Protein AF-0000000083544764 (afdb_homodimer)

Secondary structure (DSSP, 8-state):
---HHHHHH-TTS-HHHHHHHHHHHHHTT---S---HHHHHHHHTTSEE-TT--SS--S-SEEE--HHHHHHH-BTTTTBPPP-SHHHHHHHHHHHHTT---TTSS-S---BHHHHHGGG-SSHHHHHHHHHHHHHHHHHH---TT-EEEE-SS--HHHHHHHHHHHHH--S-SEEEEEE-TTTS-HHHHHHHHHHHHHHS--EEEEHHHHHHHTTT-EEEETTTEEEETTEEEEEEEEEEHHHHHTT-SSHHHIIIIIHHHHHHHHHHHHHHHHHHHHHTS-HHHH-HHHHTTSS-GGGEEEEEEEE-HHHHHHHSS-TTSGGGSTTT-HHHHHHHHHHHHHHHHHHHT---TT-GGGTTPPEEEEPPP-TT-TT--STTPPPTT----HHHHHHHHHHHHTT-TT---EEEEE-GGGGG-HHHHHHHHHHHHHTT--EEEEEETT-SEEE-SSSEEEHHHHHHHHTT---S-TTHHHHHHHHHHH-GGGPPEE---/---HHHHHH-TTS-HHHHHHHHHHHHHTT---S---HHHHHHHHTTSEE-TT--SS--S-SEEE--HHHHHHH-BTTTTBPPP-SHHHHHHHHHHHHTT---TTSS-S---BHHHHHGGG-SSHHHHHHHHHHHHHHHHHH---TT-EEEE-SS--HHHHHHHHHHHHH--S-SEEEEEE-TTTS-HHHHHHHHHHHHHHS--EEEEHHHHHHHTTT-EEEETTTEEEETTEEEEEEEEEEHHHHHTT-SSHHHIIIIIHHHHHHHHHHHHHHHHHHHHHTS-HHHH-HHHHTTSS-GGGEEEEEEEE-HHHHHHHHS-TTSGGGSTTT-HHHHHHHHHHHHHHHHHHHT---TT-GGGTTPPEEEEPPP-TT-TT--STTPPPTT----HHHHHHHHHHHHTT-TT---EEEEE-GGGGG-HHHHHHHHHHHHHTT--EEEEEETT-SEEE-SSSEEEHHHHHHHHTT---S-TTHHHHHHHHHHH-GGGPPEE---

Radius of gyration: 30.78 Å; Cα contacts (8 Å, |Δi|>4): 2209; chains: 2; bounding box: 62×87×76 Å

Structure (mmCIF, N/CA/C/O backbone):
data_AF-0000000083544764-model_v1
#
loop_
_entity.id
_entity.type
_entity.pdbx_description
1 polymer 'YjjI family glycine radical enzyme'
#
loop_
_atom_site.group_PDB
_atom_site.id
_atom_site.type_symbol
_atom_site.label_atom_id
_atom_site.label_alt_id
_atom_site.label_comp_id
_atom_site.label_asym_id
_atom_site.label_entity_id
_atom_site.label_seq_id
_atom_site.pdbx_PDB_ins_code
_atom_site.Cartn_x
_atom_site.Cartn_y
_atom_site.Cartn_z
_atom_site.occupancy
_atom_site.B_iso_or_equiv
_atom_site.auth_seq_id
_atom_site.auth_comp_id
_atom_site.auth_asym_id
_atom_site.auth_atom_id
_atom_site.pdbx_PDB_model_num
ATOM 1 N N . MET A 1 1 ? 21.547 -1.077 -14.992 1 45.78 1 MET A N 1
ATOM 2 C CA . MET A 1 1 ? 21.219 -0.294 -13.805 1 45.78 1 MET A CA 1
ATOM 3 C C . MET A 1 1 ? 19.922 0.496 -14.023 1 45.78 1 MET A C 1
ATOM 5 O O . MET A 1 1 ? 19.781 1.192 -15.023 1 45.78 1 MET A O 1
ATOM 9 N N . ASN A 1 2 ? 18.812 0.095 -13.367 1 61.94 2 ASN A N 1
ATOM 10 C CA . ASN A 1 2 ? 17.531 0.774 -13.602 1 61.94 2 ASN A CA 1
ATOM 11 C C . ASN A 1 2 ? 17.688 2.289 -13.508 1 61.94 2 ASN A C 1
ATOM 13 O O . ASN A 1 2 ? 18.25 2.805 -12.539 1 61.94 2 ASN A O 1
ATOM 17 N N . ASN A 1 3 ? 17.562 2.951 -14.57 1 86.62 3 ASN A N 1
ATOM 18 C CA . ASN A 1 3 ? 17.609 4.41 -14.578 1 86.62 3 ASN A CA 1
ATOM 19 C C . ASN A 1 3 ? 16.5 5.016 -13.734 1 86.62 3 ASN A C 1
ATOM 21 O O . ASN A 1 3 ? 15.328 4.965 -14.125 1 86.62 3 ASN A O 1
ATOM 25 N N . ILE A 1 4 ? 16.938 5.359 -12.555 1 96.5 4 ILE A N 1
ATOM 26 C CA . ILE A 1 4 ? 16.016 5.898 -11.562 1 96.5 4 ILE A CA 1
ATOM 27 C C . ILE A 1 4 ? 15.195 7.031 -12.172 1 96.5 4 ILE A C 1
ATOM 29 O O . ILE A 1 4 ? 13.984 7.113 -11.969 1 96.5 4 ILE A O 1
ATOM 33 N N . LEU A 1 5 ? 15.836 7.895 -12.961 1 97.56 5 LEU A N 1
ATOM 34 C CA . LEU A 1 5 ? 15.148 9.016 -13.586 1 97.56 5 LEU A CA 1
ATOM 35 C C . LEU A 1 5 ? 14.102 8.523 -14.578 1 97.56 5 LEU A C 1
ATOM 37 O O . LEU A 1 5 ? 13.016 9.102 -14.688 1 97.56 5 LEU A O 1
ATOM 41 N N . GLU A 1 6 ? 14.422 7.465 -15.273 1 97.19 6 GLU A N 1
ATOM 42 C CA . GLU A 1 6 ? 13.477 6.891 -16.219 1 97.19 6 GLU A CA 1
ATOM 43 C C . GLU A 1 6 ? 12.242 6.34 -15.516 1 97.19 6 GLU A C 1
ATOM 45 O O . GLU A 1 6 ? 11.125 6.445 -16.031 1 97.19 6 GLU A O 1
ATOM 50 N N . ILE A 1 7 ? 12.453 5.711 -14.391 1 97.25 7 ILE A N 1
ATOM 51 C CA . ILE A 1 7 ? 11.336 5.215 -13.602 1 97.25 7 ILE A CA 1
ATOM 52 C C . ILE A 1 7 ? 10.438 6.383 -13.188 1 97.25 7 ILE A C 1
ATOM 54 O O . ILE A 1 7 ? 9.219 6.324 -13.344 1 97.25 7 ILE A O 1
ATOM 58 N N . ILE A 1 8 ? 11.055 7.449 -12.727 1 97.56 8 ILE A N 1
ATOM 59 C CA . ILE A 1 8 ? 10.359 8.609 -12.188 1 97.56 8 ILE A CA 1
ATOM 60 C C . ILE A 1 8 ? 9.547 9.281 -13.297 1 97.56 8 ILE A C 1
ATOM 62 O O . ILE A 1 8 ? 8.406 9.703 -13.062 1 97.56 8 ILE A O 1
ATOM 66 N N . LYS A 1 9 ? 10.008 9.305 -14.508 1 96.94 9 LYS A N 1
ATOM 67 C CA . LYS A 1 9 ? 9.375 10.031 -15.602 1 96.94 9 LYS A CA 1
ATOM 68 C C . LYS A 1 9 ? 8.484 9.117 -16.438 1 96.94 9 LYS A C 1
ATOM 70 O O . LYS A 1 9 ? 7.852 9.555 -17.391 1 96.94 9 LYS A O 1
ATOM 75 N N . ASN A 1 10 ? 8.445 7.801 -16.094 1 95.06 10 ASN A N 1
ATOM 76 C CA . ASN A 1 10 ? 7.684 6.832 -16.875 1 95.06 10 ASN A CA 1
ATOM 77 C C . ASN A 1 10 ? 6.184 7.086 -16.766 1 95.06 10 ASN A C 1
ATOM 79 O O . ASN A 1 10 ? 5.582 6.867 -15.719 1 95.06 10 ASN A O 1
ATOM 83 N N . GLY A 1 11 ? 5.582 7.438 -17.828 1 93.81 11 GLY A N 1
ATOM 84 C CA . GLY A 1 11 ? 4.18 7.832 -17.812 1 93.81 11 GLY A CA 1
ATOM 85 C C . GLY A 1 11 ? 3.23 6.648 -17.828 1 93.81 11 GLY A C 1
ATOM 86 O O . GLY A 1 11 ? 2.025 6.812 -17.625 1 93.81 11 GLY A O 1
ATOM 87 N N . THR A 1 12 ? 3.715 5.449 -17.984 1 92.81 12 THR A N 1
ATOM 88 C CA . THR A 1 12 ? 2.852 4.273 -18.031 1 92.81 12 THR A CA 1
ATOM 89 C C . THR A 1 12 ? 2.717 3.646 -16.641 1 92.81 12 THR A C 1
ATOM 91 O O . THR A 1 12 ? 1.869 2.777 -16.438 1 92.81 12 THR A O 1
ATOM 94 N N . LEU A 1 13 ? 3.549 4.074 -15.742 1 94.62 13 LEU A N 1
ATOM 95 C CA . LEU A 1 13 ? 3.492 3.551 -14.375 1 94.62 13 LEU A CA 1
ATOM 96 C C . LEU A 1 13 ? 2.617 4.43 -13.492 1 94.62 13 LEU A C 1
ATOM 98 O O . LEU A 1 13 ? 2.709 5.66 -13.547 1 94.62 13 LEU A O 1
ATOM 102 N N . THR A 1 14 ? 1.734 3.824 -12.773 1 95.69 14 THR A N 1
ATOM 103 C CA . THR A 1 14 ? 1.057 4.551 -11.711 1 95.69 14 THR A CA 1
ATOM 104 C C . THR A 1 14 ? 2.041 4.945 -10.609 1 95.69 14 THR A C 1
ATOM 106 O O . THR A 1 14 ? 3.191 4.5 -10.609 1 95.69 14 THR A O 1
ATOM 109 N N . TYR A 1 15 ? 1.623 5.801 -9.695 1 96.06 15 TYR A N 1
ATOM 110 C CA . TYR A 1 15 ? 2.477 6.211 -8.586 1 96.06 15 TYR A CA 1
ATOM 111 C C . TYR A 1 15 ? 2.953 5.004 -7.785 1 96.06 15 TYR A C 1
ATOM 113 O O . TYR A 1 15 ? 4.141 4.879 -7.484 1 96.06 15 TYR A O 1
ATOM 121 N N . GLU A 1 16 ? 2.004 4.098 -7.457 1 95.25 16 GLU A N 1
ATOM 122 C CA . GLU A 1 16 ? 2.342 2.922 -6.656 1 95.25 16 GLU A CA 1
ATOM 123 C C . GLU A 1 16 ? 3.363 2.043 -7.371 1 95.25 16 GLU A C 1
ATOM 125 O O . GLU A 1 16 ? 4.289 1.521 -6.742 1 95.25 16 GLU A O 1
ATOM 130 N N . GLN A 1 17 ? 3.174 1.905 -8.656 1 95.5 17 GLN A N 1
ATOM 131 C CA . GLN A 1 17 ? 4.109 1.113 -9.445 1 95.5 17 GLN A CA 1
ATOM 132 C C . GLN A 1 17 ? 5.496 1.75 -9.461 1 95.5 17 GLN A C 1
ATOM 134 O O . GLN A 1 17 ? 6.508 1.048 -9.414 1 95.5 17 GLN A O 1
ATOM 139 N N . LYS A 1 18 ? 5.562 3.078 -9.547 1 96.69 18 LYS A N 1
ATOM 140 C CA . LYS A 1 18 ? 6.84 3.775 -9.469 1 96.69 18 LYS A CA 1
ATOM 141 C C . LYS A 1 18 ? 7.539 3.506 -8.141 1 96.69 18 LYS A C 1
ATOM 143 O O . LYS A 1 18 ? 8.742 3.246 -8.109 1 96.69 18 LYS A O 1
ATOM 148 N N . VAL A 1 19 ? 6.766 3.588 -7.031 1 97.06 19 VAL A N 1
ATOM 149 C CA . VAL A 1 19 ? 7.32 3.369 -5.703 1 97.06 19 VAL A CA 1
ATOM 150 C C . VAL A 1 19 ? 7.938 1.973 -5.625 1 97.06 19 VAL A C 1
ATOM 152 O O . VAL A 1 19 ? 9.07 1.812 -5.176 1 97.06 19 VAL A O 1
ATOM 155 N N . LEU A 1 20 ? 7.227 0.985 -6.059 1 96.06 20 LEU A N 1
ATOM 156 C CA . LEU A 1 20 ? 7.703 -0.393 -6 1 96.06 20 LEU A CA 1
ATOM 157 C C . LEU A 1 20 ? 8.93 -0.582 -6.887 1 96.06 20 LEU A C 1
ATOM 159 O O . LEU A 1 20 ? 9.883 -1.269 -6.5 1 96.06 20 LEU A O 1
ATOM 163 N N . THR A 1 21 ? 8.883 0.007 -8.086 1 96.44 21 THR A N 1
ATOM 164 C CA . THR A 1 21 ? 10.008 -0.111 -9.016 1 96.44 21 THR A CA 1
ATOM 165 C C . THR A 1 21 ? 11.25 0.578 -8.453 1 96.44 21 THR A C 1
ATOM 167 O O . THR A 1 21 ? 12.359 0.071 -8.594 1 96.44 21 THR A O 1
ATOM 170 N N . LEU A 1 22 ? 11.055 1.727 -7.801 1 97.62 22 LEU A N 1
ATOM 171 C CA . LEU A 1 22 ? 12.164 2.432 -7.168 1 97.62 22 LEU A CA 1
ATOM 172 C C . LEU A 1 22 ? 12.75 1.608 -6.023 1 97.62 22 LEU A C 1
ATOM 174 O O . LEU A 1 22 ? 13.969 1.539 -5.867 1 97.62 22 LEU A O 1
ATOM 178 N N . ALA A 1 23 ? 11.906 1.03 -5.199 1 97.12 23 ALA A N 1
ATOM 179 C CA . ALA A 1 23 ? 12.383 0.178 -4.113 1 97.12 23 ALA A CA 1
ATOM 180 C C . ALA A 1 23 ? 13.219 -0.982 -4.648 1 97.12 23 ALA A C 1
ATOM 182 O O . ALA A 1 23 ? 14.258 -1.321 -4.078 1 97.12 23 ALA A O 1
ATOM 183 N N . ARG A 1 24 ? 12.727 -1.589 -5.723 1 96.31 24 ARG A N 1
ATOM 184 C CA . ARG A 1 24 ? 13.461 -2.684 -6.348 1 96.31 24 ARG A CA 1
ATOM 185 C C . ARG A 1 24 ? 14.812 -2.207 -6.871 1 96.31 24 ARG A C 1
ATOM 187 O O . ARG A 1 24 ? 15.812 -2.93 -6.781 1 96.31 24 ARG A O 1
ATOM 194 N N . ALA A 1 25 ? 14.789 -1.019 -7.469 1 97.12 25 ALA A N 1
ATOM 195 C CA . ALA A 1 25 ? 16.047 -0.457 -7.965 1 97.12 25 ALA A CA 1
ATOM 196 C C . ALA A 1 25 ? 17.062 -0.291 -6.832 1 97.12 25 ALA A C 1
ATOM 198 O O . ALA A 1 25 ? 18.25 -0.556 -7.012 1 97.12 25 ALA A O 1
ATOM 199 N N . ALA A 1 26 ? 16.594 0.168 -5.652 1 97.19 26 ALA A N 1
ATOM 200 C CA . ALA A 1 26 ? 17.469 0.297 -4.484 1 97.19 26 ALA A CA 1
ATOM 201 C C . ALA A 1 26 ? 17.984 -1.065 -4.035 1 97.19 26 ALA A C 1
ATOM 203 O O . ALA A 1 26 ? 19.188 -1.232 -3.793 1 97.19 26 ALA A O 1
ATOM 204 N N . GLU A 1 27 ? 17.125 -2.016 -3.906 1 95.81 27 GLU A N 1
ATOM 205 C CA . GLU A 1 27 ? 17.469 -3.389 -3.541 1 95.81 27 GLU A CA 1
ATOM 206 C C . GLU A 1 27 ? 18.531 -3.959 -4.465 1 95.81 27 GLU A C 1
ATOM 208 O O . GLU A 1 27 ? 19.453 -4.629 -4.012 1 95.81 27 GLU A O 1
ATOM 213 N N . ASP A 1 28 ? 18.422 -3.652 -5.723 1 95.88 28 ASP A N 1
ATOM 214 C CA . ASP A 1 28 ? 19.281 -4.223 -6.746 1 95.88 28 ASP A CA 1
ATOM 215 C C . ASP A 1 28 ? 20.594 -3.459 -6.844 1 95.88 28 ASP A C 1
ATOM 217 O O . ASP A 1 28 ? 21.516 -3.877 -7.555 1 95.88 28 ASP A O 1
ATOM 221 N N . SER A 1 29 ? 20.703 -2.377 -6.105 1 95.25 29 SER A N 1
ATOM 222 C CA . SER A 1 29 ? 21.906 -1.552 -6.18 1 95.25 29 SER A CA 1
ATOM 223 C C . SER A 1 29 ? 23.031 -2.135 -5.328 1 95.25 29 SER A C 1
ATOM 225 O O . SER A 1 29 ? 24.172 -1.685 -5.41 1 95.25 29 SER A O 1
ATOM 227 N N . ILE A 1 30 ? 22.766 -3.109 -4.535 1 95.44 30 ILE A N 1
ATOM 228 C CA . ILE A 1 30 ? 23.781 -3.742 -3.705 1 95.44 30 ILE A CA 1
ATOM 229 C C . ILE A 1 30 ? 23.828 -5.242 -3.994 1 95.44 30 ILE A C 1
ATOM 231 O O . ILE A 1 30 ? 22.891 -5.801 -4.551 1 95.44 30 ILE A O 1
ATOM 235 N N . ASP A 1 31 ? 24.938 -5.84 -3.701 1 94.19 31 ASP A N 1
ATOM 236 C CA . ASP A 1 31 ? 25.125 -7.285 -3.82 1 94.19 31 ASP A CA 1
ATOM 237 C C . ASP A 1 31 ? 25.547 -7.895 -2.488 1 94.19 31 ASP A C 1
ATOM 239 O O . ASP A 1 31 ? 26.641 -7.594 -1.983 1 94.19 31 ASP A O 1
ATOM 243 N N . VAL A 1 32 ? 24.688 -8.68 -2 1 95.94 32 VAL A N 1
ATOM 244 C CA . VAL A 1 32 ? 24.984 -9.227 -0.679 1 95.94 32 VAL A CA 1
ATOM 245 C C . VAL A 1 32 ? 25.188 -10.734 -0.779 1 95.94 32 VAL A C 1
ATOM 247 O O . VAL A 1 32 ? 25.594 -11.383 0.188 1 95.94 32 VAL A O 1
ATOM 250 N N . LEU A 1 33 ? 24.922 -11.32 -1.913 1 96.5 33 LEU A N 1
ATOM 251 C CA . LEU A 1 33 ? 25 -12.766 -2.107 1 96.5 33 LEU A CA 1
ATOM 252 C C . LEU A 1 33 ? 26.359 -13.164 -2.643 1 96.5 33 LEU A C 1
ATOM 254 O O . LEU A 1 33 ? 26.906 -12.5 -3.529 1 96.5 33 LEU A O 1
ATOM 258 N N . ASN A 1 34 ? 26.906 -14.188 -2.098 1 96 34 ASN A N 1
ATOM 259 C CA . ASN A 1 34 ? 28.141 -14.781 -2.621 1 96 34 ASN A CA 1
ATOM 260 C C . ASN A 1 34 ? 27.859 -15.75 -3.764 1 96 34 ASN A C 1
ATOM 262 O O . ASN A 1 34 ? 27.672 -16.953 -3.533 1 96 34 ASN A O 1
ATOM 266 N N . ILE A 1 35 ? 27.969 -15.266 -4.965 1 96.38 35 ILE A N 1
ATOM 267 C CA . ILE A 1 35 ? 27.672 -16.078 -6.141 1 96.38 35 ILE A CA 1
ATOM 268 C C . ILE A 1 35 ? 28.969 -16.5 -6.832 1 96.38 35 ILE A C 1
ATOM 270 O O . ILE A 1 35 ? 29.797 -15.648 -7.176 1 96.38 35 ILE A O 1
ATOM 274 N N . GLU A 1 36 ? 29.109 -17.703 -7.062 1 96.25 36 GLU A N 1
ATOM 275 C CA . GLU A 1 36 ? 30.297 -18.219 -7.746 1 96.25 36 GLU A CA 1
ATOM 276 C C . GLU A 1 36 ? 30.359 -17.734 -9.188 1 96.25 36 GLU A C 1
ATOM 278 O O . GLU A 1 36 ? 29.312 -17.516 -9.82 1 96.25 36 GLU A O 1
ATOM 283 N N . LYS A 1 37 ? 31.562 -17.656 -9.719 1 97.06 37 LYS A N 1
ATOM 284 C CA . LYS A 1 37 ? 31.797 -17.109 -11.062 1 97.06 37 LYS A CA 1
ATOM 285 C C . LYS A 1 37 ? 31.047 -17.938 -12.109 1 97.06 37 LYS A C 1
ATOM 287 O O . LYS A 1 37 ? 30.422 -17.375 -13.016 1 97.06 37 LYS A O 1
ATOM 292 N N . ASP A 1 38 ? 31.109 -19.203 -11.992 1 97.38 38 ASP A N 1
ATOM 293 C CA . ASP A 1 38 ? 30.484 -20.078 -12.969 1 97.38 38 ASP A CA 1
ATOM 294 C C . ASP A 1 38 ? 28.953 -19.953 -12.922 1 97.38 38 ASP A C 1
ATOM 296 O O . ASP A 1 38 ? 28.281 -20.031 -13.945 1 97.38 38 ASP A O 1
ATOM 300 N N . THR A 1 39 ? 28.453 -19.844 -11.75 1 98.06 39 THR A N 1
ATOM 301 C CA . THR A 1 39 ? 27.016 -19.625 -11.578 1 98.06 39 THR A CA 1
ATOM 302 C C . THR A 1 39 ? 26.594 -18.297 -12.195 1 98.06 39 THR A C 1
ATOM 304 O O . THR A 1 39 ? 25.578 -18.219 -12.875 1 98.06 39 THR A O 1
ATOM 307 N N . GLN A 1 40 ? 27.391 -17.297 -11.984 1 97.31 40 GLN A N 1
ATOM 308 C CA . GLN A 1 40 ? 27.109 -15.984 -12.547 1 97.31 40 GLN A CA 1
ATOM 309 C C . GLN A 1 40 ? 27.109 -16.031 -14.07 1 97.31 40 GLN A C 1
ATOM 311 O O . GLN A 1 40 ? 26.344 -15.312 -14.719 1 97.31 40 GLN A O 1
ATOM 316 N N . LYS A 1 41 ? 28.016 -16.766 -14.57 1 97.75 41 LYS A N 1
ATOM 317 C CA . LYS A 1 41 ? 28.078 -16.922 -16.031 1 97.75 41 LYS A CA 1
ATOM 318 C C . LYS A 1 41 ? 26.766 -17.5 -16.562 1 97.75 41 LYS A C 1
ATOM 320 O O . LYS A 1 41 ? 26.234 -17 -17.562 1 97.75 41 LYS A O 1
ATOM 325 N N . LEU A 1 42 ? 26.219 -18.547 -15.93 1 98.31 42 LEU A N 1
ATOM 326 C CA . LEU A 1 42 ? 24.953 -19.156 -16.359 1 98.31 42 LEU A CA 1
ATOM 327 C C . LEU A 1 42 ? 23.812 -18.172 -16.219 1 98.31 42 LEU A C 1
ATOM 329 O O . LEU A 1 42 ? 22.891 -18.156 -17.047 1 98.31 42 LEU A O 1
ATOM 333 N N . ARG A 1 43 ? 23.859 -17.391 -15.18 1 97.62 43 ARG A N 1
ATOM 334 C CA . ARG A 1 43 ? 22.844 -16.344 -15.016 1 97.62 43 ARG A CA 1
ATOM 335 C C . ARG A 1 43 ? 22.922 -15.32 -16.141 1 97.62 43 ARG A C 1
ATOM 337 O O . ARG A 1 43 ? 21.906 -14.922 -16.703 1 97.62 43 ARG A O 1
ATOM 344 N N . GLY A 1 44 ? 24.125 -14.898 -16.469 1 96.44 44 GLY A N 1
ATOM 345 C CA . GLY A 1 44 ? 24.328 -13.945 -17.547 1 96.44 44 GLY A CA 1
ATOM 346 C C . GLY A 1 44 ? 23.859 -14.461 -18.891 1 96.44 44 GLY A C 1
ATOM 347 O O . GLY A 1 44 ? 23.438 -13.672 -19.75 1 96.44 44 GLY A O 1
ATOM 348 N N . GLU A 1 45 ? 23.906 -15.789 -19.047 1 97 45 GLU A N 1
ATOM 349 C CA . GLU A 1 45 ? 23.516 -16.422 -20.297 1 97 45 GLU A CA 1
ATOM 350 C C . GLU A 1 45 ? 22 -16.672 -20.328 1 97 45 GLU A C 1
ATOM 352 O O . GLU A 1 45 ? 21.469 -17.125 -21.344 1 97 45 GLU A O 1
ATOM 357 N N . GLY A 1 46 ? 21.312 -16.406 -19.266 1 96.19 46 GLY A N 1
ATOM 358 C CA . GLY A 1 46 ? 19.875 -16.625 -19.203 1 96.19 46 GLY A CA 1
ATOM 359 C C . GLY A 1 46 ? 19.5 -18.062 -18.922 1 96.19 46 GLY A C 1
ATOM 360 O O . GLY A 1 46 ? 18.328 -18.438 -19.062 1 96.19 46 GLY A O 1
ATOM 361 N N . ILE A 1 47 ? 20.453 -18.859 -18.562 1 98.38 47 ILE A N 1
ATOM 362 C CA . ILE A 1 47 ? 20.203 -20.266 -18.266 1 98.38 47 ILE A CA 1
ATOM 363 C C . ILE A 1 47 ? 19.625 -20.391 -16.859 1 98.38 47 ILE A C 1
ATOM 365 O O . ILE A 1 47 ? 18.703 -21.172 -16.625 1 98.38 47 ILE A O 1
ATOM 369 N N . ILE A 1 48 ? 20.219 -19.688 -15.914 1 98.38 48 ILE A N 1
ATOM 370 C CA . ILE A 1 48 ? 19.656 -19.547 -14.578 1 98.38 48 ILE A CA 1
ATOM 371 C C . ILE A 1 48 ? 18.938 -18.188 -14.461 1 98.38 48 ILE A C 1
ATOM 373 O O . ILE A 1 48 ? 19.531 -17.156 -14.758 1 98.38 48 ILE A O 1
ATOM 377 N N . CYS A 1 49 ? 17.688 -18.266 -14.148 1 97.06 49 CYS A N 1
ATOM 378 C CA . CYS A 1 49 ? 16.875 -17.062 -13.977 1 97.06 49 CYS A CA 1
ATOM 379 C C . CYS A 1 49 ? 16.328 -16.969 -12.555 1 97.06 49 CYS A C 1
ATOM 381 O O . CYS A 1 49 ? 15.648 -17.875 -12.086 1 97.06 49 CYS A O 1
ATOM 383 N N . ASP A 1 50 ? 16.578 -15.898 -11.891 1 94.81 50 ASP A N 1
ATOM 384 C CA . ASP A 1 50 ? 16.141 -15.742 -10.508 1 94.81 50 ASP A CA 1
ATOM 385 C C . ASP A 1 50 ? 14.781 -15.047 -10.438 1 94.81 50 ASP A C 1
ATOM 387 O O . ASP A 1 50 ? 14.367 -14.586 -9.375 1 94.81 50 ASP A O 1
ATOM 391 N N . LEU A 1 51 ? 14.172 -14.898 -11.625 1 93.81 51 LEU A N 1
ATOM 392 C CA . LEU A 1 51 ? 12.844 -14.305 -11.742 1 93.81 51 LEU A CA 1
ATOM 393 C C . LEU A 1 51 ? 12.82 -12.906 -11.125 1 93.81 51 LEU A C 1
ATOM 395 O O . LEU A 1 51 ? 11.82 -12.516 -10.516 1 93.81 51 LEU A O 1
ATOM 399 N N . PHE A 1 52 ? 13.883 -12.195 -11.125 1 90.75 52 PHE A N 1
ATOM 400 C CA . PHE A 1 52 ? 14.016 -10.805 -10.734 1 90.75 52 PHE A CA 1
ATOM 401 C C . PHE A 1 52 ? 13.664 -10.617 -9.258 1 90.75 52 PHE A C 1
ATOM 403 O O . PHE A 1 52 ? 12.945 -9.688 -8.898 1 90.75 52 PHE A O 1
ATOM 410 N N . GLU A 1 53 ? 14.125 -11.555 -8.477 1 94.5 53 GLU A N 1
ATOM 411 C CA . GLU A 1 53 ? 13.836 -11.508 -7.043 1 94.5 53 GLU A CA 1
ATOM 412 C C . GLU A 1 53 ? 14.719 -10.484 -6.336 1 94.5 53 GLU A C 1
ATOM 414 O O . GLU A 1 53 ? 14.539 -10.219 -5.148 1 94.5 53 GLU A O 1
ATOM 419 N N . GLY A 1 54 ? 15.609 -9.898 -7.031 1 93 54 GLY A N 1
ATOM 420 C CA . GLY A 1 54 ? 16.453 -8.875 -6.438 1 93 54 GLY A CA 1
ATOM 421 C C . GLY A 1 54 ? 17.75 -9.422 -5.867 1 93 54 GLY A C 1
ATOM 422 O O . GLY A 1 54 ? 17.906 -10.641 -5.754 1 93 54 GLY A O 1
ATOM 423 N N . HIS A 1 55 ? 18.656 -8.562 -5.453 1 95.56 55 HIS A N 1
ATOM 424 C CA . HIS A 1 55 ? 20 -8.922 -5.062 1 95.56 55 HIS A CA 1
ATOM 425 C C . HIS A 1 55 ? 20.125 -9.086 -3.551 1 95.56 55 HIS A C 1
ATOM 427 O O . HIS A 1 55 ? 21.094 -9.664 -3.053 1 95.56 55 HIS A O 1
ATOM 433 N N . ALA A 1 56 ? 19.125 -8.625 -2.838 1 96.44 56 ALA A N 1
ATOM 434 C CA . ALA A 1 56 ? 19.141 -8.664 -1.378 1 96.44 56 ALA A CA 1
ATOM 435 C C . ALA A 1 56 ? 17.781 -9.078 -0.819 1 96.44 56 ALA A C 1
ATOM 437 O O . ALA A 1 56 ? 16.969 -8.227 -0.478 1 96.44 56 ALA A O 1
ATOM 438 N N . PRO A 1 57 ? 17.609 -10.359 -0.656 1 96.62 57 PRO A N 1
ATOM 439 C CA . PRO A 1 57 ? 16.281 -10.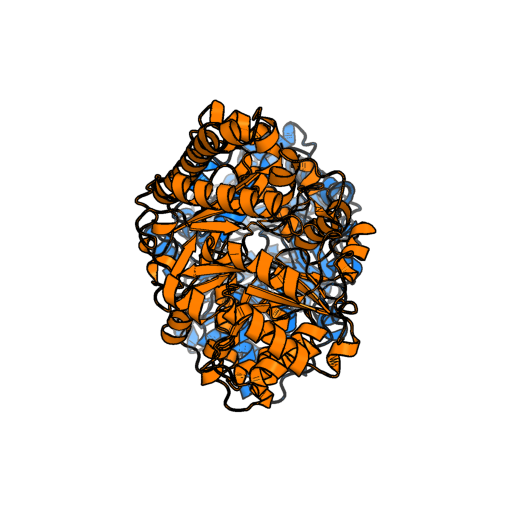836 -0.239 1 96.62 57 PRO A CA 1
ATOM 440 C C . PRO A 1 57 ? 15.938 -10.445 1.195 1 96.62 57 PRO A C 1
ATOM 442 O O . PRO A 1 57 ? 16.688 -10.75 2.123 1 96.62 57 PRO A O 1
ATOM 445 N N . TYR A 1 58 ? 14.812 -9.742 1.417 1 97.25 58 TYR A N 1
ATOM 446 C CA . TYR A 1 58 ? 14.398 -9.359 2.764 1 97.25 58 TYR A CA 1
ATOM 447 C C . TYR A 1 58 ? 12.969 -9.781 3.041 1 97.25 58 TYR A C 1
ATOM 449 O O . TYR A 1 58 ? 12.359 -9.352 4.027 1 97.25 58 TYR A O 1
ATOM 457 N N . ARG A 1 59 ? 12.406 -10.555 2.133 1 97.5 59 ARG A N 1
ATOM 458 C CA . ARG A 1 59 ? 11.125 -11.227 2.303 1 97.5 59 ARG A CA 1
ATOM 459 C C . ARG A 1 59 ? 11.062 -12.516 1.486 1 97.5 59 ARG A C 1
ATOM 461 O O . ARG A 1 59 ? 11.68 -12.602 0.421 1 97.5 59 ARG A O 1
ATOM 468 N N . PRO A 1 60 ? 10.336 -13.523 1.984 1 98.25 60 PRO A N 1
ATOM 469 C CA . PRO A 1 60 ? 10.156 -14.719 1.161 1 98.25 60 PRO A CA 1
ATOM 470 C C . PRO A 1 60 ? 9.398 -14.438 -0.133 1 98.25 60 PRO A C 1
ATOM 472 O O . PRO A 1 60 ? 8.617 -13.484 -0.201 1 98.25 60 PRO A O 1
ATOM 475 N N . ARG A 1 61 ? 9.656 -15.258 -1.123 1 98 61 ARG A N 1
ATOM 476 C CA . ARG A 1 61 ? 8.961 -15.078 -2.395 1 98 61 ARG A CA 1
ATOM 477 C C . ARG A 1 61 ? 7.469 -15.367 -2.246 1 98 61 ARG A C 1
ATOM 479 O O . ARG A 1 61 ? 6.637 -14.672 -2.832 1 98 61 ARG A O 1
ATOM 486 N N . TYR A 1 62 ? 7.125 -16.406 -1.538 1 98.19 62 TYR A N 1
ATOM 487 C CA . TYR A 1 62 ? 5.734 -16.781 -1.308 1 98.19 62 TYR A CA 1
ATOM 488 C C . TYR A 1 62 ? 5.449 -16.938 0.182 1 98.19 62 TYR A C 1
ATOM 490 O O . TYR A 1 62 ? 6.141 -17.688 0.877 1 98.19 62 TYR A O 1
ATOM 498 N N . ILE A 1 63 ? 4.496 -16.281 0.636 1 98.62 63 ILE A N 1
ATOM 499 C CA . ILE A 1 63 ? 4.016 -16.422 2.006 1 98.62 63 ILE A CA 1
ATOM 500 C C . ILE A 1 63 ? 2.568 -16.906 1.995 1 98.62 63 ILE A C 1
ATOM 502 O O . ILE A 1 63 ? 1.719 -16.344 1.305 1 98.62 63 ILE A O 1
ATOM 506 N N . VAL A 1 64 ? 2.314 -17.953 2.707 1 98.81 64 VAL A N 1
ATOM 507 C CA . VAL A 1 64 ? 1.008 -18.609 2.762 1 98.81 64 VAL A CA 1
ATOM 508 C C . VAL A 1 64 ? 0.48 -18.578 4.195 1 98.81 64 VAL A C 1
ATOM 510 O O . VAL A 1 64 ? 0.474 -19.609 4.875 1 98.81 64 VAL A O 1
ATOM 513 N N . PRO A 1 65 ? -0.088 -17.469 4.605 1 98.88 65 PRO A N 1
ATOM 514 C CA . PRO A 1 65 ? -0.497 -17.344 6.004 1 98.88 65 PRO A CA 1
ATOM 515 C C . PRO A 1 65 ? -1.647 -18.281 6.371 1 98.88 65 PRO A C 1
ATOM 517 O O . PRO A 1 65 ? -2.461 -18.641 5.512 1 98.88 65 PRO A O 1
ATOM 520 N N . ASN A 1 66 ? -1.701 -18.688 7.602 1 98.88 66 ASN A N 1
ATOM 521 C CA . ASN A 1 66 ? -2.846 -19.391 8.164 1 98.88 66 ASN A CA 1
ATOM 522 C C . ASN A 1 66 ? -4 -18.438 8.469 1 98.88 66 ASN A C 1
ATOM 524 O O . ASN A 1 66 ? -4.199 -18.047 9.617 1 98.88 66 ASN A O 1
ATOM 528 N N . TYR A 1 67 ? -4.809 -18.172 7.508 1 98.88 67 TYR A N 1
ATOM 529 C CA . TYR A 1 67 ? -5.906 -17.219 7.652 1 98.88 67 TYR A CA 1
ATOM 530 C C . TYR A 1 67 ? -6.996 -17.781 8.555 1 98.88 67 TYR A C 1
ATOM 532 O O . TYR A 1 67 ? -7.738 -17.031 9.188 1 98.88 67 TYR A O 1
ATOM 540 N N . GLU A 1 68 ? -7.145 -19.109 8.57 1 98.62 68 GLU A N 1
ATOM 541 C CA . GLU A 1 68 ? -8.094 -19.719 9.5 1 98.62 68 GLU A CA 1
ATOM 542 C C . GLU A 1 68 ? -7.758 -19.375 10.945 1 98.62 68 GLU A C 1
ATOM 544 O O . GLU A 1 68 ? -8.648 -19.031 11.734 1 98.62 68 GLU A O 1
ATOM 549 N N . LYS A 1 69 ? -6.504 -19.5 11.219 1 98.69 69 LYS A N 1
ATOM 550 C CA . LYS A 1 69 ? -6.074 -19.109 12.555 1 98.69 69 LYS A CA 1
ATOM 551 C C . LYS A 1 69 ? -6.355 -17.641 12.828 1 98.69 69 LYS A C 1
ATOM 553 O O . LYS A 1 69 ? -6.812 -17.281 13.914 1 98.69 69 LYS A O 1
ATOM 558 N N . PHE A 1 70 ? -6.043 -16.781 11.906 1 98.81 70 PHE A N 1
ATOM 559 C CA . PHE A 1 70 ? -6.305 -15.352 12.039 1 98.81 70 PHE A CA 1
ATOM 560 C C . PHE A 1 70 ? -7.777 -15.102 12.344 1 98.81 70 PHE A C 1
ATOM 562 O O . PHE A 1 70 ? -8.102 -14.305 13.227 1 98.81 70 PHE A O 1
ATOM 569 N N . MET A 1 71 ? -8.688 -15.797 11.625 1 98.75 71 MET A N 1
ATOM 570 C CA . MET A 1 71 ? -10.125 -15.602 11.805 1 98.75 71 MET A CA 1
ATOM 571 C C . MET A 1 71 ? -10.562 -16.047 13.195 1 98.75 71 MET A C 1
ATOM 573 O O . MET A 1 71 ? -11.523 -15.5 13.75 1 98.75 71 MET A O 1
ATOM 577 N N . LYS A 1 72 ? -9.844 -16.969 13.742 1 98.44 72 LYS A N 1
ATOM 578 C CA . LYS A 1 72 ? -10.195 -17.516 15.047 1 98.44 72 LYS A CA 1
ATOM 579 C C . LYS A 1 72 ? -9.602 -16.672 16.172 1 98.44 72 LYS A C 1
ATOM 581 O O . LYS A 1 72 ? -10.211 -16.531 17.234 1 98.44 72 LYS A O 1
ATOM 586 N N . SER A 1 73 ? -8.438 -16.062 15.938 1 98.25 73 SER A N 1
ATOM 587 C CA . SER A 1 73 ? -7.691 -15.492 17.062 1 98.25 73 SER A CA 1
ATOM 588 C C . SER A 1 73 ? -7.559 -13.977 16.922 1 98.25 73 SER A C 1
ATOM 590 O O . SER A 1 73 ? -7.227 -13.289 17.891 1 98.25 73 SER A O 1
ATOM 592 N N . GLY A 1 74 ? -7.785 -13.461 15.797 1 98.38 74 GLY A N 1
ATOM 593 C CA . GLY A 1 74 ? -7.496 -12.055 15.555 1 98.38 74 GLY A CA 1
ATOM 594 C C . GLY A 1 74 ? -6.012 -11.766 15.438 1 98.38 74 GLY A C 1
ATOM 595 O O . GLY A 1 74 ? -5.23 -12.641 15.062 1 98.38 74 GLY A O 1
ATOM 596 N N . SER A 1 75 ? -5.629 -10.562 15.578 1 98.62 75 SER A N 1
ATOM 597 C CA . SER A 1 75 ? -4.246 -10.094 15.516 1 98.62 75 SER A CA 1
ATOM 598 C C . SER A 1 75 ? -3.967 -9.047 16.578 1 98.62 75 SER A C 1
ATOM 600 O O . SER A 1 75 ? -4.609 -8 16.609 1 98.62 75 SER A O 1
ATOM 602 N N . GLU A 1 76 ? -3.035 -9.32 17.453 1 97.31 76 GLU A N 1
ATOM 603 C CA . GLU A 1 76 ? -2.615 -8.352 18.469 1 97.31 76 GLU A CA 1
ATOM 604 C C . GLU A 1 76 ? -1.873 -7.18 17.828 1 97.31 76 GLU A C 1
ATOM 606 O O . GLU A 1 76 ? -2.117 -6.023 18.188 1 97.31 76 GLU A O 1
ATOM 611 N N . PHE A 1 77 ? -1.028 -7.422 16.938 1 97 77 PHE A N 1
ATOM 612 C CA . PHE A 1 77 ? -0.235 -6.395 16.266 1 97 77 PHE A CA 1
ATOM 613 C C . PHE A 1 77 ? -1.135 -5.402 15.539 1 97 77 PHE A C 1
ATOM 615 O O . PHE A 1 77 ? -0.906 -4.195 15.594 1 97 77 PHE A O 1
ATOM 622 N N . LEU A 1 78 ? -2.207 -5.918 14.867 1 97.44 78 LEU A N 1
ATOM 623 C CA . LEU A 1 78 ? -3.102 -5.066 14.086 1 97.44 78 LEU A CA 1
ATOM 624 C C . LEU A 1 78 ? -4.277 -4.594 14.938 1 97.44 78 LEU A C 1
ATOM 626 O O . LEU A 1 78 ? -5.098 -3.795 14.477 1 97.44 78 LEU A O 1
ATOM 630 N N . GLY A 1 79 ? -4.402 -5.047 16.156 1 96.88 79 GLY A N 1
ATOM 631 C CA . GLY A 1 79 ? -5.5 -4.668 17.031 1 96.88 79 GLY A CA 1
ATOM 632 C C . GLY A 1 79 ? -6.855 -5.109 16.516 1 96.88 79 GLY A C 1
ATOM 633 O O . GLY A 1 79 ? -7.816 -4.336 16.531 1 96.88 79 GLY A O 1
ATOM 634 N N . LEU A 1 80 ? -6.949 -6.336 16.016 1 98.44 80 LEU A N 1
ATOM 635 C CA . LEU A 1 80 ? -8.188 -6.883 15.477 1 98.44 80 LEU A CA 1
ATOM 636 C C . LEU A 1 80 ? -8.664 -8.07 16.297 1 98.44 80 LEU A C 1
ATOM 638 O O . LEU A 1 80 ? -7.898 -9.008 16.547 1 98.44 80 LEU A O 1
ATOM 642 N N . LYS A 1 81 ? -9.906 -8.062 16.75 1 98.31 81 LYS A N 1
ATOM 643 C CA . LYS A 1 81 ? -10.547 -9.203 17.391 1 98.31 81 LYS A CA 1
ATOM 644 C C . LYS A 1 81 ? -11.133 -10.164 16.359 1 98.31 81 LYS A C 1
ATOM 646 O O . LYS A 1 81 ? -11.289 -9.797 15.188 1 98.31 81 LYS A O 1
ATOM 651 N N . PRO A 1 82 ? -11.367 -11.43 16.75 1 98.75 82 PRO A N 1
ATOM 652 C CA . PRO A 1 82 ? -12.07 -12.32 15.82 1 98.75 82 PRO A CA 1
ATOM 653 C C . PRO A 1 82 ? -13.383 -11.727 15.312 1 98.75 82 PRO A C 1
ATOM 655 O O . PRO A 1 82 ? -14.133 -11.125 16.078 1 98.75 82 PRO A O 1
ATOM 658 N N . PRO A 1 83 ? -13.625 -11.82 14.039 1 98.75 83 PRO A N 1
ATOM 659 C CA . PRO A 1 83 ? -14.844 -11.219 13.484 1 98.75 83 PRO A CA 1
ATOM 660 C C . PRO A 1 83 ? -16.109 -11.906 13.984 1 98.75 83 PRO A C 1
ATOM 662 O O . PRO A 1 83 ? -16.109 -13.109 14.234 1 98.75 83 PRO A O 1
ATOM 665 N N . SER A 1 84 ? -17.203 -11.133 14.023 1 98.38 84 SER A N 1
ATOM 666 C CA . SER A 1 84 ? -18.453 -11.664 14.547 1 98.38 84 SER A CA 1
ATOM 667 C C . SER A 1 84 ? -19.531 -11.727 13.469 1 98.38 84 SER A C 1
ATOM 669 O O . SER A 1 84 ? -20.578 -12.344 13.664 1 98.38 84 SER A O 1
ATOM 671 N N . ASP A 1 85 ? -19.297 -11.148 12.375 1 98.62 85 ASP A N 1
ATOM 672 C CA . ASP A 1 85 ? -20.234 -11.164 11.258 1 98.62 85 ASP A CA 1
ATOM 673 C C . ASP A 1 85 ? -19.516 -11.039 9.922 1 98.62 85 ASP A C 1
ATOM 675 O O . ASP A 1 85 ? -18.281 -10.984 9.875 1 98.62 85 ASP A O 1
ATOM 679 N N . ILE A 1 86 ? -20.281 -11.039 8.805 1 98.88 86 ILE A N 1
ATOM 680 C CA . ILE A 1 86 ? -19.703 -11.125 7.465 1 98.88 86 ILE A CA 1
ATOM 681 C C . ILE A 1 86 ? -18.938 -9.852 7.152 1 98.88 86 ILE A C 1
ATOM 683 O O . ILE A 1 86 ? -17.906 -9.891 6.48 1 98.88 86 ILE A O 1
ATOM 687 N N . TRP A 1 87 ? -19.422 -8.672 7.664 1 98.88 87 TRP A N 1
ATOM 688 C CA . TRP A 1 87 ? -18.766 -7.395 7.383 1 98.88 87 TRP A CA 1
ATOM 689 C C . TRP A 1 87 ? -17.438 -7.285 8.125 1 98.88 87 TRP A C 1
ATOM 691 O O . TRP A 1 87 ? -16.438 -6.852 7.555 1 98.88 87 TRP A O 1
ATOM 701 N N . GLU A 1 88 ? -17.375 -7.691 9.383 1 98.81 88 GLU A N 1
ATOM 702 C CA . GLU A 1 88 ? -16.125 -7.723 10.133 1 98.81 88 GLU A CA 1
ATOM 703 C C . GLU A 1 88 ? -15.141 -8.711 9.523 1 98.81 88 GLU A C 1
ATOM 705 O O . GLU A 1 88 ? -13.938 -8.438 9.469 1 98.81 88 GLU A O 1
ATOM 710 N N . ALA A 1 89 ? -15.672 -9.875 9.094 1 98.94 89 ALA A N 1
ATOM 711 C CA . ALA A 1 89 ? -14.812 -10.906 8.508 1 98.94 89 ALA A CA 1
ATOM 712 C C . ALA A 1 89 ? -14.102 -10.383 7.262 1 98.94 89 ALA A C 1
ATOM 714 O O . ALA A 1 89 ? -12.883 -10.492 7.145 1 98.94 89 ALA A O 1
ATOM 715 N N . THR A 1 90 ? -14.891 -9.789 6.336 1 98.94 90 THR A N 1
ATOM 716 C CA . THR A 1 90 ? -14.305 -9.281 5.098 1 98.94 90 THR A CA 1
ATOM 717 C C . THR A 1 90 ? -13.375 -8.102 5.383 1 98.94 90 THR A C 1
ATOM 719 O O . THR A 1 90 ? -12.289 -8.016 4.812 1 98.94 90 THR A O 1
ATOM 722 N N . ASN A 1 91 ? -13.773 -7.234 6.309 1 98.88 91 ASN A N 1
ATOM 723 C CA . ASN A 1 91 ? -12.953 -6.082 6.66 1 98.88 91 ASN A CA 1
ATOM 724 C C . ASN A 1 91 ? -11.625 -6.508 7.27 1 98.88 91 ASN A C 1
ATOM 726 O O . ASN A 1 91 ? -10.57 -5.973 6.918 1 98.88 91 ASN A O 1
ATOM 730 N N . SER A 1 92 ? -11.664 -7.461 8.195 1 98.88 92 SER A N 1
ATOM 731 C CA . SER A 1 92 ? -10.461 -7.938 8.875 1 98.88 92 SER A CA 1
ATOM 732 C C . SER A 1 92 ? -9.5 -8.602 7.891 1 98.88 92 SER A C 1
ATOM 734 O O . SER A 1 92 ? -8.281 -8.422 7.988 1 98.88 92 SER A O 1
ATOM 736 N N . LEU A 1 93 ? -10.039 -9.359 6.988 1 98.94 93 LEU A N 1
ATOM 737 C CA . LEU A 1 93 ? -9.203 -10.008 5.98 1 98.94 93 LEU A CA 1
ATOM 738 C C . LEU A 1 93 ? -8.531 -8.969 5.09 1 98.94 93 LEU A C 1
ATOM 740 O O . LEU A 1 93 ? -7.324 -9.047 4.836 1 98.94 93 LEU A O 1
ATOM 744 N N . LEU A 1 94 ? -9.336 -7.996 4.633 1 98.88 94 LEU A N 1
ATOM 745 C CA . LEU A 1 94 ? -8.781 -6.957 3.773 1 98.88 94 LEU A CA 1
ATOM 746 C C . LEU A 1 94 ? -7.656 -6.207 4.48 1 98.88 94 LEU A C 1
ATOM 748 O O . LEU A 1 94 ? -6.645 -5.863 3.865 1 98.88 94 LEU A O 1
ATOM 752 N N . ILE A 1 95 ? -7.824 -5.957 5.793 1 98.81 95 ILE A N 1
ATOM 753 C CA . ILE A 1 95 ? -6.789 -5.293 6.578 1 98.81 95 ILE A CA 1
ATOM 754 C C . ILE A 1 95 ? -5.527 -6.156 6.602 1 98.81 95 ILE A C 1
ATOM 756 O O . ILE A 1 95 ? -4.43 -5.668 6.316 1 98.81 95 ILE A O 1
ATOM 760 N N . LEU A 1 96 ? -5.664 -7.398 6.902 1 98.81 96 LEU A N 1
ATOM 761 C CA . LEU A 1 96 ? -4.504 -8.273 6.996 1 98.81 96 LEU A CA 1
ATOM 762 C C . LEU A 1 96 ? -3.799 -8.391 5.648 1 98.81 96 LEU A C 1
ATOM 764 O O . LEU A 1 96 ? -2.568 -8.43 5.59 1 98.81 96 LEU A O 1
ATOM 768 N N . TYR A 1 97 ? -4.598 -8.5 4.543 1 98.69 97 TYR A N 1
ATOM 769 C CA . TYR A 1 97 ? -4.023 -8.633 3.211 1 98.69 97 TYR A CA 1
ATOM 770 C C . TYR A 1 97 ? -3.049 -7.5 2.916 1 98.69 97 TYR A C 1
ATOM 772 O O . TYR A 1 97 ? -2.057 -7.695 2.207 1 98.69 97 TYR A O 1
ATOM 780 N N . ASN A 1 98 ? -3.299 -6.363 3.502 1 97.31 98 ASN A N 1
ATOM 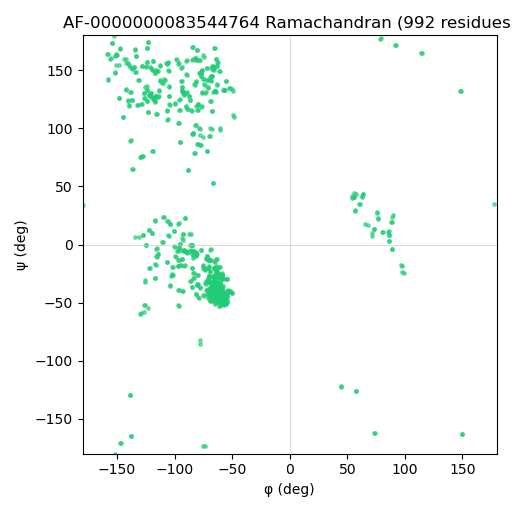781 C CA . ASN A 1 98 ? -2.459 -5.188 3.281 1 97.31 98 ASN A CA 1
ATOM 782 C C . ASN A 1 98 ? -1.075 -5.367 3.9 1 97.31 98 ASN A C 1
ATOM 784 O O . ASN A 1 98 ? -0.153 -4.605 3.594 1 97.31 98 ASN A O 1
ATOM 788 N N . HIS A 1 99 ? -0.913 -6.348 4.719 1 97.81 99 HIS A N 1
ATOM 789 C CA . HIS A 1 99 ? 0.312 -6.469 5.5 1 97.81 99 HIS A CA 1
ATOM 790 C C . HIS A 1 99 ? 1.01 -7.797 5.23 1 97.81 99 HIS A C 1
ATOM 792 O O . HIS A 1 99 ? 1.886 -8.211 5.996 1 97.81 99 HIS A O 1
ATOM 798 N N . VAL A 1 100 ? 0.581 -8.477 4.207 1 98.12 100 VAL A N 1
ATOM 799 C CA . VAL A 1 100 ? 1.202 -9.742 3.834 1 98.12 100 VAL A CA 1
ATOM 800 C C . VAL A 1 100 ? 2.045 -9.555 2.574 1 98.12 100 VAL A C 1
ATOM 802 O O . VAL A 1 100 ? 1.505 -9.43 1.474 1 98.12 100 VAL A O 1
ATOM 805 N N . PRO A 1 101 ? 3.293 -9.57 2.764 1 94.44 101 PRO A N 1
ATOM 806 C CA . PRO A 1 101 ? 4.133 -9.312 1.591 1 94.44 101 PRO A CA 1
ATOM 807 C C . PRO A 1 101 ? 4.387 -10.562 0.76 1 94.44 101 PRO A C 1
ATOM 809 O O . PRO A 1 101 ? 3.943 -11.656 1.132 1 94.44 101 PRO A O 1
ATOM 812 N N . SER A 1 102 ? 4.926 -10.461 -0.352 1 95.62 102 SER A N 1
ATOM 813 C CA . SER A 1 102 ? 5.578 -11.406 -1.25 1 95.62 102 SER A CA 1
ATOM 814 C C . SER A 1 102 ? 6.703 -10.734 -2.031 1 95.62 102 SER A C 1
ATOM 816 O O . SER A 1 102 ? 7.109 -9.617 -1.71 1 95.62 102 SER A O 1
ATOM 818 N N . ILE A 1 103 ? 7.172 -11.461 -2.949 1 94.31 103 ILE A N 1
ATOM 819 C CA . ILE A 1 103 ? 8.227 -10.883 -3.771 1 94.31 103 ILE A CA 1
ATOM 820 C C . ILE A 1 103 ? 7.672 -9.703 -4.57 1 94.31 103 ILE A C 1
ATOM 822 O O . ILE A 1 103 ? 8.391 -8.75 -4.863 1 94.31 103 ILE A O 1
ATOM 826 N N . SER A 1 104 ? 6.328 -9.68 -4.875 1 92.62 104 SER A N 1
ATOM 827 C CA . SER A 1 104 ? 5.715 -8.602 -5.641 1 92.62 104 SER A CA 1
ATOM 828 C C . SER A 1 104 ? 5.156 -7.52 -4.719 1 92.62 104 SER A C 1
ATOM 830 O O . SER A 1 104 ? 4.594 -6.527 -5.188 1 92.62 104 SER A O 1
ATOM 832 N N . SER A 1 105 ? 5.18 -7.719 -3.41 1 94.06 105 SER A N 1
ATOM 833 C CA . SER A 1 105 ? 4.723 -6.785 -2.387 1 94.06 105 SER A CA 1
ATOM 834 C C . SER A 1 105 ? 3.227 -6.934 -2.135 1 94.06 105 SER A C 1
ATOM 836 O O . SER A 1 105 ? 2.645 -6.168 -1.364 1 94.06 105 SER A O 1
ATOM 838 N N . PHE A 1 106 ? 2.545 -7.867 -2.762 1 96.44 106 PHE A N 1
ATOM 839 C CA . PHE A 1 106 ? 1.137 -8.188 -2.557 1 96.44 106 PHE A CA 1
ATOM 840 C C . PHE A 1 106 ? 0.969 -9.641 -2.131 1 96.44 106 PHE A C 1
ATOM 842 O O . PHE A 1 106 ? 1.815 -10.484 -2.434 1 96.44 106 PHE A O 1
ATOM 849 N N . PRO A 1 107 ? -0.091 -9.906 -1.398 1 97.88 107 PRO A N 1
ATOM 850 C CA . PRO A 1 107 ? -0.299 -11.312 -1.041 1 97.88 107 PRO A CA 1
ATOM 851 C C . PRO A 1 107 ? -0.569 -12.195 -2.258 1 97.88 107 PRO A C 1
ATOM 853 O O . PRO A 1 107 ? -1.411 -11.859 -3.094 1 97.88 107 PRO A O 1
ATOM 856 N N . VAL A 1 108 ? 0.129 -13.297 -2.316 1 97.81 108 VAL A N 1
ATOM 857 C CA . VAL A 1 108 ? -0.04 -14.227 -3.432 1 97.81 108 VAL A CA 1
ATOM 858 C C . VAL A 1 108 ? -1 -15.344 -3.033 1 97.81 108 VAL A C 1
ATOM 860 O O . VAL A 1 108 ? -1.316 -16.219 -3.846 1 97.81 108 VAL A O 1
ATOM 863 N N . TYR A 1 109 ? -1.424 -15.391 -1.8 1 98.69 109 TYR A N 1
ATOM 864 C CA . TYR A 1 109 ? -2.422 -16.297 -1.237 1 98.69 109 TYR A CA 1
ATOM 865 C C . TYR A 1 109 ? -3.32 -15.562 -0.245 1 98.69 109 TYR A C 1
ATOM 867 O O . TYR A 1 109 ? -2.836 -14.992 0.738 1 98.69 109 TYR A O 1
ATOM 875 N N . ILE A 1 110 ? -4.645 -15.648 -0.54 1 98.81 110 ILE A N 1
ATOM 876 C CA . ILE A 1 110 ? -5.516 -14.859 0.325 1 98.81 110 ILE A CA 1
ATOM 877 C C . ILE A 1 110 ? -6.504 -15.781 1.041 1 98.81 110 ILE A C 1
ATOM 879 O O . ILE A 1 110 ? -7.48 -15.312 1.634 1 98.81 110 ILE A O 1
ATOM 883 N N . GLY A 1 111 ? -6.281 -17.125 0.933 1 98.81 111 GLY A N 1
ATOM 884 C CA . GLY A 1 111 ? -7.012 -18.031 1.81 1 98.81 111 GLY A CA 1
ATOM 885 C C . GLY A 1 111 ? -7.973 -18.938 1.065 1 98.81 111 GLY A C 1
ATOM 886 O O . GLY A 1 111 ? -8.188 -18.781 -0.136 1 98.81 111 GLY A O 1
ATOM 887 N N . ASN A 1 112 ? -8.438 -20 1.751 1 98.81 112 ASN A N 1
ATOM 888 C CA . ASN A 1 112 ? -9.664 -20.703 1.396 1 98.81 112 ASN A CA 1
ATOM 889 C C . ASN A 1 112 ? -10.906 -19.875 1.724 1 98.81 112 ASN A C 1
ATOM 891 O O . ASN A 1 112 ? -11.594 -20.141 2.711 1 98.81 112 ASN A O 1
ATOM 895 N N . ILE A 1 113 ? -11.203 -18.953 0.842 1 98.88 113 ILE A N 1
ATOM 896 C CA . ILE A 1 113 ? -12.047 -17.828 1.215 1 98.88 113 ILE A CA 1
ATOM 897 C C . ILE A 1 113 ? -13.477 -18.297 1.433 1 98.88 113 ILE A C 1
ATOM 899 O O . ILE A 1 113 ? -14.227 -17.703 2.213 1 98.88 113 ILE A O 1
ATOM 903 N N . ASP A 1 114 ? -13.93 -19.422 0.771 1 98.88 114 ASP A N 1
ATOM 904 C CA . ASP A 1 114 ? -15.273 -19.922 1.037 1 98.88 114 ASP A CA 1
ATOM 905 C C . ASP A 1 114 ? -15.383 -20.469 2.463 1 98.88 114 ASP A C 1
ATOM 907 O O . ASP A 1 114 ? -16.359 -20.203 3.156 1 98.88 114 ASP A O 1
ATOM 911 N N . TYR A 1 115 ? -14.344 -21.188 2.883 1 98.75 115 TYR A N 1
ATOM 912 C CA . TYR A 1 115 ? -14.359 -21.719 4.242 1 98.75 115 TYR A CA 1
ATOM 913 C C . TYR A 1 115 ? -14.227 -20.594 5.262 1 98.75 115 TYR A C 1
ATOM 915 O O . TYR A 1 115 ? -14.844 -20.641 6.324 1 98.75 115 TYR A O 1
ATOM 923 N N . LEU A 1 116 ? -13.398 -19.594 5.004 1 98.94 116 LEU A N 1
ATOM 924 C CA . LEU A 1 116 ? -13.195 -18.484 5.914 1 98.94 116 LEU A CA 1
ATOM 925 C C . LEU A 1 116 ? -14.492 -17.703 6.129 1 98.94 116 LEU A C 1
ATOM 927 O O . LEU A 1 116 ? -14.742 -17.203 7.227 1 98.94 116 LEU A O 1
ATOM 931 N N . LEU A 1 117 ? -15.32 -17.578 5.109 1 98.94 117 LEU A N 1
ATOM 932 C CA . LEU A 1 117 ? -16.484 -16.703 5.164 1 98.94 117 LEU A CA 1
ATOM 933 C C . LEU A 1 117 ? -17.734 -17.484 5.52 1 98.94 117 LEU A C 1
ATOM 935 O O . LEU A 1 117 ? -18.734 -16.906 5.941 1 98.94 117 LEU A O 1
ATOM 939 N N . GLU A 1 118 ? -17.766 -18.844 5.379 1 98.88 118 GLU A N 1
ATOM 940 C CA . GLU A 1 118 ? -18.922 -19.703 5.52 1 98.88 118 GLU A CA 1
ATOM 941 C C . GLU A 1 118 ? -19.609 -19.5 6.871 1 98.88 118 GLU A C 1
ATOM 943 O O . GLU A 1 118 ? -20.828 -19.391 6.945 1 98.88 118 GLU A O 1
ATOM 948 N N . PRO A 1 119 ? -18.828 -19.391 7.969 1 98.69 119 PRO A N 1
ATOM 949 C CA . PRO A 1 119 ? -19.469 -19.266 9.281 1 98.69 119 PRO A CA 1
ATOM 950 C C . PRO A 1 119 ? -20.297 -17.969 9.406 1 98.69 119 PRO A C 1
ATOM 952 O O . PRO A 1 119 ? -21.109 -17.859 10.312 1 98.69 119 PRO A O 1
ATOM 955 N N . PHE A 1 120 ? -20.156 -17.047 8.508 1 98.81 120 PHE A N 1
ATOM 956 C CA . PHE A 1 120 ? -20.766 -15.727 8.664 1 98.81 120 PHE A CA 1
ATOM 957 C C . PHE A 1 120 ? -21.906 -15.531 7.66 1 98.81 120 PHE A C 1
ATOM 959 O O . PHE A 1 120 ? -22.469 -14.445 7.566 1 98.81 120 PHE A O 1
ATOM 966 N N . VAL A 1 121 ? -22.141 -16.594 6.891 1 98.75 121 VAL A N 1
ATOM 967 C CA . VAL A 1 121 ? -23.266 -16.516 5.957 1 98.75 121 VAL A CA 1
ATOM 968 C C . VAL A 1 121 ? -24.578 -16.797 6.699 1 98.75 121 VAL A C 1
ATOM 970 O O . VAL A 1 121 ? -25.078 -17.922 6.684 1 98.75 121 VAL A O 1
ATOM 973 N N . VAL A 1 122 ? -25.156 -15.773 7.273 1 98.12 122 VAL A N 1
ATOM 974 C CA . VAL A 1 122 ? -26.422 -15.867 7.996 1 98.12 122 VAL A CA 1
ATOM 975 C C . VAL A 1 122 ? -27.578 -15.469 7.078 1 98.12 122 VAL A C 1
ATOM 977 O O . VAL A 1 122 ? -28.531 -16.234 6.891 1 98.12 122 VAL A O 1
ATOM 980 N N . ASN A 1 123 ? -27.453 -14.32 6.48 1 97.69 123 ASN A N 1
ATOM 981 C CA . ASN A 1 123 ? -28.312 -13.844 5.406 1 97.69 123 ASN A CA 1
ATOM 982 C C . ASN A 1 123 ? -27.594 -13.875 4.059 1 97.69 123 ASN A C 1
ATOM 984 O O . ASN A 1 123 ? -26.656 -13.109 3.832 1 97.69 123 ASN A O 1
ATOM 988 N N . GLU A 1 124 ? -28.109 -14.711 3.154 1 98.06 124 GLU A N 1
ATOM 989 C CA . GLU A 1 124 ? -27.391 -14.984 1.915 1 98.06 124 GLU A CA 1
ATOM 990 C C . GLU A 1 124 ? -27.25 -13.727 1.068 1 98.06 124 GLU A C 1
ATOM 992 O O . GLU A 1 124 ? -26.203 -13.5 0.444 1 98.06 124 GLU A O 1
ATOM 997 N N . GLU A 1 125 ? -28.281 -12.93 1.046 1 98.19 125 GLU A N 1
ATOM 998 C CA . GLU A 1 125 ? -28.219 -11.719 0.232 1 98.19 125 GLU A CA 1
ATOM 999 C C . GLU A 1 125 ? -27.219 -10.719 0.808 1 98.19 125 GLU A C 1
ATOM 1001 O O . GLU A 1 125 ? -26.5 -10.047 0.061 1 98.19 125 GLU A O 1
ATOM 1006 N N . GLU A 1 126 ? -27.297 -10.586 2.133 1 98.12 126 GLU A N 1
ATOM 1007 C CA . GLU A 1 126 ? -26.312 -9.727 2.789 1 98.12 126 GLU A CA 1
ATOM 1008 C C . GLU A 1 126 ? -24.891 -10.242 2.576 1 98.12 126 GLU A C 1
ATOM 1010 O O . GLU A 1 126 ? -23.969 -9.461 2.311 1 98.12 126 GLU A O 1
ATOM 1015 N N . ALA A 1 127 ? -24.75 -11.555 2.742 1 98.75 127 ALA A N 1
ATOM 1016 C CA . ALA A 1 127 ? -23.438 -12.164 2.527 1 98.75 127 ALA A CA 1
ATOM 1017 C C . ALA A 1 127 ? -22.969 -11.961 1.09 1 98.75 127 ALA A C 1
ATOM 1019 O O . ALA A 1 127 ? -21.797 -11.695 0.845 1 98.75 127 ALA A O 1
ATOM 1020 N N . PHE A 1 128 ? -23.922 -12.109 0.174 1 98.81 128 PHE A N 1
ATOM 1021 C CA . PHE A 1 128 ? -23.594 -11.891 -1.229 1 98.81 128 PHE A CA 1
ATOM 1022 C C . PHE A 1 128 ? -23.109 -10.469 -1.453 1 98.81 128 PHE A C 1
ATOM 1024 O O . PHE A 1 128 ? -22.109 -10.242 -2.15 1 98.81 128 PHE A O 1
ATOM 1031 N N . HIS A 1 129 ? -23.828 -9.523 -0.843 1 98.75 129 HIS A N 1
ATOM 1032 C CA . HIS A 1 129 ? -23.453 -8.125 -0.95 1 98.75 129 HIS A CA 1
ATOM 1033 C C . HIS A 1 129 ? -22.047 -7.887 -0.405 1 98.75 129 HIS A C 1
ATOM 1035 O O . HIS A 1 129 ? -21.219 -7.238 -1.056 1 98.75 129 HIS A O 1
ATOM 1041 N N . ALA A 1 130 ? -21.734 -8.406 0.749 1 98.88 130 ALA A N 1
ATOM 1042 C CA . ALA A 1 130 ? -20.422 -8.258 1.39 1 98.88 130 ALA A CA 1
ATOM 1043 C C . ALA A 1 130 ? -19.328 -8.898 0.546 1 98.88 130 ALA A C 1
ATOM 1045 O O . ALA A 1 130 ? -18.25 -8.32 0.367 1 98.88 130 ALA A O 1
ATOM 1046 N N . ILE A 1 131 ? -19.594 -10.07 0.029 1 98.94 131 ILE A N 1
ATOM 1047 C CA . ILE A 1 131 ? -18.625 -10.812 -0.76 1 98.94 131 ILE A CA 1
ATOM 1048 C C . ILE A 1 131 ? -18.328 -10.07 -2.059 1 98.94 131 ILE A C 1
ATOM 1050 O O . ILE A 1 131 ? -17.172 -9.984 -2.484 1 98.94 131 ILE A O 1
ATOM 1054 N N . LYS A 1 132 ? -19.359 -9.555 -2.676 1 98.75 132 LYS A N 1
ATOM 1055 C CA . LYS A 1 132 ? -19.172 -8.789 -3.904 1 98.75 132 LYS A CA 1
ATOM 1056 C C . LYS A 1 132 ? -18.266 -7.582 -3.666 1 98.75 132 LYS A C 1
ATOM 1058 O O . LYS A 1 132 ? -17.375 -7.309 -4.457 1 98.75 132 LYS A O 1
ATOM 1063 N N . LEU A 1 133 ? -18.531 -6.816 -2.598 1 98.88 133 LEU A N 1
ATOM 1064 C CA . LEU A 1 133 ? -17.703 -5.66 -2.268 1 98.88 133 LEU A CA 1
ATOM 1065 C C . LEU A 1 133 ? -16.281 -6.09 -1.892 1 98.88 133 LEU A C 1
ATOM 1067 O O . LEU A 1 133 ? -15.312 -5.414 -2.232 1 98.88 133 LEU A O 1
ATOM 1071 N N . PHE A 1 134 ? -16.203 -7.242 -1.154 1 98.88 134 PHE A N 1
ATOM 1072 C CA . PHE A 1 134 ? -14.938 -7.832 -0.769 1 98.88 134 PHE A CA 1
ATOM 1073 C C . PHE A 1 134 ? -14.078 -8.125 -1.996 1 98.88 134 PHE A C 1
ATOM 1075 O O . PHE A 1 134 ? -12.922 -7.707 -2.07 1 98.88 134 PHE A O 1
ATOM 1082 N N . LEU A 1 135 ? -14.617 -8.758 -2.971 1 98.81 135 LEU A N 1
ATOM 1083 C CA . LEU A 1 135 ? -13.906 -9.125 -4.191 1 98.81 135 LEU A CA 1
ATOM 1084 C C . LEU A 1 135 ? -13.578 -7.891 -5.023 1 98.81 135 LEU A C 1
ATOM 1086 O O . LEU A 1 135 ? -12.516 -7.82 -5.645 1 98.81 135 LEU A O 1
ATOM 1090 N N . THR A 1 136 ? -14.477 -6.945 -5.07 1 98.69 136 THR A N 1
ATOM 1091 C CA . THR A 1 136 ? -14.219 -5.691 -5.773 1 98.69 136 THR A CA 1
ATOM 1092 C C . THR A 1 136 ? -13.031 -4.961 -5.156 1 98.69 136 THR A C 1
ATOM 1094 O O . THR A 1 136 ? -12.156 -4.465 -5.875 1 98.69 136 THR A O 1
ATOM 1097 N N . HIS A 1 137 ? -13.016 -4.922 -3.822 1 98.81 137 HIS A N 1
ATOM 1098 C CA . HIS A 1 137 ? -11.93 -4.273 -3.105 1 98.81 137 HIS A CA 1
ATOM 1099 C C . HIS A 1 137 ? -10.594 -4.945 -3.404 1 98.81 137 HIS A C 1
ATOM 1101 O O . HIS A 1 137 ? -9.586 -4.266 -3.619 1 98.81 137 HIS A O 1
ATOM 1107 N N . ILE A 1 138 ? -10.586 -6.219 -3.393 1 98.62 138 ILE A N 1
ATOM 1108 C CA . ILE A 1 138 ? -9.383 -6.988 -3.678 1 98.62 138 ILE A CA 1
ATOM 1109 C C . ILE A 1 138 ? -8.875 -6.652 -5.078 1 98.62 138 ILE A C 1
ATOM 1111 O O . ILE A 1 138 ? -7.703 -6.312 -5.258 1 98.62 138 ILE A O 1
ATOM 1115 N N . ASP A 1 139 ? -9.711 -6.645 -6.031 1 97.62 139 ASP A N 1
ATOM 1116 C CA . ASP A 1 139 ? -9.344 -6.418 -7.426 1 97.62 139 ASP A CA 1
ATOM 1117 C C . ASP A 1 139 ? -8.82 -4.996 -7.629 1 97.62 139 ASP A C 1
ATOM 1119 O O . ASP A 1 139 ? -7.961 -4.762 -8.484 1 97.62 139 ASP A O 1
ATOM 1123 N N . ARG A 1 140 ? -9.305 -4.086 -6.871 1 97.75 140 ARG A N 1
ATOM 1124 C CA . ARG A 1 140 ? -8.977 -2.684 -7.109 1 97.75 140 ARG A CA 1
ATOM 1125 C C . ARG A 1 140 ? -7.754 -2.262 -6.309 1 97.75 140 ARG A C 1
ATOM 1127 O O . ARG A 1 140 ? -7.137 -1.235 -6.602 1 97.75 140 ARG A O 1
ATOM 1134 N N . THR A 1 141 ? -7.367 -3.025 -5.254 1 97.81 141 THR A N 1
ATOM 1135 C CA . THR A 1 141 ? -6.301 -2.545 -4.387 1 97.81 141 THR A CA 1
ATOM 1136 C C . THR A 1 141 ? -5.098 -3.486 -4.434 1 97.81 141 THR A C 1
ATOM 1138 O O . THR A 1 141 ? -3.975 -3.084 -4.129 1 97.81 141 THR A O 1
ATOM 1141 N N . ILE A 1 142 ? -5.312 -4.758 -4.688 1 96.81 142 ILE A N 1
ATOM 1142 C CA . ILE A 1 142 ? -4.227 -5.703 -4.922 1 96.81 142 ILE A CA 1
ATOM 1143 C C . ILE A 1 142 ? -3.986 -5.848 -6.422 1 96.81 142 ILE A C 1
ATOM 1145 O O . ILE A 1 142 ? -4.543 -6.742 -7.062 1 96.81 142 ILE A O 1
ATOM 1149 N N . THR A 1 143 ? -3.166 -5.023 -6.922 1 91 143 THR A N 1
ATOM 1150 C CA . THR A 1 143 ? -3.074 -4.836 -8.367 1 91 143 THR A CA 1
ATOM 1151 C C . THR A 1 143 ? -2.035 -5.777 -8.969 1 91 143 THR A C 1
ATOM 1153 O O . THR A 1 143 ? -1.454 -5.48 -10.016 1 91 143 THR A O 1
ATOM 1156 N N . ASP A 1 144 ? -1.778 -6.832 -8.266 1 91.19 144 ASP A N 1
ATOM 1157 C CA . ASP A 1 144 ? -0.891 -7.906 -8.703 1 91.19 144 ASP A CA 1
ATOM 1158 C C . ASP A 1 144 ? -1.688 -9.125 -9.148 1 91.19 144 ASP A C 1
ATOM 1160 O O . ASP A 1 144 ? -2.367 -9.766 -8.344 1 91.19 144 ASP A O 1
ATOM 1164 N N . SER A 1 145 ? -1.512 -9.508 -10.383 1 90.12 145 SER A N 1
ATOM 1165 C CA . SER A 1 145 ? -2.307 -10.586 -10.961 1 90.12 145 SER A CA 1
ATOM 1166 C C . SER A 1 145 ? -1.953 -11.93 -10.328 1 90.12 145 SER A C 1
ATOM 1168 O O . SER A 1 145 ? -2.609 -12.938 -10.594 1 90.12 145 SER A O 1
ATOM 1170 N N . PHE A 1 146 ? -0.968 -11.992 -9.445 1 93.94 146 PHE A N 1
ATOM 1171 C CA . PHE A 1 146 ? -0.549 -13.25 -8.828 1 93.94 146 PHE A CA 1
ATOM 1172 C C . PHE A 1 146 ? -1.33 -13.5 -7.543 1 93.94 146 PHE A C 1
ATOM 1174 O O . PHE A 1 146 ? -1.206 -14.57 -6.938 1 93.94 146 PHE A O 1
ATOM 1181 N N . CYS A 1 147 ? -2.146 -12.484 -7.125 1 97.12 147 CYS A N 1
ATOM 1182 C CA . CYS A 1 147 ? -3.023 -12.711 -5.984 1 97.12 147 CYS A CA 1
ATOM 1183 C C . CYS A 1 147 ? -3.953 -13.891 -6.238 1 97.12 147 CYS A C 1
ATOM 1185 O O . CYS A 1 147 ? -4.57 -13.984 -7.301 1 97.12 147 CYS A O 1
ATOM 1187 N N . HIS A 1 148 ? -4.055 -14.805 -5.246 1 98.06 148 HIS A N 1
ATOM 1188 C CA . HIS A 1 148 ? -4.715 -16.078 -5.516 1 98.06 148 HIS A CA 1
ATOM 1189 C C . HIS A 1 148 ? -5.543 -16.531 -4.316 1 98.06 148 HIS A C 1
ATOM 1191 O O . HIS A 1 148 ? -5.086 -16.453 -3.174 1 98.06 148 HIS A O 1
ATOM 1197 N N . ALA A 1 149 ? -6.762 -16.953 -4.586 1 98.56 149 ALA A N 1
ATOM 1198 C CA . ALA A 1 149 ? -7.656 -17.516 -3.574 1 98.56 149 ALA A CA 1
ATOM 1199 C C . ALA A 1 149 ? -8.023 -18.953 -3.912 1 98.56 149 ALA A C 1
ATOM 1201 O O . ALA A 1 149 ? -7.918 -19.375 -5.066 1 98.56 149 ALA A O 1
ATOM 1202 N N . ASN A 1 150 ? -8.422 -19.688 -2.912 1 98.81 150 ASN A N 1
ATOM 1203 C CA . ASN A 1 150 ? -8.906 -21.047 -3.082 1 98.81 150 ASN A CA 1
ATOM 1204 C C . ASN A 1 150 ? -10.352 -21.203 -2.602 1 98.81 150 ASN A C 1
ATOM 1206 O O . ASN A 1 150 ? -10.797 -20.438 -1.737 1 98.81 150 ASN A O 1
ATOM 1210 N N . ILE A 1 151 ? -11.086 -22.125 -3.215 1 98.81 151 ILE A N 1
ATOM 1211 C CA . ILE A 1 151 ? -12.367 -22.594 -2.719 1 98.81 151 ILE A CA 1
ATOM 1212 C C . ILE A 1 151 ? -12.422 -24.125 -2.803 1 98.81 151 ILE A C 1
ATOM 1214 O O . ILE A 1 151 ? -11.586 -24.75 -3.461 1 98.81 151 ILE A O 1
ATOM 1218 N N . GLY A 1 152 ? -13.375 -24.734 -2.205 1 98.31 152 GLY A N 1
ATOM 1219 C CA . GLY A 1 152 ? -13.531 -26.188 -2.211 1 98.31 152 GLY A CA 1
ATOM 1220 C C . GLY A 1 152 ? -12.602 -26.891 -1.239 1 98.31 152 GLY A C 1
ATOM 1221 O O . GLY A 1 152 ? -11.938 -26.234 -0.43 1 98.31 152 GLY A O 1
ATOM 1222 N N . PRO A 1 153 ? -12.727 -28.172 -1.153 1 98.25 153 PRO A N 1
ATOM 1223 C CA . PRO A 1 153 ? -13.445 -29.047 -2.08 1 98.25 153 PRO A CA 1
ATOM 1224 C C . PRO A 1 153 ? -14.938 -29.141 -1.766 1 98.25 153 PRO A C 1
ATOM 1226 O O . PRO A 1 153 ? -15.727 -29.531 -2.621 1 98.25 153 PRO A O 1
ATOM 1229 N N . LYS A 1 154 ? -15.305 -28.812 -0.556 1 98.06 154 LYS A N 1
ATOM 1230 C CA . LYS A 1 154 ? -16.703 -28.969 -0.17 1 98.06 154 LYS A CA 1
ATOM 1231 C C . LYS A 1 154 ? -17.547 -27.844 -0.748 1 98.06 154 LYS A C 1
ATOM 1233 O O . LYS A 1 154 ? -17.094 -26.703 -0.87 1 98.06 154 LYS A O 1
ATOM 1238 N N . ASP A 1 155 ? -18.781 -28.203 -1.033 1 98.25 155 ASP A N 1
ATOM 1239 C CA . ASP A 1 155 ? -19.781 -27.266 -1.544 1 98.25 155 ASP A CA 1
ATOM 1240 C C . ASP A 1 155 ? -20.359 -26.406 -0.42 1 98.25 155 ASP A C 1
ATOM 1242 O O . ASP A 1 155 ? -21.281 -26.828 0.289 1 98.25 155 ASP A O 1
ATOM 1246 N N . THR A 1 156 ? -19.906 -25.188 -0.26 1 98.38 156 THR A N 1
ATOM 1247 C CA . THR A 1 156 ? -20.375 -24.281 0.779 1 98.38 156 THR A CA 1
ATOM 1248 C C . THR A 1 156 ? -21.266 -23.203 0.182 1 98.38 156 THR A C 1
ATOM 1250 O O . THR A 1 156 ? -21.219 -22.938 -1.022 1 98.38 156 THR A O 1
ATOM 1253 N N . LYS A 1 157 ? -22.125 -22.641 1.042 1 98.56 157 LYS A N 1
ATOM 1254 C CA . LYS A 1 157 ? -22.906 -21.484 0.597 1 98.56 157 LYS A CA 1
ATOM 1255 C C . LYS A 1 157 ? -22 -20.344 0.152 1 98.56 157 LYS A C 1
ATOM 1257 O O . LYS A 1 157 ? -22.25 -19.703 -0.878 1 98.56 157 LYS A O 1
ATOM 1262 N N . ALA A 1 158 ? -20.984 -20.078 0.903 1 98.88 158 ALA A N 1
ATOM 1263 C CA . ALA A 1 158 ? -20.047 -19 0.566 1 98.88 158 ALA A CA 1
ATOM 1264 C C . ALA A 1 158 ? -19.391 -19.25 -0.79 1 98.88 158 ALA A C 1
ATOM 1266 O O . ALA A 1 158 ? -19.219 -18.328 -1.581 1 98.88 158 ALA A O 1
ATOM 1267 N N . GLY A 1 159 ? -19 -20.531 -0.991 1 98.81 159 GLY A N 1
ATOM 1268 C CA . GLY A 1 159 ? -18.406 -20.875 -2.271 1 98.81 159 GLY A CA 1
ATOM 1269 C C . GLY A 1 159 ? -19.297 -20.547 -3.453 1 98.81 159 GLY A C 1
ATOM 1270 O O . GLY A 1 159 ? -18.844 -20 -4.453 1 98.81 159 GLY A O 1
ATOM 1271 N N . ARG A 1 160 ? -20.547 -20.875 -3.338 1 98.69 160 ARG A N 1
ATOM 1272 C CA . ARG A 1 160 ? -21.516 -20.609 -4.395 1 98.69 160 ARG A CA 1
ATOM 1273 C C . ARG A 1 160 ? -21.703 -19.109 -4.59 1 98.69 160 ARG A C 1
ATOM 1275 O O . ARG A 1 160 ? -21.828 -18.625 -5.723 1 98.69 160 ARG A O 1
ATOM 1282 N N . LEU A 1 161 ? -21.766 -18.375 -3.479 1 98.88 161 LEU A N 1
ATOM 1283 C CA . LEU A 1 161 ? -21.922 -16.922 -3.555 1 98.88 161 LEU A CA 1
ATOM 1284 C C . LEU A 1 161 ? -20.703 -16.281 -4.211 1 98.88 161 LEU A C 1
ATOM 1286 O O . LEU A 1 161 ? -20.828 -15.32 -4.961 1 98.88 161 LEU A O 1
ATOM 1290 N N . ILE A 1 162 ? -19.5 -16.797 -3.916 1 98.94 162 ILE A N 1
ATOM 1291 C CA . ILE A 1 162 ? -18.266 -16.297 -4.508 1 98.94 162 ILE A CA 1
ATOM 1292 C C . ILE A 1 162 ? -18.297 -16.516 -6.02 1 98.94 162 ILE A C 1
ATOM 1294 O O . ILE A 1 162 ? -17.969 -15.617 -6.793 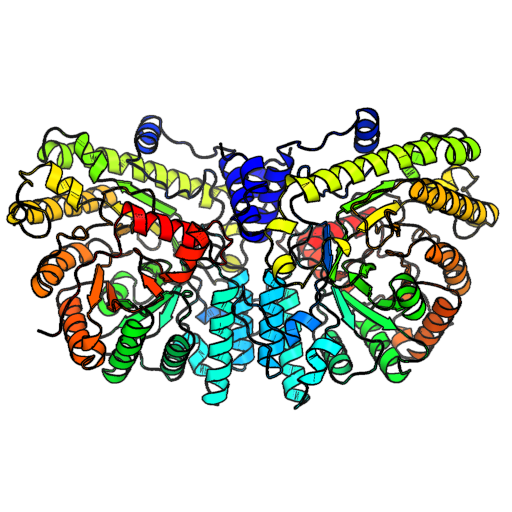1 98.94 162 ILE A O 1
ATOM 1298 N N . LEU A 1 163 ? -18.688 -17.719 -6.426 1 98.81 163 LEU A N 1
ATOM 1299 C CA . LEU A 1 163 ? -18.766 -18.016 -7.852 1 98.81 163 LEU A CA 1
ATOM 1300 C C . LEU A 1 163 ? -19.766 -17.109 -8.547 1 98.81 163 LEU A C 1
ATOM 1302 O O . LEU A 1 163 ? -19.5 -16.609 -9.633 1 98.81 163 LEU A O 1
ATOM 1306 N N . ARG A 1 164 ? -20.922 -16.938 -7.918 1 98.5 164 ARG A N 1
ATOM 1307 C CA . ARG A 1 164 ? -21.922 -16.031 -8.445 1 98.5 164 ARG A CA 1
ATOM 1308 C C . ARG A 1 164 ? -21.359 -14.617 -8.602 1 98.5 164 ARG A C 1
ATOM 1310 O O . ARG A 1 164 ? -21.562 -13.977 -9.633 1 98.5 164 ARG A O 1
ATOM 1317 N N . ALA A 1 165 ? -20.672 -14.141 -7.574 1 98.62 165 ALA A N 1
ATOM 1318 C CA . ALA A 1 165 ? -20.094 -12.805 -7.594 1 98.62 165 ALA A CA 1
ATOM 1319 C C . ALA A 1 165 ? -19.047 -12.68 -8.703 1 98.62 165 ALA A C 1
ATOM 1321 O O . ALA A 1 165 ? -18.984 -11.656 -9.398 1 98.62 165 ALA A O 1
ATOM 1322 N N . GLU A 1 166 ? -18.234 -13.703 -8.875 1 97.62 166 GLU A N 1
ATOM 1323 C CA . GLU A 1 166 ? -17.203 -13.695 -9.898 1 97.62 166 GLU A CA 1
ATOM 1324 C C . GLU A 1 166 ? -17.812 -13.57 -11.297 1 97.62 166 GLU A C 1
ATOM 1326 O O . GLU A 1 166 ? -17.266 -12.859 -12.148 1 97.62 166 GLU A O 1
ATOM 1331 N N . ARG A 1 167 ? -18.906 -14.25 -11.562 1 96.06 167 ARG A N 1
ATOM 1332 C CA . ARG A 1 167 ? -19.562 -14.172 -12.859 1 96.06 167 ARG A CA 1
ATOM 1333 C C . ARG A 1 167 ? -20.109 -12.773 -13.117 1 96.06 167 ARG A C 1
ATOM 1335 O O . ARG A 1 167 ? -20.062 -12.281 -14.242 1 96.06 167 ARG A O 1
ATOM 1342 N N . GLU A 1 168 ? -20.562 -12.203 -12.102 1 96.44 168 GLU A N 1
ATOM 1343 C CA . GLU A 1 168 ? -21.15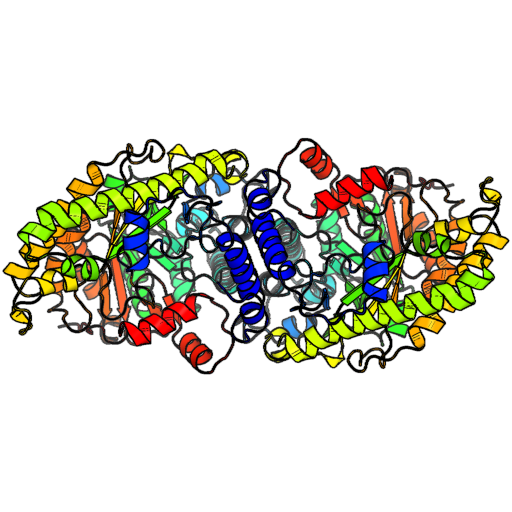6 -10.867 -12.242 1 96.44 168 GLU A CA 1
ATOM 1344 C C . GLU A 1 168 ? -20.078 -9.812 -12.438 1 96.44 168 GLU A C 1
ATOM 1346 O O . GLU A 1 168 ? -20.219 -8.914 -13.273 1 96.44 168 GLU A O 1
ATOM 1351 N N . LEU A 1 169 ? -19.031 -9.93 -11.641 1 96 169 LEU A N 1
ATOM 1352 C CA . LEU A 1 169 ? -18.016 -8.875 -11.586 1 96 169 LEU A CA 1
ATOM 1353 C C . LEU A 1 169 ? -17.031 -9.008 -12.742 1 96 169 LEU A C 1
ATOM 1355 O O . LEU A 1 169 ? -16.578 -8 -13.289 1 96 169 LEU A O 1
ATOM 1359 N N . GLN A 1 170 ? -16.578 -10.312 -13.07 1 93.38 170 GLN A N 1
ATOM 1360 C CA . GLN A 1 170 ? -15.609 -10.648 -14.109 1 93.38 170 GLN A CA 1
ATOM 1361 C C . GLN A 1 170 ? -14.297 -9.891 -13.891 1 93.38 170 GLN A C 1
ATOM 1363 O O . GLN A 1 170 ? -13.75 -9.312 -14.828 1 93.38 170 GLN A O 1
ATOM 1368 N N . ASN A 1 171 ? -13.945 -9.836 -12.594 1 92.56 171 ASN A N 1
ATOM 1369 C CA . ASN A 1 171 ? -12.664 -9.242 -12.219 1 92.56 171 ASN A CA 1
ATOM 1370 C C . ASN A 1 171 ? -11.492 -10.141 -12.617 1 92.56 171 ASN A C 1
ATOM 1372 O O . ASN A 1 171 ? -11.641 -11.359 -12.688 1 92.56 171 ASN A O 1
ATOM 1376 N N . ALA A 1 172 ? -10.336 -9.586 -12.875 1 91.88 172 ALA A N 1
ATOM 1377 C CA . ALA A 1 172 ? -9.141 -10.375 -13.148 1 91.88 172 ALA A CA 1
ATOM 1378 C C . ALA A 1 172 ? -8.547 -10.93 -11.859 1 91.88 172 ALA A C 1
ATOM 1380 O O . ALA A 1 172 ? -8.008 -12.039 -11.844 1 91.88 172 ALA A O 1
ATOM 1381 N N . ILE A 1 173 ? -8.594 -10.172 -10.805 1 95.25 173 ILE A N 1
ATOM 1382 C CA . ILE A 1 173 ? -8.008 -10.523 -9.516 1 95.25 173 ILE A CA 1
ATOM 1383 C C . ILE A 1 173 ? -9.109 -10.742 -8.484 1 95.25 173 ILE A C 1
ATOM 1385 O O . ILE A 1 173 ? -10.086 -9.992 -8.445 1 95.25 173 ILE A O 1
ATOM 1389 N N . PRO A 1 174 ? -9.023 -11.656 -7.645 1 96.81 174 PRO A N 1
ATOM 1390 C CA . PRO A 1 174 ? -7.941 -12.641 -7.57 1 96.81 174 PRO A CA 1
ATOM 1391 C C . PRO A 1 174 ? -8.133 -13.797 -8.547 1 96.81 174 PRO A C 1
ATOM 1393 O O . PRO A 1 174 ? -9.242 -14.023 -9.039 1 96.81 174 PRO A O 1
ATOM 1396 N N . ASN A 1 175 ? -6.98 -14.445 -8.773 1 96.12 175 ASN A N 1
ATOM 1397 C CA . ASN A 1 175 ? -7.125 -15.797 -9.32 1 96.12 175 ASN A CA 1
ATOM 1398 C C . ASN A 1 175 ? -7.859 -16.719 -8.344 1 96.12 175 ASN A C 1
ATOM 1400 O O . ASN A 1 175 ? -7.949 -16.422 -7.148 1 96.12 175 ASN A O 1
ATOM 1404 N N . LEU A 1 176 ? -8.453 -17.75 -8.93 1 97.81 176 LEU A N 1
ATOM 1405 C CA . LEU A 1 176 ? -9.258 -18.656 -8.102 1 97.81 176 LEU A CA 1
ATOM 1406 C C . LEU A 1 176 ? -9.016 -20.109 -8.484 1 97.81 176 LEU A C 1
ATOM 1408 O O . LEU A 1 176 ? -8.977 -20.438 -9.672 1 97.81 176 LEU A O 1
ATOM 1412 N N . THR A 1 177 ? -8.773 -20.922 -7.535 1 98.56 177 THR A N 1
ATOM 1413 C CA . THR A 1 177 ? -8.648 -22.359 -7.746 1 98.56 177 THR A CA 1
ATOM 1414 C C . THR A 1 177 ? -9.68 -23.125 -6.914 1 98.56 177 THR A C 1
ATOM 1416 O O . THR A 1 177 ? -9.844 -22.859 -5.723 1 98.56 177 THR A O 1
ATOM 1419 N N . LEU A 1 178 ? -10.453 -23.984 -7.543 1 98.81 178 LEU A N 1
ATOM 1420 C CA . LEU A 1 178 ? -11.258 -24.969 -6.824 1 98.81 178 LEU A CA 1
ATOM 1421 C C . LEU A 1 178 ? -10.445 -26.219 -6.508 1 98.81 178 LEU A C 1
ATOM 1423 O O . LEU A 1 178 ? -9.953 -26.891 -7.414 1 98.81 178 LEU A O 1
ATOM 1427 N N . LYS A 1 179 ? -10.227 -26.469 -5.234 1 98.75 179 LYS A N 1
ATOM 1428 C CA . LYS A 1 179 ? -9.688 -27.766 -4.836 1 98.75 179 LYS A CA 1
ATOM 1429 C C . LYS A 1 179 ? -10.695 -28.891 -5.078 1 98.75 179 LYS A C 1
ATOM 1431 O O . LYS A 1 179 ? -11.562 -29.141 -4.246 1 98.75 179 LYS A O 1
ATOM 1436 N N . TYR A 1 180 ? -10.523 -29.578 -6.137 1 98.62 180 TYR A N 1
ATOM 1437 C CA . TYR A 1 180 ? -11.539 -30.531 -6.566 1 98.62 180 TYR A CA 1
ATOM 1438 C C . TYR A 1 180 ? -11.25 -31.922 -6 1 98.62 180 TYR A C 1
ATOM 1440 O O . TYR A 1 180 ? -10.141 -32.438 -6.148 1 98.62 180 TYR A O 1
ATOM 1448 N N . SER A 1 181 ? -12.195 -32.5 -5.41 1 97.69 181 SER A N 1
ATOM 1449 C CA . SER A 1 181 ? -12.156 -33.844 -4.879 1 97.69 181 SER A CA 1
ATOM 1450 C C . SER A 1 181 ? -13.266 -34.719 -5.484 1 97.69 181 SER A C 1
ATOM 1452 O O . SER A 1 181 ? -14.422 -34.312 -5.52 1 97.69 181 SER A O 1
ATOM 1454 N N . THR A 1 182 ? -12.914 -35.844 -5.98 1 93.5 182 THR A N 1
ATOM 1455 C CA . THR A 1 182 ? -13.906 -36.75 -6.547 1 93.5 182 THR A CA 1
ATOM 1456 C C . THR A 1 182 ? -14.922 -37.188 -5.488 1 93.5 182 THR A C 1
ATOM 1458 O O . THR A 1 182 ? -16.078 -37.438 -5.805 1 93.5 182 THR A O 1
ATOM 1461 N N . GLU A 1 183 ? -14.508 -37.156 -4.328 1 94 183 GLU A N 1
ATOM 1462 C CA . GLU A 1 183 ? -15.352 -37.625 -3.236 1 94 183 GLU A CA 1
ATOM 1463 C C . GLU A 1 183 ? -16.141 -36.5 -2.611 1 94 183 GLU A C 1
ATOM 1465 O O . GLU A 1 183 ? -17.328 -36.625 -2.301 1 94 183 GLU A O 1
ATOM 1470 N N . ASP A 1 184 ? -15.531 -35.375 -2.465 1 96.62 184 ASP A N 1
ATOM 1471 C CA . ASP A 1 184 ? -16.094 -34.312 -1.606 1 96.62 184 ASP A CA 1
ATOM 1472 C C . ASP A 1 184 ? -16.766 -33.219 -2.436 1 96.62 184 ASP A C 1
ATOM 1474 O O . ASP A 1 184 ? -17.609 -32.5 -1.929 1 96.62 184 ASP A O 1
ATOM 1478 N N . THR A 1 185 ? -16.359 -33.031 -3.672 1 98.5 185 THR A N 1
ATOM 1479 C CA . THR A 1 185 ? -16.938 -31.984 -4.5 1 98.5 185 THR A CA 1
ATOM 1480 C C . THR A 1 185 ? -18.172 -32.5 -5.246 1 98.5 185 THR A C 1
ATOM 1482 O O . THR A 1 185 ? -18.078 -33.406 -6.07 1 98.5 185 THR A O 1
ATOM 1485 N N . SER A 1 186 ? -19.344 -31.922 -4.965 1 97.94 186 SER A N 1
ATOM 1486 C CA . SER A 1 186 ? -20.531 -32.344 -5.688 1 97.94 186 SER A CA 1
ATOM 1487 C C . SER A 1 186 ? -20.453 -31.969 -7.16 1 97.94 186 SER A C 1
ATOM 1489 O O . SER A 1 186 ? -19.797 -30.984 -7.52 1 97.94 186 SER A O 1
ATOM 1491 N N . ASP A 1 187 ? -21.094 -32.75 -7.984 1 97.94 187 ASP A N 1
ATOM 1492 C CA . ASP A 1 187 ? -21.125 -32.438 -9.406 1 97.94 187 ASP A CA 1
ATOM 1493 C C . ASP A 1 187 ? -21.75 -31.062 -9.656 1 97.94 187 ASP A C 1
ATOM 1495 O O . ASP A 1 187 ? -21.297 -30.328 -10.539 1 97.94 187 ASP A O 1
ATOM 1499 N N . GLU A 1 188 ? -22.719 -30.75 -8.859 1 98.06 188 GLU A N 1
ATOM 1500 C CA . GLU A 1 188 ? -23.391 -29.453 -9.016 1 98.06 188 GLU A CA 1
ATOM 1501 C C . GLU A 1 188 ? -22.422 -28.297 -8.766 1 98.06 188 GLU A C 1
ATOM 1503 O O . GLU A 1 188 ? -22.438 -27.312 -9.492 1 98.06 188 GLU A O 1
ATOM 1508 N N . PHE A 1 189 ? -21.688 -28.422 -7.668 1 98.62 189 PHE A N 1
ATOM 1509 C CA . PHE A 1 189 ? -20.734 -27.375 -7.332 1 98.62 189 PHE A CA 1
ATOM 1510 C C . PHE A 1 189 ? -19.641 -27.297 -8.391 1 98.62 189 PHE A C 1
ATOM 1512 O O . PHE A 1 189 ? -19.25 -26.188 -8.789 1 98.62 189 PHE A O 1
ATOM 1519 N N . ALA A 1 190 ? -19.172 -28.438 -8.898 1 98.62 190 ALA A N 1
ATOM 1520 C CA . ALA A 1 190 ? -18.156 -28.469 -9.945 1 98.62 190 ALA A CA 1
ATOM 1521 C C . ALA A 1 190 ? -18.688 -27.828 -11.227 1 98.62 190 ALA A C 1
ATOM 1523 O O . ALA A 1 190 ? -17.953 -27.078 -11.891 1 98.62 190 ALA A O 1
ATOM 1524 N N . ILE A 1 191 ? -19.875 -28.156 -11.57 1 98.5 191 ILE A N 1
ATOM 1525 C CA . ILE A 1 191 ? -20.484 -27.609 -12.773 1 98.5 191 ILE A CA 1
ATOM 1526 C C . ILE A 1 191 ? -20.641 -26.094 -12.625 1 98.5 191 ILE A C 1
ATOM 1528 O O . ILE A 1 191 ? -20.406 -25.344 -13.578 1 98.5 191 ILE A O 1
ATOM 1532 N N . ASP A 1 192 ? -21.078 -25.672 -11.398 1 98.5 192 ASP A N 1
ATOM 1533 C CA . ASP A 1 192 ? -21.156 -24.234 -11.141 1 98.5 192 ASP A CA 1
ATOM 1534 C C . ASP A 1 192 ? -19.797 -23.562 -11.344 1 98.5 192 ASP A C 1
ATOM 1536 O O . ASP A 1 192 ? -19.719 -22.469 -11.922 1 98.5 192 ASP A O 1
ATOM 1540 N N . ALA A 1 193 ? -18.75 -24.141 -10.898 1 98.5 193 ALA A N 1
ATOM 1541 C CA . ALA A 1 193 ? -17.391 -23.641 -11.062 1 98.5 193 ALA A CA 1
ATOM 1542 C C . ALA A 1 193 ? -16.984 -23.609 -12.539 1 98.5 193 ALA A C 1
ATOM 1544 O O . ALA A 1 193 ? -16.391 -22.641 -13 1 98.5 193 ALA A O 1
ATOM 1545 N N . ILE A 1 194 ? -17.328 -24.672 -13.266 1 97.94 194 ILE A N 1
ATOM 1546 C CA . ILE A 1 194 ? -17 -24.766 -14.688 1 97.94 194 ILE A CA 1
ATOM 1547 C C . ILE A 1 194 ? -17.719 -23.656 -15.445 1 97.94 194 ILE A C 1
ATOM 1549 O O . ILE A 1 194 ? -17.125 -22.984 -16.281 1 97.94 194 ILE A O 1
ATOM 1553 N N . ASN A 1 195 ? -19.047 -23.5 -15.148 1 97.31 195 ASN A N 1
ATOM 1554 C CA . ASN A 1 195 ? -19.797 -22.406 -15.766 1 97.31 195 ASN A CA 1
ATOM 1555 C C . ASN A 1 195 ? -19.125 -21.062 -15.539 1 97.31 195 ASN A C 1
ATOM 1557 O O . ASN A 1 195 ? -19.109 -20.219 -16.438 1 97.31 195 ASN A O 1
ATOM 1561 N N . THR A 1 196 ? -18.625 -20.891 -14.359 1 97.12 196 THR A N 1
ATOM 1562 C CA . THR A 1 196 ? -17.938 -19.641 -14.016 1 97.12 196 THR A CA 1
ATOM 1563 C C . THR A 1 196 ? -16.625 -19.531 -14.797 1 97.12 196 THR A C 1
ATOM 1565 O O . THR A 1 196 ? -16.312 -18.453 -15.32 1 97.12 196 THR A O 1
ATOM 1568 N N . ALA A 1 197 ? -15.859 -20.609 -14.859 1 96 197 ALA A N 1
ATOM 1569 C CA . ALA A 1 197 ? -14.578 -20.625 -15.555 1 96 197 ALA A CA 1
ATOM 1570 C C . ALA A 1 197 ? -14.75 -20.297 -17.031 1 96 197 ALA A C 1
ATOM 1572 O O . ALA A 1 197 ? -13.914 -19.609 -17.625 1 96 197 ALA A O 1
ATOM 1573 N N . LEU A 1 198 ? -15.773 -20.766 -17.641 1 94.44 198 LEU A N 1
ATOM 1574 C CA . LEU A 1 198 ? -16.016 -20.562 -19.062 1 94.44 198 LEU A CA 1
ATOM 1575 C C . LEU A 1 198 ? -16.438 -19.125 -19.344 1 94.44 198 LEU A C 1
ATOM 1577 O O . LEU A 1 198 ? -16.422 -18.688 -20.5 1 94.44 198 LEU A O 1
ATOM 1581 N N . ILE A 1 199 ? -16.75 -18.406 -18.25 1 92.31 199 ILE A N 1
ATOM 1582 C CA . ILE A 1 199 ? -17.141 -17 -18.406 1 92.31 199 ILE A CA 1
ATOM 1583 C C . ILE A 1 199 ? -15.992 -16.094 -17.984 1 92.31 199 ILE A C 1
ATOM 1585 O O . ILE A 1 199 ? -15.789 -15.031 -18.578 1 92.31 199 ILE A O 1
ATOM 1589 N N . THR A 1 200 ? -15.211 -16.484 -16.969 1 93.19 200 THR A N 1
ATOM 1590 C CA . THR A 1 200 ? -14.266 -15.562 -16.359 1 93.19 200 THR A CA 1
ATOM 1591 C C . THR A 1 200 ? -12.852 -16.141 -16.375 1 93.19 200 THR A C 1
ATOM 1593 O O . THR A 1 200 ? -11.922 -15.523 -15.844 1 93.19 200 THR A O 1
ATOM 1596 N N . ALA A 1 201 ? -12.641 -17.312 -16.891 1 92.31 201 ALA A N 1
ATOM 1597 C CA . ALA A 1 201 ? -11.359 -18 -16.969 1 92.31 201 ALA A CA 1
ATOM 1598 C C . ALA A 1 201 ? -10.906 -18.484 -15.594 1 92.31 201 ALA A C 1
ATOM 1600 O O . ALA A 1 201 ? -9.742 -18.859 -15.414 1 92.31 201 ALA A O 1
ATOM 1601 N N . LYS A 1 202 ? -11.656 -18.406 -14.617 1 94.44 202 LYS A N 1
ATOM 1602 C CA . LYS A 1 202 ? -11.445 -18.969 -13.281 1 94.44 202 LYS A CA 1
ATOM 1603 C C . LYS A 1 202 ? -12.742 -19.531 -12.711 1 94.44 202 LYS A C 1
ATOM 1605 O O . LYS A 1 202 ? -13.836 -19.094 -13.078 1 94.44 202 LYS A O 1
ATOM 1610 N N . PRO A 1 203 ? -12.648 -20.406 -11.836 1 97.44 203 PRO A N 1
ATOM 1611 C CA . PRO A 1 203 ? -11.461 -20.984 -11.211 1 97.44 203 PRO A CA 1
ATOM 1612 C C . PRO A 1 203 ? -10.781 -22.031 -12.102 1 97.44 203 PRO A C 1
ATOM 1614 O O . PRO A 1 203 ? -11.406 -22.578 -13.008 1 97.44 203 PRO A O 1
ATOM 1617 N N . SER A 1 204 ? -9.5 -22.25 -11.797 1 97.62 204 SER A N 1
ATOM 1618 C CA . SER A 1 204 ? -8.828 -23.484 -12.195 1 97.62 204 SER A CA 1
ATOM 1619 C C . SER A 1 204 ? -9.156 -24.625 -11.242 1 97.62 204 SER A C 1
ATOM 1621 O O . SER A 1 204 ? -9.773 -24.406 -10.195 1 97.62 204 SER A O 1
ATOM 1623 N N . PHE A 1 205 ? -8.812 -25.844 -11.648 1 98.44 205 PHE A N 1
ATOM 1624 C CA . PHE A 1 205 ? -9.109 -27.016 -10.844 1 98.44 205 PHE A CA 1
ATOM 1625 C C . PHE A 1 205 ? -7.824 -27.703 -10.406 1 98.44 205 PHE A C 1
ATOM 1627 O O . PHE A 1 205 ? -6.977 -28.047 -11.234 1 98.44 205 PHE A O 1
ATOM 1634 N N . ALA A 1 206 ? -7.676 -27.844 -9.133 1 98.62 206 ALA A N 1
ATOM 1635 C CA . ALA A 1 206 ? -6.531 -28.547 -8.562 1 98.62 206 ALA A CA 1
ATOM 1636 C C . ALA A 1 206 ? -6.926 -29.938 -8.062 1 98.62 206 ALA A C 1
ATOM 1638 O O . ALA A 1 206 ? -7.977 -30.109 -7.445 1 98.62 206 ALA A O 1
ATOM 1639 N N . ASN A 1 207 ? -6.121 -30.953 -8.352 1 98.31 207 ASN A N 1
ATOM 1640 C CA . ASN A 1 207 ? -6.328 -32.312 -7.875 1 98.31 207 ASN A CA 1
ATOM 1641 C C . ASN A 1 207 ? -6.098 -32.438 -6.371 1 98.31 207 ASN A C 1
ATOM 1643 O O . ASN A 1 207 ? -4.988 -32.719 -5.93 1 98.31 207 ASN A O 1
ATOM 1647 N N . HIS A 1 208 ? -7.168 -32.312 -5.672 1 98.31 208 HIS A N 1
ATOM 1648 C CA . HIS A 1 208 ? -7.109 -32.219 -4.215 1 98.31 208 HIS A CA 1
ATOM 1649 C C . HIS A 1 208 ? -6.477 -33.469 -3.613 1 98.31 208 HIS A C 1
ATOM 1651 O O . HIS A 1 208 ? -5.719 -33.375 -2.643 1 98.31 208 HIS A O 1
ATOM 1657 N N . GLU A 1 209 ? -6.789 -34.625 -4.102 1 97.31 209 GLU A N 1
ATOM 1658 C CA . GLU A 1 209 ? -6.23 -35.875 -3.576 1 97.31 209 GLU A CA 1
ATOM 1659 C C . GLU A 1 209 ? -4.711 -35.906 -3.717 1 97.31 209 GLU A C 1
ATOM 1661 O O . GLU A 1 209 ? -4.004 -36.281 -2.781 1 97.31 209 GLU A O 1
ATOM 1666 N N . MET A 1 210 ? -4.234 -35.5 -4.848 1 97.06 210 MET A N 1
ATOM 1667 C CA . MET A 1 210 ? -2.803 -35.5 -5.125 1 97.06 210 MET A CA 1
ATOM 1668 C C . MET A 1 210 ? -2.066 -34.531 -4.207 1 97.06 210 MET A C 1
ATOM 1670 O O . MET A 1 210 ? -1.087 -34.906 -3.559 1 97.06 210 MET A O 1
ATOM 1674 N N . PHE A 1 211 ? -2.533 -33.281 -4.121 1 98 211 PHE A N 1
ATOM 1675 C CA . PHE A 1 211 ? -1.911 -32.281 -3.275 1 98 211 PHE A CA 1
ATOM 1676 C C . PHE A 1 211 ? -1.987 -32.656 -1.807 1 98 211 PHE A C 1
ATOM 1678 O O . PHE A 1 211 ? -1.016 -32.5 -1.063 1 98 211 PHE A O 1
ATOM 1685 N N . SER A 1 212 ? -3.129 -33.188 -1.356 1 97.38 212 SER A N 1
ATOM 1686 C CA . SER A 1 212 ? -3.322 -33.562 0.042 1 97.38 212 SER A CA 1
ATOM 1687 C C . SER A 1 212 ? -2.334 -34.625 0.469 1 97.38 212 SER A C 1
ATOM 1689 O O . SER A 1 212 ? -1.797 -34.594 1.577 1 97.38 212 SER A O 1
ATOM 1691 N N . ARG A 1 213 ? -2.158 -35.562 -0.387 1 96.5 213 ARG A N 1
ATOM 1692 C CA . ARG A 1 213 ? -1.206 -36.625 -0.09 1 96.5 213 ARG A CA 1
ATOM 1693 C C . ARG A 1 213 ? 0.208 -36.062 0.051 1 96.5 213 ARG A C 1
ATOM 1695 O O . ARG A 1 213 ? 0.957 -36.469 0.939 1 96.5 213 ARG A O 1
ATOM 1702 N N . GLU A 1 214 ? 0.568 -35.125 -0.696 1 96.81 214 GLU A N 1
ATOM 1703 C CA . GLU A 1 214 ? 1.938 -34.625 -0.775 1 96.81 214 GLU A CA 1
ATOM 1704 C C . GLU A 1 214 ? 2.215 -33.625 0.32 1 96.81 214 GLU A C 1
ATOM 1706 O O . GLU A 1 214 ? 3.357 -33.438 0.747 1 96.81 214 GLU A O 1
ATOM 1711 N N . PHE A 1 215 ? 1.17 -32.906 0.786 1 97.62 215 PHE A N 1
ATOM 1712 C CA . PHE A 1 215 ? 1.362 -31.812 1.739 1 97.62 215 PHE A CA 1
ATOM 1713 C C . PHE A 1 215 ? 0.664 -32.125 3.059 1 97.62 215 PHE A C 1
ATOM 1715 O O . PHE A 1 215 ? 0.296 -31.203 3.801 1 97.62 215 PHE A O 1
ATOM 1722 N N . ASP A 1 216 ? 0.377 -33.375 3.344 1 96.19 216 ASP A N 1
ATOM 1723 C CA . ASP A 1 216 ? -0.225 -33.844 4.59 1 96.19 216 ASP A CA 1
ATOM 1724 C C . ASP A 1 216 ? -1.529 -33.094 4.879 1 96.19 216 ASP A C 1
ATOM 1726 O O . ASP A 1 216 ? -1.73 -32.594 5.984 1 96.19 216 ASP A O 1
ATOM 1730 N N . ASN A 1 217 ? -2.287 -32.906 3.848 1 96.44 217 ASN A N 1
ATOM 1731 C CA . ASN A 1 217 ? -3.627 -32.312 3.9 1 96.44 217 ASN A CA 1
ATOM 1732 C C . ASN A 1 217 ? -3.598 -30.859 4.332 1 96.44 217 ASN A C 1
ATOM 1734 O O . ASN A 1 217 ? -4.605 -30.328 4.805 1 96.44 217 ASN A O 1
ATOM 1738 N N . ASN A 1 218 ? -2.494 -30.266 4.254 1 98 218 ASN A N 1
ATOM 1739 C CA . ASN A 1 218 ? -2.324 -28.859 4.613 1 98 218 ASN A CA 1
ATOM 1740 C C . ASN A 1 218 ? -1.608 -28.078 3.512 1 98 218 ASN A C 1
ATOM 1742 O O . ASN A 1 218 ? -0.432 -27.734 3.65 1 98 218 ASN A O 1
ATOM 1746 N N . TYR A 1 219 ? -2.385 -27.812 2.457 1 98.38 219 TYR A N 1
ATOM 1747 C CA . TYR A 1 219 ? -1.756 -27.109 1.35 1 98.38 219 TYR A CA 1
ATOM 1748 C C . TYR A 1 219 ? -2.639 -25.953 0.863 1 98.38 219 TYR A C 1
ATOM 1750 O O . TYR A 1 219 ? -3.826 -25.906 1.188 1 98.38 219 TYR A O 1
ATOM 1758 N N . ALA A 1 220 ? -2.057 -25.062 0.146 1 98.5 220 ALA A N 1
ATOM 1759 C CA . ALA A 1 220 ? -2.723 -24 -0.6 1 98.5 220 ALA A CA 1
ATOM 1760 C C . ALA A 1 220 ? -2.162 -23.875 -2.014 1 98.5 220 ALA A C 1
ATOM 1762 O O . ALA A 1 220 ? -1.032 -24.297 -2.275 1 98.5 220 ALA A O 1
ATOM 1763 N N . ILE A 1 221 ? -2.975 -23.484 -2.914 1 98.44 221 ILE A N 1
ATOM 1764 C CA . ILE A 1 221 ? -2.508 -23.016 -4.215 1 98.44 221 ILE A CA 1
ATOM 1765 C C . ILE A 1 221 ? -2.27 -21.516 -4.164 1 98.44 221 ILE A C 1
ATOM 1767 O O . ILE A 1 221 ? -3.189 -20.734 -3.875 1 98.44 221 ILE A O 1
ATOM 1771 N N . ALA A 1 222 ? -1.044 -21.109 -4.402 1 97.94 222 ALA A N 1
ATOM 1772 C CA . ALA A 1 222 ? -0.663 -19.703 -4.324 1 97.94 222 ALA A CA 1
ATOM 1773 C C . ALA A 1 222 ? -0.2 -19.188 -5.684 1 97.94 222 ALA A C 1
ATOM 1775 O O . ALA A 1 222 ? 0.358 -19.938 -6.484 1 97.94 222 ALA A O 1
ATOM 1776 N N . SER A 1 223 ? -0.463 -17.859 -5.949 1 95.5 223 SER A N 1
ATOM 1777 C CA . SER A 1 223 ? 0.05 -17.188 -7.141 1 95.5 223 SER A CA 1
ATOM 1778 C C . SER A 1 223 ? -0.399 -17.906 -8.414 1 95.5 223 SER A C 1
ATOM 1780 O O . SER A 1 223 ? -1.593 -18.125 -8.609 1 95.5 223 SER A O 1
ATOM 1782 N N . CYS A 1 224 ? 0.414 -18.297 -9.297 1 91.06 224 CYS A N 1
ATOM 1783 C CA . CYS A 1 224 ? 0.039 -18.906 -10.562 1 91.06 224 CYS A CA 1
ATOM 1784 C C . CYS A 1 224 ? -0.565 -20.297 -10.352 1 91.06 224 CYS A C 1
ATOM 1786 O O . CYS A 1 224 ? -1.606 -20.609 -10.93 1 91.06 224 CYS A O 1
ATOM 1788 N N . TYR A 1 225 ? -0.057 -21.156 -9.625 1 94.19 225 TYR A N 1
ATOM 1789 C CA . TYR A 1 225 ? -0.592 -22.469 -9.25 1 94.19 225 TYR A CA 1
ATOM 1790 C C . TYR A 1 225 ? 0.368 -23.203 -8.328 1 94.19 225 TYR A C 1
ATOM 1792 O O . TYR A 1 225 ? 0.533 -24.422 -8.438 1 94.19 225 TYR A O 1
ATOM 1800 N N . ASN A 1 226 ? 1.048 -22.5 -7.5 1 97 226 ASN A N 1
ATOM 1801 C CA . ASN A 1 226 ? 2.064 -23.062 -6.617 1 97 226 ASN A CA 1
ATOM 1802 C C . ASN A 1 226 ? 1.437 -23.797 -5.434 1 97 226 ASN A C 1
ATOM 1804 O O . ASN A 1 226 ? 0.735 -23.188 -4.625 1 97 226 ASN A O 1
ATOM 1808 N N . GLY A 1 227 ? 1.71 -25.078 -5.324 1 98.19 227 GLY A N 1
ATOM 1809 C CA . GLY A 1 227 ? 1.332 -25.812 -4.125 1 98.19 227 GLY A CA 1
ATOM 1810 C C . GLY A 1 227 ? 2.309 -25.625 -2.98 1 98.19 227 GLY A C 1
ATOM 1811 O O . GLY A 1 227 ? 3.492 -25.953 -3.107 1 98.19 227 GLY A O 1
ATOM 1812 N N . LEU A 1 228 ? 1.877 -25.094 -1.858 1 98.69 228 LEU A N 1
ATOM 1813 C CA . LEU A 1 228 ? 2.715 -24.828 -0.696 1 98.69 228 LEU A CA 1
ATOM 1814 C C . LEU A 1 228 ? 1.954 -25.109 0.598 1 98.69 228 LEU A C 1
ATOM 1816 O O . LEU A 1 228 ? 0.722 -25.141 0.602 1 98.69 228 LEU A O 1
ATOM 1820 N N . THR A 1 229 ? 2.658 -25.297 1.639 1 98.69 229 THR A N 1
ATOM 1821 C CA . THR A 1 229 ? 2.072 -25.594 2.943 1 98.69 229 THR A CA 1
ATOM 1822 C C . THR A 1 229 ? 1.487 -24.328 3.562 1 98.69 229 THR A C 1
ATOM 1824 O O . THR A 1 229 ? 2.148 -23.281 3.604 1 98.69 229 THR A O 1
ATOM 1827 N N . ILE A 1 230 ? 0.21 -24.422 4.043 1 98.75 230 ILE A N 1
ATOM 1828 C CA . ILE A 1 230 ? -0.398 -23.312 4.773 1 98.75 230 ILE A CA 1
ATOM 1829 C C . ILE A 1 230 ? 0.38 -23.047 6.062 1 98.75 230 ILE A C 1
ATOM 1831 O O . ILE A 1 230 ? 0.75 -24 6.77 1 98.75 230 ILE A O 1
ATOM 1835 N N . GLY A 1 231 ? 0.611 -21.797 6.387 1 98.75 231 GLY A N 1
ATOM 1836 C CA . GLY A 1 231 ? 1.448 -21.422 7.52 1 98.75 231 GLY A CA 1
ATOM 1837 C C . GLY A 1 231 ? 2.924 -21.359 7.172 1 98.75 231 GLY A C 1
ATOM 1838 O O . GLY A 1 231 ? 3.766 -21.172 8.055 1 98.75 231 GLY A O 1
ATOM 1839 N N . GLY A 1 232 ? 3.238 -21.469 5.906 1 98.69 232 GLY A N 1
ATOM 1840 C CA . GLY A 1 232 ? 4.609 -21.438 5.43 1 98.69 232 GLY A CA 1
ATOM 1841 C C . GLY A 1 232 ? 4.785 -20.625 4.16 1 98.69 232 GLY A C 1
ATOM 1842 O O . GLY A 1 232 ? 4.336 -19.484 4.082 1 98.69 232 GLY A O 1
ATOM 1843 N N . GLY A 1 233 ? 5.438 -21.234 3.178 1 98.44 233 GLY A N 1
ATOM 1844 C CA . GLY A 1 233 ? 5.727 -20.562 1.923 1 98.44 233 GLY A CA 1
ATOM 1845 C C . GLY A 1 233 ? 7.004 -21.047 1.263 1 98.44 233 GLY A C 1
ATOM 1846 O O . GLY A 1 233 ? 7.41 -22.203 1.459 1 98.44 233 GLY A O 1
ATOM 1847 N N . SER A 1 234 ? 7.48 -20.297 0.381 1 98.75 234 SER A N 1
ATOM 1848 C CA . SER A 1 234 ? 8.742 -20.562 -0.299 1 98.75 234 SER A CA 1
ATOM 1849 C C . SER A 1 234 ? 9.703 -19.391 -0.166 1 98.75 234 SER A C 1
ATOM 1851 O O . SER A 1 234 ? 9.328 -18.25 -0.44 1 98.75 234 SER A O 1
ATOM 1853 N N . TYR A 1 235 ? 10.953 -19.734 0.192 1 98.69 235 TYR A N 1
ATOM 1854 C CA . TYR A 1 235 ? 11.969 -18.703 0.328 1 98.69 235 TYR A CA 1
ATOM 1855 C C . TYR A 1 235 ? 12.258 -18.047 -1.017 1 98.69 235 TYR A C 1
ATOM 1857 O O . TYR A 1 235 ? 12.406 -16.828 -1.101 1 98.69 235 TYR A O 1
ATOM 1865 N N . THR A 1 236 ? 12.344 -18.844 -1.976 1 98.5 236 THR A N 1
ATOM 1866 C CA . THR A 1 236 ? 12.797 -18.391 -3.289 1 98.5 236 THR A CA 1
ATOM 1867 C C . THR A 1 236 ? 12.32 -19.359 -4.379 1 98.5 236 THR A C 1
ATOM 1869 O O . THR A 1 236 ? 11.805 -20.438 -4.082 1 98.5 236 THR A O 1
ATOM 1872 N N . LEU A 1 237 ? 12.375 -18.891 -5.574 1 98.31 237 LEU A N 1
ATOM 1873 C CA . LEU A 1 237 ? 12.133 -19.672 -6.789 1 98.31 237 LEU A CA 1
ATOM 1874 C C . LEU A 1 237 ? 13.039 -19.203 -7.918 1 98.31 237 LEU A C 1
ATOM 1876 O O . LEU A 1 237 ? 12.938 -18.062 -8.375 1 98.31 237 LEU A O 1
ATOM 1880 N N . SER A 1 238 ? 13.953 -20 -8.25 1 98.06 238 SER A N 1
ATOM 1881 C CA . SER A 1 238 ? 14.734 -19.828 -9.477 1 98.06 238 SER A CA 1
ATOM 1882 C C . SER A 1 238 ? 14.344 -20.859 -10.523 1 98.06 238 SER A C 1
ATOM 1884 O O . SER A 1 238 ? 13.789 -21.922 -10.188 1 98.06 238 SER A O 1
ATOM 1886 N N . ARG A 1 239 ? 14.602 -20.516 -11.719 1 98.31 239 ARG A N 1
ATOM 1887 C CA . ARG A 1 239 ? 14.188 -21.453 -12.75 1 98.31 239 ARG A CA 1
ATOM 1888 C C . ARG A 1 239 ? 15.32 -21.703 -13.75 1 98.31 239 ARG A C 1
ATOM 1890 O O . ARG A 1 239 ? 16.078 -20.797 -14.078 1 98.31 239 ARG A O 1
ATOM 1897 N N . LEU A 1 240 ? 15.422 -22.891 -14.148 1 98.75 240 LEU A N 1
ATOM 1898 C CA . LEU A 1 240 ? 16.422 -23.375 -15.094 1 98.75 240 LEU A CA 1
ATOM 1899 C C . LEU A 1 240 ? 15.859 -23.406 -16.516 1 98.75 240 LEU A C 1
ATOM 1901 O O . LEU A 1 240 ? 14.836 -24.047 -16.75 1 98.75 240 LEU A O 1
ATOM 1905 N N . ASN A 1 241 ? 16.516 -22.75 -17.438 1 98.62 241 ASN A N 1
ATOM 1906 C CA . ASN A 1 241 ? 16.141 -22.719 -18.844 1 98.62 241 ASN A CA 1
ATOM 1907 C C . ASN A 1 241 ? 16.703 -23.922 -19.594 1 98.62 241 ASN A C 1
ATOM 1909 O O . ASN A 1 241 ? 17.797 -23.859 -20.141 1 98.62 241 ASN A O 1
ATOM 1913 N N . LEU A 1 242 ? 15.961 -24.938 -19.734 1 98.75 242 LEU A N 1
ATOM 1914 C CA . LEU A 1 242 ? 16.438 -26.172 -20.344 1 98.75 242 LEU A CA 1
ATOM 1915 C C . LEU A 1 242 ? 16.719 -25.969 -21.828 1 98.75 242 LEU A C 1
ATOM 1917 O O . LEU A 1 242 ? 17.625 -26.609 -22.375 1 98.75 242 LEU A O 1
ATOM 1921 N N . ALA A 1 243 ? 15.898 -25.125 -22.453 1 98.25 243 ALA A N 1
ATOM 1922 C CA . ALA A 1 243 ? 16.078 -24.875 -23.875 1 98.25 243 ALA A CA 1
ATOM 1923 C C . ALA A 1 243 ? 17.453 -24.297 -24.172 1 98.25 243 ALA A C 1
ATOM 1925 O O . ALA A 1 243 ? 18.172 -24.797 -25.047 1 98.25 243 ALA A O 1
ATOM 1926 N N . THR A 1 244 ? 17.844 -23.266 -23.453 1 98.31 244 THR A N 1
ATOM 1927 C CA . THR A 1 244 ? 19.141 -22.641 -23.656 1 98.31 244 THR A CA 1
ATOM 1928 C C . THR A 1 244 ? 20.266 -23.562 -23.172 1 98.31 244 THR A C 1
ATOM 1930 O O . THR A 1 244 ? 21.328 -23.625 -23.797 1 98.31 244 THR A O 1
ATOM 1933 N N . LEU A 1 245 ? 20.094 -24.234 -22.125 1 98.75 245 LEU A N 1
ATOM 1934 C CA . LEU A 1 245 ? 21.078 -25.141 -21.547 1 98.75 245 LEU A CA 1
ATOM 1935 C C . LEU A 1 245 ? 21.422 -26.266 -22.531 1 98.75 245 LEU A C 1
ATOM 1937 O O . LEU A 1 245 ? 22.562 -26.688 -22.609 1 98.75 245 LEU A O 1
ATOM 1941 N N . SER A 1 246 ? 20.422 -26.781 -23.234 1 98.56 246 SER A N 1
ATOM 1942 C CA . SER A 1 246 ? 20.609 -27.922 -24.141 1 98.56 246 SER A CA 1
ATOM 1943 C C . SER A 1 246 ? 21.641 -27.594 -25.203 1 98.56 246 SER A C 1
ATOM 1945 O O . SER A 1 246 ? 22.375 -28.484 -25.656 1 98.56 246 SER A O 1
ATOM 1947 N N . LYS A 1 247 ? 21.766 -26.375 -25.562 1 97.94 247 LYS A N 1
ATOM 1948 C CA . LYS A 1 247 ? 22.672 -25.953 -26.625 1 97.94 247 LYS A CA 1
ATOM 1949 C C . LYS A 1 247 ? 24.141 -26.094 -26.188 1 97.94 247 LYS A C 1
ATOM 1951 O O . LYS A 1 247 ? 25.047 -26.062 -27.016 1 97.94 247 LYS A O 1
ATOM 1956 N N . LYS A 1 248 ? 24.344 -26.281 -24.938 1 97.88 248 LYS A N 1
ATOM 1957 C CA . LYS A 1 248 ? 25.703 -26.438 -24.422 1 97.88 248 LYS A CA 1
ATOM 1958 C C . LYS A 1 248 ? 26.172 -27.875 -24.547 1 97.88 248 LYS A C 1
ATOM 1960 O O . LYS A 1 248 ? 27.344 -28.172 -24.344 1 97.88 248 LYS A O 1
ATOM 1965 N N . ALA A 1 249 ? 25.312 -28.766 -24.906 1 98.19 249 ALA A N 1
ATOM 1966 C CA . ALA A 1 249 ? 25.641 -30.188 -25 1 98.19 249 ALA A CA 1
ATOM 1967 C C . ALA A 1 249 ? 25.797 -30.641 -26.453 1 98.19 249 ALA A C 1
ATOM 1969 O O . ALA A 1 249 ? 25.062 -30.156 -27.328 1 98.19 249 ALA A O 1
ATOM 1970 N N . LYS A 1 250 ? 26.625 -31.609 -26.703 1 96.75 250 LYS A N 1
ATOM 1971 C CA . LYS A 1 250 ? 26.828 -32.156 -28.031 1 96.75 250 LYS A CA 1
ATOM 1972 C C . LYS A 1 250 ? 25.719 -33.156 -28.391 1 96.75 250 LYS A C 1
ATOM 1974 O O . LYS A 1 250 ? 25.391 -33.312 -29.562 1 96.75 250 LYS A O 1
ATOM 1979 N N . ASP A 1 251 ? 25.281 -33.812 -27.453 1 96.88 251 ASP A N 1
ATOM 1980 C CA . ASP A 1 251 ? 24.219 -34.812 -27.641 1 96.88 251 ASP A CA 1
ATOM 1981 C C . ASP A 1 251 ? 23.438 -35 -26.344 1 96.88 251 ASP A C 1
ATOM 1983 O O . ASP A 1 251 ? 23.734 -34.406 -25.328 1 96.88 251 ASP A O 1
ATOM 1987 N N . GLN A 1 252 ? 22.375 -35.781 -26.469 1 97.5 252 GLN A N 1
ATOM 1988 C CA . GLN A 1 252 ? 21.469 -35.969 -25.344 1 97.5 252 GLN A CA 1
ATOM 1989 C C . GLN A 1 252 ? 22.188 -36.656 -24.172 1 97.5 252 GLN A C 1
ATOM 1991 O O . GLN A 1 252 ? 21.891 -36.375 -23 1 97.5 252 GLN A O 1
ATOM 1996 N N . ASP A 1 253 ? 23.125 -37.531 -24.406 1 97.94 253 ASP A N 1
ATOM 1997 C CA . ASP A 1 253 ? 23.844 -38.219 -23.344 1 97.94 253 ASP A CA 1
ATOM 1998 C C . ASP A 1 253 ? 24.703 -37.281 -22.516 1 97.94 253 ASP A C 1
ATOM 2000 O O . ASP A 1 253 ? 24.719 -37.344 -21.297 1 97.94 253 ASP A O 1
ATOM 2004 N N . GLU A 1 254 ? 25.422 -36.406 -23.188 1 98.38 254 GLU A N 1
ATOM 2005 C CA . GLU A 1 254 ? 26.203 -35.406 -22.484 1 98.38 254 GLU A CA 1
ATOM 2006 C C . GLU A 1 254 ? 25.297 -34.469 -21.688 1 98.38 254 GLU A C 1
ATOM 2008 O O . GLU A 1 254 ? 25.641 -34.062 -20.562 1 98.38 254 GLU A O 1
ATOM 2013 N N . PHE A 1 255 ? 24.203 -34.094 -22.359 1 98.62 255 PHE A N 1
ATOM 2014 C CA . PHE A 1 255 ? 23.281 -33.219 -21.688 1 98.62 255 PHE A CA 1
ATOM 2015 C C . PHE A 1 255 ? 22.797 -33.812 -20.375 1 98.62 255 PHE A C 1
ATOM 2017 O O . PHE A 1 255 ? 22.891 -33.156 -19.328 1 98.62 255 PHE A O 1
ATOM 2024 N N . ILE A 1 256 ? 22.312 -35.062 -20.359 1 98.5 256 ILE A N 1
ATOM 2025 C CA . ILE A 1 256 ? 21.656 -35.719 -19.234 1 98.5 256 ILE A CA 1
ATOM 2026 C C . ILE A 1 256 ? 22.672 -36.062 -18.156 1 98.5 256 ILE A C 1
ATOM 2028 O O . ILE A 1 256 ? 22.391 -35.938 -16.953 1 98.5 256 ILE A O 1
ATOM 2032 N N . ASN A 1 257 ? 23.891 -36.344 -18.531 1 98.06 257 ASN A N 1
ATOM 2033 C CA . ASN A 1 257 ? 24.812 -36.938 -17.562 1 98.06 257 ASN A CA 1
ATOM 2034 C C . ASN A 1 257 ? 25.859 -35.938 -17.094 1 98.06 257 ASN A C 1
ATOM 2036 O O . ASN A 1 257 ? 26.516 -36.125 -16.078 1 98.06 257 ASN A O 1
ATOM 2040 N N . ILE A 1 258 ? 26.016 -34.812 -17.812 1 98.44 258 ILE A N 1
ATOM 2041 C CA . ILE A 1 258 ? 27.094 -33.906 -17.453 1 98.44 258 ILE A CA 1
ATOM 2042 C C . ILE A 1 258 ? 26.547 -32.469 -17.312 1 98.44 258 ILE A C 1
ATOM 2044 O O . ILE A 1 258 ? 26.641 -31.875 -16.25 1 98.44 258 ILE A O 1
ATOM 2048 N N . ILE A 1 259 ? 25.969 -31.953 -18.391 1 98.69 259 ILE A N 1
ATOM 2049 C CA . ILE A 1 259 ? 25.609 -30.547 -18.469 1 98.69 259 ILE A CA 1
ATOM 2050 C C . ILE A 1 259 ? 24.484 -30.234 -17.469 1 98.69 259 ILE A C 1
ATOM 2052 O O . ILE A 1 259 ? 24.562 -29.266 -16.719 1 98.69 259 ILE A O 1
ATOM 2056 N N . LEU A 1 260 ? 23.438 -31.094 -17.469 1 98.81 260 LEU A N 1
ATOM 2057 C CA . LEU A 1 260 ? 22.281 -30.875 -16.609 1 98.81 260 LEU A CA 1
ATOM 2058 C C . LEU A 1 260 ? 22.656 -31 -15.141 1 98.81 260 LEU A C 1
ATOM 2060 O O . LEU A 1 260 ? 22.359 -30.109 -14.344 1 98.81 260 LEU A O 1
ATOM 2064 N N . PRO A 1 261 ? 23.391 -32 -14.695 1 98.69 261 PRO A N 1
ATOM 2065 C CA . PRO A 1 261 ? 23.797 -32.094 -13.297 1 98.69 261 PRO A CA 1
ATOM 2066 C C . PRO A 1 261 ? 24.625 -30.906 -12.836 1 98.69 261 PRO A C 1
ATOM 2068 O O . PRO A 1 261 ? 24.453 -30.406 -11.719 1 98.69 261 PRO A O 1
ATOM 2071 N N . ASP A 1 262 ? 25.5 -30.438 -13.688 1 98.69 262 ASP A N 1
ATOM 2072 C CA . ASP A 1 262 ? 26.328 -29.297 -13.359 1 98.69 262 ASP A CA 1
ATOM 2073 C C . ASP A 1 262 ? 25.5 -28.031 -13.156 1 98.69 262 ASP A C 1
ATOM 2075 O O . ASP A 1 262 ? 25.719 -27.281 -12.211 1 98.69 262 ASP A O 1
ATOM 2079 N N . ALA A 1 263 ? 24.578 -27.812 -14.094 1 98.81 263 ALA A N 1
ATOM 2080 C CA . ALA A 1 263 ? 23.703 -26.641 -14.008 1 98.81 263 ALA A CA 1
ATOM 2081 C C . ALA A 1 263 ? 22.844 -26.688 -12.75 1 98.81 263 ALA A C 1
ATOM 2083 O O . ALA A 1 263 ? 22.625 -25.672 -12.094 1 98.81 263 ALA A O 1
ATOM 2084 N N . VAL A 1 264 ? 22.344 -27.875 -12.414 1 98.81 264 VAL A N 1
ATOM 2085 C CA . VAL A 1 264 ? 21.516 -28.047 -11.227 1 98.81 264 VAL A CA 1
ATOM 2086 C C . VAL A 1 264 ? 22.328 -27.719 -9.977 1 98.81 264 VAL A C 1
ATOM 2088 O O . VAL A 1 264 ? 21.828 -27.031 -9.07 1 98.81 264 VAL A O 1
ATOM 2091 N N . GLU A 1 265 ? 23.516 -28.172 -9.898 1 98.5 265 GLU A N 1
ATOM 2092 C CA . GLU A 1 265 ? 24.391 -27.906 -8.758 1 98.5 265 GLU A CA 1
ATOM 2093 C C . GLU A 1 265 ? 24.594 -26.406 -8.578 1 98.5 265 GLU A C 1
ATOM 2095 O O . GLU A 1 265 ? 24.547 -25.891 -7.453 1 98.5 265 GLU A O 1
ATOM 2100 N N . LYS A 1 266 ? 24.859 -25.75 -9.617 1 98.62 266 LYS A N 1
ATOM 2101 C CA . LYS A 1 266 ? 25.125 -24.312 -9.57 1 98.62 266 LYS A CA 1
ATOM 2102 C C . LYS A 1 266 ? 23.875 -23.547 -9.164 1 98.62 266 LYS A C 1
ATOM 2104 O O . LYS A 1 266 ? 23.938 -22.641 -8.328 1 98.62 266 LYS A O 1
ATOM 2109 N N . MET A 1 267 ? 22.672 -23.875 -9.734 1 98.69 267 MET A N 1
ATOM 2110 C CA . MET A 1 267 ? 21.453 -23.172 -9.375 1 98.69 267 MET A CA 1
ATOM 2111 C C . MET A 1 267 ? 21.047 -23.469 -7.934 1 98.69 267 MET A C 1
ATOM 2113 O O . MET A 1 267 ? 20.578 -22.594 -7.219 1 98.69 267 MET A O 1
ATOM 2117 N N . ALA A 1 268 ? 21.25 -24.719 -7.535 1 98.5 268 ALA A N 1
ATOM 2118 C CA . ALA A 1 268 ? 20.969 -25.078 -6.148 1 98.5 268 ALA A CA 1
ATOM 2119 C C . ALA A 1 268 ? 21.844 -24.266 -5.191 1 98.5 268 ALA A C 1
ATOM 2121 O O . ALA A 1 268 ? 21.375 -23.828 -4.133 1 98.5 268 ALA A O 1
ATOM 2122 N N . GLY A 1 269 ? 23.109 -24.156 -5.555 1 98 269 GLY A N 1
ATOM 2123 C CA . GLY A 1 269 ? 24 -23.344 -4.754 1 98 269 GLY A CA 1
ATOM 2124 C C . GLY A 1 269 ? 23.562 -21.891 -4.66 1 98 269 GLY A C 1
ATOM 2125 O O . GLY A 1 269 ? 23.641 -21.281 -3.594 1 98 269 GLY A O 1
ATOM 2126 N N . TYR A 1 270 ? 23.125 -21.375 -5.77 1 98.12 270 TYR A N 1
ATOM 2127 C CA . TYR A 1 270 ? 22.609 -20.016 -5.812 1 98.12 270 TYR A CA 1
ATOM 2128 C C . TYR A 1 270 ? 21.406 -19.859 -4.898 1 98.12 270 TYR A C 1
ATOM 2130 O O . TYR A 1 270 ? 21.312 -18.906 -4.125 1 98.12 270 TYR A O 1
ATOM 2138 N N . MET A 1 271 ? 20.469 -20.781 -4.973 1 98.5 271 MET A N 1
ATOM 2139 C CA . MET A 1 271 ? 19.266 -20.766 -4.141 1 98.5 271 MET A CA 1
ATOM 2140 C C . MET A 1 271 ? 19.625 -20.859 -2.662 1 98.5 271 MET A C 1
ATOM 2142 O O . MET A 1 271 ? 19.047 -20.156 -1.831 1 98.5 271 MET A O 1
ATOM 2146 N N . LYS A 1 272 ? 20.547 -21.703 -2.387 1 98.12 272 LYS A N 1
ATOM 2147 C CA . LYS A 1 272 ? 21 -21.859 -1.009 1 98.12 272 LYS A CA 1
ATOM 2148 C C . LYS A 1 272 ? 21.531 -20.547 -0.445 1 98.12 272 LYS A C 1
ATOM 2150 O O . LYS A 1 272 ? 21.281 -20.219 0.714 1 98.12 272 LYS A O 1
ATOM 2155 N N . GLU A 1 273 ? 22.312 -19.875 -1.261 1 97.75 273 GLU A N 1
ATOM 2156 C CA . GLU A 1 273 ? 22.875 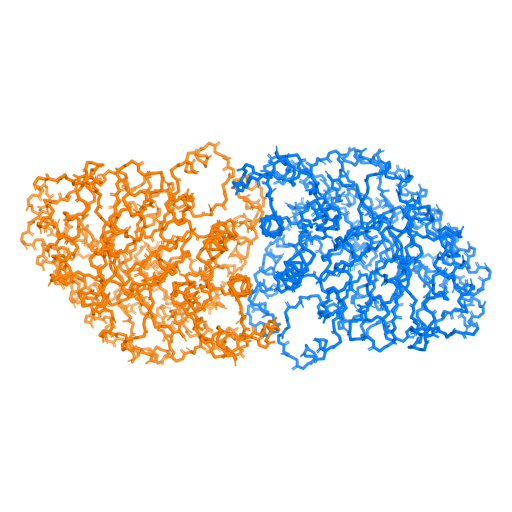-18.594 -0.849 1 97.75 273 GLU A CA 1
ATOM 2157 C C . GLU A 1 273 ? 21.781 -17.562 -0.603 1 97.75 273 GLU A C 1
ATOM 2159 O O . GLU A 1 273 ? 21.875 -16.781 0.34 1 97.75 273 GLU A O 1
ATOM 2164 N N . ARG A 1 274 ? 20.797 -17.5 -1.423 1 98 274 ARG A N 1
ATOM 2165 C CA . ARG A 1 274 ? 19.672 -16.594 -1.253 1 98 274 ARG A CA 1
ATOM 2166 C C . ARG A 1 274 ? 18.922 -16.875 0.044 1 98 274 ARG A C 1
ATOM 2168 O O . ARG A 1 274 ? 18.594 -15.961 0.795 1 98 274 ARG A O 1
ATOM 2175 N N . ILE A 1 275 ? 18.688 -18.109 0.274 1 98.56 275 ILE A N 1
ATOM 2176 C CA . ILE A 1 275 ? 17.984 -18.547 1.471 1 98.56 275 ILE A CA 1
ATOM 2177 C C . ILE A 1 275 ? 18.797 -18.188 2.713 1 98.56 275 ILE A C 1
ATOM 2179 O O . ILE A 1 275 ? 18.234 -17.688 3.701 1 98.56 275 ILE A O 1
ATOM 2183 N N . ARG A 1 276 ? 20.062 -18.438 2.643 1 98 276 ARG A N 1
ATOM 2184 C CA . ARG A 1 276 ? 20.938 -18.125 3.768 1 98 276 ARG A CA 1
ATOM 2185 C C . ARG A 1 276 ? 20.812 -16.672 4.172 1 98 276 ARG A C 1
ATOM 2187 O O . ARG A 1 276 ? 20.609 -16.359 5.348 1 98 276 ARG A O 1
ATOM 2194 N N . PHE A 1 277 ? 20.891 -15.789 3.258 1 98.19 277 PHE A N 1
ATOM 2195 C CA . PHE A 1 277 ? 20.812 -14.367 3.572 1 98.19 277 PHE A CA 1
ATOM 2196 C C . PHE A 1 277 ? 19.438 -14.016 4.133 1 98.19 277 PHE A C 1
ATOM 2198 O O . PHE A 1 277 ? 19.344 -13.289 5.125 1 98.19 277 PHE A O 1
ATOM 2205 N N . LEU A 1 278 ? 18.406 -14.516 3.492 1 98.12 278 LEU A N 1
ATOM 2206 C CA . LEU A 1 278 ? 17.031 -14.203 3.9 1 98.12 278 LEU A CA 1
ATOM 2207 C C . LEU A 1 278 ? 16.781 -14.656 5.336 1 98.12 278 LEU A C 1
ATOM 2209 O O . LEU A 1 278 ? 16.219 -13.914 6.133 1 98.12 278 LEU A O 1
ATOM 2213 N N . VAL A 1 279 ? 17.234 -15.852 5.633 1 98.19 279 VAL A N 1
ATOM 2214 C CA . VAL A 1 279 ? 16.891 -16.469 6.906 1 98.19 279 VAL A CA 1
ATOM 2215 C C . VAL A 1 279 ? 17.844 -16 7.992 1 98.19 279 VAL A C 1
ATOM 2217 O O . VAL A 1 279 ? 17.438 -15.719 9.117 1 98.19 279 VAL A O 1
ATOM 2220 N N . GLU A 1 280 ? 19.109 -15.82 7.633 1 97.5 280 GLU A N 1
ATOM 2221 C CA . GLU A 1 280 ? 20.125 -15.648 8.672 1 97.5 280 GLU A CA 1
ATOM 2222 C C . GLU A 1 280 ? 20.516 -14.18 8.828 1 97.5 280 GLU A C 1
ATOM 2224 O O . GLU A 1 280 ? 21.062 -13.789 9.859 1 97.5 280 GLU A O 1
ATOM 2229 N N . GLU A 1 281 ? 20.234 -13.375 7.812 1 97 281 GLU A N 1
ATOM 2230 C CA . GLU A 1 281 ? 20.828 -12.039 7.883 1 97 281 GLU A CA 1
ATOM 2231 C C . GLU A 1 281 ? 19.766 -10.961 7.75 1 97 281 GLU A C 1
ATOM 2233 O O . GLU A 1 281 ? 19.922 -9.859 8.289 1 97 281 GLU A O 1
ATOM 2238 N N . SER A 1 282 ? 18.703 -11.195 7.039 1 96.44 282 SER A N 1
ATOM 2239 C CA . SER A 1 282 ? 17.734 -10.148 6.734 1 96.44 282 SER A CA 1
ATOM 2240 C C . SER A 1 282 ? 16.938 -9.75 7.973 1 96.44 282 SER A C 1
ATOM 2242 O O . SER A 1 282 ? 16.469 -8.617 8.07 1 96.44 282 SER A O 1
ATOM 2244 N N . GLY A 1 283 ? 16.688 -10.727 8.914 1 96.31 283 GLY A N 1
ATOM 2245 C CA . GLY A 1 283 ? 15.922 -10.477 10.125 1 96.31 283 GLY A CA 1
ATOM 2246 C C . GLY A 1 283 ? 14.43 -10.617 9.922 1 96.31 283 GLY A C 1
ATOM 2247 O O . GLY A 1 283 ? 13.641 -10.297 10.812 1 96.31 283 GLY A O 1
ATOM 2248 N N . PHE A 1 284 ? 13.969 -11.148 8.797 1 97.56 284 PHE A N 1
ATOM 2249 C CA . PHE A 1 284 ? 12.547 -11.25 8.484 1 97.56 284 PHE A CA 1
ATOM 2250 C C . PHE A 1 284 ? 11.82 -12.094 9.523 1 97.56 284 PHE A C 1
ATOM 2252 O O . PHE A 1 284 ? 10.82 -11.648 10.094 1 97.56 284 PHE A O 1
ATOM 2259 N N . PHE A 1 285 ? 12.297 -13.289 9.781 1 97.88 285 PHE A N 1
ATOM 2260 C CA . PHE A 1 285 ? 11.578 -14.234 10.625 1 97.88 285 PHE A CA 1
ATOM 2261 C C . PHE A 1 285 ? 11.68 -13.852 12.094 1 97.88 285 PHE A C 1
ATOM 2263 O O . PHE A 1 285 ? 10.828 -14.219 12.898 1 97.88 285 PHE A O 1
ATOM 2270 N N . GLU A 1 286 ? 12.625 -13.023 12.43 1 96.62 286 GLU A N 1
ATOM 2271 C CA . GLU A 1 286 ? 12.828 -12.602 13.82 1 96.62 286 GLU A CA 1
ATOM 2272 C C . GLU A 1 286 ? 11.906 -11.445 14.188 1 96.62 286 GLU A C 1
ATOM 2274 O O . GLU A 1 286 ? 11.531 -11.289 15.352 1 96.62 286 GLU A O 1
ATOM 2279 N N . THR A 1 287 ? 11.5 -10.719 13.203 1 95.38 287 THR A N 1
ATOM 2280 C CA . THR A 1 287 ? 10.883 -9.445 13.562 1 95.38 287 THR A CA 1
ATOM 2281 C C . THR A 1 287 ? 9.453 -9.375 13.031 1 95.38 287 THR A C 1
ATOM 2283 O O . THR A 1 287 ? 8.656 -8.562 13.5 1 95.38 287 THR A O 1
ATOM 2286 N N . ASN A 1 288 ? 9.07 -10.133 12.07 1 96.75 288 ASN A N 1
ATOM 2287 C CA . ASN A 1 288 ? 7.777 -10.016 11.406 1 96.75 288 ASN A CA 1
ATOM 2288 C C . ASN A 1 288 ? 6.641 -10.477 12.312 1 96.75 288 ASN A C 1
ATOM 2290 O O . ASN A 1 288 ? 6.715 -11.547 12.922 1 96.75 288 ASN A O 1
ATOM 2294 N N . PHE A 1 289 ? 5.508 -9.703 12.383 1 97.5 289 PHE A N 1
ATOM 2295 C CA . PHE A 1 289 ? 4.402 -10 13.289 1 97.5 289 PHE A CA 1
ATOM 2296 C C . PHE A 1 289 ? 3.674 -11.266 12.852 1 97.5 289 PHE A C 1
ATOM 2298 O O . PHE A 1 289 ? 3.061 -11.953 13.68 1 97.5 289 PHE A O 1
ATOM 2305 N N . LEU A 1 290 ? 3.682 -11.609 11.523 1 98.56 290 LEU A N 1
ATOM 2306 C CA . LEU A 1 290 ? 3.051 -12.844 11.047 1 98.56 290 LEU A CA 1
ATOM 2307 C C . LEU A 1 290 ? 3.66 -14.062 11.727 1 98.56 290 LEU A C 1
ATOM 2309 O O . LEU A 1 290 ? 2.953 -15.023 12.031 1 98.56 290 LEU A O 1
ATOM 2313 N N . VAL A 1 291 ? 5.004 -14.016 11.891 1 98.38 291 VAL A N 1
ATOM 2314 C CA . VAL A 1 291 ? 5.719 -15.094 12.57 1 98.38 291 VAL A CA 1
ATOM 2315 C C . VAL A 1 291 ? 5.395 -15.07 14.062 1 98.38 291 VAL A C 1
ATOM 2317 O O . VAL A 1 291 ? 5.059 -16.109 14.648 1 98.38 291 VAL A O 1
ATOM 2320 N N . LYS A 1 292 ? 5.438 -13.883 14.672 1 97.38 292 LYS A N 1
ATOM 2321 C CA . LYS A 1 292 ? 5.211 -13.719 16.109 1 97.38 292 LYS A CA 1
ATOM 2322 C C . LYS A 1 292 ? 3.812 -14.188 16.5 1 97.38 292 LYS A C 1
ATOM 2324 O O . LYS A 1 292 ? 3.619 -14.734 17.594 1 97.38 292 LYS A O 1
ATOM 2329 N N . GLU A 1 293 ? 2.865 -14.008 15.586 1 98.19 293 GLU A N 1
ATOM 2330 C CA . GLU A 1 293 ? 1.48 -14.359 15.898 1 98.19 293 GLU A CA 1
ATOM 2331 C C . GLU A 1 293 ? 1.142 -15.758 15.406 1 98.19 293 GLU A C 1
ATOM 2333 O O . GLU A 1 293 ? 0 -16.203 15.531 1 98.19 293 GLU A O 1
ATOM 2338 N N . GLY A 1 294 ? 2.062 -16.453 14.812 1 98.38 294 GLY A N 1
ATOM 2339 C CA . GLY A 1 294 ? 1.893 -17.844 14.406 1 98.38 294 GLY A CA 1
ATOM 2340 C C . GLY A 1 294 ? 1.061 -18 13.148 1 98.38 294 GLY A C 1
ATOM 2341 O O . GLY A 1 294 ? 0.406 -19.016 12.953 1 98.38 294 GLY A O 1
ATOM 2342 N N . LEU A 1 295 ? 0.978 -16.984 12.359 1 98.75 295 LEU A N 1
ATOM 2343 C CA . LEU A 1 295 ? 0.291 -17.109 11.078 1 98.75 295 LEU A CA 1
ATOM 2344 C C . LEU A 1 295 ? 1.188 -17.781 10.039 1 98.75 295 LEU A C 1
ATOM 2346 O O . LEU A 1 295 ? 0.698 -18.328 9.047 1 98.75 295 LEU A O 1
ATOM 2350 N N . ILE A 1 296 ? 2.52 -17.672 10.188 1 98.69 296 ILE A N 1
ATOM 2351 C CA . ILE A 1 296 ? 3.504 -18.453 9.445 1 98.69 296 ILE A CA 1
ATOM 2352 C C . ILE A 1 296 ? 4.586 -18.953 10.398 1 98.69 296 ILE A C 1
ATOM 2354 O O . ILE A 1 296 ? 4.812 -18.375 11.461 1 98.69 296 ILE A O 1
ATOM 2358 N N . TYR A 1 297 ? 5.184 -20.062 10.023 1 98.38 297 TYR A N 1
ATOM 2359 C CA . TYR A 1 297 ? 6.305 -20.672 10.727 1 98.38 297 TYR A CA 1
ATOM 2360 C C . TYR A 1 297 ? 7.477 -20.922 9.789 1 98.38 297 TYR A C 1
ATOM 2362 O O . TYR A 1 297 ? 7.297 -21.469 8.695 1 98.38 297 TYR A O 1
ATOM 2370 N N . LYS A 1 298 ? 8.617 -20.484 10.227 1 97.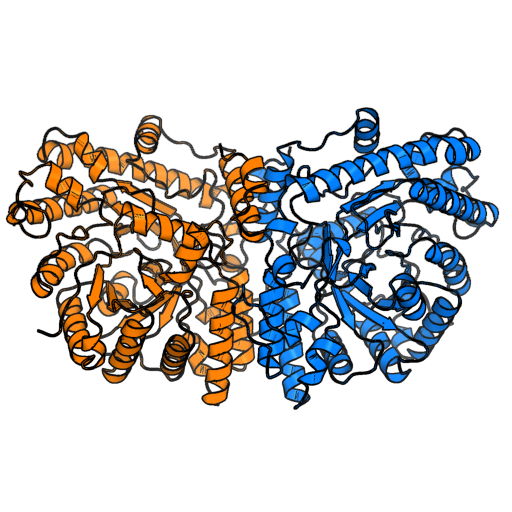88 298 LYS A N 1
ATOM 2371 C CA . LYS A 1 298 ? 9.828 -20.656 9.43 1 97.88 298 LYS A CA 1
ATOM 2372 C C . LYS A 1 298 ? 9.984 -22.109 8.984 1 97.88 298 LYS A C 1
ATOM 2374 O O . LYS A 1 298 ? 10.328 -22.375 7.832 1 97.88 298 LYS A O 1
ATOM 2379 N N . ASP A 1 299 ? 9.688 -23.016 9.859 1 98.06 299 ASP A N 1
ATOM 2380 C CA . ASP A 1 299 ? 9.906 -24.438 9.602 1 98.06 299 ASP A CA 1
ATOM 2381 C C . ASP A 1 299 ? 8.898 -24.969 8.578 1 98.06 299 ASP A C 1
ATOM 2383 O O . ASP A 1 299 ? 9.055 -26.078 8.062 1 98.06 299 ASP A O 1
ATOM 2387 N N . ASN A 1 300 ? 7.891 -24.219 8.227 1 98.38 300 ASN A N 1
ATOM 2388 C CA . ASN A 1 300 ? 6.914 -24.609 7.211 1 98.38 300 ASN A CA 1
ATOM 2389 C C . ASN A 1 300 ? 7.305 -24.078 5.828 1 98.38 300 ASN A C 1
ATOM 2391 O O . ASN A 1 300 ? 6.562 -24.266 4.863 1 98.38 300 ASN A O 1
ATOM 2395 N N . PHE A 1 301 ? 8.484 -23.469 5.754 1 98.62 301 PHE A N 1
ATOM 2396 C CA . PHE A 1 301 ? 8.93 -22.922 4.477 1 98.62 301 PHE A CA 1
ATOM 2397 C C . PHE A 1 301 ? 9.812 -23.922 3.738 1 98.62 301 PHE A C 1
ATOM 2399 O O . PHE A 1 301 ? 10.453 -24.766 4.363 1 98.62 301 PHE A O 1
ATOM 2406 N N . THR A 1 302 ? 9.805 -23.828 2.467 1 98.56 302 THR A N 1
ATOM 2407 C CA . THR A 1 302 ? 10.664 -24.562 1.547 1 98.56 302 THR A CA 1
ATOM 2408 C C . THR A 1 302 ? 11.18 -23.656 0.438 1 98.56 302 THR A C 1
ATOM 2410 O O . THR A 1 302 ? 11.273 -22.438 0.62 1 98.56 302 THR A O 1
ATOM 2413 N N . ALA A 1 303 ? 11.688 -24.203 -0.593 1 98.69 303 ALA A N 1
ATOM 2414 C CA . ALA A 1 303 ? 12.094 -23.5 -1.808 1 98.69 303 ALA A CA 1
ATOM 2415 C C . ALA A 1 303 ? 11.711 -24.281 -3.055 1 98.69 303 ALA A C 1
ATOM 2417 O O . ALA A 1 303 ? 11.531 -25.5 -2.994 1 98.69 303 ALA A O 1
ATOM 2418 N N . MET A 1 304 ? 11.523 -23.594 -4.074 1 98.62 304 MET A N 1
ATOM 2419 C CA . MET A 1 304 ? 11.086 -24.219 -5.316 1 98.62 304 MET A CA 1
ATOM 2420 C C . MET A 1 304 ? 12.164 -24.125 -6.391 1 98.62 304 MET A C 1
ATOM 2422 O O . MET A 1 304 ? 12.727 -23.062 -6.613 1 98.62 304 MET A O 1
ATOM 2426 N N . PHE A 1 305 ? 12.484 -25.219 -6.957 1 98.81 305 PHE A N 1
ATOM 2427 C CA . PHE A 1 305 ? 13.398 -25.297 -8.086 1 98.81 305 PHE A CA 1
ATOM 2428 C C . PHE A 1 305 ? 12.633 -25.359 -9.406 1 98.81 305 PHE A C 1
ATOM 2430 O O . PHE A 1 305 ? 12.062 -26.406 -9.75 1 98.81 305 PHE A O 1
ATOM 2437 N N . GLY A 1 306 ? 12.641 -24.234 -10.086 1 98.56 306 GLY A N 1
ATOM 2438 C CA . GLY A 1 306 ? 11.828 -24.125 -11.289 1 98.56 306 GLY A CA 1
ATOM 2439 C C . GLY A 1 306 ? 12.562 -24.562 -12.547 1 98.56 306 GLY A C 1
ATOM 2440 O O . GLY A 1 306 ? 13.789 -24.625 -12.562 1 98.56 306 GLY A O 1
ATOM 2441 N N . MET A 1 307 ? 11.805 -24.875 -13.508 1 98.62 307 MET A N 1
ATOM 2442 C CA . MET A 1 307 ? 12.352 -25.172 -14.828 1 98.62 307 MET A CA 1
ATOM 2443 C C . MET A 1 307 ? 11.344 -24.812 -15.922 1 98.62 307 MET A C 1
ATOM 2445 O O . MET A 1 307 ? 10.148 -24.719 -15.656 1 98.62 307 MET A O 1
ATOM 2449 N N . PHE A 1 308 ? 11.828 -24.531 -17.078 1 97.56 308 PHE A N 1
ATOM 2450 C CA . PHE A 1 308 ? 10.992 -24.297 -18.25 1 97.56 308 PHE A CA 1
ATOM 2451 C C . PHE A 1 308 ? 11.734 -24.672 -19.531 1 97.56 308 PHE A C 1
ATOM 2453 O O . PHE A 1 308 ? 12.93 -24.984 -19.484 1 97.56 308 PHE A O 1
ATOM 2460 N N . GLY A 1 309 ? 11.008 -24.844 -20.594 1 98 309 GLY A N 1
ATOM 2461 C CA . GLY A 1 309 ? 11.609 -25.031 -21.906 1 98 309 GLY A CA 1
ATOM 2462 C C . GLY A 1 309 ? 11.891 -26.484 -22.219 1 98 309 GLY A C 1
ATOM 2463 O O . GLY A 1 309 ? 12.805 -26.797 -22.984 1 98 309 GLY A O 1
ATOM 2464 N N . LEU A 1 310 ? 11.18 -27.391 -21.625 1 98.56 310 LEU A N 1
ATOM 2465 C CA . LEU A 1 310 ? 11.43 -28.812 -21.859 1 98.56 310 LEU A CA 1
ATOM 2466 C C . LEU A 1 310 ? 11.227 -29.156 -23.344 1 98.56 310 LEU A C 1
ATOM 2468 O O . LEU A 1 310 ? 12.023 -29.891 -23.922 1 98.56 310 LEU A O 1
ATOM 2472 N N . ALA A 1 311 ? 10.141 -28.656 -23.938 1 97.88 311 ALA A N 1
ATOM 2473 C CA . ALA A 1 311 ? 9.82 -29 -25.328 1 97.88 311 ALA A CA 1
ATOM 2474 C C . ALA A 1 311 ? 10.977 -28.625 -26.25 1 97.88 311 ALA A C 1
ATOM 2476 O O . ALA A 1 311 ? 11.398 -29.438 -27.078 1 97.88 311 ALA A O 1
ATOM 2477 N N . GLU A 1 312 ? 11.445 -27.453 -26.141 1 97.62 312 GLU A N 1
ATOM 2478 C CA . GLU A 1 312 ? 12.531 -26.969 -26.984 1 97.62 312 GLU A CA 1
ATOM 2479 C C . GLU A 1 312 ? 13.828 -27.719 -26.688 1 97.62 312 GLU A C 1
ATOM 2481 O O . GLU A 1 312 ? 14.633 -27.953 -27.594 1 97.62 312 GLU A O 1
ATOM 2486 N N . CYS A 1 313 ? 14.062 -28.016 -25.453 1 98.56 313 CYS A N 1
ATOM 2487 C CA . CYS A 1 313 ? 15.234 -28.812 -25.078 1 98.56 313 CYS A CA 1
ATOM 2488 C C . CYS A 1 313 ? 15.211 -30.172 -25.781 1 98.56 313 CYS A C 1
ATOM 2490 O O . CYS A 1 313 ? 16.188 -30.547 -26.422 1 98.56 313 CYS A O 1
ATOM 2492 N N . VAL A 1 314 ? 14.125 -30.875 -25.688 1 98.38 314 VAL A N 1
ATOM 2493 C CA . VAL A 1 314 ? 13.961 -32.188 -26.281 1 98.38 314 VAL A CA 1
ATOM 2494 C C . VAL A 1 314 ? 14.117 -32.094 -27.797 1 98.38 314 VAL A C 1
ATOM 2496 O O . VAL A 1 314 ? 14.852 -32.875 -28.406 1 98.38 314 VAL A O 1
ATOM 2499 N N . ASN A 1 315 ? 13.43 -31.141 -28.375 1 97.31 315 ASN A N 1
ATOM 2500 C CA . ASN A 1 315 ? 13.43 -30.984 -29.828 1 97.31 315 ASN A CA 1
ATOM 2501 C C . ASN A 1 315 ? 14.82 -30.641 -30.359 1 97.31 315 ASN A C 1
ATOM 2503 O O . ASN A 1 315 ? 15.102 -30.828 -31.531 1 97.31 315 ASN A O 1
ATOM 2507 N N . TYR A 1 316 ? 15.617 -30.125 -29.531 1 97.44 316 TYR A N 1
ATOM 2508 C CA . TYR A 1 316 ? 16.984 -29.797 -29.906 1 97.44 316 TYR A CA 1
ATOM 2509 C C . TYR A 1 316 ? 17.781 -31.062 -30.219 1 97.44 316 TYR A C 1
ATOM 2511 O O . TYR A 1 316 ? 18.656 -31.062 -31.094 1 97.44 316 TYR A O 1
ATOM 2519 N N . PHE A 1 317 ? 17.547 -32.188 -29.641 1 97.31 317 PHE A N 1
ATOM 2520 C CA . PHE A 1 317 ? 18.359 -33.375 -29.734 1 97.31 317 PHE A CA 1
ATOM 2521 C C . PHE A 1 317 ? 17.766 -34.375 -30.719 1 97.31 317 PHE A C 1
ATOM 2523 O O . PHE A 1 317 ? 18.344 -35.438 -30.969 1 97.31 317 PHE A O 1
ATOM 2530 N N . ILE A 1 318 ? 16.641 -34.031 -31.281 1 94.75 318 ILE A N 1
ATOM 2531 C CA . ILE A 1 318 ? 16 -34.938 -32.219 1 94.75 318 ILE A CA 1
ATOM 2532 C C . ILE A 1 318 ? 15.766 -34.219 -33.562 1 94.75 318 ILE A C 1
ATOM 2534 O O . ILE A 1 318 ? 15.961 -33 -33.656 1 94.75 318 ILE A O 1
ATOM 2538 N N . ASP A 1 319 ? 15.367 -35 -34.688 1 91.56 319 ASP A N 1
ATOM 2539 C CA . ASP A 1 319 ? 14.914 -34.406 -35.938 1 91.56 319 ASP A CA 1
ATOM 2540 C C . ASP A 1 319 ? 13.477 -33.875 -35.781 1 91.56 319 ASP A C 1
ATOM 2542 O O . ASP A 1 319 ? 12.523 -34.594 -36.062 1 91.56 319 ASP A O 1
ATOM 2546 N N . ALA A 1 320 ? 13.367 -32.656 -35.438 1 90.38 320 ALA A N 1
ATOM 2547 C CA . ALA A 1 320 ? 12.07 -32.062 -35.125 1 90.38 320 ALA A CA 1
ATOM 2548 C C . ALA A 1 320 ? 11.484 -31.328 -36.312 1 90.38 320 ALA A C 1
ATOM 2550 O O . ALA A 1 320 ? 10.672 -30.422 -36.156 1 90.38 320 ALA A O 1
ATOM 2551 N N . SER A 1 321 ? 11.914 -31.562 -37.5 1 93.12 321 SER A N 1
ATOM 2552 C CA . SER A 1 321 ? 11.406 -30.891 -38.688 1 93.12 321 SER A CA 1
ATOM 2553 C C . SER A 1 321 ? 9.945 -31.25 -38.938 1 93.12 321 SER A C 1
ATOM 2555 O O . SER A 1 321 ? 9.195 -30.453 -39.531 1 93.12 321 SER A O 1
ATOM 2557 N N . LYS A 1 322 ? 9.555 -32.375 -38.531 1 95.06 322 LYS A N 1
ATOM 2558 C CA . LYS A 1 322 ? 8.172 -32.812 -38.688 1 95.06 322 LYS A CA 1
ATOM 2559 C C . LYS A 1 322 ? 7.449 -32.812 -37.344 1 95.06 322 LYS A C 1
ATOM 2561 O O . LYS A 1 322 ? 8.016 -33.219 -36.312 1 95.06 322 LYS A O 1
ATOM 2566 N N . LEU A 1 323 ? 6.27 -32.438 -37.375 1 94.06 323 LEU A N 1
ATOM 2567 C CA . LEU A 1 323 ? 5.449 -32.344 -36.188 1 94.06 323 LEU A CA 1
ATOM 2568 C C . LEU A 1 323 ? 5.363 -33.719 -35.5 1 94.06 323 LEU A C 1
ATOM 2570 O O . LEU A 1 323 ? 5.402 -33.781 -34.25 1 94.06 323 LEU A O 1
ATOM 2574 N N . GLU A 1 324 ? 5.277 -34.719 -36.188 1 94.25 324 GLU A N 1
ATOM 2575 C CA . GLU A 1 324 ? 5.082 -36.062 -35.656 1 94.25 324 GLU A CA 1
ATOM 2576 C C . GLU A 1 324 ? 6.281 -36.531 -34.844 1 94.25 324 GLU A C 1
ATOM 2578 O O . GLU A 1 324 ? 6.18 -37.469 -34.062 1 94.25 324 GLU A O 1
ATOM 2583 N N . ASN A 1 325 ? 7.414 -35.875 -34.938 1 95.44 325 ASN A N 1
ATOM 2584 C CA . ASN A 1 325 ? 8.625 -36.219 -34.219 1 95.44 325 ASN A CA 1
ATOM 2585 C C . ASN A 1 325 ? 8.82 -35.375 -33 1 95.44 325 ASN A C 1
ATOM 2587 O O . ASN A 1 325 ? 9.633 -35.688 -32.125 1 95.44 325 ASN A O 1
ATOM 2591 N N . ARG A 1 326 ? 8.062 -34.375 -32.875 1 96.81 326 ARG A N 1
ATOM 2592 C CA . ARG A 1 326 ? 8.273 -33.344 -31.859 1 96.81 326 ARG A CA 1
ATOM 2593 C C . ARG A 1 326 ? 7.715 -33.781 -30.516 1 96.81 326 ARG A C 1
ATOM 2595 O O . ARG A 1 326 ? 6.941 -34.75 -30.453 1 96.81 326 ARG A O 1
ATOM 2602 N N . PHE A 1 327 ? 8.219 -33.156 -29.484 1 96.81 327 PHE A N 1
ATOM 2603 C CA . PHE A 1 327 ? 7.68 -33.312 -28.141 1 96.81 327 PHE A CA 1
ATOM 2604 C C . PHE A 1 327 ? 6.168 -33.125 -28.125 1 96.81 327 PHE A C 1
ATOM 2606 O O . PHE A 1 327 ? 5.648 -32.188 -28.703 1 96.81 327 PHE A O 1
ATOM 2613 N N . GLY A 1 328 ? 5.398 -34 -27.5 1 95.12 328 GLY A N 1
ATOM 2614 C CA . GLY A 1 328 ? 3.943 -34 -27.5 1 95.12 328 GLY A CA 1
ATOM 2615 C C . GLY A 1 328 ? 3.342 -34.938 -28.531 1 95.12 328 GLY A C 1
ATOM 2616 O O . GLY A 1 328 ? 2.174 -35.312 -28.422 1 95.12 328 GLY A O 1
ATOM 2617 N N . HIS A 1 329 ? 4.164 -35.344 -29.531 1 95.56 329 HIS A N 1
ATOM 2618 C CA . HIS A 1 329 ? 3.682 -36.188 -30.609 1 95.56 329 HIS A CA 1
ATOM 2619 C C . HIS A 1 329 ? 4.547 -37.438 -30.75 1 95.56 329 HIS A C 1
ATOM 2621 O O . HIS A 1 329 ? 4.039 -38.562 -30.672 1 95.56 329 HIS A O 1
ATOM 2627 N N . GLY A 1 330 ? 5.789 -37.25 -30.844 1 95.25 330 GLY A N 1
ATOM 2628 C CA . GLY A 1 330 ? 6.699 -38.344 -31.125 1 95.25 330 GLY A CA 1
ATOM 2629 C C . GLY A 1 330 ? 7.059 -39.156 -29.891 1 95.25 330 GLY A C 1
ATOM 2630 O O . GLY A 1 330 ? 7.324 -38.594 -28.828 1 95.25 330 GLY A O 1
ATOM 2631 N N . GLU A 1 331 ? 7.141 -40.438 -30.031 1 95.56 331 GLU A N 1
ATOM 2632 C CA . GLU A 1 331 ? 7.465 -41.312 -28.906 1 95.56 331 GLU A CA 1
ATOM 2633 C C . GLU A 1 331 ? 8.891 -41.094 -28.422 1 95.56 331 GLU A C 1
ATOM 2635 O O . GLU A 1 331 ? 9.133 -41.062 -27.203 1 95.56 331 GLU A O 1
ATOM 2640 N N . ILE A 1 332 ? 9.812 -41 -29.344 1 96.62 332 ILE A N 1
ATOM 2641 C CA . ILE A 1 332 ? 11.211 -40.781 -29 1 96.62 332 ILE A CA 1
ATOM 2642 C C . ILE A 1 332 ? 11.352 -39.469 -28.219 1 96.62 332 ILE A C 1
ATOM 2644 O O . ILE A 1 332 ? 12.031 -39.406 -27.188 1 96.62 332 ILE A O 1
ATOM 2648 N N . ALA A 1 333 ? 10.703 -38.469 -28.734 1 97.19 333 ALA A N 1
ATOM 2649 C CA . ALA A 1 333 ? 10.75 -37.156 -28.109 1 97.19 333 ALA A CA 1
ATOM 2650 C C . ALA A 1 333 ? 10.156 -37.188 -26.703 1 97.19 333 ALA A C 1
ATOM 2652 O O . ALA A 1 333 ? 10.758 -36.688 -25.75 1 97.19 333 ALA A O 1
ATOM 2653 N N . ASN A 1 334 ? 8.992 -37.781 -26.562 1 97.19 334 ASN A N 1
ATOM 2654 C CA . ASN A 1 334 ? 8.297 -37.875 -25.281 1 97.19 334 ASN A CA 1
ATOM 2655 C C . ASN A 1 334 ? 9.094 -38.688 -24.266 1 97.19 334 ASN A C 1
ATOM 2657 O O . ASN A 1 334 ? 9.141 -38.312 -23.078 1 97.19 334 ASN A O 1
ATOM 2661 N N . LYS A 1 335 ? 9.672 -39.719 -24.703 1 97.5 335 LYS A N 1
ATOM 2662 C CA . LYS A 1 335 ? 10.508 -40.531 -23.812 1 97.5 335 LYS A CA 1
ATOM 2663 C C . LYS A 1 335 ? 11.727 -39.75 -23.344 1 97.5 335 LYS A C 1
ATOM 2665 O O . LYS A 1 335 ? 12.133 -39.875 -22.188 1 97.5 335 LYS A O 1
ATOM 2670 N N . LEU A 1 336 ? 12.352 -39.062 -24.281 1 98.06 336 LEU A N 1
ATOM 2671 C CA . LEU A 1 336 ? 13.5 -38.25 -23.922 1 98.06 336 LEU A CA 1
ATOM 2672 C C . LEU A 1 336 ? 13.094 -37.188 -22.906 1 98.06 336 LEU A C 1
ATOM 2674 O O . LEU A 1 336 ? 13.828 -36.938 -21.938 1 98.06 336 LEU A O 1
ATOM 2678 N N . GLY A 1 337 ? 11.945 -36.531 -23.156 1 98.44 337 GLY A N 1
ATOM 2679 C CA . GLY A 1 337 ? 11.445 -35.562 -22.188 1 98.44 337 GLY A CA 1
ATOM 2680 C C . GLY A 1 337 ? 11.289 -36.125 -20.797 1 98.44 337 GLY A C 1
ATOM 2681 O O . GLY A 1 337 ? 11.703 -35.5 -19.812 1 98.44 337 GLY A O 1
ATOM 2682 N N . TYR A 1 338 ? 10.688 -37.25 -20.719 1 98.31 338 TYR A N 1
ATOM 2683 C CA . TYR A 1 338 ? 10.477 -37.906 -19.438 1 98.31 338 TYR A CA 1
ATOM 2684 C C . TYR A 1 338 ? 11.812 -38.219 -18.75 1 98.31 338 TYR A C 1
ATOM 2686 O O . TYR A 1 338 ? 11.961 -37.969 -17.547 1 98.31 338 TYR A O 1
ATOM 2694 N N . LYS A 1 339 ? 12.773 -38.688 -19.516 1 98.44 339 LYS A N 1
ATOM 2695 C CA . LYS A 1 339 ? 14.094 -39 -18.984 1 98.44 339 LYS A CA 1
ATOM 2696 C C . LYS A 1 339 ? 14.781 -37.75 -18.422 1 98.44 339 LYS A C 1
ATOM 2698 O O . LYS A 1 339 ? 15.445 -37.844 -17.391 1 98.44 339 LYS A O 1
ATOM 2703 N N . ILE A 1 340 ? 14.656 -36.719 -19.109 1 98.75 340 ILE A N 1
ATOM 2704 C CA . ILE A 1 340 ? 15.289 -35.469 -18.703 1 98.75 340 ILE A CA 1
ATOM 2705 C C . ILE A 1 340 ? 14.703 -35 -17.375 1 98.75 340 ILE A C 1
ATOM 2707 O O . ILE A 1 340 ? 15.438 -34.625 -16.453 1 98.75 340 ILE A O 1
ATOM 2711 N N . ILE A 1 341 ? 13.398 -35.062 -17.203 1 98.75 341 ILE A N 1
ATOM 2712 C CA . ILE A 1 341 ? 12.742 -34.594 -15.992 1 98.75 341 ILE A CA 1
ATOM 2713 C C . ILE A 1 341 ? 13.047 -35.531 -14.836 1 98.75 341 ILE A C 1
ATOM 2715 O O . ILE A 1 341 ? 13.242 -35.125 -13.703 1 98.75 341 ILE A O 1
ATOM 2719 N N . GLU A 1 342 ? 13.062 -36.812 -15.125 1 98.5 342 GLU A N 1
ATOM 2720 C CA . GLU A 1 342 ? 13.453 -37.781 -14.109 1 98.5 342 GLU A CA 1
ATOM 2721 C C . GLU A 1 342 ? 14.859 -37.5 -13.602 1 98.5 342 GLU A C 1
ATOM 2723 O O . GLU A 1 342 ? 15.109 -37.531 -12.391 1 98.5 342 GLU A O 1
ATOM 2728 N N . LYS A 1 343 ? 15.766 -37.281 -14.547 1 98.69 343 LYS A N 1
ATOM 2729 C CA . LYS A 1 343 ? 17.141 -36.938 -14.164 1 98.69 343 LYS A CA 1
ATOM 2730 C C . LYS A 1 343 ? 17.188 -35.625 -13.367 1 98.69 343 LYS A C 1
ATOM 2732 O O . LYS A 1 343 ? 17.938 -35.531 -12.391 1 98.69 343 LYS A O 1
ATOM 2737 N N . LEU A 1 344 ? 16.438 -34.656 -13.828 1 98.81 344 LEU A N 1
ATOM 2738 C CA . LEU A 1 344 ? 16.375 -33.406 -13.117 1 98.81 344 LEU A CA 1
ATOM 2739 C C . LEU A 1 344 ? 15.969 -33.594 -11.664 1 98.81 344 LEU A C 1
ATOM 2741 O O . LEU A 1 344 ? 16.594 -33.062 -10.75 1 98.81 344 LEU A O 1
ATOM 2745 N N . GLU A 1 345 ? 14.891 -34.312 -11.43 1 98.56 345 GLU A N 1
ATOM 2746 C CA . GLU A 1 345 ? 14.422 -34.594 -10.078 1 98.56 345 GLU A CA 1
ATOM 2747 C C . GLU A 1 345 ? 15.516 -35.281 -9.242 1 98.56 345 GLU A C 1
ATOM 2749 O O . GLU A 1 345 ? 15.734 -34.875 -8.086 1 98.56 345 GLU A O 1
ATOM 2754 N N . THR A 1 346 ? 16.172 -36.25 -9.844 1 98.44 346 THR A N 1
ATOM 2755 C CA . THR A 1 346 ? 17.234 -36.969 -9.156 1 98.44 346 THR A CA 1
ATOM 2756 C C . THR A 1 346 ? 18.344 -36 -8.727 1 98.44 346 THR A C 1
ATOM 2758 O O . THR A 1 346 ? 18.812 -36.062 -7.59 1 98.44 346 THR A O 1
ATOM 2761 N N . GLU A 1 347 ? 18.797 -35.188 -9.641 1 98.62 347 GLU A N 1
ATOM 2762 C CA . GLU A 1 347 ? 19.891 -34.25 -9.367 1 98.62 347 GLU A CA 1
ATOM 2763 C C . GLU A 1 347 ? 19.5 -33.25 -8.297 1 98.62 347 GLU A C 1
ATOM 2765 O O . GLU A 1 347 ? 20.297 -32.906 -7.418 1 98.62 347 GLU A O 1
ATOM 2770 N N . VAL A 1 348 ? 18.281 -32.688 -8.406 1 98.62 348 VAL A N 1
ATOM 2771 C CA . VAL A 1 348 ? 17.812 -31.719 -7.43 1 98.62 348 VAL A CA 1
ATOM 2772 C C . VAL A 1 348 ? 17.734 -32.344 -6.047 1 98.62 348 VAL A C 1
ATOM 2774 O O . VAL A 1 348 ? 18.094 -31.734 -5.043 1 98.62 348 VAL A O 1
ATOM 2777 N N . ASN A 1 349 ? 17.328 -33.594 -5.957 1 97.75 349 ASN A N 1
ATOM 2778 C CA . ASN A 1 349 ? 17.141 -34.312 -4.699 1 97.75 349 ASN A CA 1
ATOM 2779 C C . ASN A 1 349 ? 18.469 -34.625 -4.016 1 97.75 349 ASN A C 1
ATOM 2781 O O . ASN A 1 349 ? 18.5 -34.969 -2.836 1 97.75 349 ASN A O 1
ATOM 2785 N N . LYS A 1 350 ? 19.562 -34.469 -4.719 1 97.5 350 LYS A N 1
ATOM 2786 C CA . LYS A 1 350 ? 20.875 -34.656 -4.113 1 97.5 350 LYS A CA 1
ATOM 2787 C C . LYS A 1 350 ? 21.234 -33.5 -3.182 1 97.5 350 LYS A C 1
ATOM 2789 O O . LYS A 1 350 ? 22.125 -33.625 -2.342 1 97.5 350 LYS A O 1
ATOM 2794 N N . HIS A 1 351 ? 20.609 -32.5 -3.406 1 97.06 351 HIS A N 1
ATOM 2795 C CA . HIS A 1 351 ? 20.922 -31.312 -2.619 1 97.06 351 HIS A CA 1
ATOM 2796 C C . HIS A 1 351 ? 20.078 -31.25 -1.352 1 97.06 351 HIS A C 1
ATOM 2798 O O . HIS A 1 351 ? 18.922 -31.688 -1.351 1 97.06 351 HIS A O 1
ATOM 2804 N N . ASN A 1 352 ? 20.672 -30.719 -0.321 1 96.94 352 ASN A N 1
ATOM 2805 C CA . ASN A 1 352 ? 20.031 -30.609 0.98 1 96.94 352 ASN A CA 1
ATOM 2806 C C . ASN A 1 352 ? 20.203 -29.219 1.575 1 96.94 352 ASN A C 1
ATOM 2808 O O . ASN A 1 352 ? 21.328 -28.75 1.761 1 96.94 352 ASN A O 1
ATOM 2812 N N . ASP A 1 353 ? 19.156 -28.562 1.832 1 97.81 353 ASP A N 1
ATOM 2813 C CA . ASP A 1 353 ? 19.125 -27.266 2.516 1 97.81 353 ASP A CA 1
ATOM 2814 C C . ASP A 1 353 ? 18.391 -27.359 3.848 1 97.81 353 ASP A C 1
ATOM 2816 O O . ASP A 1 353 ? 17.156 -27.484 3.877 1 97.81 353 ASP A O 1
ATOM 2820 N N . PRO A 1 354 ? 19.047 -27.219 4.938 1 96.94 354 PRO A N 1
ATOM 2821 C CA . PRO A 1 354 ? 18.438 -27.422 6.254 1 96.94 354 PRO A CA 1
ATOM 2822 C C . PRO A 1 354 ? 17.328 -26.422 6.551 1 96.94 354 PRO A C 1
ATOM 2824 O O . PRO A 1 354 ? 16.469 -26.688 7.398 1 96.94 354 PRO A O 1
ATOM 2827 N N . HIS A 1 355 ? 17.281 -25.328 5.855 1 97.88 355 HIS A N 1
ATOM 2828 C CA . HIS A 1 355 ? 16.234 -24.344 6.094 1 97.88 355 HIS A CA 1
ATOM 2829 C C . HIS A 1 355 ? 14.898 -24.812 5.531 1 97.88 355 HIS A C 1
ATOM 2831 O O . HIS A 1 355 ? 13.852 -24.281 5.891 1 97.88 355 HIS A O 1
ATOM 2837 N N . CYS A 1 356 ? 14.914 -25.734 4.602 1 98.19 356 CYS A N 1
ATOM 2838 C CA . CYS A 1 356 ? 13.695 -26.266 4.008 1 98.19 356 CYS A CA 1
ATOM 2839 C C . CYS A 1 356 ? 13.164 -27.453 4.816 1 98.19 356 CYS A C 1
ATOM 2841 O O . CYS A 1 356 ? 12.953 -28.531 4.273 1 98.19 356 CYS A O 1
ATOM 2843 N N . SER A 1 357 ? 12.789 -27.172 6.027 1 96.94 357 SER A N 1
ATOM 2844 C CA . SER A 1 357 ? 12.461 -28.219 6.996 1 96.94 357 SER A CA 1
ATOM 2845 C C . SER A 1 357 ? 11.203 -28.984 6.582 1 96.94 357 SER A C 1
ATOM 2847 O O . SER A 1 357 ? 11.156 -30.203 6.703 1 96.94 357 SER A O 1
ATOM 2849 N N . ILE A 1 358 ? 10.164 -28.328 6.086 1 97.81 358 ILE A N 1
ATOM 2850 C CA . ILE A 1 358 ? 8.867 -28.953 5.809 1 97.81 358 ILE A CA 1
ATOM 2851 C C . ILE A 1 358 ? 9.016 -29.969 4.691 1 97.81 358 ILE A C 1
ATOM 2853 O O . ILE A 1 358 ? 8.242 -30.938 4.621 1 97.81 358 ILE A O 1
ATOM 2857 N N . SER A 1 359 ? 10.023 -29.734 3.807 1 97.62 359 SER A N 1
ATOM 2858 C CA . SER A 1 359 ? 10.273 -30.672 2.711 1 97.62 359 SER A CA 1
ATOM 2859 C C . SER A 1 359 ? 11.523 -31.5 2.967 1 97.62 359 SER A C 1
ATOM 2861 O O . SER A 1 359 ? 12.188 -31.938 2.023 1 97.62 359 SER A O 1
ATOM 2863 N N . LYS A 1 360 ? 11.945 -31.594 4.215 1 97.06 360 LYS A N 1
ATOM 2864 C CA . LYS A 1 360 ? 13.047 -32.438 4.664 1 97.06 360 LYS A CA 1
ATOM 2865 C C . LYS A 1 360 ? 14.352 -32.062 3.979 1 97.06 360 LYS A C 1
ATOM 2867 O O . LYS A 1 360 ? 15.117 -32.938 3.562 1 97.06 360 LYS A O 1
ATOM 2872 N N . GLY A 1 361 ? 14.484 -30.812 3.75 1 97.5 361 GLY A N 1
ATOM 2873 C CA . GLY A 1 361 ? 15.719 -30.281 3.199 1 97.5 361 GLY A CA 1
ATOM 2874 C C . GLY A 1 361 ? 15.734 -30.266 1.683 1 97.5 361 GLY A C 1
ATOM 2875 O O . GLY A 1 361 ? 16.688 -29.766 1.073 1 97.5 361 GLY A O 1
ATOM 2876 N N . LYS A 1 362 ? 14.711 -30.781 1.094 1 97.5 362 LYS A N 1
ATOM 2877 C CA . LYS A 1 362 ? 14.672 -30.891 -0.361 1 97.5 362 LYS A CA 1
ATOM 2878 C C . LYS A 1 362 ? 13.969 -29.703 -0.989 1 97.5 362 LYS A C 1
ATOM 2880 O O . LYS A 1 362 ? 13.008 -29.172 -0.425 1 97.5 362 LYS A O 1
ATOM 2885 N N . TYR A 1 363 ? 14.516 -29.25 -2.111 1 98.5 363 TYR A N 1
ATOM 2886 C CA . TYR A 1 363 ? 13.781 -28.297 -2.926 1 98.5 363 TYR A CA 1
ATOM 2887 C C . TYR A 1 363 ? 12.641 -28.969 -3.676 1 98.5 363 TYR A C 1
ATOM 2889 O O . TYR A 1 363 ? 12.781 -30.125 -4.113 1 98.5 363 TYR A O 1
ATOM 2897 N N . LEU A 1 364 ? 11.547 -28.297 -3.789 1 98.38 364 LEU A N 1
ATOM 2898 C CA . LEU A 1 364 ? 10.438 -28.844 -4.562 1 98.38 364 LEU A CA 1
ATOM 2899 C C . LEU A 1 364 ? 10.531 -28.422 -6.023 1 98.38 364 LEU A C 1
ATOM 2901 O O . LEU A 1 364 ? 10.75 -27.25 -6.324 1 98.38 364 LEU A O 1
ATOM 2905 N N . LEU A 1 365 ? 10.406 -29.391 -6.934 1 98.5 365 LEU A N 1
ATOM 2906 C CA . LEU A 1 365 ? 10.406 -29.062 -8.359 1 98.5 365 LEU A CA 1
ATOM 2907 C C . LEU A 1 365 ? 9.148 -28.297 -8.742 1 98.5 365 LEU A C 1
ATOM 2909 O O . LEU A 1 365 ? 8.062 -28.594 -8.242 1 98.5 365 LEU A O 1
ATOM 2913 N N . HIS A 1 366 ? 9.312 -27.359 -9.594 1 98.25 366 HIS A N 1
ATOM 2914 C CA . HIS A 1 366 ? 8.234 -26.5 -10.07 1 98.25 366 HIS A CA 1
ATOM 2915 C C . HIS A 1 366 ? 8.328 -26.281 -11.578 1 98.25 366 HIS A C 1
ATOM 2917 O O . HIS A 1 366 ? 9.383 -25.906 -12.086 1 98.25 366 HIS A O 1
ATOM 2923 N N . ALA A 1 367 ? 7.242 -26.594 -12.328 1 97.88 367 ALA A N 1
ATOM 2924 C CA . ALA A 1 367 ? 7.164 -26.281 -13.75 1 97.88 367 ALA A CA 1
ATOM 2925 C C . ALA A 1 367 ? 6.742 -24.828 -13.969 1 97.88 367 ALA A C 1
ATOM 2927 O O . ALA A 1 367 ? 5.551 -24.516 -13.914 1 97.88 367 ALA A O 1
ATOM 2928 N N . GLN A 1 368 ? 7.648 -24.016 -14.289 1 93.69 368 GLN A N 1
ATOM 2929 C CA . GLN A 1 368 ? 7.461 -22.578 -14.258 1 93.69 368 GLN A CA 1
ATOM 2930 C C . GLN A 1 368 ? 6.648 -22.094 -15.453 1 93.69 368 GLN A C 1
ATOM 2932 O O . GLN A 1 368 ? 6.84 -22.578 -16.578 1 93.69 368 GLN A O 1
ATOM 2937 N N . VAL A 1 369 ? 5.863 -21.078 -15.148 1 88.06 369 VAL A N 1
ATOM 2938 C CA . VAL A 1 369 ? 5.07 -20.438 -16.188 1 88.06 369 VAL A CA 1
ATOM 2939 C C . VAL A 1 369 ? 5.969 -19.562 -17.062 1 88.06 369 VAL A C 1
ATOM 2941 O O . VAL A 1 369 ? 7.094 -19.234 -16.672 1 88.06 369 VAL A O 1
ATOM 2944 N N . GLY A 1 370 ? 5.422 -19.266 -18.172 1 84.25 370 GLY A N 1
ATOM 2945 C CA . GLY A 1 370 ? 6.152 -18.375 -19.047 1 84.25 370 GLY A CA 1
ATOM 2946 C C . GLY A 1 370 ? 6.09 -16.922 -18.625 1 84.25 370 GLY A C 1
ATOM 2947 O O . GLY A 1 370 ? 5.098 -16.484 -18.031 1 84.25 370 GLY A O 1
ATOM 2948 N N . ILE A 1 371 ? 7.195 -16.203 -18.938 1 83 371 ILE A N 1
ATOM 2949 C CA . ILE A 1 371 ? 7.199 -14.758 -18.734 1 83 371 ILE A CA 1
ATOM 2950 C C . ILE A 1 371 ? 7.523 -14.055 -20.047 1 83 371 ILE A C 1
ATOM 2952 O O . ILE A 1 371 ? 7.859 -14.703 -21.047 1 83 371 ILE A O 1
ATOM 2956 N N . ASP A 1 372 ? 7.434 -12.797 -20.016 1 80.5 372 ASP A N 1
ATOM 2957 C CA . ASP A 1 372 ? 7.504 -11.984 -21.234 1 80.5 372 ASP A CA 1
ATOM 2958 C C . ASP A 1 372 ? 8.852 -12.148 -21.922 1 80.5 372 ASP A C 1
ATOM 2960 O O . ASP A 1 372 ? 8.945 -12.07 -23.156 1 80.5 372 ASP A O 1
ATOM 2964 N N . SER A 1 373 ? 9.844 -12.516 -21.156 1 82.81 373 SER A N 1
ATOM 2965 C CA . SER A 1 373 ? 11.18 -12.594 -21.75 1 82.81 373 SER A CA 1
ATOM 2966 C C . SER A 1 373 ? 11.438 -13.961 -22.375 1 82.81 373 SER A C 1
ATOM 2968 O O . SER A 1 373 ? 12.461 -14.164 -23.031 1 82.81 373 SER A O 1
ATOM 2970 N N . ASP A 1 374 ? 10.547 -14.875 -22.219 1 89.56 374 ASP A N 1
ATOM 2971 C CA . ASP A 1 374 ? 10.727 -16.234 -22.734 1 89.56 374 ASP A CA 1
ATOM 2972 C C . ASP A 1 374 ? 10.344 -16.312 -24.203 1 89.56 374 ASP A C 1
ATOM 2974 O O . ASP A 1 374 ? 9.336 -16.922 -24.562 1 89.56 374 ASP A O 1
ATOM 2978 N N . MET A 1 375 ? 11.156 -15.906 -25.031 1 89.06 375 MET A N 1
ATOM 2979 C CA . MET A 1 375 ? 10.844 -15.875 -26.469 1 89.06 375 MET A CA 1
ATOM 2980 C C . MET A 1 375 ? 11.008 -17.25 -27.094 1 89.06 375 MET A C 1
ATOM 2982 O O . MET A 1 375 ? 12.109 -17.797 -27.141 1 89.06 375 MET A O 1
ATOM 2986 N N . GLY A 1 376 ? 9.961 -17.703 -27.516 1 89.69 376 GLY A N 1
ATOM 2987 C CA . GLY A 1 376 ? 9.984 -18.969 -28.25 1 89.69 376 GLY A CA 1
ATOM 2988 C C . GLY A 1 376 ? 10.227 -20.172 -27.359 1 89.69 376 GLY A C 1
ATOM 2989 O O . GLY A 1 376 ? 10.648 -21.234 -27.844 1 89.69 376 GLY A O 1
ATOM 2990 N N . ILE A 1 377 ? 10.141 -20.047 -26.156 1 94.69 377 ILE A N 1
ATOM 2991 C CA . ILE A 1 377 ? 10.359 -21.141 -25.219 1 94.69 377 ILE A CA 1
ATOM 2992 C C . ILE A 1 377 ? 9.07 -21.438 -24.469 1 94.69 377 ILE A C 1
ATOM 2994 O O . ILE A 1 377 ? 8.453 -20.547 -23.891 1 94.69 377 ILE A O 1
ATOM 2998 N N . SER A 1 378 ? 8.648 -22.672 -24.453 1 94.69 378 SER A N 1
ATOM 2999 C CA . SER A 1 378 ? 7.387 -23.078 -23.844 1 94.69 378 SER A CA 1
ATOM 3000 C C . SER A 1 378 ? 7.516 -23.172 -22.328 1 94.69 378 SER A C 1
ATOM 3002 O O . SER A 1 378 ? 8.57 -23.531 -21.812 1 94.69 378 SER A O 1
ATOM 3004 N N . PRO A 1 379 ? 6.43 -22.875 -21.672 1 94.81 379 PRO A N 1
ATOM 3005 C CA . PRO A 1 379 ? 6.465 -22.953 -20.203 1 94.81 379 PRO A CA 1
ATOM 3006 C C . PRO A 1 379 ? 6.582 -24.375 -19.688 1 94.81 379 PRO A C 1
ATOM 3008 O O . PRO A 1 379 ? 5.984 -25.297 -20.266 1 94.81 379 PRO A O 1
ATOM 3011 N N . GLY A 1 380 ? 7.32 -24.547 -18.594 1 96.56 380 GLY A N 1
ATOM 3012 C CA . GLY A 1 380 ? 7.414 -25.797 -17.875 1 96.56 380 GLY A CA 1
ATOM 3013 C C . GLY A 1 380 ? 7.598 -27 -18.797 1 96.56 380 GLY A C 1
ATOM 3014 O O . GLY A 1 380 ? 8.516 -27.016 -19.609 1 96.56 380 GLY A O 1
ATOM 3015 N N . CYS A 1 381 ? 6.668 -27.938 -18.688 1 97.62 381 CYS A N 1
ATOM 3016 C CA . CYS A 1 381 ? 6.676 -29.156 -19.484 1 97.62 381 CYS A CA 1
ATOM 3017 C C . CYS A 1 381 ? 5.543 -29.141 -20.5 1 97.62 381 CYS A C 1
ATOM 3019 O O . CYS A 1 381 ? 5.082 -30.203 -20.938 1 97.62 381 CYS A O 1
ATOM 3021 N N . ARG A 1 382 ? 5.094 -27.969 -20.828 1 95.38 382 ARG A N 1
ATOM 3022 C CA . ARG A 1 382 ? 3.934 -27.875 -21.719 1 95.38 382 ARG A CA 1
ATOM 3023 C C . ARG A 1 382 ? 4.316 -28.156 -23.156 1 95.38 382 ARG A C 1
ATOM 3025 O O . ARG A 1 382 ? 5.457 -27.922 -23.562 1 95.38 382 ARG A O 1
ATOM 3032 N N . ILE A 1 383 ? 3.307 -28.688 -23.844 1 95.69 383 ILE A N 1
ATOM 3033 C CA . ILE A 1 383 ? 3.416 -28.766 -25.297 1 95.69 383 ILE A CA 1
ATOM 3034 C C . ILE A 1 383 ? 3.256 -27.391 -25.906 1 95.69 383 ILE A C 1
ATOM 3036 O O . ILE A 1 383 ? 2.342 -26.641 -25.547 1 95.69 383 ILE A O 1
ATOM 3040 N N . PRO A 1 384 ? 4.168 -27.016 -26.797 1 93.88 384 PRO A N 1
ATOM 3041 C CA . PRO A 1 384 ? 4.133 -25.656 -27.344 1 93.88 384 PRO A CA 1
ATOM 3042 C C . PRO A 1 384 ? 2.785 -25.312 -27.969 1 93.88 384 PRO A C 1
ATOM 3044 O O . PRO A 1 384 ? 2.172 -26.156 -28.641 1 93.88 384 PRO A O 1
ATOM 3047 N N . ILE A 1 385 ? 2.402 -24.125 -27.734 1 90.94 385 ILE A N 1
ATOM 3048 C CA . ILE A 1 385 ? 1.181 -23.609 -28.344 1 90.94 385 ILE A CA 1
ATOM 3049 C C . ILE A 1 385 ? 1.28 -23.734 -29.875 1 90.94 385 ILE A C 1
ATOM 3051 O O . ILE A 1 385 ? 2.293 -23.359 -30.469 1 90.94 385 ILE A O 1
ATOM 3055 N N . GLY A 1 386 ? 0.305 -24.203 -30.469 1 89.5 386 GLY A N 1
ATOM 3056 C CA . GLY A 1 386 ? 0.314 -24.438 -31.906 1 89.5 386 GLY A CA 1
ATOM 3057 C C . GLY A 1 386 ? 0.626 -25.875 -32.281 1 89.5 386 GLY A C 1
ATOM 3058 O O . GLY A 1 386 ? 0.301 -26.312 -33.375 1 89.5 386 GLY A O 1
ATOM 3059 N N . ASP A 1 387 ? 1.312 -26.562 -31.359 1 93 387 ASP A N 1
ATOM 3060 C CA . ASP A 1 387 ? 1.707 -27.953 -31.625 1 93 387 ASP A CA 1
ATOM 3061 C C . ASP A 1 387 ? 0.831 -28.922 -30.828 1 93 387 ASP A C 1
ATOM 3063 O O . ASP A 1 387 ? 1.126 -30.109 -30.766 1 93 387 ASP A O 1
ATOM 3067 N N . GLU A 1 388 ? -0.183 -28.469 -30.203 1 94.19 388 GLU A N 1
ATOM 3068 C CA . GLU A 1 388 ? -0.96 -29.312 -29.297 1 94.19 388 GLU A CA 1
ATOM 3069 C C . GLU A 1 388 ? -1.673 -30.422 -30.062 1 94.19 388 GLU A C 1
ATOM 3071 O O . GLU A 1 388 ? -2.328 -30.172 -31.078 1 94.19 388 GLU A O 1
ATOM 3076 N N . PRO A 1 389 ? -1.586 -31.625 -29.641 1 94.81 389 PRO A N 1
ATOM 3077 C CA . PRO A 1 389 ? -2.365 -32.719 -30.234 1 94.81 389 PRO A CA 1
ATOM 3078 C C . PRO A 1 389 ? -3.84 -32.656 -29.844 1 94.81 389 PRO A C 1
ATOM 3080 O O . PRO A 1 389 ? -4.301 -31.672 -29.266 1 94.81 389 PRO A O 1
ATOM 3083 N N . ASP A 1 390 ? -4.57 -33.75 -30.266 1 93.69 390 ASP A N 1
ATOM 3084 C CA . ASP A 1 390 ? -5.965 -33.812 -29.844 1 93.69 390 ASP A CA 1
ATOM 3085 C C . ASP A 1 390 ? -6.078 -33.938 -28.328 1 93.69 390 ASP A C 1
ATOM 3087 O O . ASP A 1 390 ? -5.117 -34.344 -27.672 1 93.69 390 ASP A O 1
ATOM 3091 N N . LEU A 1 391 ? -7.238 -33.594 -27.781 1 94.12 391 LEU A N 1
ATOM 3092 C CA . LEU A 1 391 ? -7.414 -33.375 -26.344 1 94.12 391 LEU A CA 1
ATOM 3093 C C . LEU A 1 391 ? -7.039 -34.625 -25.547 1 94.12 391 LEU A C 1
ATOM 3095 O O . LEU A 1 391 ? -6.266 -34.531 -24.594 1 94.12 391 LEU A O 1
ATOM 3099 N N . PRO A 1 392 ? -7.562 -35.812 -25.891 1 93.75 392 PRO A N 1
ATOM 3100 C CA . PRO A 1 392 ? -7.203 -37 -25.078 1 93.75 392 PRO A CA 1
ATOM 3101 C C . PRO A 1 392 ? -5.699 -37.25 -25.062 1 93.75 392 PRO A C 1
ATOM 3103 O O . PRO A 1 392 ? -5.137 -37.562 -24 1 93.75 392 PRO A O 1
ATOM 3106 N N . ARG A 1 393 ? -5.059 -37.125 -26.25 1 94.75 393 ARG A N 1
ATOM 3107 C CA . ARG A 1 393 ? -3.617 -37.312 -26.328 1 94.75 393 ARG A CA 1
ATOM 3108 C C . ARG A 1 393 ? -2.871 -36.219 -25.547 1 94.75 393 ARG A C 1
ATOM 3110 O O . ARG A 1 393 ? -1.865 -36.5 -24.891 1 94.75 393 ARG A O 1
ATOM 3117 N N . HIS A 1 394 ? -3.314 -35.062 -25.688 1 95 394 HIS A N 1
ATOM 3118 C CA . HIS A 1 394 ? -2.719 -33.938 -24.953 1 95 394 HIS A CA 1
ATOM 3119 C C . HIS A 1 394 ? -2.74 -34.188 -23.453 1 95 394 HIS A C 1
ATOM 3121 O O . HIS A 1 394 ? -1.73 -34 -22.766 1 95 394 HIS A O 1
ATOM 3127 N N . LEU A 1 395 ? -3.871 -34.625 -22.938 1 95.56 395 LEU A N 1
ATOM 3128 C CA . LEU A 1 395 ? -4.051 -34.875 -21.516 1 95.56 395 LEU A CA 1
ATOM 3129 C C . LEU A 1 395 ? -3.113 -35.969 -21.031 1 95.56 395 LEU A C 1
ATOM 3131 O O . LEU A 1 395 ? -2.451 -35.812 -20 1 95.56 395 LEU A O 1
ATOM 3135 N N . VAL A 1 396 ? -3.031 -36.969 -21.75 1 94.5 396 VAL A N 1
ATOM 3136 C CA . VAL A 1 396 ? -2.244 -38.125 -21.359 1 94.5 396 VAL A CA 1
ATOM 3137 C C . VAL A 1 396 ? -0.76 -37.781 -21.359 1 94.5 396 VAL A C 1
ATOM 3139 O O . VAL A 1 396 ? -0.04 -38.094 -20.406 1 94.5 396 VAL A O 1
ATOM 3142 N N . GLU A 1 397 ? -0.283 -37.156 -22.422 1 95.19 397 GLU A N 1
ATOM 3143 C CA . GLU A 1 397 ? 1.134 -36.812 -22.531 1 95.19 397 GLU A CA 1
ATOM 3144 C C . GLU A 1 397 ? 1.543 -35.812 -21.469 1 95.19 397 GLU A C 1
ATOM 3146 O O . GLU A 1 397 ? 2.637 -35.906 -20.906 1 95.19 397 GLU A O 1
ATOM 3151 N N . ALA A 1 398 ? 0.656 -34.906 -21.266 1 95.69 398 ALA A N 1
ATOM 3152 C CA . ALA A 1 398 ? 0.947 -33.875 -20.266 1 95.69 398 ALA A CA 1
ATOM 3153 C C . ALA A 1 398 ? 0.947 -34.469 -18.859 1 95.69 398 ALA A C 1
ATOM 3155 O O . ALA A 1 398 ? 1.811 -34.125 -18.047 1 95.69 398 ALA A O 1
ATOM 3156 N N . ALA A 1 399 ? 0.017 -35.25 -18.531 1 96.62 399 ALA A N 1
ATOM 3157 C CA . ALA A 1 399 ? -0.206 -35.781 -17.188 1 96.62 399 ALA A CA 1
ATOM 3158 C C . ALA A 1 399 ? 1.013 -36.562 -16.703 1 96.62 399 ALA A C 1
ATOM 3160 O O . ALA A 1 399 ? 1.284 -36.594 -15.5 1 96.62 399 ALA A O 1
ATOM 3161 N N . LYS A 1 400 ? 1.831 -37.094 -17.609 1 96.56 400 LYS A N 1
ATOM 3162 C CA . LYS A 1 400 ? 2.98 -37.938 -17.266 1 96.56 400 LYS A CA 1
ATOM 3163 C C . LYS A 1 400 ? 3.992 -37.156 -16.422 1 96.56 400 LYS A C 1
ATOM 3165 O O . LYS A 1 400 ? 4.727 -37.75 -15.625 1 96.56 400 LYS A O 1
ATOM 3170 N N . PHE A 1 401 ? 3.977 -35.906 -16.609 1 98 401 PHE A N 1
ATOM 3171 C CA . PHE A 1 401 ? 5.02 -35.094 -15.992 1 98 401 PHE A CA 1
ATOM 3172 C C . PHE A 1 401 ? 4.547 -34.531 -14.656 1 98 401 PHE A C 1
ATOM 3174 O O . PHE A 1 401 ? 5.355 -34.062 -13.852 1 98 401 PHE A O 1
ATOM 3181 N N . HIS A 1 402 ? 3.295 -34.5 -14.375 1 97.81 402 HIS A N 1
ATOM 3182 C CA . HIS A 1 402 ? 2.729 -33.75 -13.25 1 97.81 402 HIS A CA 1
ATOM 3183 C C . HIS A 1 402 ? 3.195 -34.312 -11.922 1 97.81 402 HIS A C 1
ATOM 3185 O O . HIS A 1 402 ? 3.354 -33.594 -10.945 1 97.81 402 HIS A O 1
ATOM 3191 N N . LYS A 1 403 ? 3.459 -35.594 -11.867 1 96.81 403 LYS A N 1
ATOM 3192 C CA . LYS A 1 403 ? 3.863 -36.25 -10.625 1 96.81 403 LYS A CA 1
ATOM 3193 C C . LYS A 1 403 ? 5.215 -35.75 -10.148 1 96.81 403 LYS A C 1
ATOM 3195 O O . LYS A 1 403 ? 5.547 -35.844 -8.969 1 96.81 403 LYS A O 1
ATOM 3200 N N . PHE A 1 404 ? 6.031 -35.156 -11.008 1 98.12 404 PHE A N 1
ATOM 3201 C CA . PHE A 1 404 ? 7.383 -34.719 -10.664 1 98.12 404 PHE A CA 1
ATOM 3202 C C . PHE A 1 404 ? 7.359 -33.344 -9.984 1 98.12 404 PHE A C 1
ATOM 3204 O O . PHE A 1 404 ? 8.359 -32.938 -9.406 1 98.12 404 PHE A O 1
ATOM 3211 N N . PHE A 1 405 ? 6.195 -32.688 -9.953 1 98.38 405 PHE A N 1
ATOM 3212 C CA . PHE A 1 405 ? 6.18 -31.281 -9.578 1 98.38 405 PHE A CA 1
ATOM 3213 C C . PHE A 1 405 ? 5.172 -31.016 -8.469 1 98.38 405 PHE A C 1
ATOM 3215 O O . PHE A 1 405 ? 4.176 -30.328 -8.672 1 98.38 405 PHE A O 1
ATOM 3222 N N . PRO A 1 406 ? 5.484 -31.359 -7.293 1 97 406 PRO A N 1
ATOM 3223 C CA . PRO A 1 406 ? 4.543 -31.156 -6.188 1 97 406 PRO A CA 1
ATOM 3224 C C . PRO A 1 406 ? 4.238 -29.688 -5.922 1 97 406 PRO A C 1
ATOM 3226 O O . PRO A 1 406 ? 3.156 -29.359 -5.426 1 97 406 PRO A O 1
ATOM 3229 N N . SER A 1 407 ? 5.168 -28.812 -6.266 1 97.5 407 SER A N 1
ATOM 3230 C CA . SER A 1 407 ? 4.945 -27.391 -5.977 1 97.5 407 SER A CA 1
ATOM 3231 C C . SER A 1 407 ? 4.258 -26.703 -7.145 1 97.5 407 SER A C 1
ATOM 3233 O O . SER A 1 407 ? 3.961 -25.5 -7.07 1 97.5 407 SER A O 1
ATOM 3235 N N . GLY A 1 408 ? 4.094 -27.469 -8.25 1 96.5 408 GLY A N 1
ATOM 3236 C CA . GLY A 1 408 ? 3.209 -26.844 -9.219 1 96.5 408 GLY A CA 1
ATOM 3237 C C . GLY A 1 408 ? 3.551 -27.188 -10.648 1 96.5 408 GLY A C 1
ATOM 3238 O O . GLY A 1 408 ? 4.711 -27.109 -11.055 1 96.5 408 GLY A O 1
ATOM 3239 N N . ILE A 1 409 ? 2.656 -27.547 -11.391 1 97.12 409 ILE A N 1
ATOM 3240 C CA . ILE A 1 409 ? 2.586 -27.75 -12.828 1 97.12 409 ILE A CA 1
ATOM 3241 C C . ILE A 1 409 ? 1.131 -27.672 -13.289 1 97.12 409 ILE A C 1
ATOM 3243 O O . ILE A 1 409 ? 0.22 -28.047 -12.547 1 97.12 409 ILE A O 1
ATOM 3247 N N . GLY A 1 410 ? 0.939 -27.109 -14.383 1 93.81 410 GLY A N 1
ATOM 3248 C CA . GLY A 1 410 ? -0.43 -27.016 -14.867 1 93.81 410 GLY A CA 1
ATOM 3249 C C . GLY A 1 410 ? -0.524 -26.875 -16.375 1 93.81 410 GLY A C 1
ATOM 3250 O O . GLY A 1 410 ? 0.472 -26.578 -17.047 1 93.81 410 GLY A O 1
ATOM 3251 N N . ASP A 1 411 ? -1.67 -27.188 -16.875 1 93.5 411 ASP A N 1
ATOM 3252 C CA . ASP A 1 411 ? -1.968 -27.031 -18.297 1 93.5 411 ASP A CA 1
ATOM 3253 C C . ASP A 1 411 ? -3.264 -26.25 -18.5 1 93.5 411 ASP A C 1
ATOM 3255 O O . ASP A 1 411 ? -4.102 -26.172 -17.594 1 93.5 411 ASP A O 1
ATOM 3259 N N . ILE A 1 412 ? -3.344 -25.641 -19.578 1 92.38 412 ILE A N 1
ATOM 3260 C CA . ILE A 1 412 ? -4.457 -24.766 -19.922 1 92.38 412 ILE A CA 1
ATOM 3261 C C . ILE A 1 412 ? -5.148 -25.266 -21.188 1 92.38 412 ILE A C 1
ATOM 3263 O O . ILE A 1 412 ? -4.492 -25.562 -22.188 1 92.38 412 ILE A O 1
ATOM 3267 N N . PHE A 1 413 ? -6.352 -25.359 -21.094 1 92.88 413 PHE A N 1
ATOM 3268 C CA . PHE A 1 413 ? -7.137 -25.828 -22.234 1 92.88 413 PHE A CA 1
ATOM 3269 C C . PHE A 1 413 ? -8.219 -24.828 -22.609 1 92.88 413 PHE A C 1
ATOM 3271 O O . PHE A 1 413 ? -9.055 -24.469 -21.766 1 92.88 413 PHE A O 1
ATOM 3278 N N . ASN A 1 414 ? -8.211 -24.406 -23.766 1 91.5 414 ASN A N 1
ATOM 3279 C CA . ASN A 1 414 ? -9.195 -23.469 -24.297 1 91.5 414 ASN A CA 1
ATOM 3280 C C . ASN A 1 414 ? -10.359 -24.203 -24.969 1 91.5 414 ASN A C 1
ATOM 3282 O O . ASN A 1 414 ? -10.148 -25.125 -25.75 1 91.5 414 ASN A O 1
ATOM 3286 N N . PHE A 1 415 ? -11.547 -23.797 -24.578 1 93 415 PHE A N 1
ATOM 3287 C CA . PHE A 1 415 ? -12.734 -24.453 -25.125 1 93 415 PHE A CA 1
ATOM 3288 C C . PHE A 1 415 ? -13.547 -23.484 -25.969 1 93 415 PHE A C 1
ATOM 3290 O O . PHE A 1 415 ? -13.586 -22.281 -25.672 1 93 415 PHE A O 1
ATOM 3297 N N . ASP A 1 416 ? -14.211 -24 -26.953 1 91.5 416 ASP A N 1
ATOM 3298 C CA . ASP A 1 416 ? -15.141 -23.219 -27.75 1 91.5 416 ASP A CA 1
ATOM 3299 C C . ASP A 1 416 ? -16.359 -22.797 -26.922 1 91.5 416 ASP A C 1
ATOM 3301 O O . ASP A 1 416 ? -16.766 -23.516 -26.016 1 91.5 416 ASP A O 1
ATOM 3305 N N . SER A 1 417 ? -16.938 -21.688 -27.312 1 89.5 417 SER A N 1
ATOM 3306 C CA . SER A 1 417 ? -18.031 -21.125 -26.547 1 89.5 417 SER A CA 1
ATOM 3307 C C . SER A 1 417 ? -19.234 -22.062 -26.531 1 89.5 417 SER A C 1
ATOM 3309 O O . SER A 1 417 ? -20.078 -21.984 -25.625 1 89.5 417 SER A O 1
ATOM 3311 N N . THR A 1 418 ? -19.359 -22.953 -27.469 1 89.06 418 THR A N 1
ATOM 3312 C CA . THR A 1 418 ? -20.484 -23.875 -27.547 1 89.06 418 THR A CA 1
ATOM 3313 C C . THR A 1 418 ? -20.484 -24.844 -26.359 1 89.06 418 THR A C 1
ATOM 3315 O O . THR A 1 418 ? -21.5 -25.438 -26.031 1 89.06 418 THR A O 1
ATOM 3318 N N . VAL A 1 419 ? -19.344 -24.969 -25.75 1 91.88 419 VAL A N 1
ATOM 3319 C CA . VAL A 1 419 ? -19.203 -25.891 -24.625 1 91.88 419 VAL A CA 1
ATOM 3320 C C . VAL A 1 419 ? -19.969 -25.359 -23.422 1 91.88 419 VAL A C 1
ATOM 3322 O O . VAL A 1 419 ? -20.297 -26.109 -22.5 1 91.88 419 VAL A O 1
ATOM 3325 N N . LYS A 1 420 ? -20.266 -24.094 -23.406 1 92.12 420 LYS A N 1
ATOM 3326 C CA . LYS A 1 420 ? -21.031 -23.484 -22.312 1 92.12 420 LYS A CA 1
ATOM 3327 C C . LYS A 1 420 ? -22.391 -24.141 -22.156 1 92.12 420 LYS A C 1
ATOM 3329 O O . LYS A 1 420 ? -22.969 -24.156 -21.062 1 92.12 420 LYS A O 1
ATOM 3334 N N . SER A 1 421 ? -22.922 -24.719 -23.234 1 93.25 421 SER A N 1
ATOM 3335 C CA . SER A 1 421 ? -24.219 -25.391 -23.203 1 93.25 421 SER A CA 1
ATOM 3336 C C . SER A 1 421 ? -24.094 -26.828 -22.703 1 93.25 421 SER A C 1
ATOM 3338 O O . SER A 1 421 ? -25.094 -27.484 -22.438 1 93.25 421 SER A O 1
ATOM 3340 N N . ASN A 1 422 ? -22.906 -27.344 -22.562 1 94.25 422 ASN A N 1
ATOM 3341 C CA . ASN A 1 422 ? -22.656 -28.703 -22.109 1 94.25 422 ASN A CA 1
ATOM 3342 C C . ASN A 1 422 ? -21.516 -28.766 -21.109 1 94.25 422 ASN A C 1
ATOM 3344 O O . ASN A 1 422 ? -20.516 -29.453 -21.328 1 94.25 422 ASN A O 1
ATOM 3348 N N . PRO A 1 423 ? -21.672 -28.172 -19.953 1 95.25 423 PRO A N 1
ATOM 3349 C CA . PRO A 1 423 ? -20.594 -28.125 -18.953 1 95.25 423 PRO A CA 1
ATOM 3350 C C . PRO A 1 423 ? -20.234 -29.516 -18.438 1 95.25 423 PRO A C 1
ATOM 3352 O O . PRO A 1 423 ? -19.109 -29.719 -17.969 1 95.25 423 PRO A O 1
ATOM 3355 N N . GLU A 1 424 ? -21.109 -30.469 -18.531 1 96.31 424 GLU A N 1
ATOM 3356 C CA . GLU A 1 424 ? -20.844 -31.844 -18.109 1 96.31 424 GLU A CA 1
ATOM 3357 C C . GLU A 1 424 ? -19.688 -32.438 -18.906 1 96.31 424 GLU A C 1
ATOM 3359 O O . GLU A 1 424 ? -18.922 -33.25 -18.391 1 96.31 424 GLU A O 1
ATOM 3364 N N . TYR A 1 425 ? -19.656 -32.031 -20.109 1 95.5 425 TYR A N 1
ATOM 3365 C CA . TYR A 1 425 ? -18.562 -32.469 -20.953 1 95.5 425 TYR A CA 1
ATOM 3366 C C . TYR A 1 425 ? -17.219 -32.062 -20.375 1 95.5 425 TYR A C 1
ATOM 3368 O O . TYR A 1 425 ? -16.297 -32.875 -20.281 1 95.5 425 TYR A O 1
ATOM 3376 N N . VAL A 1 426 ? -17.078 -30.859 -19.938 1 96.25 426 VAL A N 1
ATOM 3377 C CA . VAL A 1 426 ? -15.859 -30.344 -19.344 1 96.25 426 VAL A CA 1
ATOM 3378 C C . VAL A 1 426 ? -15.562 -31.078 -18.047 1 96.25 426 VAL A C 1
ATOM 3380 O O . VAL A 1 426 ? -14.406 -31.406 -17.75 1 96.25 426 VAL A O 1
ATOM 3383 N N . LEU A 1 427 ? -16.625 -31.25 -17.266 1 97.56 427 LEU A N 1
ATOM 3384 C CA . LEU A 1 427 ? -16.453 -31.969 -16 1 97.56 427 LEU A CA 1
ATOM 3385 C C . LEU A 1 427 ? -15.867 -33.375 -16.25 1 97.56 427 LEU A C 1
ATOM 3387 O O . LEU A 1 427 ? -14.984 -33.812 -15.508 1 97.56 427 LEU A O 1
ATOM 3391 N N . ASP A 1 428 ? -16.344 -34.031 -17.266 1 96.69 428 ASP A N 1
ATOM 3392 C CA . ASP A 1 428 ? -15.836 -35.344 -17.609 1 96.69 428 ASP A CA 1
ATOM 3393 C C . ASP A 1 428 ? -14.359 -35.312 -17.969 1 96.69 428 ASP A C 1
ATOM 3395 O O . ASP A 1 428 ? -13.594 -36.219 -17.609 1 96.69 428 ASP A O 1
ATOM 3399 N N . ILE A 1 429 ? -14.023 -34.344 -18.719 1 96.56 429 ILE A N 1
ATOM 3400 C CA . ILE A 1 429 ? -12.625 -34.188 -19.109 1 96.56 429 ILE A CA 1
ATOM 3401 C C . ILE A 1 429 ? -11.766 -33.969 -17.859 1 96.56 429 ILE A C 1
ATOM 3403 O O . ILE A 1 429 ? -10.695 -34.562 -17.734 1 96.56 429 ILE A O 1
ATOM 3407 N N . ILE A 1 430 ? -12.203 -33.094 -16.938 1 97.25 430 ILE A N 1
ATOM 3408 C CA . ILE A 1 430 ? -11.477 -32.812 -15.703 1 97.25 430 ILE A CA 1
ATOM 3409 C C . ILE A 1 430 ? -11.312 -34.094 -14.891 1 97.25 430 ILE A C 1
ATOM 3411 O O . ILE A 1 430 ? -10.219 -34.406 -14.43 1 97.25 430 ILE A O 1
ATOM 3415 N N . LYS A 1 431 ? -12.414 -34.812 -14.758 1 97.12 431 LYS A N 1
ATOM 3416 C CA . LYS A 1 431 ? -12.383 -36.094 -14.023 1 97.12 431 LYS A CA 1
ATOM 3417 C C . LYS A 1 431 ? -11.398 -37.062 -14.672 1 97.12 431 LYS A C 1
ATOM 3419 O O . LYS A 1 431 ? -10.625 -37.719 -13.969 1 97.12 431 LYS A O 1
ATOM 3424 N N . GLY A 1 432 ? -11.484 -37.156 -15.953 1 96.12 432 GLY A N 1
ATOM 3425 C CA . GLY A 1 432 ? -10.555 -38.031 -16.672 1 96.12 432 GLY A CA 1
ATOM 3426 C C . GLY A 1 432 ? -9.102 -37.625 -16.5 1 96.12 432 GLY A C 1
ATOM 3427 O O . GLY A 1 432 ? -8.234 -38.469 -16.297 1 96.12 432 GLY A O 1
ATOM 3428 N N . ALA A 1 433 ? -8.875 -36.344 -16.625 1 96.81 433 ALA A N 1
ATOM 3429 C CA . ALA A 1 433 ? -7.523 -35.812 -16.453 1 96.81 433 ALA A CA 1
ATOM 3430 C C . ALA A 1 433 ? -6.977 -36.125 -15.062 1 96.81 433 ALA A C 1
ATOM 3432 O O . ALA A 1 433 ? -5.82 -36.531 -14.922 1 96.81 433 ALA A O 1
ATOM 3433 N N . PHE A 1 434 ? -7.793 -35.906 -14.008 1 97 434 PHE A N 1
ATOM 3434 C CA . PHE A 1 434 ? -7.352 -36.125 -12.633 1 97 434 PHE A CA 1
ATOM 3435 C C . PHE A 1 434 ? -7.16 -37.625 -12.359 1 97 434 PHE A C 1
ATOM 3437 O O . PHE A 1 434 ? -6.285 -38 -11.578 1 97 434 PHE A O 1
ATOM 3444 N N . LYS A 1 435 ? -7.941 -38.438 -13.016 1 95.12 435 LYS A N 1
ATOM 3445 C CA . LYS A 1 435 ? -7.738 -39.906 -12.938 1 95.12 435 LYS A CA 1
ATOM 3446 C C . LYS A 1 435 ? -6.391 -40.281 -13.531 1 95.12 435 LYS A C 1
ATOM 3448 O O . LYS A 1 435 ? -5.766 -41.25 -13.078 1 95.12 435 LYS A O 1
ATOM 3453 N N . LYS A 1 436 ? -5.996 -39.531 -14.5 1 95.44 436 LYS A N 1
ATOM 3454 C CA . LYS A 1 436 ? -4.703 -39.781 -15.133 1 95.44 436 LYS A CA 1
ATOM 3455 C C . LYS A 1 436 ? -3.582 -39.062 -14.406 1 95.44 436 LYS A C 1
ATOM 3457 O O . LYS A 1 436 ? -2.488 -38.875 -14.945 1 95.44 436 LYS A O 1
ATOM 3462 N N . GLN A 1 437 ? -3.863 -38.5 -13.258 1 94.5 437 GLN A N 1
ATOM 3463 C CA . GLN A 1 437 ? -2.898 -37.906 -12.328 1 94.5 437 GLN A CA 1
ATOM 3464 C C . GLN A 1 437 ? -2.418 -36.562 -12.805 1 94.5 437 GLN A C 1
ATOM 3466 O O . GLN A 1 437 ? -1.252 -36.188 -12.617 1 94.5 437 GLN A O 1
ATOM 3471 N N . MET A 1 438 ? -3.242 -35.969 -13.523 1 97.06 438 MET A N 1
ATOM 3472 C CA . MET A 1 438 ? -2.986 -34.531 -13.711 1 97.06 438 MET A CA 1
ATOM 3473 C C . MET A 1 438 ? -3.182 -33.781 -12.398 1 97.06 438 MET A C 1
ATOM 3475 O O . MET A 1 438 ? -4.051 -34.125 -11.602 1 97.06 438 MET A O 1
ATOM 3479 N N . ARG A 1 439 ? -2.379 -32.781 -12.227 1 97.25 439 ARG A N 1
ATOM 3480 C CA . ARG A 1 439 ? -2.352 -32.062 -10.953 1 97.25 439 ARG A CA 1
ATOM 3481 C C . ARG A 1 439 ? -3.217 -30.812 -11.016 1 97.25 439 ARG A C 1
ATOM 3483 O O . ARG A 1 439 ? -3.826 -30.422 -10.016 1 97.25 439 ARG A O 1
ATOM 3490 N N . TYR A 1 440 ? -3.238 -30.125 -12.023 1 97.31 440 TYR A N 1
ATOM 3491 C CA . TYR A 1 440 ? -3.842 -28.797 -12.141 1 97.31 440 TYR A CA 1
ATOM 3492 C C . TYR A 1 440 ? -4.371 -28.562 -13.547 1 97.31 440 TYR A C 1
ATOM 3494 O O . TYR A 1 440 ? -3.654 -28.766 -14.531 1 97.31 440 TYR A O 1
ATOM 3502 N N . PHE A 1 441 ? -5.594 -28.203 -13.641 1 96.81 441 PHE A N 1
ATOM 3503 C CA . PHE A 1 441 ? -6.324 -28.094 -14.898 1 96.81 441 PHE A CA 1
ATOM 3504 C C . PHE A 1 441 ? -7.016 -26.734 -15 1 96.81 441 PHE A C 1
ATOM 3506 O O . PHE A 1 441 ? -7.816 -26.375 -14.133 1 96.81 441 PHE A O 1
ATOM 3513 N N . SER A 1 442 ? -6.688 -25.984 -16 1 95.38 442 SER A N 1
ATOM 3514 C CA . SER A 1 442 ? -7.355 -24.703 -16.234 1 95.38 442 SER A CA 1
ATOM 3515 C C . SER A 1 442 ? -8.172 -24.734 -17.531 1 95.38 442 SER A C 1
ATOM 3517 O O . SER A 1 442 ? -7.691 -25.234 -18.547 1 95.38 442 SER A O 1
ATOM 3519 N N . ALA A 1 443 ? -9.352 -24.297 -17.438 1 92.44 443 ALA A N 1
ATOM 3520 C CA . ALA A 1 443 ? -10.242 -24.234 -18.594 1 92.44 443 ALA A CA 1
ATOM 3521 C C . ALA A 1 443 ? -10.773 -22.812 -18.797 1 92.44 443 ALA A C 1
ATOM 3523 O O . ALA A 1 443 ? -11.07 -22.109 -17.828 1 92.44 443 ALA A O 1
ATOM 3524 N N . TYR A 1 444 ? -10.797 -22.328 -20.016 1 88.06 444 TYR A N 1
ATOM 3525 C CA . TYR A 1 444 ? -11.484 -21.078 -20.297 1 88.06 444 TYR A CA 1
ATOM 3526 C C . TYR A 1 444 ? -12.016 -21.062 -21.734 1 88.06 444 TYR A C 1
ATOM 3528 O O . TYR A 1 444 ? -11.703 -21.953 -22.531 1 88.06 444 TYR A O 1
ATOM 3536 N N . SER A 1 445 ? -12.891 -20.172 -21.938 1 89.75 445 SER A N 1
ATOM 3537 C CA . SER A 1 445 ? -13.484 -20.062 -23.266 1 89.75 445 SER A CA 1
ATOM 3538 C C . SER A 1 445 ? -12.82 -18.953 -24.062 1 89.75 445 SER A C 1
ATOM 3540 O O . SER A 1 445 ? -12.289 -18 -23.5 1 89.75 445 SER A O 1
ATOM 3542 N N . THR A 1 446 ? -12.945 -19.016 -25.344 1 83 446 THR A N 1
ATOM 3543 C CA . THR A 1 446 ? -12.258 -18.109 -26.266 1 83 446 THR A CA 1
ATOM 3544 C C . THR A 1 446 ? -12.844 -16.719 -26.203 1 83 446 THR A C 1
ATOM 3546 O O . THR A 1 446 ? -12.188 -15.734 -26.562 1 83 446 THR A O 1
ATOM 3549 N N . ASP A 1 447 ? -13.984 -16.5 -25.75 1 83.5 447 ASP A N 1
ATOM 3550 C CA . ASP A 1 447 ? -14.648 -15.195 -25.797 1 83.5 447 ASP A CA 1
ATOM 3551 C C . ASP A 1 447 ? -14.555 -14.477 -24.453 1 83.5 447 ASP A C 1
ATOM 3553 O O . ASP A 1 447 ? -15.172 -13.43 -24.266 1 83.5 447 ASP A O 1
ATOM 3557 N N . CYS A 1 448 ? -13.781 -14.945 -23.609 1 83.5 448 CYS A N 1
ATOM 3558 C CA . CYS A 1 448 ? -13.602 -14.305 -22.312 1 83.5 448 CYS A CA 1
ATOM 3559 C C . CYS A 1 448 ? -12.781 -13.023 -22.438 1 83.5 448 CYS A C 1
ATOM 3561 O O . CYS A 1 448 ? -11.828 -12.969 -23.219 1 83.5 448 CYS A O 1
ATOM 3563 N N . ASP A 1 449 ? -13.203 -11.984 -21.75 1 84.38 449 ASP A N 1
ATOM 3564 C CA . ASP A 1 449 ? -12.367 -10.797 -21.656 1 84.38 449 ASP A CA 1
ATOM 3565 C C . ASP A 1 449 ? -11.141 -11.047 -20.797 1 84.38 449 ASP A C 1
ATOM 3567 O O . ASP A 1 449 ? -10.07 -10.477 -21.047 1 84.38 449 ASP A O 1
ATOM 3571 N N . VAL A 1 450 ? -11.32 -11.758 -19.766 1 85.62 450 VAL A N 1
ATOM 3572 C CA . VAL A 1 450 ? -10.211 -12.18 -18.906 1 85.62 450 VAL A CA 1
ATOM 3573 C C . VAL A 1 450 ? -9.5 -13.367 -19.547 1 85.62 450 VAL A C 1
ATOM 3575 O O . VAL A 1 450 ? -10.117 -14.398 -19.812 1 85.62 450 VAL A O 1
ATOM 3578 N N . ILE A 1 451 ? -8.258 -13.148 -19.781 1 81.62 451 ILE A N 1
ATOM 3579 C CA . ILE A 1 451 ? -7.523 -14.227 -20.438 1 81.62 451 ILE A CA 1
ATOM 3580 C C . ILE A 1 451 ? -6.434 -14.75 -19.516 1 81.62 451 ILE A C 1
ATOM 3582 O O . ILE A 1 451 ? -5.863 -13.992 -18.719 1 81.62 451 ILE A O 1
ATOM 3586 N N . ARG A 1 452 ? -6.211 -15.969 -19.719 1 83 452 ARG A N 1
ATOM 3587 C CA . ARG A 1 452 ? -5.152 -16.609 -18.922 1 83 452 ARG A CA 1
ATOM 3588 C C . ARG A 1 452 ? -3.836 -16.609 -19.703 1 83 452 ARG A C 1
ATOM 3590 O O . ARG A 1 452 ? -3.742 -17.219 -20.766 1 83 452 ARG A O 1
ATOM 3597 N N . ILE A 1 453 ? -2.898 -15.984 -19.281 1 80.06 453 ILE A N 1
ATOM 3598 C CA . ILE A 1 453 ? -1.59 -15.953 -19.922 1 80.06 453 ILE A CA 1
ATOM 3599 C C . ILE A 1 453 ? -0.828 -17.234 -19.594 1 80.06 453 ILE A C 1
ATOM 3601 O O . ILE A 1 453 ? -0.656 -18.094 -20.453 1 80.06 453 ILE A O 1
ATOM 3605 N N . THR A 1 454 ? -0.138 -17.5 -18.625 1 75.06 454 THR A N 1
ATOM 3606 C CA . THR A 1 454 ? 0.5 -18.734 -18.203 1 75.06 454 THR A CA 1
ATOM 3607 C C . THR A 1 454 ? 0.046 -19.141 -16.797 1 75.06 454 THR A C 1
ATOM 3609 O O . THR A 1 454 ? -0.468 -20.234 -16.594 1 75.06 454 THR A O 1
ATOM 3612 N N . GLY A 1 455 ? 0.199 -18.328 -16.016 1 77.5 455 GLY A N 1
ATOM 3613 C CA . GLY A 1 455 ? -0.194 -18.688 -14.656 1 77.5 455 GLY A CA 1
ATOM 3614 C C . GLY A 1 455 ? -1.004 -17.609 -13.961 1 77.5 455 GLY A C 1
ATOM 3615 O O . GLY A 1 455 ? -1.353 -17.75 -12.789 1 77.5 455 GLY A O 1
ATOM 3616 N N . TYR A 1 456 ? -1.367 -16.547 -14.695 1 84 456 TYR A N 1
ATOM 3617 C CA . TYR A 1 456 ? -2.137 -15.445 -14.109 1 84 456 TYR A CA 1
ATOM 3618 C C . TYR A 1 456 ? -3.072 -14.828 -15.141 1 84 456 TYR A C 1
ATOM 3620 O O . TYR A 1 456 ? -3.049 -15.203 -16.312 1 84 456 TYR A O 1
ATOM 3628 N N . LEU A 1 457 ? -3.961 -14.008 -14.633 1 86.81 457 LEU A N 1
ATOM 3629 C CA . LEU A 1 457 ? -5.035 -13.484 -15.469 1 86.81 457 LEU A CA 1
ATOM 3630 C C . LEU A 1 457 ? -4.84 -11.992 -15.727 1 86.81 457 LEU A C 1
ATOM 3632 O O . LEU A 1 457 ? -4.383 -11.258 -14.844 1 86.81 457 LEU A O 1
ATOM 3636 N N . VAL A 1 458 ? -5.098 -11.578 -16.922 1 87.88 458 VAL A N 1
ATOM 3637 C CA . VAL A 1 458 ? -5.117 -10.172 -17.297 1 87.88 458 VAL A CA 1
ATOM 3638 C C . VAL A 1 458 ? -6.316 -9.891 -18.203 1 87.88 458 VAL A C 1
ATOM 3640 O O . VAL A 1 458 ? -6.77 -10.781 -18.922 1 87.88 458 VAL A O 1
ATOM 3643 N N . LYS A 1 459 ? -6.809 -8.781 -18.188 1 88.38 459 LYS A N 1
ATOM 3644 C CA . LYS A 1 459 ? -7.879 -8.391 -19.109 1 88.38 459 LYS A CA 1
ATOM 3645 C C . LYS A 1 459 ? -7.316 -7.977 -20.453 1 88.38 459 LYS A C 1
ATOM 3647 O O . LYS A 1 459 ? -6.367 -7.191 -20.531 1 88.38 459 LYS A O 1
ATOM 3652 N N . ARG A 1 460 ? -7.973 -8.43 -21.422 1 85.81 460 ARG A N 1
ATOM 3653 C CA . ARG A 1 460 ? -7.59 -8.078 -22.781 1 85.81 460 ARG A CA 1
ATOM 3654 C C . ARG A 1 460 ? -7.688 -6.57 -23.016 1 85.81 460 ARG A C 1
ATOM 3656 O O . ARG A 1 460 ? -6.82 -5.977 -23.656 1 85.81 460 ARG A O 1
ATOM 3663 N N . SER A 1 461 ? -8.711 -6.02 -22.5 1 88.56 461 SER A N 1
ATOM 3664 C CA . SER A 1 461 ? -8.945 -4.586 -22.641 1 88.56 461 SER A CA 1
ATOM 3665 C C . SER A 1 461 ? -7.816 -3.773 -22.016 1 88.56 461 SER A C 1
ATOM 3667 O O . SER A 1 461 ? -7.449 -2.711 -22.531 1 88.56 461 SER A O 1
ATOM 3669 N N . GLU A 1 462 ? -7.262 -4.215 -20.969 1 89.38 462 GLU A N 1
ATOM 3670 C CA . GLU A 1 462 ? -6.168 -3.514 -20.297 1 89.38 462 GLU A CA 1
ATOM 3671 C C . GLU A 1 462 ? -4.871 -3.625 -21.078 1 89.38 462 GLU A C 1
ATOM 3673 O O . GLU A 1 462 ? -4.059 -2.697 -21.094 1 89.38 462 GLU A O 1
ATOM 3678 N N . ILE A 1 463 ? -4.68 -4.742 -21.75 1 88.44 463 ILE A N 1
ATOM 3679 C CA . ILE A 1 463 ? -3.527 -4.914 -22.625 1 88.44 463 ILE A CA 1
ATOM 3680 C C . ILE A 1 463 ? -3.574 -3.885 -23.75 1 88.44 463 ILE A C 1
ATOM 3682 O O . ILE A 1 463 ? -2.561 -3.256 -24.062 1 88.44 463 ILE A O 1
ATOM 3686 N N . GLU A 1 464 ? -4.758 -3.713 -24.297 1 89.31 464 GLU A N 1
ATOM 3687 C CA . GLU A 1 464 ? -4.941 -2.75 -25.375 1 89.31 464 GLU A CA 1
ATOM 3688 C C . GLU A 1 464 ? -4.641 -1.33 -24.906 1 89.31 464 GLU A C 1
ATOM 3690 O O . GLU A 1 464 ? -4.012 -0.553 -25.625 1 89.31 464 GLU A O 1
ATOM 3695 N N . LYS A 1 465 ? -5.078 -0.987 -23.719 1 90.69 465 LYS A N 1
ATOM 3696 C CA . LYS A 1 465 ? -4.805 0.33 -23.156 1 90.69 465 LYS A CA 1
ATOM 3697 C C . LYS A 1 465 ? -3.303 0.56 -23 1 90.69 465 LYS A C 1
ATOM 3699 O O . LYS A 1 465 ? -2.791 1.622 -23.359 1 90.69 465 LYS A O 1
ATOM 3704 N N . LEU A 1 466 ? -2.676 -0.387 -22.469 1 90.06 466 LEU A N 1
ATOM 3705 C CA . LEU A 1 466 ? -1.238 -0.273 -22.25 1 90.06 466 LEU A CA 1
ATOM 3706 C C . LEU A 1 466 ? -0.496 -0.136 -23.578 1 90.06 466 LEU A C 1
ATOM 3708 O O . LEU A 1 466 ? 0.47 0.624 -23.672 1 90.06 466 LEU A O 1
ATOM 3712 N N . GLN A 1 467 ? -0.914 -0.864 -24.562 1 89.31 467 GLN A N 1
ATOM 3713 C CA . GLN A 1 467 ? -0.318 -0.781 -25.891 1 89.31 467 GLN A CA 1
ATOM 3714 C C . GLN A 1 467 ? -0.42 0.635 -26.453 1 89.31 467 GLN A C 1
ATOM 3716 O O . GLN A 1 467 ? 0.445 1.068 -27.219 1 89.31 467 GLN A O 1
ATOM 3721 N N . LYS A 1 468 ? -1.445 1.336 -26.047 1 90.69 468 LYS A N 1
ATOM 3722 C CA . LYS A 1 468 ? -1.662 2.709 -26.484 1 90.69 468 LYS A CA 1
ATOM 3723 C C . LYS A 1 468 ? -0.889 3.699 -25.625 1 90.69 468 LYS A C 1
ATOM 3725 O O . LYS A 1 468 ? -1.058 4.914 -25.75 1 90.69 468 LYS A O 1
ATOM 3730 N N . GLY A 1 469 ? -0.166 3.203 -24.641 1 87.75 469 GLY A N 1
ATOM 3731 C CA . GLY A 1 469 ? 0.667 4.059 -23.812 1 87.75 469 GLY A CA 1
ATOM 3732 C C . GLY A 1 469 ? -0.07 4.633 -22.625 1 87.75 469 GLY A C 1
ATOM 3733 O O . GLY A 1 469 ? 0.386 5.602 -22.016 1 87.75 469 GLY A O 1
ATOM 3734 N N . GLN A 1 470 ? -1.158 4.035 -22.266 1 90.69 470 GLN A N 1
ATOM 3735 C CA . GLN A 1 470 ? -1.952 4.516 -21.141 1 90.69 470 GLN A CA 1
ATOM 3736 C C . GLN A 1 470 ? -1.608 3.758 -19.859 1 90.69 470 GLN A C 1
ATOM 3738 O O . GLN A 1 470 ? -1.109 2.633 -19.922 1 90.69 470 GLN A O 1
ATOM 3743 N N . GLN A 1 471 ? -1.884 4.43 -18.734 1 91.38 471 GLN A N 1
ATOM 3744 C CA . GLN A 1 471 ? -1.717 3.756 -17.453 1 91.38 471 GLN A CA 1
ATOM 3745 C C . GLN A 1 471 ? -2.799 2.701 -17.234 1 91.38 471 GLN A C 1
ATOM 3747 O O . GLN A 1 471 ? -3.939 2.879 -17.672 1 91.38 471 GLN A O 1
ATOM 3752 N N . VAL A 1 472 ? -2.375 1.602 -16.656 1 90.56 472 VAL A N 1
ATOM 3753 C CA . VAL A 1 472 ? -3.316 0.553 -16.266 1 90.56 472 VAL A CA 1
ATOM 3754 C C . VAL A 1 472 ? -3.168 0.239 -14.781 1 90.56 472 VAL A C 1
ATOM 3756 O O . VAL A 1 472 ? -2.088 0.402 -14.211 1 90.56 472 VAL A O 1
ATOM 3759 N N . LEU A 1 473 ? -4.211 -0.224 -14.203 1 88.12 473 LEU A N 1
ATOM 3760 C CA . LEU A 1 473 ? -4.281 -0.432 -12.766 1 88.12 473 LEU A CA 1
ATOM 3761 C C . LEU A 1 473 ? -3.365 -1.574 -12.336 1 88.12 473 LEU A C 1
ATOM 3763 O O . LEU A 1 473 ? -2.602 -1.438 -11.375 1 88.12 473 LEU A O 1
ATOM 3767 N N . GLN A 1 474 ? -3.445 -2.707 -13.031 1 87.62 474 GLN A N 1
ATOM 3768 C CA . GLN A 1 474 ? -2.68 -3.887 -12.641 1 87.62 474 GLN A CA 1
ATOM 3769 C C . GLN A 1 474 ? -1.286 -3.867 -13.266 1 87.62 474 GLN A C 1
ATOM 3771 O O . GLN A 1 474 ? -1.146 -3.736 -14.484 1 87.62 474 GLN A O 1
ATOM 3776 N N . ASP A 1 475 ? -0.275 -4.02 -12.484 1 85.19 475 ASP A N 1
ATOM 3777 C CA . ASP A 1 475 ? 1.107 -3.939 -12.938 1 85.19 475 ASP A CA 1
ATOM 3778 C C . ASP A 1 475 ? 1.463 -5.129 -13.828 1 85.19 475 ASP A C 1
ATOM 3780 O O . ASP A 1 475 ? 2.352 -5.035 -14.68 1 85.19 475 ASP A O 1
ATOM 3784 N N . THR A 1 476 ? 0.79 -6.164 -13.703 1 85.88 476 THR A N 1
ATOM 3785 C CA . THR A 1 476 ? 1.116 -7.41 -14.391 1 85.88 476 THR A CA 1
ATOM 3786 C C . THR A 1 476 ? 0.619 -7.383 -15.836 1 85.88 476 THR A C 1
ATOM 3788 O O . THR A 1 476 ? 0.954 -8.266 -16.625 1 85.88 476 THR A O 1
ATOM 3791 N N . VAL A 1 477 ? -0.136 -6.379 -16.156 1 85.88 477 VAL A N 1
ATOM 3792 C CA . VAL A 1 477 ? -0.628 -6.25 -17.531 1 85.88 477 VAL A CA 1
ATOM 3793 C C . VAL A 1 477 ? 0.55 -6.137 -18.5 1 85.88 477 VAL A C 1
ATOM 3795 O O . VAL A 1 477 ? 0.49 -6.641 -19.625 1 85.88 477 VAL A O 1
ATOM 3798 N N . ALA A 1 478 ? 1.604 -5.496 -18.047 1 84.12 478 ALA A N 1
ATOM 3799 C CA . ALA A 1 478 ? 2.801 -5.391 -18.875 1 84.12 478 ALA A CA 1
ATOM 3800 C C . ALA A 1 478 ? 3.365 -6.77 -19.203 1 84.12 478 ALA A C 1
ATOM 3802 O O . ALA A 1 478 ? 3.793 -7.02 -20.328 1 84.12 478 ALA A O 1
ATOM 3803 N N . LEU A 1 479 ? 3.402 -7.641 -18.203 1 83.62 479 LEU A N 1
ATOM 3804 C CA . LEU A 1 479 ? 3.836 -9.016 -18.422 1 83.62 479 LEU A CA 1
ATOM 3805 C C . LEU A 1 479 ? 2.908 -9.734 -19.391 1 83.62 479 LEU A C 1
ATOM 3807 O O . LEU A 1 479 ? 3.369 -10.477 -20.266 1 83.62 479 LEU A O 1
ATOM 3811 N N . GLY A 1 480 ? 1.641 -9.469 -19.25 1 84.56 480 GLY A N 1
ATOM 3812 C CA . GLY A 1 480 ? 0.668 -10.055 -20.172 1 84.56 480 GLY A CA 1
ATOM 3813 C C . GLY A 1 480 ? 0.867 -9.625 -21.609 1 84.56 480 GLY A C 1
ATOM 3814 O O . GLY A 1 480 ? 0.818 -10.453 -22.516 1 84.56 480 GLY A O 1
ATOM 3815 N N . LEU A 1 481 ? 1.093 -8.336 -21.781 1 83.94 481 LEU A N 1
ATOM 3816 C CA . LEU A 1 481 ? 1.354 -7.809 -23.125 1 83.94 481 LEU A CA 1
ATOM 3817 C C . LEU A 1 481 ? 2.557 -8.5 -23.75 1 83.94 481 LEU A C 1
ATOM 3819 O O . LEU A 1 481 ? 2.492 -8.938 -24.906 1 83.94 481 LEU A O 1
ATOM 3823 N N . GLY A 1 482 ? 3.582 -8.68 -22.969 1 82.75 482 GLY A N 1
ATOM 3824 C CA . GLY A 1 482 ? 4.758 -9.375 -23.469 1 82.75 482 GLY A CA 1
ATOM 3825 C C . GLY A 1 482 ? 4.477 -10.82 -23.844 1 82.75 482 GLY A C 1
ATOM 3826 O O . GLY A 1 482 ? 4.957 -11.297 -24.875 1 82.75 482 GLY A O 1
ATOM 3827 N N . ALA A 1 483 ? 3.73 -11.477 -23.047 1 82.44 483 ALA A N 1
ATOM 3828 C CA . ALA A 1 483 ? 3.398 -12.875 -23.281 1 82.44 483 ALA A CA 1
ATOM 3829 C C . ALA A 1 483 ? 2.564 -13.031 -24.562 1 82.44 483 ALA A C 1
ATOM 3831 O O . ALA A 1 483 ? 2.754 -13.977 -25.328 1 82.44 483 ALA A O 1
ATOM 3832 N N . VAL A 1 484 ? 1.664 -12.133 -24.781 1 82 484 VAL A N 1
ATOM 3833 C CA . VAL A 1 484 ? 0.81 -12.164 -25.953 1 82 484 VAL A CA 1
ATOM 3834 C C . VAL A 1 484 ? 1.656 -11.977 -27.219 1 82 484 VAL A C 1
ATOM 3836 O O . VAL A 1 484 ? 1.473 -12.68 -28.203 1 82 484 VAL A O 1
ATOM 3839 N N . LEU A 1 485 ? 2.562 -11.141 -27.078 1 80.44 485 LEU A N 1
ATOM 3840 C CA . LEU A 1 485 ? 3.379 -10.805 -28.25 1 80.44 485 LEU A CA 1
ATOM 3841 C C . LEU A 1 485 ? 4.449 -11.859 -28.484 1 80.44 485 LEU A C 1
ATOM 3843 O O . LEU A 1 485 ? 4.711 -12.234 -29.625 1 80.44 485 LEU A O 1
ATOM 3847 N N . ASN A 1 486 ? 4.977 -12.43 -27.391 1 80.62 486 ASN A N 1
ATOM 3848 C CA . ASN A 1 486 ? 6.18 -13.25 -27.516 1 80.62 486 ASN A CA 1
ATOM 3849 C C . ASN A 1 486 ? 5.848 -14.742 -27.484 1 80.62 486 ASN A C 1
ATOM 3851 O O . ASN A 1 486 ? 6.605 -15.555 -28.016 1 80.62 486 ASN A O 1
ATOM 3855 N N . GLN A 1 487 ? 4.738 -15.102 -26.844 1 77.69 487 GLN A N 1
ATOM 3856 C CA . GLN A 1 487 ? 4.438 -16.516 -26.656 1 77.69 487 GLN A CA 1
ATOM 3857 C C . GLN A 1 487 ? 3.16 -16.922 -27.391 1 77.69 487 GLN A C 1
ATOM 3859 O O . GLN A 1 487 ? 2.758 -18.078 -27.359 1 77.69 487 GLN A O 1
ATOM 3864 N N . LYS A 1 488 ? 2.488 -16.047 -27.984 1 80.31 488 LYS A N 1
ATOM 3865 C CA . LYS A 1 488 ? 1.283 -16.281 -28.781 1 80.31 488 LYS A CA 1
ATOM 3866 C C . LYS A 1 488 ? 0.207 -16.969 -27.953 1 80.31 488 LYS A C 1
ATOM 3868 O O . LYS A 1 488 ? -0.388 -17.953 -28.406 1 80.31 488 LYS A O 1
ATOM 3873 N N . VAL A 1 489 ? 0.058 -16.516 -26.781 1 79.88 489 VAL A N 1
ATOM 3874 C CA . VAL A 1 489 ? -0.81 -17.188 -25.828 1 79.88 489 VAL A CA 1
ATOM 3875 C C . VAL A 1 489 ? -2.242 -17.219 -26.359 1 79.88 489 VAL A C 1
ATOM 3877 O O . VAL A 1 489 ? -3.033 -18.094 -25.969 1 79.88 489 VAL A O 1
ATOM 3880 N N . LEU A 1 490 ? -2.592 -16.359 -27.312 1 77.5 490 LEU A N 1
ATOM 3881 C CA . LEU A 1 490 ? -3.949 -16.312 -27.844 1 77.5 490 LEU A CA 1
ATOM 3882 C C . LEU A 1 490 ? -4.137 -17.328 -28.953 1 77.5 490 LEU A C 1
ATOM 3884 O O . LEU A 1 490 ? -5.254 -17.547 -29.438 1 77.5 490 LEU A O 1
ATOM 3888 N N . ASP A 1 491 ? -3.127 -18.016 -29.234 1 81.81 491 ASP A N 1
ATOM 3889 C CA . ASP A 1 491 ? -3.186 -18.938 -30.375 1 81.81 491 ASP A CA 1
ATOM 3890 C C . ASP A 1 491 ? -3.328 -20.375 -29.906 1 81.81 491 ASP A C 1
ATOM 3892 O O . ASP A 1 491 ? -3.084 -21.312 -30.672 1 81.81 491 ASP A O 1
ATOM 3896 N N . ARG A 1 492 ? -3.723 -20.578 -28.703 1 81.25 492 ARG A N 1
ATOM 3897 C CA . ARG A 1 492 ? -3.936 -21.938 -28.188 1 81.25 492 ARG A CA 1
ATOM 3898 C C . ARG A 1 492 ? -5.02 -22.656 -28.969 1 81.25 492 ARG A C 1
ATOM 3900 O O . ARG A 1 492 ? -6.008 -22.047 -29.391 1 81.25 492 ARG A O 1
ATOM 3907 N N . LYS A 1 493 ? -4.793 -23.984 -29 1 80.25 493 LYS A N 1
ATOM 3908 C CA . LYS A 1 493 ? -5.766 -24.797 -29.734 1 80.25 493 LYS A CA 1
ATOM 3909 C C . LYS A 1 493 ? -7.133 -24.734 -29.047 1 80.25 493 LYS A C 1
ATOM 3911 O O . LYS A 1 493 ? -7.242 -24.938 -27.844 1 80.25 493 LYS A O 1
ATOM 3916 N N . ILE A 1 494 ? -8.164 -24.484 -29.859 1 84.06 494 ILE A N 1
ATOM 3917 C CA . ILE A 1 494 ? -9.539 -24.422 -29.375 1 84.06 494 ILE A CA 1
ATOM 3918 C C . ILE A 1 494 ? -10.156 -25.812 -29.359 1 84.06 494 ILE A C 1
ATOM 3920 O O . ILE A 1 494 ? -10.141 -26.516 -30.375 1 84.06 494 ILE A O 1
ATOM 3924 N N . ARG A 1 495 ? -10.641 -26.219 -28.234 1 84.31 495 ARG A N 1
ATOM 3925 C CA . ARG A 1 495 ? -11.266 -27.531 -28.094 1 84.31 495 ARG A CA 1
ATOM 3926 C C . ARG A 1 495 ? -12.773 -27.453 -28.297 1 84.31 495 ARG A C 1
ATOM 3928 O O . ARG A 1 495 ? -13.414 -26.5 -27.859 1 84.31 495 ARG A O 1
ATOM 3935 N N . LYS A 1 496 ? -13.414 -28.375 -29.141 1 82.62 496 LYS A N 1
ATOM 3936 C CA . LYS A 1 496 ? -14.844 -28.406 -29.438 1 82.62 496 LYS A CA 1
ATOM 3937 C C . LYS A 1 496 ? -15.5 -29.656 -28.859 1 82.62 496 LYS A C 1
ATOM 3939 O O . LYS A 1 496 ? -14.812 -30.609 -28.516 1 82.62 496 LYS A O 1
ATOM 3944 N N . ASN A 1 497 ? -16.797 -29.578 -28.562 1 71.81 497 ASN A N 1
ATOM 3945 C CA . ASN A 1 497 ? -17.562 -30.703 -28.031 1 71.81 497 ASN A CA 1
ATOM 3946 C C . ASN A 1 497 ? -17.703 -31.828 -29.062 1 71.81 497 ASN A C 1
ATOM 3948 O O . ASN A 1 497 ? -18.672 -31.859 -29.812 1 71.81 497 ASN A O 1
ATOM 3952 N N . ASP A 1 498 ? -16.703 -32.344 -29.672 1 58.91 498 ASP A N 1
ATOM 3953 C CA . ASP A 1 498 ? -16.938 -33.469 -30.578 1 58.91 498 ASP A CA 1
ATOM 3954 C C . ASP A 1 498 ? -16.922 -34.812 -29.844 1 58.91 498 ASP A C 1
ATOM 3956 O O . ASP A 1 498 ? -16.203 -34.969 -28.844 1 58.91 498 ASP A O 1
ATOM 3960 N N . MET B 1 1 ? 24.25 8.93 2.727 1 46.16 1 MET B N 1
ATOM 3961 C CA . MET B 1 1 ? 23.656 7.988 1.777 1 46.16 1 MET B CA 1
ATOM 3962 C C . MET B 1 1 ? 23 6.82 2.504 1 46.16 1 MET B C 1
ATOM 3964 O O . MET B 1 1 ? 23.625 6.191 3.365 1 46.16 1 MET B O 1
ATOM 3968 N N . ASN B 1 2 ? 21.656 6.75 2.537 1 61.97 2 ASN B N 1
ATOM 3969 C CA . ASN B 1 2 ? 20.969 5.695 3.285 1 61.97 2 ASN B CA 1
ATOM 3970 C C . ASN B 1 2 ? 21.547 4.32 2.963 1 61.97 2 ASN B C 1
ATOM 3972 O O . ASN B 1 2 ? 21.672 3.957 1.793 1 61.97 2 ASN B O 1
ATOM 3976 N N . ASN B 1 3 ? 22.203 3.752 3.871 1 86.69 3 ASN B N 1
ATOM 3977 C CA . ASN B 1 3 ? 22.734 2.406 3.686 1 86.69 3 ASN B CA 1
ATOM 3978 C C . ASN B 1 3 ? 21.625 1.394 3.422 1 86.69 3 ASN B C 1
ATOM 3980 O O . ASN B 1 3 ? 20.828 1.084 4.316 1 86.69 3 ASN B O 1
ATOM 3984 N N . ILE B 1 4 ? 21.531 1.114 2.146 1 96.5 4 ILE B N 1
ATOM 3985 C CA . ILE B 1 4 ? 20.484 0.221 1.662 1 96.5 4 ILE B CA 1
ATOM 3986 C C . ILE B 1 4 ? 20.484 -1.063 2.488 1 96.5 4 ILE B C 1
ATOM 3988 O O . ILE B 1 4 ? 19.422 -1.555 2.877 1 96.5 4 ILE B O 1
ATOM 3992 N N . LEU B 1 5 ? 21.656 -1.603 2.803 1 97.56 5 LEU B N 1
ATOM 3993 C CA . LEU B 1 5 ? 21.75 -2.834 3.58 1 97.56 5 LEU B CA 1
ATOM 3994 C C . LEU B 1 5 ? 21.203 -2.631 4.988 1 97.56 5 LEU B C 1
ATOM 3996 O O . LEU B 1 5 ? 20.547 -3.521 5.543 1 97.56 5 LEU B O 1
ATOM 4000 N N . GLU B 1 6 ? 21.453 -1.472 5.539 1 97.19 6 GLU B N 1
ATOM 4001 C CA . GLU B 1 6 ? 20.938 -1.161 6.871 1 97.19 6 GLU B CA 1
ATOM 4002 C C . GLU B 1 6 ? 19.422 -1.113 6.879 1 97.19 6 GLU B C 1
ATOM 4004 O O . GLU B 1 6 ? 18.781 -1.538 7.844 1 97.19 6 GLU B O 1
ATOM 4009 N N . ILE B 1 7 ? 18.859 -0.543 5.844 1 97.25 7 ILE B N 1
ATOM 4010 C CA . ILE B 1 7 ? 17.406 -0.51 5.73 1 97.25 7 ILE B CA 1
ATOM 4011 C C . ILE B 1 7 ? 16.859 -1.936 5.684 1 97.25 7 ILE B C 1
ATOM 4013 O O . ILE B 1 7 ? 15.914 -2.27 6.406 1 97.25 7 ILE B O 1
ATOM 4017 N N . ILE B 1 8 ? 17.484 -2.771 4.895 1 97.5 8 ILE B N 1
ATOM 4018 C CA . ILE B 1 8 ? 17.047 -4.141 4.648 1 97.5 8 ILE B CA 1
ATOM 4019 C C . ILE B 1 8 ? 17.125 -4.945 5.945 1 97.5 8 ILE B C 1
ATOM 4021 O O . ILE B 1 8 ? 16.219 -5.734 6.246 1 97.5 8 ILE B O 1
ATOM 4025 N N . LYS B 1 9 ? 18.078 -4.719 6.789 1 96.88 9 LYS B N 1
ATOM 4026 C CA . LYS B 1 9 ? 18.328 -5.516 7.984 1 96.88 9 LYS B CA 1
ATOM 4027 C C . LYS B 1 9 ? 17.688 -4.875 9.211 1 96.88 9 LYS B C 1
ATOM 4029 O O . LYS B 1 9 ? 17.766 -5.418 10.312 1 96.88 9 LYS B O 1
ATOM 4034 N N . ASN B 1 10 ? 17.062 -3.678 9.047 1 95 10 ASN B N 1
ATOM 4035 C CA . ASN B 1 10 ? 16.5 -2.951 10.18 1 95 10 ASN B CA 1
ATOM 4036 C C . ASN B 1 10 ? 15.305 -3.689 10.773 1 95 10 ASN B C 1
ATOM 4038 O O . ASN B 1 10 ? 14.242 -3.764 10.148 1 95 10 ASN B O 1
ATOM 4042 N N . GLY B 1 11 ? 15.422 -4.133 11.945 1 93.75 11 GLY B N 1
ATOM 4043 C CA . GLY B 1 11 ? 14.406 -4.965 12.57 1 93.75 11 GLY B CA 1
ATOM 4044 C C . GLY B 1 11 ? 13.242 -4.164 13.141 1 93.75 11 GLY B C 1
ATOM 4045 O O . GLY B 1 11 ? 12.219 -4.73 13.516 1 93.75 11 GLY B O 1
ATOM 4046 N N . THR B 1 12 ? 13.328 -2.863 13.148 1 92.88 12 THR B N 1
ATOM 4047 C CA . THR B 1 12 ? 12.258 -2.035 13.695 1 92.88 12 THR B CA 1
ATOM 4048 C C . THR B 1 12 ? 11.289 -1.603 12.602 1 92.88 12 THR B C 1
ATOM 4050 O O . THR B 1 12 ? 10.211 -1.08 12.891 1 92.88 12 THR B O 1
ATOM 4053 N N . LEU B 1 13 ? 11.68 -1.803 11.375 1 94.62 13 LEU B N 1
ATOM 4054 C CA . LEU B 1 13 ? 10.812 -1.44 10.258 1 94.62 13 LEU B CA 1
ATOM 4055 C C . LEU B 1 13 ? 9.969 -2.629 9.812 1 94.62 13 LEU B C 1
ATOM 4057 O O . LEU B 1 13 ? 10.469 -3.748 9.703 1 94.62 13 LEU B O 1
ATOM 4061 N N . THR B 1 14 ? 8.703 -2.412 9.656 1 95.69 14 THR B N 1
ATOM 4062 C CA . THR B 1 14 ? 7.879 -3.408 8.984 1 95.69 14 THR B CA 1
ATOM 4063 C C . THR B 1 14 ? 8.297 -3.547 7.52 1 95.69 14 THR B C 1
ATOM 4065 O O . THR B 1 14 ? 9.086 -2.75 7.016 1 95.69 14 THR B O 1
ATOM 4068 N N . TYR B 1 15 ? 7.797 -4.566 6.844 1 96 15 TYR B N 1
ATOM 4069 C CA . TYR B 1 15 ? 8.102 -4.77 5.434 1 96 15 TYR B CA 1
ATOM 4070 C C . TYR B 1 15 ? 7.715 -3.543 4.613 1 96 15 TYR B C 1
ATOM 4072 O O . TYR B 1 15 ? 8.508 -3.062 3.795 1 96 15 TYR B O 1
ATOM 4080 N N . GLU B 1 16 ? 6.496 -3.033 4.852 1 95.19 16 GLU B N 1
ATOM 4081 C CA . GLU B 1 16 ? 6.012 -1.884 4.094 1 95.19 16 GLU B CA 1
ATOM 4082 C C . GLU B 1 16 ? 6.898 -0.661 4.312 1 95.19 16 GLU B C 1
ATOM 4084 O O . GLU B 1 16 ? 7.188 0.08 3.371 1 95.19 16 GLU B O 1
ATOM 4089 N N . GLN B 1 17 ? 7.305 -0.477 5.535 1 95.5 17 GLN B N 1
ATOM 4090 C CA . GLN B 1 17 ? 8.188 0.64 5.859 1 95.5 17 GLN B CA 1
ATOM 4091 C C . GLN B 1 17 ? 9.539 0.496 5.164 1 95.5 17 GLN B C 1
ATOM 4093 O O . GLN B 1 17 ? 10.109 1.484 4.703 1 95.5 17 GLN B O 1
ATOM 4098 N N . LYS B 1 18 ? 10.055 -0.729 5.09 1 96.69 18 LYS B N 1
ATOM 4099 C CA . LYS B 1 18 ? 11.297 -0.973 4.359 1 96.69 18 LYS B CA 1
ATOM 4100 C C . LYS B 1 18 ? 11.148 -0.602 2.887 1 96.69 18 LYS B C 1
ATOM 4102 O O . LYS B 1 18 ? 12.031 0.034 2.309 1 96.69 18 LYS B O 1
ATOM 4107 N N . VAL B 1 19 ? 10.023 -1.022 2.277 1 97 19 VAL B N 1
ATOM 4108 C CA . VAL B 1 19 ? 9.773 -0.745 0.867 1 97 19 VAL B CA 1
ATOM 4109 C C . VAL B 1 19 ? 9.781 0.764 0.628 1 97 19 VAL B C 1
ATOM 4111 O O . VAL B 1 19 ? 10.445 1.249 -0.291 1 97 19 VAL B O 1
ATOM 4114 N N . LEU B 1 20 ? 9.086 1.492 1.434 1 96.06 20 LEU B N 1
ATOM 4115 C CA . LEU B 1 20 ? 9 2.939 1.277 1 96.06 20 LEU B CA 1
ATOM 4116 C C . LEU B 1 20 ? 10.359 3.596 1.492 1 96.06 20 LEU B C 1
ATOM 4118 O O . LEU B 1 20 ? 10.727 4.523 0.768 1 96.06 20 LEU B O 1
ATOM 4122 N N . THR B 1 21 ? 11.086 3.127 2.508 1 96.44 21 THR B N 1
ATOM 4123 C CA . THR B 1 21 ? 12.406 3.682 2.799 1 96.44 21 THR B CA 1
ATOM 4124 C C . THR B 1 21 ? 13.375 3.396 1.659 1 96.44 21 THR B C 1
ATOM 4126 O O . THR B 1 21 ? 14.188 4.25 1.298 1 96.44 21 THR B O 1
ATOM 4129 N N . LEU B 1 22 ? 13.289 2.201 1.079 1 97.62 22 LEU B N 1
ATOM 4130 C CA . LEU B 1 22 ? 14.117 1.847 -0.063 1 97.62 22 LEU B CA 1
ATOM 4131 C C . LEU B 1 22 ? 13.789 2.717 -1.271 1 97.62 22 LEU B C 1
ATOM 4133 O O . LEU B 1 22 ? 14.688 3.168 -1.981 1 97.62 22 LEU B O 1
ATOM 4137 N N . ALA B 1 23 ? 12.523 2.916 -1.547 1 97.19 23 ALA B N 1
ATOM 4138 C CA . ALA B 1 23 ? 12.109 3.781 -2.65 1 97.19 23 ALA B CA 1
ATOM 4139 C C . ALA B 1 23 ? 12.664 5.191 -2.477 1 97.19 23 ALA B C 1
ATOM 4141 O O . ALA B 1 23 ? 13.133 5.805 -3.439 1 97.19 23 ALA B O 1
ATOM 4142 N N . ARG B 1 24 ? 12.586 5.688 -1.252 1 96.31 24 ARG B N 1
ATOM 4143 C CA . ARG B 1 24 ? 13.125 7.012 -0.96 1 96.31 24 ARG B CA 1
ATOM 4144 C C . ARG B 1 24 ? 14.633 7.051 -1.185 1 96.31 24 ARG B C 1
ATOM 4146 O O . ARG B 1 24 ? 15.172 8.047 -1.673 1 96.31 24 ARG B O 1
ATOM 4153 N N . ALA B 1 25 ? 15.281 5.977 -0.752 1 97.12 25 ALA B N 1
ATOM 4154 C CA . ALA B 1 25 ? 16.734 5.902 -0.962 1 97.12 25 ALA B CA 1
ATOM 4155 C C . ALA B 1 25 ? 17.062 5.977 -2.447 1 97.12 25 ALA B C 1
ATOM 4157 O O . ALA B 1 25 ? 18.047 6.629 -2.834 1 97.12 25 ALA B O 1
ATOM 4158 N N . ALA B 1 26 ? 16.281 5.293 -3.297 1 97.25 26 ALA B N 1
ATOM 4159 C CA . ALA B 1 26 ? 16.484 5.355 -4.742 1 97.25 26 ALA B CA 1
ATOM 4160 C C . ALA B 1 26 ? 16.25 6.77 -5.27 1 97.25 26 ALA B C 1
ATOM 4162 O O . ALA B 1 26 ? 17.062 7.293 -6.035 1 97.25 26 ALA B O 1
ATOM 4163 N N . GLU B 1 27 ? 15.18 7.371 -4.898 1 95.88 27 GLU B N 1
ATOM 4164 C CA . GLU B 1 27 ? 14.836 8.742 -5.262 1 95.88 27 GLU B CA 1
ATOM 4165 C C . GLU B 1 27 ? 15.969 9.703 -4.914 1 95.88 27 GLU B C 1
ATOM 4167 O O . GLU B 1 27 ? 16.297 10.602 -5.699 1 95.88 27 GLU B O 1
ATOM 4172 N N . ASP B 1 28 ? 16.562 9.484 -3.787 1 95.94 28 ASP B N 1
ATOM 4173 C CA . ASP B 1 28 ? 17.578 10.391 -3.25 1 95.94 28 ASP B CA 1
ATOM 4174 C C . ASP B 1 28 ? 18.953 10.109 -3.857 1 95.94 28 ASP B C 1
ATOM 4176 O O . ASP B 1 28 ? 19.906 10.859 -3.637 1 95.94 28 ASP B O 1
ATOM 4180 N N . SER B 1 29 ? 19.031 9.062 -4.645 1 95.31 29 SER B N 1
ATOM 4181 C CA . SER B 1 29 ? 20.328 8.688 -5.223 1 95.31 29 SER B CA 1
ATOM 4182 C C . SER B 1 29 ? 20.641 9.523 -6.453 1 95.31 29 SER B C 1
ATOM 4184 O O . SER B 1 29 ? 21.766 9.477 -6.973 1 95.31 29 SER B O 1
ATOM 4186 N N . ILE B 1 30 ? 19.734 10.289 -6.938 1 95.5 30 ILE B N 1
ATOM 4187 C CA . ILE B 1 30 ? 19.969 11.148 -8.094 1 95.5 30 ILE B CA 1
ATOM 4188 C C . ILE B 1 30 ? 19.641 12.594 -7.734 1 95.5 30 ILE B C 1
ATOM 4190 O O . ILE B 1 30 ? 18.953 12.859 -6.746 1 95.5 30 ILE B O 1
ATOM 4194 N N . ASP B 1 31 ? 20.219 13.492 -8.469 1 94.25 31 ASP B N 1
ATOM 4195 C CA . ASP B 1 31 ? 19.969 14.922 -8.328 1 94.25 31 ASP B CA 1
ATOM 4196 C C . ASP B 1 31 ? 19.484 15.531 -9.641 1 94.25 31 ASP B C 1
ATOM 4198 O O . ASP B 1 31 ? 20.234 15.555 -10.625 1 94.25 31 ASP B O 1
ATOM 4202 N N . VAL B 1 32 ? 18.281 15.953 -9.602 1 96.06 32 VAL B N 1
ATOM 4203 C CA . VAL B 1 32 ? 17.719 16.453 -10.852 1 96.06 32 VAL B CA 1
ATOM 4204 C C . VAL B 1 32 ? 17.438 17.953 -10.727 1 96.06 32 VAL B C 1
ATOM 4206 O O . VAL B 1 32 ? 17.109 18.609 -11.719 1 96.06 32 VAL B O 1
ATOM 4209 N N . LEU B 1 33 ? 17.562 18.5 -9.547 1 96.62 33 LEU B N 1
ATOM 4210 C CA . LEU B 1 33 ? 17.234 19.906 -9.289 1 96.62 33 LEU B CA 1
ATOM 4211 C C . LEU B 1 33 ? 18.484 20.781 -9.43 1 96.62 33 LEU B C 1
ATOM 4213 O O . LEU B 1 33 ? 19.562 20.422 -8.961 1 96.62 33 LEU B O 1
ATOM 4217 N N . ASN B 1 34 ? 18.328 21.875 -10.094 1 96.06 34 ASN B N 1
ATOM 4218 C CA . ASN B 1 34 ? 19.391 22.875 -10.172 1 96.06 34 ASN B CA 1
ATOM 4219 C C . ASN B 1 34 ? 19.375 23.797 -8.953 1 96.06 34 ASN B C 1
ATOM 4221 O O . ASN B 1 34 ? 18.734 24.859 -8.977 1 96.06 34 ASN B O 1
ATOM 4225 N N . ILE B 1 35 ? 20.188 23.484 -7.992 1 96.44 35 ILE B N 1
ATOM 4226 C CA . ILE B 1 35 ? 20.234 24.25 -6.754 1 96.44 35 ILE B CA 1
ATOM 4227 C C . ILE B 1 35 ? 21.484 25.125 -6.73 1 96.44 35 ILE B C 1
ATOM 4229 O O . ILE B 1 35 ? 22.594 24.625 -6.887 1 96.44 35 ILE B O 1
ATOM 4233 N N . GLU B 1 36 ? 21.312 26.344 -6.496 1 96.31 36 GLU B N 1
ATOM 4234 C CA . GLU B 1 36 ? 22.438 27.266 -6.418 1 96.31 36 GLU B CA 1
ATOM 4235 C C . GLU B 1 36 ? 23.328 26.953 -5.219 1 96.31 36 GLU B C 1
ATOM 4237 O O . GLU B 1 36 ? 22.859 26.469 -4.195 1 96.31 36 GLU B O 1
ATOM 4242 N N . LYS B 1 37 ? 24.594 27.312 -5.344 1 97.12 37 LYS B N 1
ATOM 4243 C CA . LYS B 1 37 ? 25.594 27 -4.316 1 97.12 37 LYS B CA 1
ATOM 4244 C C . LYS B 1 37 ? 25.219 27.625 -2.979 1 97.12 37 LYS B C 1
ATOM 4246 O O . LYS B 1 37 ? 25.328 26.984 -1.934 1 97.12 37 LYS B O 1
ATOM 4251 N N . ASP B 1 38 ? 24.812 28.844 -3.008 1 97.38 38 ASP B N 1
ATOM 4252 C CA . ASP B 1 38 ? 24.453 29.547 -1.777 1 97.38 38 ASP B CA 1
ATOM 4253 C C . ASP B 1 38 ? 23.234 28.922 -1.11 1 97.38 38 ASP B C 1
ATOM 4255 O O . ASP B 1 38 ? 23.156 28.875 0.119 1 97.38 38 ASP B O 1
ATOM 4259 N N . THR B 1 39 ? 22.312 28.562 -1.901 1 98.12 39 THR B N 1
ATOM 4260 C CA . THR B 1 39 ? 21.125 27.875 -1.384 1 98.12 39 THR B CA 1
ATOM 4261 C C . THR B 1 39 ? 21.516 26.531 -0.756 1 98.12 39 THR B C 1
ATOM 4263 O O . THR B 1 39 ? 21.016 26.188 0.323 1 98.12 39 THR B O 1
ATOM 4266 N N . GLN B 1 40 ? 22.375 25.828 -1.403 1 97.44 40 GLN B N 1
ATOM 4267 C CA . GLN B 1 40 ? 22.844 24.547 -0.886 1 97.44 40 GLN B CA 1
ATOM 4268 C C . GLN B 1 40 ? 23.562 24.719 0.45 1 97.44 40 GLN B C 1
ATOM 4270 O O . GLN B 1 40 ? 23.469 23.859 1.326 1 97.44 40 GLN B O 1
ATOM 4275 N N . LYS B 1 41 ? 24.297 25.75 0.522 1 97.81 41 LYS B N 1
ATOM 4276 C CA . LYS B 1 41 ? 24.984 26.047 1.777 1 97.81 41 LYS B CA 1
ATOM 4277 C C . LYS B 1 41 ? 23.984 26.203 2.924 1 97.81 41 LYS B C 1
ATOM 4279 O O . LYS B 1 41 ? 24.188 25.656 4.004 1 97.81 41 LYS B O 1
ATOM 4284 N N . LEU B 1 42 ? 22.891 26.969 2.717 1 98.38 42 LEU B N 1
ATOM 4285 C CA . LEU B 1 42 ? 21.875 27.156 3.738 1 98.38 42 LEU B CA 1
ATOM 4286 C C . LEU B 1 42 ? 21.188 25.844 4.09 1 98.38 42 LEU B C 1
ATOM 4288 O O . LEU B 1 42 ? 20.828 25.609 5.246 1 98.38 42 LEU B O 1
ATOM 4292 N N . ARG B 1 43 ? 20.984 25.031 3.088 1 97.69 43 ARG B N 1
ATOM 4293 C CA . ARG B 1 43 ? 20.438 23.703 3.334 1 97.69 43 ARG B CA 1
ATOM 4294 C C . ARG B 1 43 ? 21.375 22.875 4.199 1 97.69 43 ARG B C 1
ATOM 4296 O O . ARG B 1 43 ? 20.922 22.203 5.141 1 97.69 43 ARG B O 1
ATOM 4303 N N . GLY B 1 44 ? 22.625 22.891 3.877 1 96.5 44 GLY B N 1
ATOM 4304 C CA . GLY B 1 44 ? 23.625 22.172 4.645 1 96.5 44 GLY B CA 1
ATOM 4305 C C . GLY B 1 44 ? 23.719 22.609 6.09 1 96.5 44 GLY B C 1
ATOM 4306 O O . GLY B 1 44 ? 24.031 21.812 6.973 1 96.5 44 GLY B O 1
ATOM 4307 N N . GLU B 1 45 ? 23.391 23.891 6.312 1 97.06 45 GLU B N 1
ATOM 4308 C CA . GLU B 1 45 ? 23.453 24.469 7.652 1 97.06 45 GLU B CA 1
ATOM 4309 C C . GLU B 1 45 ? 22.156 24.219 8.422 1 97.06 45 GLU B C 1
ATOM 4311 O O . GLU B 1 45 ? 22.062 24.547 9.602 1 97.06 45 GLU B O 1
ATOM 4316 N N . GLY B 1 46 ? 21.172 23.641 7.797 1 96.38 46 GLY B N 1
ATOM 4317 C CA . GLY B 1 46 ? 19.906 23.375 8.438 1 96.38 46 GLY B CA 1
ATOM 4318 C C . GLY B 1 46 ? 18.984 24.578 8.5 1 96.38 46 GLY B C 1
ATOM 4319 O O . GLY B 1 46 ? 17.969 24.562 9.203 1 96.38 46 GLY B O 1
ATOM 4320 N N . ILE B 1 47 ? 19.344 25.609 7.793 1 98.44 47 ILE B N 1
ATOM 4321 C CA . ILE B 1 47 ? 18.531 26.828 7.762 1 98.44 47 ILE B CA 1
ATOM 4322 C C . ILE B 1 47 ? 17.359 26.625 6.816 1 98.44 47 ILE B C 1
ATOM 4324 O O . ILE B 1 47 ? 16.234 27.047 7.121 1 98.44 47 ILE B O 1
ATOM 4328 N N . ILE B 1 48 ? 17.625 26.078 5.652 1 98.44 48 ILE B N 1
ATOM 4329 C CA . ILE B 1 48 ? 16.578 25.641 4.742 1 98.44 48 ILE B CA 1
ATOM 4330 C C . ILE B 1 48 ? 16.375 24.125 4.867 1 98.44 48 ILE B C 1
ATOM 4332 O O . ILE B 1 48 ? 17.344 23.359 4.758 1 98.44 48 ILE B O 1
ATOM 4336 N N . CYS B 1 49 ? 15.172 23.766 5.207 1 97.19 49 CYS B N 1
ATOM 4337 C CA . CYS B 1 49 ? 14.828 22.359 5.34 1 97.19 49 CYS B CA 1
ATOM 4338 C C . CYS B 1 49 ? 13.742 21.953 4.348 1 97.19 49 CYS B C 1
ATOM 4340 O O . CYS B 1 49 ? 12.664 22.547 4.328 1 97.19 49 CYS B O 1
ATOM 4342 N N . ASP B 1 50 ? 13.992 20.984 3.557 1 95.12 50 ASP B N 1
ATOM 4343 C CA . ASP B 1 50 ? 13.031 20.562 2.537 1 95.12 50 ASP B CA 1
ATOM 4344 C C . ASP B 1 50 ? 12.125 19.453 3.057 1 95.12 50 ASP B C 1
ATOM 4346 O O . ASP B 1 50 ? 11.445 18.781 2.275 1 95.12 50 ASP B O 1
ATOM 4350 N N . LEU B 1 51 ? 12.227 19.203 4.371 1 94 51 LEU B N 1
ATOM 4351 C CA . LEU B 1 51 ? 11.398 18.219 5.051 1 94 51 LEU B CA 1
ATOM 4352 C C . LEU B 1 51 ? 11.547 16.844 4.41 1 94 51 LEU B C 1
ATOM 4354 O O . LEU B 1 51 ? 10.578 16.094 4.32 1 94 51 LEU B O 1
ATOM 4358 N N . PHE B 1 52 ? 12.656 16.547 3.84 1 91.12 52 PHE B N 1
ATOM 4359 C CA . PHE B 1 52 ? 13.039 15.234 3.309 1 91.12 52 PHE B CA 1
ATOM 4360 C C . PHE B 1 52 ? 12.109 14.82 2.176 1 91.12 52 PHE B C 1
ATOM 4362 O O . PHE B 1 52 ? 11.656 13.672 2.131 1 91.12 52 PHE B O 1
ATOM 4369 N N . GLU B 1 53 ? 11.805 15.781 1.348 1 94.75 53 GLU B N 1
ATOM 4370 C CA . GLU B 1 53 ? 10.891 15.516 0.236 1 94.75 53 GLU B CA 1
ATOM 4371 C C . GLU B 1 53 ? 11.602 14.773 -0.893 1 94.75 53 GLU B C 1
ATOM 4373 O O . GLU B 1 53 ? 10.969 14.352 -1.859 1 94.75 53 GLU B O 1
ATOM 4378 N N . GLY B 1 54 ? 12.852 14.57 -0.771 1 93.31 54 GLY B N 1
ATOM 4379 C CA . GLY B 1 54 ? 13.586 13.828 -1.784 1 93.31 54 GLY B CA 1
ATOM 4380 C C . GLY B 1 54 ? 14.195 14.719 -2.854 1 93.31 54 GLY B C 1
ATOM 4381 O O . GLY B 1 54 ? 13.891 15.906 -2.928 1 93.31 54 GLY B O 1
ATOM 4382 N N . HIS B 1 55 ? 15.023 14.156 -3.717 1 95.75 55 HIS B N 1
ATOM 4383 C CA . HIS B 1 55 ? 15.828 14.906 -4.672 1 95.75 55 HIS B CA 1
ATOM 4384 C C . HIS B 1 55 ? 15.148 14.969 -6.039 1 95.75 55 HIS B C 1
ATOM 4386 O O . HIS B 1 55 ? 15.531 15.781 -6.887 1 95.75 55 HIS B O 1
ATOM 4392 N N . ALA B 1 56 ? 14.141 14.156 -6.23 1 96.56 56 ALA B N 1
ATOM 4393 C CA . ALA B 1 56 ? 13.461 14.078 -7.516 1 96.56 56 ALA B CA 1
ATOM 4394 C C . ALA B 1 56 ? 11.945 13.977 -7.328 1 96.56 56 ALA B C 1
ATOM 4396 O O . ALA B 1 56 ? 11.391 12.875 -7.309 1 96.56 56 ALA B O 1
ATOM 4397 N N . PRO B 1 57 ? 11.297 15.102 -7.27 1 96.75 57 PRO B N 1
ATOM 4398 C CA . PRO B 1 57 ? 9.867 15.086 -6.969 1 96.75 57 PRO B CA 1
ATOM 4399 C C . PRO B 1 57 ? 9.031 14.469 -8.094 1 96.75 57 PRO B C 1
ATOM 4401 O O . PRO B 1 57 ? 9.109 14.922 -9.242 1 96.75 57 PRO B O 1
ATOM 4404 N N . TYR B 1 58 ? 8.234 13.422 -7.805 1 97.31 58 TYR B N 1
ATOM 4405 C CA . TYR B 1 58 ? 7.391 12.805 -8.82 1 97.31 58 TYR B CA 1
ATOM 4406 C C . TYR B 1 58 ? 5.945 12.711 -8.352 1 97.31 58 TYR B C 1
ATOM 4408 O O . TYR B 1 58 ? 5.129 12.023 -8.961 1 97.31 58 TYR B O 1
ATOM 4416 N N . ARG B 1 59 ? 5.66 13.336 -7.23 1 97.56 59 ARG B N 1
ATOM 4417 C CA . ARG B 1 59 ? 4.309 13.539 -6.715 1 97.56 59 ARG B CA 1
ATOM 4418 C C . ARG B 1 59 ? 4.23 14.805 -5.867 1 97.56 59 ARG B C 1
ATOM 4420 O O . ARG B 1 59 ? 5.211 15.188 -5.223 1 97.56 59 ARG B O 1
ATOM 4427 N N . PRO B 1 60 ? 3.068 15.477 -5.859 1 98.31 60 PRO B N 1
ATOM 4428 C CA . PRO B 1 60 ? 2.922 16.609 -4.949 1 98.31 60 PRO B CA 1
ATOM 4429 C C . PRO B 1 60 ? 3.01 16.219 -3.48 1 98.31 60 PRO B C 1
ATOM 4431 O O . PRO B 1 60 ? 2.723 15.062 -3.133 1 98.31 60 PRO B O 1
ATOM 4434 N N . ARG B 1 61 ? 3.418 17.141 -2.67 1 98.06 61 ARG B N 1
ATOM 4435 C CA . ARG B 1 61 ? 3.51 16.859 -1.241 1 98.06 61 ARG B CA 1
ATOM 4436 C C . ARG B 1 61 ? 2.129 16.625 -0.639 1 98.06 61 ARG B C 1
ATOM 4438 O O . ARG B 1 61 ? 1.959 15.75 0.211 1 98.06 61 ARG B O 1
ATOM 4445 N N . TYR B 1 62 ? 1.172 17.438 -1.006 1 98.19 62 TYR B N 1
ATOM 4446 C CA . TYR B 1 62 ? -0.196 17.312 -0.515 1 98.19 62 TYR B CA 1
ATOM 4447 C C . TYR B 1 62 ? -1.187 17.234 -1.672 1 98.19 62 TYR B C 1
ATOM 4449 O O . TYR B 1 62 ? -1.195 18.109 -2.545 1 98.19 62 TYR B O 1
ATOM 4457 N N . ILE B 1 63 ? -1.97 16.266 -1.677 1 98.69 63 ILE B N 1
ATOM 4458 C CA . ILE B 1 63 ? -3.059 16.125 -2.637 1 98.69 63 ILE B CA 1
ATOM 4459 C C . ILE B 1 63 ? -4.398 16.109 -1.9 1 98.69 63 ILE B C 1
ATOM 4461 O O . ILE B 1 63 ? -4.578 15.367 -0.938 1 98.69 63 ILE B O 1
ATOM 4465 N N . VAL B 1 64 ? -5.285 16.953 -2.312 1 98.81 64 VAL B N 1
ATOM 4466 C CA . VAL B 1 64 ? -6.594 17.141 -1.688 1 98.81 64 VAL B CA 1
ATOM 4467 C C . VAL B 1 64 ? -7.695 16.812 -2.699 1 98.81 64 VAL B C 1
ATOM 4469 O O . VAL B 1 64 ? -8.359 17.734 -3.205 1 98.81 64 VAL B O 1
ATOM 4472 N N . PRO B 1 65 ? -7.992 15.555 -2.885 1 98.88 65 PRO B N 1
ATOM 4473 C CA . PRO B 1 65 ? -8.953 15.188 -3.93 1 98.88 65 PRO B CA 1
ATOM 4474 C C . PRO B 1 65 ? -10.367 15.664 -3.625 1 98.88 65 PRO B C 1
ATOM 4476 O O . PRO B 1 65 ? -10.742 15.805 -2.455 1 98.88 65 PRO B O 1
ATOM 4479 N N . ASN B 1 66 ? -11.133 15.906 -4.652 1 98.88 66 ASN B N 1
ATOM 4480 C CA . ASN B 1 66 ? -12.57 16.156 -4.535 1 98.88 66 ASN B CA 1
ATOM 4481 C C . ASN B 1 66 ? -13.344 14.859 -4.336 1 98.88 66 ASN B C 1
ATOM 4483 O O . ASN B 1 66 ? -13.93 14.32 -5.281 1 98.88 66 ASN B O 1
ATOM 4487 N N . TYR B 1 67 ? -13.461 14.414 -3.131 1 98.88 67 TYR B N 1
ATOM 4488 C CA . TYR B 1 67 ? -14.109 13.148 -2.818 1 98.88 67 TYR B CA 1
ATOM 4489 C C . TYR B 1 67 ? -15.617 13.242 -3.041 1 98.88 67 TYR B C 1
ATOM 4491 O O . TYR B 1 67 ? -16.281 12.234 -3.303 1 98.88 67 TYR B O 1
ATOM 4499 N N . GLU B 1 68 ? -16.188 14.445 -2.879 1 98.62 68 GLU B N 1
ATOM 4500 C CA . GLU B 1 68 ? -17.609 14.625 -3.188 1 98.62 68 GLU B CA 1
ATOM 4501 C C . GLU B 1 68 ? -17.891 14.281 -4.645 1 98.62 68 GLU B C 1
ATOM 4503 O O . GLU B 1 68 ? -18.891 13.602 -4.941 1 98.62 68 GLU B O 1
ATOM 4508 N N . LYS B 1 69 ? -17.047 14.797 -5.469 1 98.69 69 LYS B N 1
ATOM 4509 C CA . LYS B 1 69 ? -17.188 14.461 -6.883 1 98.69 69 LYS B CA 1
ATOM 4510 C C . LYS B 1 69 ? -17.062 12.961 -7.109 1 98.69 69 LYS B C 1
ATOM 4512 O O . LYS B 1 69 ? -17.828 12.375 -7.879 1 98.69 69 LYS B O 1
ATOM 4517 N N . PHE B 1 70 ? -16.094 12.328 -6.523 1 98.81 70 PHE B N 1
ATOM 4518 C CA . PHE B 1 70 ? -15.906 10.891 -6.633 1 98.81 70 PHE B CA 1
ATOM 4519 C C . PHE B 1 70 ? -17.172 10.141 -6.23 1 98.81 70 PHE B C 1
ATOM 4521 O O . PHE B 1 70 ? -17.594 9.203 -6.914 1 98.81 70 PHE B O 1
ATOM 4528 N N . MET B 1 71 ? -17.797 10.555 -5.102 1 98.75 71 MET B N 1
ATOM 4529 C CA . MET B 1 71 ? -19 9.891 -4.594 1 98.75 71 MET B CA 1
ATOM 4530 C C . MET B 1 71 ? -20.156 10.039 -5.57 1 98.75 71 MET B C 1
ATOM 4532 O O . MET B 1 71 ? -21.031 9.164 -5.648 1 98.75 71 MET B O 1
ATOM 4536 N N . LYS B 1 72 ? -20.141 11.102 -6.316 1 98.44 72 LYS B N 1
ATOM 4537 C CA . LYS B 1 72 ? -21.219 11.391 -7.246 1 98.44 72 LYS B CA 1
ATOM 4538 C C . LYS B 1 72 ? -21 10.695 -8.586 1 98.44 72 LYS B C 1
ATOM 4540 O O . LYS B 1 72 ? -21.953 10.281 -9.242 1 98.44 72 LYS B O 1
ATOM 4545 N N . SER B 1 73 ? -19.719 10.523 -8.977 1 98.25 73 SER B N 1
ATOM 4546 C CA . SER B 1 73 ? -19.453 10.141 -10.359 1 98.25 73 SER B CA 1
ATOM 4547 C C . SER B 1 73 ? -18.797 8.766 -10.438 1 98.25 73 SER B C 1
ATOM 4549 O O . SER B 1 73 ? -18.75 8.148 -11.5 1 98.25 73 SER B O 1
ATOM 4551 N N . GLY B 1 74 ? -18.266 8.297 -9.375 1 98.38 74 GLY B N 1
ATOM 4552 C CA . GLY B 1 74 ? -17.453 7.09 -9.43 1 98.38 74 GLY B CA 1
ATOM 4553 C C . GLY B 1 74 ? -16.094 7.312 -10.047 1 98.38 74 GLY B C 1
ATOM 4554 O O . GLY B 1 74 ? -15.57 8.43 -10.016 1 98.38 74 GLY B O 1
ATOM 4555 N N . SER B 1 75 ? -15.453 6.293 -10.461 1 98.62 75 SER B N 1
ATOM 4556 C CA . SER B 1 75 ? -14.141 6.312 -11.094 1 98.62 75 SER B CA 1
ATOM 4557 C C . SER B 1 75 ? -14.078 5.328 -12.258 1 98.62 75 SER B C 1
ATOM 4559 O O . SER B 1 75 ? -14.273 4.125 -12.07 1 98.62 75 SER B O 1
ATOM 4561 N N . GLU B 1 76 ? -13.828 5.82 -13.445 1 97.31 76 GLU B N 1
ATOM 4562 C CA . GLU B 1 76 ? -13.641 4.965 -14.609 1 97.31 76 GLU B CA 1
ATOM 4563 C C . GLU B 1 76 ? -12.352 4.156 -14.508 1 97.31 76 GLU B C 1
ATOM 4565 O O . GLU B 1 76 ? -12.336 2.959 -14.797 1 97.31 76 GLU B O 1
ATOM 4570 N N . PHE B 1 77 ? -11.312 4.738 -14.094 1 96.94 77 PHE B N 1
ATOM 4571 C CA . PHE B 1 77 ? -10.016 4.086 -13.977 1 96.94 77 PHE B CA 1
ATOM 4572 C C . PHE B 1 77 ? -10.078 2.922 -13 1 96.94 77 PHE B C 1
ATOM 4574 O O . PHE B 1 77 ? -9.516 1.854 -13.258 1 96.94 77 PHE B O 1
ATOM 4581 N N . LEU B 1 78 ? -10.805 3.111 -11.859 1 97.44 78 LEU B N 1
ATOM 4582 C CA . LEU B 1 78 ? -10.883 2.082 -10.828 1 97.44 78 LEU B CA 1
ATOM 4583 C C . LEU B 1 78 ? -12.094 1.181 -11.055 1 97.44 78 LEU B C 1
ATOM 4585 O O . LEU B 1 78 ? -12.289 0.2 -10.328 1 97.44 78 LEU B O 1
ATOM 4589 N N . GLY B 1 79 ? -12.922 1.456 -12.016 1 96.88 79 GLY B N 1
ATOM 4590 C CA . GLY B 1 79 ? -14.109 0.665 -12.297 1 96.88 79 GLY B CA 1
ATOM 4591 C C . GLY B 1 79 ? -15.117 0.68 -11.164 1 96.88 79 GLY B C 1
ATOM 4592 O O . GLY B 1 79 ? -15.648 -0.365 -10.781 1 96.88 79 GLY B O 1
ATOM 4593 N N . LEU B 1 80 ? -15.359 1.848 -10.578 1 98.44 80 LEU B N 1
ATOM 4594 C CA . LEU B 1 80 ? -16.297 1.998 -9.469 1 98.44 80 LEU B CA 1
ATOM 4595 C C . LEU B 1 80 ? -17.469 2.889 -9.867 1 98.44 80 LEU B C 1
ATOM 4597 O O . LEU B 1 80 ? -17.266 3.994 -10.375 1 98.44 80 LEU B O 1
ATOM 4601 N N . LYS B 1 81 ? -18.688 2.443 -9.672 1 98.31 81 LYS B N 1
ATOM 4602 C CA . LYS B 1 81 ? -19.891 3.246 -9.836 1 98.31 81 LYS B CA 1
ATOM 4603 C C . LYS B 1 81 ? -20.203 4.043 -8.57 1 98.31 81 LYS B C 1
ATOM 4605 O O . LYS B 1 81 ? -19.656 3.758 -7.504 1 98.31 81 LYS B O 1
ATOM 4610 N N . PRO B 1 82 ? -20.984 5.125 -8.695 1 98.75 82 PRO B N 1
ATOM 4611 C CA . PRO B 1 82 ? -21.406 5.812 -7.477 1 98.75 82 PRO B CA 1
ATOM 4612 C C . PRO B 1 82 ? -22.047 4.871 -6.457 1 98.75 82 PRO B C 1
ATOM 4614 O O . PRO B 1 82 ? -22.828 3.986 -6.828 1 98.75 82 PRO B O 1
ATOM 4617 N N . PRO B 1 83 ? -21.672 4.992 -5.219 1 98.75 83 PRO B N 1
ATOM 4618 C CA . PRO B 1 83 ? -22.219 4.078 -4.207 1 98.75 83 PRO B CA 1
ATOM 4619 C C . PRO B 1 83 ? -23.703 4.258 -3.982 1 98.75 83 PRO B C 1
ATOM 4621 O O . PRO B 1 83 ? -24.234 5.371 -4.105 1 98.75 83 PRO B O 1
ATOM 4624 N N . SER B 1 84 ? -24.359 3.18 -3.566 1 98.38 84 SER B N 1
ATOM 4625 C CA . SER B 1 84 ? -25.797 3.219 -3.393 1 98.38 84 SER B CA 1
ATOM 4626 C C . SER B 1 84 ? -26.188 3.014 -1.932 1 98.38 84 SER B C 1
ATOM 4628 O O . SER B 1 84 ? -27.344 3.223 -1.554 1 98.38 84 SER B O 1
ATOM 4630 N N . ASP B 1 85 ? -25.281 2.65 -1.124 1 98.62 85 ASP B N 1
ATOM 4631 C CA . ASP B 1 85 ? -25.547 2.443 0.298 1 98.62 85 ASP B CA 1
ATOM 4632 C C . ASP B 1 85 ? -24.266 2.674 1.12 1 98.62 85 ASP B C 1
ATOM 4634 O O . ASP B 1 85 ? -23.234 3.033 0.573 1 98.62 85 ASP B O 1
ATOM 4638 N N . ILE B 1 86 ? -24.375 2.527 2.461 1 98.88 86 ILE B N 1
ATOM 4639 C CA . ILE B 1 86 ? -23.312 2.91 3.369 1 98.88 86 ILE B CA 1
ATOM 4640 C C . ILE B 1 86 ? -22.109 1.983 3.172 1 98.88 86 ILE B C 1
ATOM 4642 O O . ILE B 1 86 ? -20.953 2.416 3.277 1 98.88 86 ILE B O 1
ATOM 4646 N N . TRP B 1 87 ? -22.359 0.672 2.855 1 98.88 87 TRP B N 1
ATOM 4647 C CA . TRP B 1 87 ? -21.266 -0.29 2.686 1 98.88 87 TRP B CA 1
ATOM 4648 C C . TRP B 1 87 ? -20.5 -0.02 1.396 1 98.88 87 TRP B C 1
ATOM 4650 O O . TRP B 1 87 ? -19.266 -0.051 1.384 1 98.88 87 TRP B O 1
ATOM 4660 N N . GLU B 1 88 ? -21.188 0.275 0.293 1 98.81 88 GLU B N 1
ATOM 4661 C CA . GLU B 1 88 ? -20.531 0.65 -0.956 1 98.81 88 GLU B CA 1
ATOM 4662 C C . GLU B 1 88 ? -19.766 1.957 -0.802 1 98.81 88 GLU B C 1
ATOM 4664 O O . GLU B 1 88 ? -18.656 2.104 -1.342 1 98.81 88 GLU B O 1
ATOM 4669 N N . ALA B 1 89 ? -20.375 2.922 -0.074 1 98.94 89 ALA B N 1
ATOM 4670 C CA . ALA B 1 89 ? -19.734 4.219 0.125 1 98.94 89 ALA B CA 1
ATOM 4671 C C . ALA B 1 89 ? -18.391 4.066 0.833 1 98.94 89 ALA B C 1
ATOM 4673 O O . ALA B 1 89 ? -17.375 4.582 0.366 1 98.94 89 ALA B O 1
ATOM 4674 N N . THR B 1 90 ? -18.391 3.33 1.971 1 98.94 90 THR B N 1
ATOM 4675 C CA . THR B 1 90 ? -17.172 3.148 2.734 1 98.94 90 THR B CA 1
ATOM 4676 C C . THR B 1 90 ? -16.156 2.322 1.943 1 98.94 90 THR B C 1
ATOM 4678 O O . THR B 1 90 ? -14.969 2.645 1.92 1 98.94 90 THR B O 1
ATOM 4681 N N . ASN B 1 91 ? -16.625 1.291 1.246 1 98.88 91 ASN B N 1
ATOM 4682 C CA . ASN B 1 91 ? -15.75 0.446 0.45 1 98.88 91 ASN B CA 1
ATOM 4683 C C . ASN B 1 91 ? -15.086 1.231 -0.68 1 98.88 91 ASN B C 1
ATOM 4685 O O . ASN B 1 91 ? -13.883 1.101 -0.914 1 98.88 91 ASN B O 1
ATOM 4689 N N . SER B 1 92 ? -15.867 2.039 -1.389 1 98.88 92 SER B N 1
ATOM 4690 C CA . SER B 1 92 ? -15.367 2.82 -2.512 1 98.88 92 SER B CA 1
ATOM 4691 C C . SER B 1 92 ? -14.336 3.846 -2.053 1 98.88 92 SER B C 1
ATOM 4693 O O . SER B 1 92 ? -13.32 4.062 -2.727 1 98.88 92 SER B O 1
ATOM 4695 N N . LEU B 1 93 ? -14.594 4.465 -0.939 1 98.94 93 LEU B N 1
ATOM 4696 C CA . LEU B 1 93 ? -13.641 5.43 -0.396 1 98.94 93 LEU B CA 1
ATOM 4697 C C . LEU B 1 93 ? -12.328 4.75 -0.023 1 98.94 93 LEU B C 1
ATOM 4699 O O . LEU B 1 93 ? -11.25 5.242 -0.368 1 98.94 93 LEU B O 1
ATOM 4703 N N . LEU B 1 94 ? -12.453 3.605 0.673 1 98.88 94 LEU B N 1
ATOM 4704 C CA . LEU B 1 94 ? -11.25 2.887 1.076 1 98.88 94 LEU B CA 1
ATOM 4705 C C . LEU B 1 94 ? -10.422 2.484 -0.14 1 98.88 94 LEU B C 1
ATOM 4707 O O . LEU B 1 94 ? -9.195 2.541 -0.106 1 98.88 94 LEU B O 1
ATOM 4711 N N . ILE B 1 95 ? -11.102 2.09 -1.231 1 98.81 95 ILE B N 1
ATOM 4712 C CA . ILE B 1 95 ? -10.406 1.736 -2.465 1 98.81 95 ILE B CA 1
ATOM 4713 C C . ILE B 1 95 ? -9.672 2.957 -3.01 1 98.81 95 ILE B C 1
ATOM 4715 O O . ILE B 1 95 ? -8.477 2.883 -3.322 1 98.81 95 ILE B O 1
ATOM 4719 N N . LEU B 1 96 ? -10.328 4.055 -3.1 1 98.81 96 LEU B N 1
ATOM 4720 C CA . LEU B 1 96 ? -9.711 5.254 -3.66 1 98.81 96 LEU B CA 1
ATOM 4721 C C . LEU B 1 96 ? -8.531 5.707 -2.805 1 98.81 96 LEU B C 1
ATOM 4723 O O . LEU B 1 96 ? -7.512 6.156 -3.332 1 98.81 96 LEU B O 1
ATOM 4727 N N . TYR B 1 97 ? -8.695 5.641 -1.445 1 98.69 97 TYR B N 1
ATOM 4728 C CA . TYR B 1 97 ? -7.641 6.07 -0.538 1 98.69 97 TYR B CA 1
ATOM 4729 C C . TYR B 1 97 ? -6.332 5.348 -0.841 1 98.69 97 TYR B C 1
ATOM 4731 O O . TYR B 1 97 ? -5.25 5.914 -0.675 1 98.69 97 TYR B O 1
ATOM 4739 N N . ASN B 1 98 ? -6.438 4.148 -1.333 1 97.31 98 ASN B N 1
ATOM 4740 C CA . ASN B 1 98 ? -5.262 3.336 -1.64 1 97.31 98 ASN B CA 1
ATOM 4741 C C . ASN B 1 98 ? -4.48 3.904 -2.822 1 97.31 98 ASN B C 1
ATOM 4743 O O . ASN B 1 98 ? -3.334 3.521 -3.055 1 97.31 98 ASN B O 1
ATOM 4747 N N . HIS B 1 99 ? -5.062 4.816 -3.535 1 97.81 99 HIS B N 1
ATOM 4748 C CA . HIS B 1 99 ? -4.469 5.262 -4.793 1 97.81 99 HIS B CA 1
ATOM 4749 C C . HIS B 1 99 ? -4.203 6.762 -4.773 1 97.81 99 HIS B C 1
ATOM 4751 O O . HIS B 1 99 ? -3.973 7.371 -5.82 1 97.81 99 HIS B O 1
ATOM 4757 N N . VAL B 1 100 ? -4.297 7.355 -3.615 1 98.12 100 VAL B N 1
ATOM 4758 C CA . VAL B 1 100 ? -4.023 8.781 -3.475 1 98.12 100 VAL B CA 1
ATOM 4759 C C . VAL B 1 100 ? -2.678 8.984 -2.789 1 98.12 100 VAL B C 1
ATOM 4761 O O . VAL B 1 100 ? -2.549 8.766 -1.581 1 98.12 100 VAL B O 1
ATOM 4764 N N . PRO B 1 101 ? -1.753 9.406 -3.545 1 94.62 101 PRO B N 1
ATOM 4765 C CA . PRO B 1 101 ? -0.425 9.539 -2.941 1 94.62 101 PRO B CA 1
ATOM 4766 C C . PRO B 1 101 ? -0.24 10.867 -2.213 1 94.62 101 PRO B C 1
ATOM 4768 O O . PRO B 1 101 ? -1.129 11.727 -2.244 1 94.62 101 PRO B O 1
ATOM 4771 N N . SER B 1 102 ? 0.761 11.039 -1.49 1 95.88 102 SER B N 1
ATOM 4772 C CA . SER B 1 102 ? 1.414 12.211 -0.927 1 95.88 102 SER B CA 1
ATOM 4773 C C . SER B 1 102 ? 2.924 12.023 -0.837 1 95.88 102 SER B C 1
ATOM 4775 O O . SER B 1 102 ? 3.469 11.078 -1.414 1 95.88 102 SER B O 1
ATOM 4777 N N . ILE B 1 103 ? 3.504 12.93 -0.196 1 94.56 103 ILE B N 1
ATOM 4778 C CA . ILE B 1 103 ? 4.949 12.805 -0.03 1 94.56 103 ILE B CA 1
ATOM 4779 C C . ILE B 1 103 ? 5.266 11.586 0.826 1 94.56 103 ILE B C 1
ATOM 4781 O O . ILE B 1 103 ? 6.312 10.953 0.652 1 94.56 103 ILE B O 1
ATOM 4785 N N . SER B 1 104 ? 4.316 11.125 1.722 1 92.75 104 SER B N 1
ATOM 4786 C CA . SER B 1 104 ? 4.543 9.969 2.58 1 92.75 104 SER B CA 1
ATOM 4787 C C . SER B 1 104 ? 3.996 8.695 1.943 1 92.75 104 SER B C 1
ATOM 4789 O O . SER B 1 104 ? 4.082 7.617 2.531 1 92.75 104 SER B O 1
ATOM 4791 N N . SER B 1 105 ? 3.326 8.781 0.81 1 94.25 105 SER B N 1
ATOM 4792 C CA . SER B 1 105 ? 2.771 7.672 0.045 1 94.25 105 SER B CA 1
ATOM 4793 C C . SER B 1 105 ? 1.38 7.297 0.546 1 94.25 105 SER B C 1
ATOM 4795 O O . SER B 1 105 ? 0.787 6.324 0.078 1 94.25 105 SER B O 1
ATOM 4797 N N . PHE B 1 106 ? 0.82 8 1.509 1 96.5 106 PHE B N 1
ATOM 4798 C CA . PHE B 1 106 ? -0.53 7.82 2.027 1 96.5 106 PHE B CA 1
ATOM 4799 C C . PHE B 1 106 ? -1.351 9.094 1.859 1 96.5 106 PHE B C 1
ATOM 4801 O O . PHE B 1 106 ? -0.795 10.195 1.795 1 96.5 106 PHE B O 1
ATOM 4808 N N . PRO B 1 107 ? -2.65 8.938 1.742 1 97.88 107 PRO B N 1
ATOM 4809 C CA . PRO B 1 107 ? -3.453 10.156 1.646 1 97.88 107 PRO B CA 1
ATOM 4810 C C . PRO B 1 107 ? -3.391 11.008 2.916 1 97.88 107 PRO B C 1
ATOM 4812 O O . PRO B 1 107 ? -3.559 10.484 4.02 1 97.88 107 PRO B O 1
ATOM 4815 N N . VAL B 1 108 ? -3.166 12.273 2.727 1 97.88 108 VAL B N 1
ATOM 4816 C CA . VAL B 1 108 ? -3.078 13.188 3.863 1 97.88 108 VAL B CA 1
ATOM 4817 C C . VAL B 1 108 ? -4.414 13.898 4.059 1 97.88 108 VAL B C 1
ATOM 4819 O O . VAL B 1 108 ? -4.57 14.695 4.984 1 97.88 108 VAL B O 1
ATOM 4822 N N . TYR B 1 109 ? -5.359 13.703 3.184 1 98.69 109 TYR B N 1
ATOM 4823 C CA . TYR B 1 109 ? -6.738 14.18 3.24 1 98.69 109 TYR B CA 1
ATOM 4824 C C . TYR B 1 109 ? -7.703 13.109 2.734 1 98.69 109 TYR B C 1
ATOM 4826 O O . TYR B 1 109 ? -7.59 12.648 1.597 1 98.69 109 TYR B O 1
ATOM 4834 N N . ILE B 1 110 ? -8.672 12.781 3.627 1 98.81 110 ILE B N 1
ATOM 4835 C CA . ILE B 1 110 ? -9.539 11.68 3.217 1 98.81 110 ILE B CA 1
ATOM 4836 C C . ILE B 1 110 ? -10.984 12.164 3.135 1 98.81 110 ILE B C 1
ATOM 4838 O O . ILE B 1 110 ? -11.914 11.359 3.039 1 98.81 110 ILE B O 1
ATOM 4842 N N . GLY B 1 111 ? -11.195 13.531 3.236 1 98.81 111 GLY B N 1
ATOM 4843 C CA . GLY B 1 111 ? -12.508 14.07 2.891 1 98.81 111 GLY B CA 1
ATOM 4844 C C . GLY B 1 111 ? -13.234 14.664 4.078 1 98.81 111 GLY B C 1
ATOM 4845 O O . GLY B 1 111 ? -12.789 14.539 5.219 1 98.81 111 GLY B O 1
ATOM 4846 N N . ASN B 1 112 ? -14.297 15.453 3.789 1 98.81 112 ASN B N 1
ATOM 4847 C CA . ASN B 1 112 ? -15.359 15.734 4.742 1 98.81 112 ASN B CA 1
ATOM 4848 C C . ASN B 1 112 ? -16.25 14.516 4.969 1 98.81 112 ASN B C 1
ATOM 4850 O O . ASN B 1 112 ? -17.375 14.461 4.457 1 98.81 112 ASN B O 1
ATOM 4854 N N . ILE B 1 113 ? -15.773 13.625 5.809 1 98.88 113 ILE B N 1
ATOM 4855 C CA . ILE B 1 113 ? -16.266 12.258 5.785 1 98.88 113 ILE B CA 1
ATOM 4856 C C . ILE B 1 113 ? -17.703 12.219 6.312 1 98.88 113 ILE B C 1
ATOM 4858 O O . ILE B 1 113 ? -18.484 11.352 5.93 1 98.88 113 ILE B O 1
ATOM 4862 N N . ASP B 1 114 ? -18.125 13.18 7.203 1 98.88 114 ASP B N 1
ATOM 4863 C CA . ASP B 1 114 ? -19.516 13.195 7.652 1 98.88 114 ASP B CA 1
ATOM 4864 C C . ASP B 1 114 ? -20.453 13.539 6.5 1 98.88 114 ASP B C 1
ATOM 4866 O O . ASP B 1 114 ? -21.5 12.906 6.336 1 98.88 114 ASP B O 1
ATOM 4870 N N . TYR B 1 115 ? -20.047 14.531 5.699 1 98.75 115 TYR B N 1
ATOM 4871 C CA . TYR B 1 115 ? -20.875 14.906 4.555 1 98.75 115 TYR B CA 1
ATOM 4872 C C . TYR B 1 115 ? -20.875 13.805 3.502 1 98.75 115 TYR B C 1
ATOM 4874 O O . TYR B 1 115 ? -21.906 13.547 2.865 1 98.75 115 TYR B O 1
ATOM 4882 N N . LEU B 1 116 ? -19.75 13.156 3.254 1 98.94 116 LEU B N 1
ATOM 4883 C CA . LEU B 1 116 ? -19.656 12.094 2.262 1 98.94 116 LEU B CA 1
ATOM 4884 C C . LEU B 1 116 ? -20.562 10.922 2.625 1 98.94 116 LEU B C 1
ATOM 4886 O O . LEU B 1 116 ? -21.109 10.266 1.741 1 98.94 116 LEU B O 1
ATOM 4890 N N . LEU B 1 117 ? -20.719 10.617 3.904 1 98.94 117 LEU B N 1
ATOM 4891 C CA . LEU B 1 117 ? -21.406 9.406 4.336 1 98.94 117 LEU B CA 1
ATOM 4892 C C . LEU B 1 117 ? -22.859 9.695 4.688 1 98.94 117 LEU B C 1
ATOM 4894 O O . LEU B 1 117 ? -23.688 8.789 4.738 1 98.94 117 LEU B O 1
ATOM 4898 N N . GLU B 1 118 ? -23.25 10.992 4.938 1 98.88 118 GLU B N 1
ATOM 4899 C CA . GLU B 1 118 ? -24.562 11.406 5.441 1 98.88 118 GLU B CA 1
ATOM 4900 C C . GLU B 1 118 ? -25.688 10.867 4.562 1 98.88 118 GLU B C 1
ATOM 4902 O O . GLU B 1 118 ? -26.688 10.359 5.07 1 98.88 118 GLU B O 1
ATOM 4907 N N . PRO B 1 119 ? -25.531 10.93 3.217 1 98.62 119 PRO B N 1
ATOM 4908 C CA . PRO B 1 119 ? -26.641 10.477 2.361 1 98.62 119 PRO B CA 1
ATOM 4909 C C . PRO B 1 119 ? -26.953 8.992 2.529 1 98.62 119 PRO B C 1
ATOM 4911 O O . PRO B 1 119 ? -28.016 8.531 2.115 1 98.62 119 PRO B O 1
ATOM 4914 N N . PHE B 1 120 ? -26.109 8.242 3.18 1 98.81 120 PHE B N 1
ATOM 4915 C CA . PHE B 1 120 ? -26.25 6.789 3.219 1 98.81 120 PHE B CA 1
ATOM 4916 C C . PHE B 1 120 ? -26.641 6.32 4.617 1 98.81 120 PHE B C 1
ATOM 4918 O O . PHE B 1 120 ? -26.703 5.117 4.875 1 98.81 120 PHE B O 1
ATOM 4925 N N . VAL B 1 121 ? -26.812 7.297 5.496 1 98.75 121 VAL B N 1
ATOM 4926 C CA . VAL B 1 121 ? -27.266 6.941 6.836 1 98.75 121 VAL B CA 1
ATOM 4927 C C . VAL B 1 121 ? -28.766 6.715 6.832 1 98.75 121 VAL B C 1
ATOM 4929 O O . VAL B 1 121 ? -29.547 7.613 7.176 1 98.75 121 VAL B O 1
ATOM 4932 N N . VAL B 1 122 ? -29.188 5.508 6.52 1 98.12 122 VAL B N 1
ATOM 4933 C CA . VAL B 1 122 ? -30.609 5.121 6.492 1 98.12 122 VAL B CA 1
ATOM 4934 C C . VAL B 1 122 ? -30.984 4.445 7.809 1 98.12 122 VAL B C 1
ATOM 4936 O O . VAL B 1 122 ? -31.906 4.875 8.492 1 98.12 122 VAL B O 1
ATOM 4939 N N . ASN B 1 123 ? -30.219 3.457 8.172 1 97.62 123 ASN B N 1
ATOM 4940 C CA . ASN B 1 123 ? -30.25 2.816 9.484 1 97.62 123 ASN B CA 1
ATOM 4941 C C . ASN B 1 123 ? -29.047 3.195 10.336 1 97.62 123 ASN B C 1
ATOM 4943 O O . ASN B 1 123 ? -27.922 2.805 10.023 1 97.62 123 ASN B O 1
ATOM 4947 N N . GLU B 1 124 ? -29.312 3.891 11.438 1 98.06 124 GLU B N 1
ATOM 4948 C CA . GLU B 1 124 ? -28.219 4.488 12.211 1 98.06 124 GLU B CA 1
ATOM 4949 C C . GLU B 1 124 ? -27.297 3.42 12.773 1 98.06 124 GLU B C 1
ATOM 4951 O O . GLU B 1 124 ? -26.078 3.607 12.812 1 98.06 124 GLU B O 1
ATOM 4956 N N . GLU B 1 125 ? -27.875 2.332 13.219 1 98.19 125 GLU B N 1
ATOM 4957 C CA . GLU B 1 125 ? -27.047 1.281 13.797 1 98.19 125 GLU B CA 1
ATOM 4958 C C . GLU B 1 125 ? -26.172 0.626 12.734 1 98.19 125 GLU B C 1
ATOM 4960 O O . GLU B 1 125 ? -25 0.301 12.992 1 98.19 125 GLU B O 1
ATOM 4965 N N . GLU B 1 126 ? -26.797 0.371 11.586 1 98.12 126 GLU B N 1
ATOM 4966 C CA . GLU B 1 126 ? -26.031 -0.172 10.477 1 98.12 126 GLU B CA 1
ATOM 4967 C C . GLU B 1 126 ? -24.938 0.8 10.039 1 98.12 126 GLU B C 1
ATOM 4969 O O . GLU B 1 126 ? -23.797 0.391 9.766 1 98.12 126 GLU B O 1
ATOM 4974 N N . ALA B 1 127 ? -25.328 2.061 9.938 1 98.75 127 ALA B N 1
ATOM 4975 C CA . ALA B 1 127 ? -24.359 3.084 9.562 1 98.75 127 ALA B CA 1
ATOM 4976 C C . ALA B 1 127 ? -23.219 3.172 10.586 1 98.75 127 ALA B C 1
ATOM 4978 O O . ALA B 1 127 ? -22.062 3.332 10.219 1 98.75 127 ALA B O 1
ATOM 4979 N N . PHE B 1 128 ? -23.625 3.082 11.852 1 98.81 128 PHE B N 1
ATOM 4980 C CA . PHE B 1 128 ? -22.609 3.107 12.906 1 98.81 128 PHE B CA 1
ATOM 4981 C C . PHE B 1 128 ? -21.641 1.943 12.758 1 98.81 128 PHE B C 1
ATOM 4983 O O . PHE B 1 128 ? -20.422 2.119 12.875 1 98.81 128 PHE B O 1
ATOM 4990 N N . HIS B 1 129 ? -22.203 0.771 12.484 1 98.75 129 HIS B N 1
ATOM 4991 C CA . HIS B 1 129 ? -21.391 -0.417 12.273 1 98.75 129 HIS B CA 1
ATOM 4992 C C . HIS B 1 129 ? -20.422 -0.224 11.109 1 98.75 129 HIS B C 1
ATOM 4994 O O . HIS B 1 129 ? -19.219 -0.511 11.234 1 98.75 129 HIS B O 1
ATOM 5000 N N . ALA B 1 130 ? -20.875 0.267 10 1 98.88 130 ALA B N 1
ATOM 5001 C CA . ALA B 1 130 ? -20.078 0.504 8.805 1 98.88 130 ALA B CA 1
ATOM 5002 C C . ALA B 1 130 ? -18.984 1.539 9.078 1 98.88 130 ALA B C 1
ATOM 5004 O O . ALA B 1 130 ? -17.828 1.359 8.68 1 98.88 130 ALA B O 1
ATOM 5005 N N . ILE B 1 131 ? -19.344 2.594 9.758 1 98.94 131 ILE B N 1
ATOM 5006 C CA . ILE B 1 131 ? -18.422 3.686 10.055 1 98.94 131 ILE B CA 1
ATOM 5007 C C . ILE B 1 131 ? -17.312 3.189 10.984 1 98.94 131 ILE B C 1
ATOM 5009 O O . ILE B 1 131 ? -16.141 3.523 10.805 1 98.94 131 ILE B O 1
ATOM 5013 N N . LYS B 1 132 ? -17.688 2.42 11.969 1 98.75 132 LYS B N 1
ATOM 5014 C CA . LYS B 1 132 ? -16.703 1.867 12.891 1 98.75 132 LYS B CA 1
ATOM 5015 C C . LYS B 1 132 ? -15.688 1.006 12.148 1 98.75 132 LYS B C 1
ATOM 5017 O O . LYS B 1 132 ? -14.477 1.112 12.391 1 98.75 132 LYS B O 1
ATOM 5022 N N . LEU B 1 133 ? -16.156 0.115 11.266 1 98.88 133 LEU B N 1
ATOM 5023 C CA . LEU B 1 133 ? -15.258 -0.731 10.484 1 98.88 133 LEU B CA 1
ATOM 5024 C C . LEU B 1 133 ? -14.422 0.105 9.523 1 98.88 133 LEU B C 1
ATOM 5026 O O . LEU B 1 133 ? -13.25 -0.187 9.305 1 98.88 133 LEU B O 1
ATOM 5030 N N . PHE B 1 134 ? -15.086 1.148 8.938 1 98.88 134 PHE B N 1
ATOM 5031 C CA . PHE B 1 134 ? -14.422 2.092 8.047 1 98.88 134 PHE B CA 1
ATOM 5032 C C . PHE B 1 134 ? -13.234 2.752 8.742 1 98.88 134 PHE B C 1
ATOM 5034 O O . PHE B 1 134 ? -12.117 2.742 8.227 1 98.88 134 PHE B O 1
ATOM 5041 N N . LEU B 1 135 ? -13.414 3.25 9.906 1 98.81 135 LEU B N 1
ATOM 5042 C CA . LEU B 1 135 ? -12.383 3.932 10.672 1 98.81 135 LEU B CA 1
ATOM 5043 C C . LEU B 1 135 ? -11.312 2.947 11.141 1 98.81 135 LEU B C 1
ATOM 5045 O O . LEU B 1 135 ? -10.125 3.281 11.18 1 98.81 135 LEU B O 1
ATOM 5049 N N . THR B 1 136 ? -11.719 1.77 11.523 1 98.69 136 THR B N 1
ATOM 5050 C CA . THR B 1 136 ? -10.766 0.732 11.914 1 98.69 136 THR B CA 1
ATOM 5051 C C . THR B 1 136 ? -9.844 0.382 10.742 1 98.69 136 THR B C 1
ATOM 5053 O O . THR B 1 136 ? -8.633 0.263 10.914 1 98.69 136 THR B O 1
ATOM 5056 N N . HIS B 1 137 ? -10.453 0.235 9.562 1 98.81 137 HIS B N 1
ATOM 5057 C CA . HIS B 1 137 ? -9.688 -0.081 8.367 1 98.81 137 HIS B CA 1
ATOM 5058 C C . HIS B 1 137 ? -8.68 1.015 8.047 1 98.81 137 HIS B C 1
ATOM 5060 O O . HIS B 1 137 ? -7.531 0.725 7.703 1 98.81 137 HIS B O 1
ATOM 5066 N N . ILE B 1 138 ? -9.102 2.221 8.148 1 98.62 138 ILE B N 1
ATOM 5067 C CA . ILE B 1 138 ? -8.234 3.365 7.898 1 98.62 138 ILE B CA 1
ATOM 5068 C C . ILE B 1 138 ? -7.043 3.332 8.859 1 98.62 138 ILE B C 1
ATOM 5070 O O . ILE B 1 138 ? -5.891 3.41 8.43 1 98.62 138 ILE B O 1
ATOM 5074 N N . ASP B 1 139 ? -7.273 3.129 10.086 1 97.62 139 ASP B N 1
ATOM 5075 C CA . ASP B 1 139 ? -6.238 3.152 11.117 1 97.62 139 ASP B CA 1
ATOM 5076 C C . ASP B 1 139 ? -5.246 2.006 10.922 1 97.62 139 ASP B C 1
ATOM 5078 O O . ASP B 1 139 ? -4.062 2.143 11.234 1 97.62 139 ASP B O 1
ATOM 5082 N N . ARG B 1 140 ? -5.707 0.922 10.414 1 97.75 140 ARG B N 1
ATOM 5083 C CA . ARG B 1 140 ? -4.867 -0.27 10.344 1 97.75 140 ARG B CA 1
ATOM 5084 C C . ARG B 1 140 ? -4.109 -0.337 9.023 1 97.75 140 ARG B C 1
ATOM 5086 O O . ARG B 1 140 ? -3.131 -1.074 8.906 1 97.75 140 ARG B O 1
ATOM 5093 N N . THR B 1 141 ? -4.543 0.419 7.988 1 97.81 141 THR B N 1
ATOM 5094 C CA . THR B 1 141 ? -3.926 0.242 6.68 1 97.81 141 THR B CA 1
ATOM 5095 C C . THR B 1 141 ? -3.229 1.523 6.23 1 97.81 141 THR B C 1
ATOM 5097 O O . THR B 1 141 ? -2.318 1.484 5.402 1 97.81 141 THR B O 1
ATOM 5100 N N . ILE B 1 142 ? -3.689 2.672 6.66 1 96.88 142 ILE B N 1
ATOM 5101 C CA . ILE B 1 142 ? -2.996 3.936 6.438 1 96.88 142 ILE B CA 1
ATOM 5102 C C . ILE B 1 142 ? -2.133 4.273 7.652 1 96.88 142 ILE B C 1
ATOM 5104 O O . ILE B 1 142 ? -2.57 4.996 8.547 1 96.88 142 ILE B O 1
ATOM 5108 N N . THR B 1 143 ? -0.961 3.803 7.625 1 91.06 143 THR B N 1
ATOM 5109 C CA . THR B 1 143 ? -0.135 3.777 8.828 1 91.06 143 THR B CA 1
ATOM 5110 C C . THR B 1 143 ? 0.692 5.055 8.938 1 91.06 143 THR B C 1
ATOM 5112 O O . THR B 1 143 ? 1.766 5.055 9.547 1 91.06 143 THR B O 1
ATOM 5115 N N . ASP B 1 144 ? 0.218 6.074 8.297 1 91.19 144 ASP B N 1
ATOM 5116 C CA . ASP B 1 144 ? 0.797 7.414 8.344 1 91.19 144 ASP B CA 1
ATOM 5117 C C . ASP B 1 144 ? -0.037 8.344 9.219 1 91.19 144 ASP B C 1
ATOM 5119 O O . ASP B 1 144 ? -1.187 8.648 8.898 1 91.19 144 ASP B O 1
ATOM 5123 N N . SER B 1 145 ? 0.577 8.875 10.242 1 90.38 145 SER B N 1
ATOM 5124 C CA . SER B 1 145 ? -0.152 9.68 11.219 1 90.38 145 SER B CA 1
ATOM 5125 C C . SER B 1 145 ? -0.605 11 10.609 1 90.38 145 SER B C 1
ATOM 5127 O O . SER B 1 145 ? -1.343 11.758 11.242 1 90.38 145 SER B O 1
ATOM 5129 N N . PHE B 1 146 ? -0.241 11.312 9.375 1 94.12 146 PHE B N 1
ATOM 5130 C CA . PHE B 1 146 ? -0.603 12.57 8.75 1 94.12 146 PHE B CA 1
ATOM 5131 C C . PHE B 1 146 ? -1.938 12.453 8.023 1 94.12 146 PHE B C 1
ATOM 5133 O O . PHE B 1 146 ? -2.475 13.453 7.535 1 94.12 146 PHE B O 1
ATOM 5140 N N . CYS B 1 147 ? -2.471 11.18 7.953 1 97.25 147 CYS B N 1
ATOM 5141 C CA . CYS B 1 147 ? -3.805 11.016 7.391 1 97.25 147 CYS B CA 1
ATOM 5142 C C . CYS B 1 147 ? -4.828 11.844 8.148 1 97.25 147 CYS B C 1
ATOM 5144 O O . CYS B 1 147 ? -4.855 11.828 9.383 1 97.25 147 CYS B O 1
ATOM 5146 N N . HIS B 1 148 ? -5.68 12.586 7.414 1 98.12 148 HIS B N 1
ATOM 5147 C CA . HIS B 1 148 ? -6.512 13.594 8.062 1 98.12 148 HIS B CA 1
ATOM 5148 C C . HIS B 1 148 ? -7.902 13.648 7.445 1 98.12 148 HIS B C 1
ATOM 5150 O O . HIS B 1 148 ? -8.047 13.617 6.219 1 98.12 148 HIS B O 1
ATOM 5156 N N . ALA B 1 149 ? -8.914 13.664 8.289 1 98.62 149 ALA B N 1
ATOM 5157 C CA . ALA B 1 149 ? -10.305 13.812 7.875 1 98.62 149 ALA B CA 1
ATOM 5158 C C . ALA B 1 149 ? -10.922 15.078 8.469 1 98.62 149 ALA B C 1
ATOM 5160 O O . ALA B 1 149 ? -10.422 15.609 9.461 1 98.62 149 ALA B O 1
ATOM 5161 N N . ASN B 1 150 ? -11.961 15.555 7.836 1 98.81 150 ASN B N 1
ATOM 5162 C CA . ASN B 1 150 ? -12.727 16.703 8.328 1 98.81 150 ASN B CA 1
ATOM 5163 C C . ASN B 1 150 ? -14.18 16.312 8.602 1 98.81 150 ASN B C 1
ATOM 5165 O O . ASN B 1 150 ? -14.703 15.383 7.996 1 98.81 150 ASN B O 1
ATOM 5169 N N . ILE B 1 151 ? -14.797 17 9.57 1 98.81 151 ILE B N 1
ATOM 5170 C CA . ILE B 1 151 ? -16.234 16.984 9.789 1 98.81 151 ILE B CA 1
ATOM 5171 C C . ILE B 1 151 ? -16.75 18.406 10.016 1 98.81 151 ILE B C 1
ATOM 5173 O O . ILE B 1 151 ? -15.953 19.328 10.242 1 98.81 151 ILE B O 1
ATOM 5177 N N . GLY B 1 152 ? -18.016 18.625 9.992 1 98.31 152 GLY B N 1
ATOM 5178 C CA . GLY B 1 152 ? -18.609 19.938 10.188 1 98.31 152 GLY B CA 1
ATOM 5179 C C . GLY B 1 152 ? -18.547 20.812 8.961 1 98.31 152 GLY B C 1
ATOM 5180 O O . GLY B 1 152 ? -18.172 20.359 7.879 1 98.31 152 GLY B O 1
ATOM 5181 N N . PRO B 1 153 ? -19.109 21.984 9.062 1 98.31 153 PRO B N 1
ATOM 5182 C CA . PRO B 1 153 ? -19.531 22.641 10.297 1 98.31 153 PRO B CA 1
ATOM 5183 C C . PRO B 1 153 ? -20.922 22.219 10.742 1 98.31 153 PRO B C 1
ATOM 5185 O O . PRO B 1 153 ? -21.297 22.406 11.906 1 98.31 153 PRO B O 1
ATOM 5188 N N . LYS B 1 154 ? -21.703 21.688 9.828 1 98.12 154 LYS B N 1
ATOM 5189 C CA . LYS B 1 154 ? -23.078 21.344 10.172 1 98.12 154 LYS B CA 1
ATOM 5190 C C . LYS B 1 154 ? -23.141 20.047 10.984 1 98.12 154 LYS B C 1
ATOM 5192 O O . LYS B 1 154 ? -22.328 19.141 10.766 1 98.12 154 LYS B O 1
ATOM 5197 N N . ASP B 1 155 ? -24.125 20.016 11.852 1 98.31 155 ASP B N 1
ATOM 5198 C CA . ASP B 1 155 ? -24.391 18.844 12.695 1 98.31 155 ASP B CA 1
ATOM 5199 C C . ASP B 1 155 ? -25.109 17.75 11.906 1 98.31 155 ASP B C 1
ATOM 5201 O O . ASP B 1 155 ? -26.328 17.781 11.758 1 98.31 155 ASP B O 1
ATOM 5205 N N . THR B 1 156 ? -24.422 16.75 11.438 1 98.38 156 THR B N 1
ATOM 5206 C CA . THR B 1 156 ? -25 15.648 10.672 1 98.38 156 THR B CA 1
ATOM 5207 C C . THR B 1 156 ? -25.078 14.383 11.531 1 98.38 156 THR B C 1
ATOM 5209 O O . THR B 1 156 ? -24.391 14.266 12.539 1 98.38 156 THR B O 1
ATOM 5212 N N . LYS B 1 157 ? -25.984 13.508 11.125 1 98.62 157 LYS B N 1
ATOM 5213 C CA . LYS B 1 157 ? -26.047 12.211 11.797 1 98.62 157 LYS B CA 1
ATOM 5214 C C . LYS B 1 157 ? -24.719 11.461 11.656 1 98.62 157 LYS B C 1
ATOM 5216 O O . LYS B 1 157 ? -24.234 10.883 12.625 1 98.62 157 LYS B O 1
ATOM 5221 N N . ALA B 1 158 ? -24.156 11.477 10.492 1 98.88 158 ALA B N 1
ATOM 5222 C CA . ALA B 1 158 ? -22.875 10.812 10.25 1 98.88 158 ALA B CA 1
ATOM 5223 C C . ALA B 1 158 ? -21.781 11.383 11.148 1 98.88 158 ALA B C 1
ATOM 5225 O O . ALA B 1 158 ? -20.953 10.633 11.68 1 98.88 158 ALA B O 1
ATOM 5226 N N . GLY B 1 159 ? -21.781 12.727 11.25 1 98.81 159 GLY B N 1
ATOM 5227 C CA . GLY B 1 159 ? -20.812 13.359 12.117 1 98.81 159 GLY B CA 1
ATOM 5228 C C . GLY B 1 159 ? -20.875 12.859 13.555 1 98.81 159 GLY B C 1
ATOM 5229 O O . GLY B 1 159 ? -19.844 12.578 14.164 1 98.81 159 GLY B O 1
ATOM 5230 N N . ARG B 1 160 ? -22.062 12.75 14.07 1 98.69 160 ARG B N 1
ATOM 5231 C CA . ARG B 1 160 ? -22.266 12.266 15.43 1 98.69 160 ARG B CA 1
ATOM 5232 C C . ARG B 1 160 ? -21.828 10.812 15.562 1 98.69 160 ARG B C 1
ATOM 5234 O O . ARG B 1 160 ? -21.219 10.422 16.562 1 98.69 160 ARG B O 1
ATOM 5241 N N . LEU B 1 161 ? -22.156 10.008 14.562 1 98.88 161 LEU B N 1
ATOM 5242 C CA . LEU B 1 161 ? -21.781 8.602 14.57 1 98.88 161 LEU B CA 1
ATOM 5243 C C . LEU B 1 161 ? -20.266 8.453 14.516 1 98.88 161 LEU B C 1
ATOM 5245 O O . LEU B 1 161 ? -19.688 7.562 15.148 1 98.88 161 LEU B O 1
ATOM 5249 N N . ILE B 1 162 ? -19.578 9.297 13.734 1 98.94 162 ILE B N 1
ATOM 5250 C CA . ILE B 1 162 ? -18.125 9.281 13.625 1 98.94 162 ILE B CA 1
ATOM 5251 C C . ILE B 1 162 ? -17.5 9.617 14.984 1 98.94 162 ILE B C 1
ATOM 5253 O O . ILE B 1 162 ? -16.578 8.938 15.43 1 98.94 162 ILE B O 1
ATOM 5257 N N . LEU B 1 163 ? -18.016 10.648 15.625 1 98.81 163 LEU B N 1
ATOM 5258 C CA . LEU B 1 163 ? -17.5 11.031 16.938 1 98.81 163 LEU B CA 1
ATOM 5259 C C . LEU B 1 163 ? -17.703 9.906 17.938 1 98.81 163 LEU B C 1
ATOM 5261 O O . LEU B 1 163 ? -16.812 9.602 18.734 1 98.81 163 LEU B O 1
ATOM 5265 N N . ARG B 1 164 ? -18.891 9.32 17.922 1 98.5 164 ARG B N 1
ATOM 5266 C CA . ARG B 1 164 ? -19.172 8.172 18.797 1 98.5 164 ARG B CA 1
ATOM 5267 C C . ARG B 1 164 ? -18.172 7.043 18.531 1 98.5 164 ARG B C 1
ATOM 5269 O O . ARG B 1 164 ? -17.641 6.461 19.484 1 98.5 164 ARG B O 1
ATOM 5276 N N . ALA B 1 165 ? -17.953 6.727 17.281 1 98.62 165 ALA B N 1
ATOM 5277 C CA . ALA B 1 165 ? -17.016 5.66 16.906 1 98.62 165 ALA B CA 1
ATOM 5278 C C . ALA B 1 165 ? -15.602 5.977 17.359 1 98.62 165 ALA B C 1
ATOM 5280 O O . ALA B 1 165 ? -14.891 5.094 17.859 1 98.62 165 ALA B O 1
ATOM 5281 N N . GLU B 1 166 ? -15.188 7.227 17.219 1 97.62 166 GLU B N 1
ATOM 5282 C CA . GLU B 1 166 ? -13.852 7.637 17.625 1 97.62 166 GLU B CA 1
ATOM 5283 C C . GLU B 1 166 ? -13.648 7.445 19.125 1 97.62 166 GLU B C 1
ATOM 5285 O O . GLU B 1 166 ? -12.57 7.027 19.562 1 97.62 166 GLU B O 1
ATOM 5290 N N . ARG B 1 167 ? -14.633 7.754 19.938 1 96.06 167 ARG B N 1
ATOM 5291 C CA . ARG B 1 167 ? -14.539 7.582 21.375 1 96.06 167 ARG B CA 1
ATOM 5292 C C . ARG B 1 167 ? -14.406 6.109 21.75 1 96.06 167 ARG B C 1
ATOM 5294 O O . ARG B 1 167 ? -13.68 5.758 22.688 1 96.06 167 ARG B O 1
ATOM 5301 N N . GLU B 1 168 ? -15.07 5.324 21.016 1 96.5 168 GLU B N 1
ATOM 5302 C CA . GLU B 1 168 ? -15.047 3.895 21.312 1 96.5 168 GLU B CA 1
ATOM 5303 C C . GLU B 1 168 ? -13.727 3.266 20.875 1 96.5 168 GLU B C 1
ATOM 5305 O O . GLU B 1 168 ? -13.148 2.453 21.609 1 96.5 168 GLU B O 1
ATOM 5310 N N . LEU B 1 169 ? -13.297 3.648 19.703 1 96.12 169 LEU B N 1
ATOM 5311 C CA . LEU B 1 169 ? -12.148 2.982 19.078 1 96.12 169 LEU B CA 1
ATOM 5312 C C . LEU B 1 169 ? -10.836 3.529 19.641 1 96.12 169 LEU B C 1
ATOM 5314 O O . LEU B 1 169 ? -9.875 2.783 19.812 1 96.12 169 LEU B O 1
ATOM 5318 N N . GLN B 1 170 ? -10.742 4.93 19.828 1 93.5 170 GLN B N 1
ATOM 5319 C CA . GLN B 1 170 ? -9.562 5.648 20.297 1 93.5 170 GLN B CA 1
ATOM 5320 C C . GLN B 1 170 ? -8.352 5.352 19.406 1 93.5 170 GLN B C 1
ATOM 5322 O O . GLN B 1 170 ? -7.266 5.062 19.922 1 93.5 170 GLN B O 1
ATOM 5327 N N . ASN B 1 171 ? -8.664 5.316 18.109 1 92.81 171 ASN B N 1
ATOM 5328 C CA . ASN B 1 171 ? -7.598 5.152 17.125 1 92.81 171 ASN B CA 1
ATOM 5329 C C . ASN B 1 171 ? -6.746 6.41 17 1 92.81 171 ASN B C 1
ATOM 5331 O O . ASN B 1 171 ? -7.227 7.52 17.234 1 92.81 171 ASN B O 1
ATOM 5335 N N . ALA B 1 172 ? -5.492 6.285 16.625 1 92.06 172 ALA B N 1
ATOM 5336 C CA . ALA B 1 172 ? -4.645 7.445 16.359 1 92.06 172 ALA B CA 1
ATOM 5337 C C . ALA B 1 172 ? -4.945 8.047 15 1 92.06 172 ALA B C 1
ATOM 5339 O O . ALA B 1 172 ? -4.871 9.266 14.82 1 92.06 172 ALA B O 1
ATOM 5340 N N . ILE B 1 173 ? -5.234 7.227 14.039 1 95.44 173 ILE B N 1
ATOM 5341 C CA . ILE B 1 173 ? -5.473 7.637 12.656 1 95.44 173 ILE B CA 1
ATOM 5342 C C . ILE B 1 173 ? -6.938 7.395 12.297 1 95.44 173 ILE B C 1
ATOM 5344 O O . ILE B 1 173 ? -7.512 6.363 12.656 1 95.44 173 ILE B O 1
ATOM 5348 N N . PRO B 1 174 ? -7.559 8.211 11.586 1 96.88 174 PRO B N 1
ATOM 5349 C CA . PRO B 1 174 ? -7.035 9.484 11.094 1 96.88 174 PRO B CA 1
ATOM 5350 C C . PRO B 1 174 ? -7.105 10.602 12.133 1 96.88 174 PRO B C 1
ATOM 5352 O O . PRO B 1 174 ? -7.844 10.484 13.117 1 96.88 174 PRO B O 1
ATOM 5355 N N . ASN B 1 175 ? -6.273 11.617 11.836 1 96.25 175 ASN B N 1
ATOM 5356 C CA . ASN B 1 175 ? -6.582 12.883 12.492 1 96.25 175 ASN B CA 1
ATOM 5357 C C . ASN B 1 175 ? -7.953 13.414 12.07 1 96.25 175 ASN B C 1
ATOM 5359 O O . ASN B 1 175 ? -8.5 12.984 11.055 1 96.25 175 ASN B O 1
ATOM 5363 N N . LEU B 1 176 ? -8.5 14.258 12.961 1 97.88 176 LEU B N 1
ATOM 5364 C CA . LEU B 1 176 ? -9.836 14.766 12.695 1 97.88 176 LEU B CA 1
ATOM 5365 C C . LEU B 1 176 ? -9.938 16.25 13.039 1 97.88 176 LEU B C 1
ATOM 5367 O O . LEU B 1 176 ? -9.453 16.672 14.086 1 97.88 176 LEU B O 1
ATOM 5371 N N . THR B 1 177 ? -10.461 17 12.164 1 98.62 177 THR B N 1
ATOM 5372 C CA . THR B 1 177 ? -10.734 18.422 12.414 1 98.62 177 THR B CA 1
ATOM 5373 C C . THR B 1 177 ? -12.219 18.719 12.242 1 98.62 177 THR B C 1
ATOM 5375 O O . THR B 1 177 ? -12.828 18.328 11.242 1 98.62 177 THR B O 1
ATOM 5378 N N . LEU B 1 178 ? -12.836 19.344 13.227 1 98.81 178 LEU B N 1
ATOM 5379 C CA . LEU B 1 178 ? -14.164 19.938 13.062 1 98.81 178 LEU B CA 1
ATOM 5380 C C . LEU B 1 178 ? -14.055 21.344 12.5 1 98.81 178 LEU B C 1
ATOM 5382 O O . LEU B 1 178 ? -13.438 22.219 13.117 1 98.81 178 LEU B O 1
ATOM 5386 N N . LYS B 1 179 ? -14.57 21.547 11.312 1 98.75 179 LYS B N 1
ATOM 5387 C CA . LYS B 1 179 ? -14.734 22.922 10.812 1 98.75 179 LYS B CA 1
ATOM 5388 C C . LYS B 1 179 ? -15.812 23.656 11.602 1 98.75 179 LYS B C 1
ATOM 5390 O O . LYS B 1 179 ? -17 23.547 11.312 1 98.75 179 LYS B O 1
ATOM 5395 N N . TYR B 1 180 ? -15.398 24.453 12.508 1 98.69 180 TYR B N 1
ATOM 5396 C CA . TYR B 1 180 ? -16.328 25.062 13.445 1 98.69 180 TYR B CA 1
ATOM 5397 C C . TYR B 1 180 ? -16.812 26.422 12.93 1 98.69 180 TYR B C 1
ATOM 5399 O O . TYR B 1 180 ? -16 27.281 12.57 1 98.69 180 TYR B O 1
ATOM 5407 N N . SER B 1 181 ? -18.062 26.594 12.906 1 97.75 181 SER B N 1
ATOM 5408 C CA . SER B 1 181 ? -18.734 27.844 12.539 1 97.75 181 SER B CA 1
ATOM 5409 C C . SER B 1 181 ? -19.625 28.328 13.664 1 97.75 181 SER B C 1
ATOM 5411 O O . SER B 1 181 ? -20.422 27.578 14.211 1 97.75 181 SER B O 1
ATOM 5413 N N . THR B 1 182 ? -19.484 29.562 14.031 1 93.69 182 THR B N 1
ATOM 5414 C CA . THR B 1 182 ? -20.328 30.141 15.07 1 93.69 182 THR B CA 1
ATOM 5415 C C . THR B 1 182 ? -21.797 30.109 14.656 1 93.69 182 THR B C 1
ATOM 5417 O O . THR B 1 182 ? -22.688 30 15.5 1 93.69 182 THR B O 1
ATOM 5420 N N . GLU B 1 183 ? -22 30.125 13.445 1 94.06 183 GLU B N 1
ATOM 5421 C CA . GLU B 1 183 ? -23.359 30.203 12.922 1 94.06 183 GLU B CA 1
ATOM 5422 C C . GLU B 1 183 ? -23.938 28.812 12.656 1 94.06 183 GLU B C 1
ATOM 5424 O O . GLU B 1 183 ? -25.094 28.547 12.953 1 94.06 183 GLU B O 1
ATOM 5429 N N . ASP B 1 184 ? -23.125 27.938 12.141 1 96.75 184 ASP B N 1
ATOM 5430 C CA . ASP B 1 184 ? -23.641 26.703 11.57 1 96.75 184 ASP B CA 1
ATOM 5431 C C . ASP B 1 184 ? -23.438 25.516 12.523 1 96.75 184 ASP B C 1
ATOM 5433 O O . ASP B 1 184 ? -24.125 24.5 12.414 1 96.75 184 ASP B O 1
ATOM 5437 N N . THR B 1 185 ? -22.469 25.578 13.406 1 98.5 185 THR B N 1
ATOM 5438 C CA . THR B 1 185 ? -22.203 24.469 14.32 1 98.5 185 THR B CA 1
ATOM 5439 C C . THR B 1 185 ? -23.016 24.609 15.602 1 98.5 185 THR B C 1
ATOM 5441 O O . THR B 1 185 ? -22.844 25.562 16.359 1 98.5 185 THR B O 1
ATOM 5444 N N . SER B 1 186 ? -23.922 23.672 15.867 1 98 186 SER B N 1
ATOM 5445 C CA . SER B 1 186 ? -24.688 23.734 17.109 1 98 186 SER B CA 1
ATOM 5446 C C . SER B 1 186 ? -23.797 23.531 18.328 1 98 186 SER B C 1
ATOM 5448 O O . SER B 1 186 ? -22.766 22.859 18.234 1 98 186 SER B O 1
ATOM 5450 N N . ASP B 1 187 ? -24.188 24.141 19.406 1 97.94 187 ASP B N 1
ATOM 5451 C CA . ASP B 1 187 ? -23.438 23.953 20.641 1 97.94 187 ASP B CA 1
ATOM 5452 C C . ASP B 1 187 ? -23.375 22.484 21.047 1 97.94 187 ASP B C 1
ATOM 5454 O O . ASP B 1 187 ? -22.344 22 21.547 1 97.94 187 ASP B O 1
ATOM 5458 N N . GLU B 1 188 ? -24.453 21.781 20.781 1 98.06 188 GLU B N 1
ATOM 5459 C CA . GLU B 1 188 ? -24.5 20.375 21.125 1 98.06 188 GLU B CA 1
ATOM 5460 C C . GLU B 1 188 ? -23.453 19.578 20.344 1 98.06 188 GLU B C 1
ATOM 5462 O O . GLU B 1 188 ? -22.797 18.703 20.906 1 98.06 188 GLU B O 1
ATOM 5467 N N . PHE B 1 189 ? -23.406 19.844 19.047 1 98.56 189 PHE B N 1
ATOM 5468 C CA . PHE B 1 189 ? -22.438 19.141 18.203 1 98.56 189 PHE B CA 1
ATOM 5469 C C . PHE B 1 189 ? -21.016 19.5 18.609 1 98.56 189 PHE B C 1
ATOM 5471 O O . PHE B 1 189 ? -20.141 18.641 18.688 1 98.56 189 PHE B O 1
ATOM 5478 N N . ALA B 1 190 ? -20.781 20.781 18.938 1 98.62 190 ALA B N 1
ATOM 5479 C CA . ALA B 1 190 ? -19.453 21.234 19.375 1 98.62 190 ALA B CA 1
ATOM 5480 C C . ALA B 1 190 ? -19.062 20.562 20.688 1 98.62 190 ALA B C 1
ATOM 5482 O O . ALA B 1 190 ? -17.922 20.156 20.859 1 98.62 190 ALA B O 1
ATOM 5483 N N . ILE B 1 191 ? -20 20.516 21.578 1 98.5 191 ILE B N 1
ATOM 5484 C CA . ILE B 1 191 ? -19.75 19.891 22.875 1 98.5 191 ILE B CA 1
ATOM 5485 C C . ILE B 1 191 ? -19.438 18.406 22.703 1 98.5 191 ILE B C 1
ATOM 5487 O O . ILE B 1 191 ? -18.547 17.859 23.359 1 98.5 191 ILE B O 1
ATOM 5491 N N . ASP B 1 192 ? -20.234 17.766 21.797 1 98.5 192 ASP B N 1
ATOM 5492 C CA . ASP B 1 192 ? -19.953 16.359 21.469 1 98.5 192 ASP B CA 1
ATOM 5493 C C . ASP B 1 192 ? -18.531 16.188 20.953 1 98.5 192 ASP B C 1
ATOM 5495 O O . ASP B 1 192 ? -17.828 15.25 21.344 1 98.5 192 ASP B O 1
ATOM 5499 N N . ALA B 1 193 ? -18.078 17.047 20.109 1 98.5 193 ALA B N 1
ATOM 5500 C CA . ALA B 1 193 ? -16.719 17.031 19.578 1 98.5 193 ALA B CA 1
ATOM 5501 C C . ALA B 1 193 ? -15.68 17.266 20.672 1 98.5 193 ALA B C 1
ATOM 5503 O O . ALA B 1 193 ? -14.648 16.594 20.703 1 98.5 193 ALA B O 1
ATOM 5504 N N . ILE B 1 194 ? -15.961 18.219 21.562 1 97.94 194 ILE B N 1
ATOM 5505 C CA . ILE B 1 194 ? -15.055 18.531 22.656 1 97.94 194 ILE B CA 1
ATOM 5506 C C . ILE B 1 194 ? -14.922 17.328 23.578 1 97.94 194 ILE B C 1
ATOM 5508 O O . ILE B 1 194 ? -13.812 16.953 23.969 1 97.94 194 ILE B O 1
ATOM 5512 N N . ASN B 1 195 ? -16.078 16.703 23.922 1 97.31 195 ASN B N 1
ATOM 5513 C CA . ASN B 1 195 ? -16.047 15.492 24.734 1 97.31 195 ASN B CA 1
ATOM 5514 C C . ASN B 1 195 ? -15.172 14.422 24.094 1 97.31 195 ASN B C 1
ATOM 5516 O O . ASN B 1 195 ? -14.445 13.711 24.797 1 97.31 195 ASN B O 1
ATOM 5520 N N . THR B 1 196 ? -15.258 14.32 22.812 1 97.12 196 THR B N 1
ATOM 5521 C CA . THR B 1 196 ? -14.445 13.352 22.078 1 97.12 196 THR B CA 1
ATOM 5522 C C . THR B 1 196 ? -12.969 13.734 22.125 1 97.12 196 THR B C 1
ATOM 5524 O O . THR B 1 196 ? -12.109 12.883 22.344 1 97.12 196 THR B O 1
ATOM 5527 N N . ALA B 1 197 ? -12.672 15.016 21.922 1 96.06 197 ALA B N 1
ATOM 5528 C CA . ALA B 1 197 ? -11.297 15.516 21.922 1 96.06 197 ALA B CA 1
ATOM 5529 C C . ALA B 1 197 ? -10.633 15.273 23.266 1 96.06 197 ALA B C 1
ATOM 5531 O O . ALA B 1 197 ? -9.438 14.961 23.328 1 96.06 197 ALA B O 1
ATOM 5532 N N . LEU B 1 198 ? -11.336 15.422 24.312 1 94.5 198 LEU B N 1
ATOM 5533 C CA . LEU B 1 198 ? -10.797 15.281 25.672 1 94.5 198 LEU B CA 1
ATOM 5534 C C . LEU B 1 198 ? -10.523 13.812 25.984 1 94.5 198 LEU B C 1
ATOM 5536 O O . LEU B 1 198 ? -9.82 13.508 26.953 1 94.5 198 LEU B O 1
ATOM 5540 N N . ILE B 1 199 ? -11.055 12.93 25.109 1 92.5 199 ILE B N 1
ATOM 5541 C CA . ILE B 1 199 ? -10.852 11.5 25.312 1 92.5 199 ILE B CA 1
ATOM 5542 C C . ILE B 1 199 ? -9.805 10.992 24.328 1 92.5 199 ILE B C 1
ATOM 5544 O O . ILE B 1 199 ? -9 10.109 24.656 1 92.5 199 ILE B O 1
ATOM 5548 N N . THR B 1 200 ? -9.773 11.531 23.094 1 93.38 200 THR B N 1
ATOM 5549 C CA . THR B 1 200 ? -8.992 10.914 22.031 1 93.38 200 THR B CA 1
ATOM 5550 C C . THR B 1 200 ? -8.016 11.922 21.422 1 93.38 200 THR B C 1
ATOM 5552 O O . THR B 1 200 ? -7.312 11.617 20.469 1 93.38 200 THR B O 1
ATOM 5555 N N . ALA B 1 201 ? -7.984 13.148 21.875 1 92.44 201 ALA B N 1
ATOM 5556 C CA . ALA B 1 201 ? -7.125 14.227 21.406 1 92.44 201 ALA B CA 1
ATOM 5557 C C . ALA B 1 201 ? -7.562 14.703 20.016 1 92.44 201 ALA B C 1
ATOM 5559 O O . ALA B 1 201 ? -6.82 15.414 19.328 1 92.44 201 ALA B O 1
ATOM 5560 N N . LYS B 1 202 ? -8.633 14.312 19.516 1 94.5 202 LYS B N 1
ATOM 5561 C CA . LYS B 1 202 ? -9.273 14.781 18.297 1 94.5 202 LYS B CA 1
ATOM 5562 C C . LYS B 1 202 ? -10.789 14.836 18.453 1 94.5 202 LYS B C 1
ATOM 5564 O O . LYS B 1 202 ? -11.359 14.086 19.25 1 94.5 202 LYS B O 1
ATOM 5569 N N . PRO B 1 203 ? -11.422 15.609 17.719 1 97.5 203 PRO B N 1
ATOM 5570 C CA . PRO B 1 203 ? -10.93 16.5 16.672 1 97.5 203 PRO B CA 1
ATOM 5571 C C . PRO B 1 203 ? -10.289 17.781 17.203 1 97.5 203 PRO B C 1
ATOM 5573 O O . PRO B 1 203 ? -10.547 18.156 18.359 1 97.5 203 PRO B O 1
ATOM 5576 N N . SER B 1 204 ? -9.469 18.375 16.359 1 97.69 204 SER B N 1
ATOM 5577 C CA . SER B 1 204 ? -9.141 19.797 16.484 1 97.69 204 SER B CA 1
ATOM 5578 C C . SER B 1 204 ? -10.234 20.672 15.898 1 97.69 204 SER B C 1
ATOM 5580 O O . SER B 1 204 ? -11.164 20.188 15.258 1 97.69 204 SER B O 1
ATOM 5582 N N . PHE B 1 205 ? -10.148 21.969 16.203 1 98.44 205 PHE B N 1
ATOM 5583 C CA . PHE B 1 205 ? -11.164 22.906 15.734 1 98.44 205 PHE B CA 1
ATOM 5584 C C . PHE B 1 205 ? -10.547 23.938 14.797 1 98.44 205 PHE B C 1
ATOM 5586 O O . PHE B 1 205 ? -9.578 24.609 15.156 1 98.44 205 PHE B O 1
ATOM 5593 N N . ALA B 1 206 ? -11.086 24.016 13.617 1 98.62 206 ALA B N 1
ATOM 5594 C CA . ALA B 1 206 ? -10.648 25 12.641 1 98.62 206 ALA B CA 1
ATOM 5595 C C . ALA B 1 206 ? -11.656 26.141 12.516 1 98.62 206 ALA B C 1
ATOM 5597 O O . ALA B 1 206 ? -12.867 25.906 12.484 1 98.62 206 ALA B O 1
ATOM 5598 N N . ASN B 1 207 ? -11.195 27.375 12.469 1 98.31 207 ASN B N 1
ATOM 5599 C CA . ASN B 1 207 ? -12.031 28.547 12.266 1 98.31 207 ASN B CA 1
ATOM 5600 C C . ASN B 1 207 ? -12.594 28.609 10.844 1 98.31 207 ASN B C 1
ATOM 5602 O O . ASN B 1 207 ? -12 29.219 9.961 1 98.31 207 ASN B O 1
ATOM 5606 N N . HIS B 1 208 ? -13.766 28.078 10.734 1 98.31 208 HIS B N 1
ATOM 5607 C CA . HIS B 1 208 ? -14.375 27.891 9.422 1 98.31 208 HIS B CA 1
ATOM 5608 C C . HIS B 1 208 ? -14.555 29.219 8.695 1 98.31 208 HIS B C 1
ATOM 5610 O O . HIS B 1 208 ? -14.375 29.297 7.48 1 98.31 208 HIS B O 1
ATOM 5616 N N . GLU B 1 209 ? -14.969 30.266 9.375 1 97.31 209 GLU B N 1
ATOM 5617 C CA . GLU B 1 209 ? -15.164 31.562 8.758 1 97.31 209 GLU B CA 1
ATOM 5618 C C . GLU B 1 209 ? -13.867 32.094 8.156 1 97.31 209 GLU B C 1
ATOM 5620 O O . GLU B 1 209 ? -13.859 32.594 7.035 1 97.31 209 GLU B O 1
ATOM 5625 N N . MET B 1 210 ? -12.805 31.969 8.891 1 97.06 210 MET B N 1
ATOM 5626 C CA . MET B 1 210 ? -11.508 32.469 8.461 1 97.06 210 MET B CA 1
ATOM 5627 C C . MET B 1 210 ? -11.016 31.719 7.223 1 97.06 210 MET B C 1
ATOM 5629 O O . MET B 1 210 ? -10.648 32.344 6.223 1 97.06 210 MET B O 1
ATOM 5633 N N . PHE B 1 211 ? -11.031 30.375 7.258 1 98 211 PHE B N 1
ATOM 5634 C CA . PHE B 1 211 ? -10.586 29.562 6.137 1 98 211 PHE B CA 1
ATOM 5635 C C . PHE B 1 211 ? -11.477 29.781 4.918 1 98 211 PHE B C 1
ATOM 5637 O O . PHE B 1 211 ? -10.984 29.891 3.795 1 98 211 PHE B O 1
ATOM 5644 N N . SER B 1 212 ? -12.789 29.859 5.109 1 97.38 212 SER B N 1
ATOM 5645 C CA . SER B 1 212 ? -13.727 30.016 4.008 1 97.38 212 SER B CA 1
ATOM 5646 C C . SER B 1 212 ? -13.477 31.328 3.254 1 97.38 212 SER B C 1
ATOM 5648 O O . SER B 1 212 ? -13.547 31.359 2.023 1 97.38 212 SER B O 1
ATOM 5650 N N . ARG B 1 213 ? -13.234 32.312 3.998 1 96.5 213 ARG B N 1
ATOM 5651 C CA . ARG B 1 213 ? -12.953 33.594 3.377 1 96.5 213 ARG B CA 1
ATOM 5652 C C . ARG B 1 213 ? -11.68 33.531 2.533 1 96.5 213 ARG B C 1
ATOM 5654 O O . ARG B 1 213 ? -11.625 34.094 1.438 1 96.5 213 ARG B O 1
ATOM 5661 N N . GLU B 1 214 ? -10.734 32.844 2.932 1 96.88 214 GLU B N 1
ATOM 5662 C CA . GLU B 1 214 ? -9.414 32.812 2.309 1 96.88 214 GLU B CA 1
ATOM 5663 C C . GLU B 1 214 ? -9.367 31.859 1.131 1 96.88 214 GLU B C 1
ATOM 5665 O O . GLU B 1 214 ? -8.578 32.031 0.202 1 96.88 214 GLU B O 1
ATOM 5670 N N . PHE B 1 215 ? -10.211 30.797 1.153 1 97.62 215 PHE B N 1
ATOM 5671 C CA . PHE B 1 215 ? -10.148 29.75 0.135 1 97.62 215 PHE B CA 1
ATOM 5672 C C . PHE B 1 215 ? -11.445 29.703 -0.661 1 97.62 215 PHE B C 1
ATOM 5674 O O . PHE B 1 215 ? -11.805 28.656 -1.207 1 97.62 215 PHE B O 1
ATOM 5681 N N . ASP B 1 216 ? -12.234 30.781 -0.679 1 96.19 216 ASP B N 1
ATOM 5682 C CA . ASP B 1 216 ? -13.469 30.906 -1.442 1 96.19 216 ASP B CA 1
ATOM 5683 C C . ASP B 1 216 ? -14.43 29.766 -1.134 1 96.19 216 ASP B C 1
ATOM 5685 O O . ASP B 1 216 ? -14.953 29.109 -2.047 1 96.19 216 ASP B O 1
ATOM 5689 N N . ASN B 1 217 ? -14.484 29.406 0.112 1 96.5 217 ASN B N 1
ATOM 5690 C CA . ASN B 1 217 ? -15.422 28.422 0.662 1 96.5 217 ASN B CA 1
ATOM 5691 C C . ASN B 1 217 ? -15.117 27.016 0.153 1 96.5 217 ASN B C 1
ATOM 5693 O O . ASN B 1 217 ? -15.984 26.141 0.182 1 96.5 217 ASN B O 1
ATOM 5697 N N . ASN B 1 218 ? -13.977 26.828 -0.355 1 98 218 ASN B N 1
ATOM 5698 C CA . ASN B 1 218 ? -13.555 25.531 -0.865 1 98 218 ASN B CA 1
ATOM 5699 C C . ASN B 1 218 ? -12.188 25.125 -0.305 1 98 218 ASN B C 1
ATOM 5701 O O . ASN B 1 218 ? -11.18 25.172 -1.015 1 98 218 ASN B O 1
ATOM 5705 N N . TYR B 1 219 ? -12.234 24.719 0.973 1 98.38 219 TYR B N 1
ATOM 5706 C CA . TYR B 1 219 ? -10.961 24.359 1.583 1 98.38 219 TYR B CA 1
ATOM 5707 C C . TYR B 1 219 ? -11.078 23.031 2.328 1 98.38 219 TYR B C 1
ATOM 5709 O O . TYR B 1 219 ? -12.18 22.562 2.598 1 98.38 219 TYR B O 1
ATOM 5717 N N . ALA B 1 220 ? -9.961 22.438 2.607 1 98.44 220 ALA B N 1
ATOM 5718 C CA . ALA B 1 220 ? -9.797 21.281 3.482 1 98.44 220 ALA B CA 1
ATOM 5719 C C . ALA B 1 220 ? -8.633 21.484 4.449 1 98.44 220 ALA B C 1
ATOM 5721 O O . ALA B 1 220 ? -7.734 22.281 4.188 1 98.44 220 ALA B O 1
ATOM 5722 N N . ILE B 1 221 ? -8.75 20.922 5.59 1 98.5 221 ILE B N 1
ATOM 5723 C CA . ILE B 1 221 ? -7.602 20.734 6.469 1 98.5 221 ILE B CA 1
ATOM 5724 C C . ILE B 1 221 ? -6.938 19.391 6.18 1 98.5 221 ILE B C 1
ATOM 5726 O O . ILE B 1 221 ? -7.57 18.344 6.309 1 98.5 221 ILE B O 1
ATOM 5730 N N . ALA B 1 222 ? -5.688 19.438 5.766 1 98 222 ALA B N 1
ATOM 5731 C CA . ALA B 1 222 ? -4.949 18.219 5.402 1 98 222 ALA B CA 1
ATOM 5732 C C . ALA B 1 222 ? -3.756 18.016 6.328 1 98 222 ALA B C 1
ATOM 5734 O O . ALA B 1 222 ? -3.168 18.969 6.828 1 98 222 ALA B O 1
ATOM 5735 N N . SER B 1 223 ? -3.414 16.688 6.586 1 95.62 223 SER B N 1
ATOM 5736 C CA . SER B 1 223 ? -2.209 16.328 7.328 1 95.62 223 SER B CA 1
ATOM 5737 C C . SER B 1 223 ? -2.199 16.984 8.711 1 95.62 223 SER B C 1
ATOM 5739 O O . SER B 1 223 ? -3.152 16.828 9.477 1 95.62 223 SER B O 1
ATOM 5741 N N . CYS B 1 224 ? -1.248 17.688 9.133 1 91.19 224 CYS B N 1
ATOM 5742 C CA . CYS B 1 224 ? -1.137 18.266 10.477 1 91.19 224 CYS B CA 1
ATOM 5743 C C . CYS B 1 224 ? -2.174 19.359 10.695 1 91.19 224 CYS B C 1
ATOM 5745 O O . CYS B 1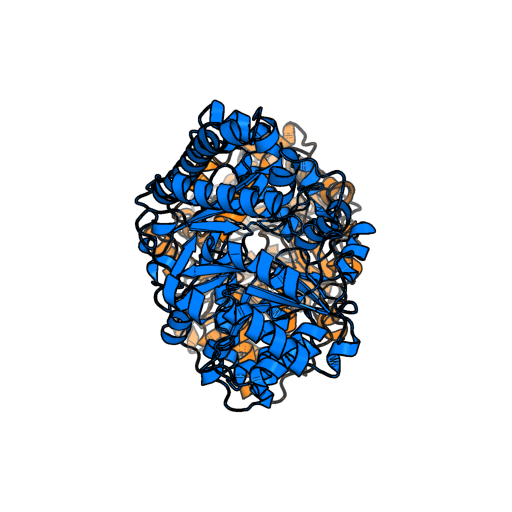 224 ? -2.857 19.375 11.719 1 91.19 224 CYS B O 1
ATOM 5747 N N . TYR B 1 225 ? -2.412 20.25 9.867 1 94.19 225 TYR B N 1
ATOM 5748 C CA . TYR B 1 225 ? -3.447 21.281 9.906 1 94.19 225 TYR B CA 1
ATOM 5749 C C . TYR B 1 225 ? -3.338 22.219 8.703 1 94.19 225 TYR B C 1
ATOM 5751 O O . TYR B 1 225 ? -3.529 23.422 8.828 1 94.19 225 TYR B O 1
ATOM 5759 N N . ASN B 1 226 ? -2.959 21.703 7.594 1 97.12 226 ASN B N 1
ATOM 5760 C CA . ASN B 1 226 ? -2.729 22.484 6.387 1 97.12 226 ASN B CA 1
ATOM 5761 C C . ASN B 1 226 ? -4.039 22.859 5.707 1 97.12 226 ASN B C 1
ATOM 5763 O O . ASN B 1 226 ? -4.797 21.984 5.273 1 97.12 226 ASN B O 1
ATOM 5767 N N . GLY B 1 227 ? -4.293 24.156 5.605 1 98.25 227 GLY B N 1
ATOM 5768 C CA . GLY B 1 227 ? -5.41 24.625 4.797 1 98.25 227 GLY B CA 1
ATOM 5769 C C . GLY B 1 227 ? -5.094 24.656 3.314 1 98.25 227 GLY B C 1
ATOM 5770 O O . GLY B 1 227 ? -4.168 25.359 2.889 1 98.25 227 GLY B O 1
ATOM 5771 N N . LEU B 1 228 ? -5.816 23.938 2.492 1 98.69 228 LEU B N 1
ATOM 5772 C CA . LEU B 1 228 ? -5.594 23.844 1.052 1 98.69 228 LEU B CA 1
ATOM 5773 C C . LEU B 1 228 ? -6.918 23.75 0.304 1 98.69 228 LEU B C 1
ATOM 5775 O O . LEU B 1 228 ? -7.941 23.391 0.891 1 98.69 228 LEU B O 1
ATOM 5779 N N . THR B 1 229 ? -6.902 24.062 -0.927 1 98.69 229 THR B N 1
ATOM 5780 C CA . THR B 1 229 ? -8.094 24.031 -1.766 1 98.69 229 THR B CA 1
ATOM 5781 C C . THR B 1 229 ? -8.453 22.594 -2.137 1 98.69 229 THR B C 1
ATOM 5783 O O . THR B 1 229 ? -7.594 21.828 -2.574 1 98.69 229 THR B O 1
ATOM 5786 N N . ILE B 1 230 ? -9.758 22.219 -1.95 1 98.75 230 ILE B N 1
ATOM 5787 C CA . ILE B 1 230 ? -10.242 20.922 -2.396 1 98.75 230 ILE B CA 1
ATOM 5788 C C . ILE B 1 230 ? -10.133 20.828 -3.916 1 98.75 230 ILE B C 1
ATOM 5790 O O . ILE B 1 230 ? -10.477 21.766 -4.633 1 98.75 230 ILE B O 1
ATOM 5794 N N . GLY B 1 231 ? -9.68 19.688 -4.418 1 98.75 231 GLY B N 1
ATOM 5795 C CA . GLY B 1 231 ? -9.414 19.516 -5.836 1 98.75 231 GLY B CA 1
ATOM 5796 C C . GLY B 1 231 ? -8.016 19.969 -6.238 1 98.75 231 GLY B C 1
ATOM 5797 O O . GLY B 1 231 ? -7.691 20 -7.426 1 98.75 231 GLY B O 1
ATOM 5798 N N . GLY B 1 232 ? -7.195 20.281 -5.266 1 98.69 232 GLY B N 1
ATOM 5799 C CA . GLY B 1 232 ? -5.84 20.734 -5.496 1 98.69 232 GLY B CA 1
ATOM 5800 C C . GLY B 1 232 ? -4.828 20.141 -4.535 1 98.69 232 GLY B C 1
ATOM 5801 O O . GLY B 1 232 ? -4.789 18.922 -4.352 1 98.69 232 GLY B O 1
ATOM 5802 N N . GLY B 1 233 ? -4.027 21.016 -3.934 1 98.44 233 GLY B N 1
ATOM 5803 C CA . GLY B 1 233 ? -2.977 20.578 -3.027 1 98.44 233 GLY B CA 1
ATOM 5804 C C . GLY B 1 233 ? -1.78 21.516 -3.014 1 98.44 233 GLY B C 1
ATOM 5805 O O . GLY B 1 233 ? -1.915 22.703 -3.287 1 98.44 233 GLY B O 1
ATOM 5806 N N . SER B 1 234 ? -0.727 21.047 -2.529 1 98.75 234 SER B N 1
ATOM 5807 C CA . SER B 1 234 ? 0.54 21.766 -2.512 1 98.75 234 SER B CA 1
ATOM 5808 C C . SER B 1 234 ? 1.646 20.969 -3.186 1 98.75 234 SER B C 1
ATOM 5810 O O . SER B 1 234 ? 1.843 19.781 -2.873 1 98.75 234 SER B O 1
ATOM 5812 N N . TYR B 1 235 ? 2.387 21.672 -4.059 1 98.69 235 TYR B N 1
ATOM 5813 C CA . TYR B 1 235 ? 3.492 21.016 -4.746 1 98.69 235 TYR B CA 1
ATOM 5814 C C . TYR B 1 235 ? 4.582 20.609 -3.76 1 98.69 235 TYR B C 1
ATOM 5816 O O . TYR B 1 235 ? 5.148 19.516 -3.861 1 98.69 235 TYR B O 1
ATOM 5824 N N . THR B 1 236 ? 4.844 21.484 -2.889 1 98.56 236 THR B N 1
ATOM 5825 C CA . THR B 1 236 ? 5.984 21.312 -1.993 1 98.56 236 THR B CA 1
ATOM 5826 C C . THR B 1 236 ? 5.801 22.156 -0.732 1 98.56 236 THR B C 1
ATOM 5828 O O . THR B 1 236 ? 4.883 22.969 -0.65 1 98.56 236 THR B O 1
ATOM 5831 N N . LEU B 1 237 ? 6.562 21.844 0.258 1 98.38 237 LEU B N 1
ATOM 5832 C CA . LEU B 1 237 ? 6.684 22.609 1.498 1 98.38 237 LEU B CA 1
ATOM 5833 C C . LEU B 1 237 ? 8.117 22.562 2.02 1 98.38 237 LEU B C 1
ATOM 5835 O O . LEU B 1 237 ? 8.625 21.5 2.375 1 98.38 237 LEU B O 1
ATOM 5839 N N . SER B 1 238 ? 8.758 23.641 1.941 1 98.19 238 SER B N 1
ATOM 5840 C CA . SER B 1 238 ? 10.031 23.844 2.631 1 98.19 238 SER B CA 1
ATOM 5841 C C . SER B 1 238 ? 9.867 24.781 3.822 1 98.19 238 SER B C 1
ATOM 5843 O O . SER B 1 238 ? 8.906 25.547 3.883 1 98.19 238 SER B O 1
ATOM 5845 N N . ARG B 1 239 ? 10.758 24.625 4.727 1 98.31 239 ARG B N 1
ATOM 5846 C CA . ARG B 1 239 ? 10.602 25.484 5.906 1 98.31 239 ARG B CA 1
ATOM 5847 C C . ARG B 1 239 ? 11.914 26.172 6.262 1 98.31 239 ARG B C 1
ATOM 5849 O O . ARG B 1 239 ? 12.992 25.594 6.113 1 98.31 239 ARG B O 1
ATOM 5856 N N . LEU B 1 240 ? 11.789 27.359 6.645 1 98.75 240 LEU B N 1
ATOM 5857 C CA . LEU B 1 240 ? 12.906 28.219 7.039 1 98.75 240 LEU B CA 1
ATOM 5858 C C . LEU B 1 240 ? 13.102 28.188 8.555 1 98.75 240 LEU B C 1
ATOM 5860 O O . LEU B 1 240 ? 12.172 28.484 9.305 1 98.75 240 LEU B O 1
ATOM 5864 N N . ASN B 1 241 ? 14.297 27.859 9 1 98.69 241 ASN B N 1
ATOM 5865 C CA . ASN B 1 241 ? 14.672 27.844 10.406 1 98.69 241 ASN B CA 1
ATOM 5866 C C . ASN B 1 241 ? 15.094 29.234 10.898 1 98.69 241 ASN B C 1
ATOM 5868 O O . ASN B 1 241 ? 16.281 29.562 10.852 1 98.69 241 ASN B O 1
ATOM 5872 N N . LEU B 1 242 ? 14.219 29.938 11.461 1 98.81 242 LEU B N 1
ATOM 5873 C CA . LEU B 1 242 ? 14.484 31.312 11.875 1 98.81 242 LEU B CA 1
ATOM 5874 C C . LEU B 1 242 ? 15.484 31.359 13.023 1 98.81 242 LEU B C 1
ATOM 5876 O O . LEU B 1 242 ? 16.281 32.281 13.133 1 98.81 242 LEU B O 1
ATOM 5880 N N . ALA B 1 243 ? 15.398 30.344 13.883 1 98.31 243 ALA B N 1
ATOM 5881 C CA . ALA B 1 243 ? 16.297 30.297 15.031 1 98.31 243 ALA B CA 1
ATOM 5882 C C . ALA B 1 243 ? 17.75 30.234 14.578 1 98.31 243 ALA B C 1
ATOM 5884 O O . ALA B 1 243 ? 18.594 31.016 15.055 1 98.31 243 ALA B O 1
ATOM 5885 N N . THR B 1 244 ? 18.062 29.328 13.688 1 98.38 244 THR B N 1
ATOM 5886 C CA . THR B 1 244 ? 19.422 29.188 13.195 1 98.38 244 THR B CA 1
ATOM 5887 C C . THR B 1 244 ? 19.812 30.359 12.312 1 98.38 244 THR B C 1
ATOM 5889 O O . THR B 1 244 ? 20.953 30.828 12.352 1 98.38 244 THR B O 1
ATOM 5892 N N . LEU B 1 245 ? 18.953 30.859 11.539 1 98.75 245 LEU B N 1
ATOM 5893 C CA . LEU B 1 245 ? 19.188 31.984 10.648 1 98.75 245 LEU B CA 1
ATOM 5894 C C . LEU B 1 245 ? 19.562 33.219 11.438 1 98.75 245 LEU B C 1
ATOM 5896 O O . LEU B 1 245 ? 20.391 34.031 11 1 98.75 245 LEU B O 1
ATOM 5900 N N . SER B 1 246 ? 18.906 33.469 12.578 1 98.56 246 SER B N 1
ATOM 5901 C CA . SER B 1 246 ? 19.125 34.656 13.375 1 98.56 246 SER B CA 1
ATOM 5902 C C . SER B 1 246 ? 20.594 34.812 13.789 1 98.56 246 SER B C 1
ATOM 5904 O O . SER B 1 246 ? 21.094 35.906 13.906 1 98.56 246 SER B O 1
ATOM 5906 N N . LYS B 1 247 ? 21.25 33.719 13.922 1 97.94 247 LYS B N 1
ATOM 5907 C CA . LYS B 1 247 ? 22.641 33.719 14.383 1 97.94 247 LYS B CA 1
ATOM 5908 C C . LYS B 1 247 ? 23.562 34.281 13.32 1 97.94 247 LYS B C 1
ATOM 5910 O O . LYS B 1 247 ? 24.719 34.625 13.609 1 97.94 247 LYS B O 1
ATOM 5915 N N . LYS B 1 248 ? 23.078 34.406 12.148 1 97.88 248 LYS B N 1
ATOM 5916 C CA . LYS B 1 248 ? 23.891 34.969 11.062 1 97.88 248 LYS B CA 1
ATOM 5917 C C . LYS B 1 248 ? 23.859 36.5 11.062 1 97.88 248 LYS B C 1
ATOM 5919 O O . LYS B 1 248 ? 24.625 37.125 10.352 1 97.88 248 LYS B O 1
ATOM 5924 N N . ALA B 1 249 ? 23.047 37.062 11.867 1 98.19 249 ALA B N 1
ATOM 5925 C CA . ALA B 1 249 ? 22.891 38.531 11.898 1 98.19 249 ALA B CA 1
ATOM 5926 C C . ALA B 1 249 ? 23.562 39.125 13.141 1 98.19 249 ALA B C 1
ATOM 5928 O O . ALA B 1 249 ? 23.531 38.531 14.219 1 98.19 249 ALA B O 1
ATOM 5929 N N . LYS B 1 250 ? 24.031 40.344 13.039 1 96.75 250 LYS B N 1
ATOM 5930 C CA . LYS B 1 250 ? 24.641 41.062 14.156 1 96.75 250 LYS B CA 1
ATOM 5931 C C . LYS B 1 250 ? 23.594 41.656 15.078 1 96.75 250 LYS B C 1
ATOM 5933 O O . LYS B 1 250 ? 23.828 41.812 16.281 1 96.75 250 LYS B O 1
ATOM 5938 N N . ASP B 1 251 ? 22.562 42.062 14.523 1 96.88 251 ASP B N 1
ATOM 5939 C CA . ASP B 1 251 ? 21.469 42.625 15.273 1 96.88 251 ASP B CA 1
ATOM 5940 C C . ASP B 1 251 ? 20.141 42.469 14.531 1 96.88 251 ASP B C 1
ATOM 5942 O O . ASP B 1 251 ? 20.109 41.906 13.438 1 96.88 251 ASP B O 1
ATOM 5946 N N . GLN B 1 252 ? 19.078 42.844 15.211 1 97.5 252 GLN B N 1
ATOM 5947 C CA . GLN B 1 252 ? 17.734 42.625 14.664 1 97.5 252 GLN B CA 1
ATOM 5948 C C . GLN B 1 252 ? 17.531 43.406 13.367 1 97.5 252 GLN B C 1
ATOM 5950 O O . GLN B 1 252 ? 16.844 42.938 12.461 1 97.5 252 GLN B O 1
ATOM 5955 N N . ASP B 1 253 ? 18.141 44.531 13.18 1 97.94 253 ASP B N 1
ATOM 5956 C CA . ASP B 1 253 ? 18 45.344 11.969 1 97.94 253 ASP B CA 1
ATOM 5957 C C . ASP B 1 253 ? 18.625 44.656 10.766 1 97.94 253 ASP B C 1
ATOM 5959 O O . ASP B 1 253 ? 18.016 44.594 9.688 1 97.94 253 ASP B O 1
ATOM 5963 N N . GLU B 1 254 ? 19.812 44.156 10.945 1 98.44 254 GLU B N 1
ATOM 5964 C CA . GLU B 1 254 ? 20.438 43.406 9.867 1 98.44 254 GLU B CA 1
ATOM 5965 C C . GLU B 1 254 ? 19.641 42.156 9.516 1 98.44 254 GLU B C 1
ATOM 5967 O O . GLU B 1 254 ? 19.516 41.781 8.344 1 98.44 254 GLU B O 1
ATOM 5972 N N . PHE B 1 255 ? 19.172 41.5 10.602 1 98.62 255 PHE B N 1
ATOM 5973 C CA . PHE B 1 255 ? 18.391 40.281 10.383 1 98.62 255 PHE B CA 1
ATOM 5974 C C . PHE B 1 255 ? 17.188 40.594 9.5 1 98.62 255 PHE B C 1
ATOM 5976 O O . PHE B 1 255 ? 16.969 39.906 8.484 1 98.62 255 PHE B O 1
ATOM 5983 N N . ILE B 1 256 ? 16.375 41.594 9.82 1 98.5 256 ILE B N 1
ATOM 5984 C CA . ILE B 1 256 ? 15.078 41.906 9.211 1 98.5 256 ILE B CA 1
ATOM 5985 C C . ILE B 1 256 ? 15.289 42.469 7.805 1 98.5 256 ILE B C 1
ATOM 5987 O O . ILE B 1 256 ? 14.516 42.156 6.887 1 98.5 256 ILE B O 1
ATOM 5991 N N . ASN B 1 257 ? 16.375 43.156 7.582 1 98.06 257 ASN B N 1
ATOM 5992 C CA . ASN B 1 257 ? 16.469 43.938 6.348 1 98.06 257 ASN B CA 1
ATOM 5993 C C . ASN B 1 257 ? 17.438 43.281 5.355 1 98.06 257 ASN B C 1
ATOM 5995 O O . ASN B 1 257 ? 17.422 43.625 4.168 1 98.06 257 ASN B O 1
ATOM 5999 N N . ILE B 1 258 ? 18.266 42.344 5.812 1 98.44 258 ILE B N 1
ATOM 6000 C CA . ILE B 1 258 ? 19.281 41.812 4.914 1 98.44 258 ILE B CA 1
ATOM 6001 C C . ILE B 1 258 ? 19.234 40.281 4.934 1 98.44 258 ILE B C 1
ATOM 6003 O O . ILE B 1 258 ? 19 39.656 3.9 1 98.44 258 ILE B O 1
ATOM 6007 N N . ILE B 1 259 ? 19.438 39.688 6.121 1 98.69 259 ILE B N 1
ATOM 6008 C CA . ILE B 1 259 ? 19.641 38.25 6.242 1 98.69 259 ILE B CA 1
ATOM 6009 C C . ILE B 1 259 ? 18.359 37.531 5.875 1 98.69 259 ILE B C 1
ATOM 6011 O O . ILE B 1 259 ? 18.375 36.562 5.094 1 98.69 259 ILE B O 1
ATOM 6015 N N . LEU B 1 260 ? 17.219 37.969 6.445 1 98.81 260 LEU B N 1
ATOM 6016 C CA . LEU B 1 260 ? 15.938 37.312 6.227 1 98.81 260 LEU B CA 1
ATOM 6017 C C . LEU B 1 260 ? 15.516 37.438 4.762 1 98.81 260 LEU B C 1
ATOM 6019 O O . LEU B 1 260 ? 15.18 36.438 4.133 1 98.81 260 LEU B O 1
ATOM 6023 N N . PRO B 1 261 ? 15.57 38.562 4.109 1 98.75 261 PRO B N 1
ATOM 6024 C CA . PRO B 1 261 ? 15.203 38.656 2.697 1 98.75 261 PRO B CA 1
ATOM 6025 C C . PRO B 1 261 ? 16.062 37.781 1.803 1 98.75 261 PRO B C 1
ATOM 6027 O O . PRO B 1 261 ? 15.547 37.156 0.866 1 98.75 261 PRO B O 1
ATOM 6030 N N . ASP B 1 262 ? 17.328 37.719 2.094 1 98.69 262 ASP B N 1
ATOM 6031 C CA . ASP B 1 262 ? 18.234 36.875 1.308 1 98.69 262 ASP B CA 1
ATOM 6032 C C . ASP B 1 262 ? 17.859 35.406 1.431 1 98.69 262 ASP B C 1
ATOM 6034 O O . ASP B 1 262 ? 17.844 34.688 0.433 1 98.69 262 ASP B O 1
ATOM 6038 N N . ALA B 1 263 ? 17.625 34.969 2.67 1 98.81 263 ALA B N 1
ATOM 6039 C CA . ALA B 1 263 ? 17.25 33.594 2.912 1 98.81 263 ALA B CA 1
ATOM 6040 C C . ALA B 1 263 ? 15.938 33.219 2.221 1 98.81 263 ALA B C 1
ATOM 6042 O O . ALA B 1 263 ? 15.789 32.125 1.666 1 98.81 263 ALA B O 1
ATOM 6043 N N . VAL B 1 264 ? 14.984 34.156 2.262 1 98.88 264 VAL B N 1
ATOM 6044 C CA . VAL B 1 264 ? 13.688 33.938 1.627 1 98.88 264 VAL B CA 1
ATOM 6045 C C . VAL B 1 264 ? 13.867 33.781 0.12 1 98.88 264 VAL B C 1
ATOM 6047 O O . VAL B 1 264 ? 13.258 32.906 -0.491 1 98.88 264 VAL B O 1
ATOM 6050 N N . GLU B 1 265 ? 14.664 34.594 -0.478 1 98.5 265 GLU B N 1
ATOM 6051 C CA . GLU B 1 265 ? 14.93 34.531 -1.911 1 98.5 265 GLU B CA 1
ATOM 6052 C C . GLU B 1 265 ? 15.5 33.188 -2.297 1 98.5 265 GLU B C 1
ATOM 6054 O O . GLU B 1 265 ? 15.086 32.594 -3.293 1 98.5 265 GLU B O 1
ATOM 6059 N N . LYS B 1 266 ? 16.422 32.75 -1.557 1 98.62 266 LYS B N 1
ATOM 6060 C CA . LYS B 1 266 ? 17.078 31.469 -1.843 1 98.62 266 LYS B CA 1
ATOM 6061 C C . LYS B 1 266 ? 16.125 30.297 -1.671 1 98.62 266 LYS B C 1
ATOM 6063 O O . LYS B 1 266 ? 16.078 29.391 -2.51 1 98.62 266 LYS B O 1
ATOM 6068 N N . MET B 1 267 ? 15.312 30.281 -0.58 1 98.69 267 MET B N 1
ATOM 6069 C CA . MET B 1 267 ? 14.375 29.172 -0.372 1 98.69 267 MET B CA 1
ATOM 6070 C C . MET B 1 267 ? 13.258 29.203 -1.415 1 98.69 267 MET B C 1
ATOM 6072 O O . MET B 1 267 ? 12.82 28.156 -1.89 1 98.69 267 MET B O 1
ATOM 6076 N N . ALA B 1 268 ? 12.82 30.406 -1.744 1 98.5 268 ALA B N 1
ATOM 6077 C CA . ALA B 1 268 ? 11.812 30.516 -2.799 1 98.5 268 ALA B CA 1
ATOM 6078 C C . ALA B 1 268 ? 12.336 29.953 -4.117 1 98.5 268 ALA B C 1
ATOM 6080 O O . ALA B 1 268 ? 11.602 29.312 -4.863 1 98.5 268 ALA B O 1
ATOM 6081 N N . GLY B 1 269 ? 13.586 30.312 -4.422 1 98 269 GLY B N 1
ATOM 6082 C CA . GLY B 1 269 ? 14.203 29.75 -5.613 1 98 269 GLY B CA 1
ATOM 6083 C C . GLY B 1 269 ? 14.273 28.234 -5.605 1 98 269 GLY B C 1
ATOM 6084 O O . GLY B 1 269 ? 14.039 27.594 -6.629 1 98 269 GLY B O 1
ATOM 6085 N N . TYR B 1 270 ? 14.625 27.703 -4.469 1 98.19 270 TYR B N 1
ATOM 6086 C CA . TYR B 1 270 ? 14.664 26.266 -4.301 1 98.19 270 TYR B CA 1
ATOM 6087 C C . TYR B 1 270 ? 13.297 25.641 -4.539 1 98.19 270 TYR B C 1
ATOM 6089 O O . TYR B 1 270 ? 13.172 24.641 -5.258 1 98.19 270 TYR B O 1
ATOM 6097 N N . MET B 1 271 ? 12.273 26.219 -3.957 1 98.56 271 MET B N 1
ATOM 6098 C CA . MET B 1 271 ? 10.906 25.719 -4.113 1 98.56 271 MET B CA 1
ATOM 6099 C C . MET B 1 271 ? 10.469 25.797 -5.57 1 98.56 271 MET B C 1
ATOM 6101 O O . MET B 1 271 ? 9.828 24.875 -6.082 1 98.56 271 MET B O 1
ATOM 6105 N N . LYS B 1 272 ? 10.805 26.875 -6.184 1 98.12 272 LYS B N 1
ATOM 6106 C CA . LYS B 1 272 ? 10.469 27.047 -7.594 1 98.12 272 LYS B CA 1
ATOM 6107 C C . LYS B 1 272 ? 11.07 25.953 -8.453 1 98.12 272 LYS B C 1
ATOM 6109 O O . LYS B 1 272 ? 10.422 25.453 -9.375 1 98.12 272 LYS B O 1
ATOM 6114 N N . GLU B 1 273 ? 12.312 25.641 -8.164 1 97.81 273 GLU B N 1
ATOM 6115 C CA . GLU B 1 273 ? 13 24.594 -8.898 1 97.81 273 GLU B CA 1
ATOM 6116 C C . GLU B 1 273 ? 12.328 23.234 -8.688 1 97.81 273 GLU B C 1
ATOM 6118 O O . GLU B 1 273 ? 12.211 22.438 -9.617 1 97.81 273 GLU B O 1
ATOM 6123 N N . ARG B 1 274 ? 11.93 22.922 -7.504 1 98 274 ARG B N 1
ATOM 6124 C CA . ARG B 1 274 ? 11.227 21.672 -7.199 1 98 274 ARG B CA 1
ATOM 6125 C C . ARG B 1 274 ? 9.906 21.594 -7.957 1 98 274 ARG B C 1
ATOM 6127 O O . ARG B 1 274 ? 9.586 20.547 -8.539 1 98 274 ARG B O 1
ATOM 6134 N N . ILE B 1 275 ? 9.211 22.656 -7.945 1 98.62 275 ILE B N 1
ATOM 6135 C CA . ILE B 1 275 ? 7.918 22.734 -8.625 1 98.62 275 ILE B CA 1
ATOM 6136 C C . ILE B 1 275 ? 8.109 22.547 -10.125 1 98.62 275 ILE B C 1
ATOM 6138 O O . ILE B 1 275 ? 7.355 21.828 -10.773 1 98.62 275 ILE B O 1
ATOM 6142 N N . ARG B 1 276 ? 9.102 23.219 -10.641 1 98.06 276 ARG B N 1
ATOM 6143 C CA . ARG B 1 276 ? 9.391 23.125 -12.07 1 98.06 276 ARG B CA 1
ATOM 6144 C C . ARG B 1 276 ? 9.57 21.656 -12.492 1 98.06 276 ARG B C 1
ATOM 6146 O O . ARG B 1 276 ? 8.953 21.203 -13.453 1 98.06 276 ARG B O 1
ATOM 6153 N N . PHE B 1 277 ? 10.352 20.938 -11.797 1 98.19 277 PHE B N 1
ATOM 6154 C CA . PHE B 1 277 ? 10.602 19.547 -12.156 1 98.19 277 PHE B CA 1
ATOM 6155 C C . PHE B 1 277 ? 9.328 18.719 -12.023 1 98.19 277 PHE B C 1
ATOM 6157 O O . PHE B 1 277 ? 9.008 17.922 -12.906 1 98.19 277 PHE B O 1
ATOM 6164 N N . LEU B 1 278 ? 8.617 18.906 -10.93 1 98.19 278 LEU B N 1
ATOM 6165 C CA . LEU B 1 278 ? 7.41 18.125 -10.672 1 98.19 278 LEU B CA 1
ATOM 6166 C C . LEU B 1 278 ? 6.375 18.344 -11.766 1 98.19 278 LEU B C 1
ATOM 6168 O O . LEU B 1 278 ? 5.777 17.391 -12.266 1 98.19 278 LEU B O 1
ATOM 6172 N N . VAL B 1 279 ? 6.219 19.594 -12.141 1 98.19 279 VAL B N 1
ATOM 6173 C CA . VAL B 1 279 ? 5.133 19.953 -13.047 1 98.19 279 VAL B CA 1
ATOM 6174 C C . VAL B 1 279 ? 5.562 19.734 -14.492 1 98.19 279 VAL B C 1
ATOM 6176 O O . VAL B 1 279 ? 4.781 19.234 -15.305 1 98.19 279 VAL B O 1
ATOM 6179 N N . GLU B 1 280 ? 6.82 20.016 -14.797 1 97.56 280 GLU B N 1
ATOM 6180 C CA . GLU B 1 280 ? 7.215 20.094 -16.203 1 97.56 280 GLU B CA 1
ATOM 6181 C C . GLU B 1 280 ? 7.938 18.828 -16.641 1 97.56 280 GLU B C 1
ATOM 6183 O O . GLU B 1 280 ? 8.031 18.547 -17.844 1 97.56 280 GLU B O 1
ATOM 6188 N N . GLU B 1 281 ? 8.445 18.062 -15.688 1 97.06 281 GLU B N 1
ATOM 6189 C CA . GLU B 1 281 ? 9.336 17 -16.141 1 97.06 281 GLU B CA 1
ATOM 6190 C C . GLU B 1 281 ? 8.875 15.641 -15.617 1 97.06 281 GLU B C 1
ATOM 6192 O O . GLU B 1 281 ? 9.094 14.617 -16.266 1 97.06 281 GLU B O 1
ATOM 6197 N N . SER B 1 282 ? 8.281 15.578 -14.461 1 96.5 282 SER B N 1
ATOM 6198 C CA . SER B 1 282 ? 7.98 14.297 -13.828 1 96.5 282 SER B CA 1
ATOM 6199 C C . SER B 1 282 ? 6.871 13.555 -14.57 1 96.5 282 SER B C 1
ATOM 6201 O O . SER B 1 282 ? 6.805 12.328 -14.523 1 96.5 282 SER B O 1
ATOM 6203 N N . GLY B 1 283 ? 5.891 14.312 -15.18 1 96.31 283 GLY B N 1
ATOM 6204 C CA . GLY B 1 283 ? 4.773 13.727 -15.898 1 96.31 283 GLY B CA 1
ATOM 6205 C C . GLY B 1 283 ? 3.598 13.391 -15 1 96.31 283 GLY B C 1
ATOM 6206 O O . GLY B 1 283 ? 2.646 12.734 -15.438 1 96.31 283 GLY B O 1
ATOM 6207 N N . PHE B 1 284 ? 3.594 13.844 -13.773 1 97.56 284 PHE B N 1
ATOM 6208 C CA . PHE B 1 284 ? 2.551 13.492 -12.812 1 97.56 284 PHE B CA 1
ATOM 6209 C C . PHE B 1 284 ? 1.187 13.961 -13.305 1 97.56 284 PHE B C 1
ATOM 6211 O O . PHE B 1 284 ? 0.242 13.172 -13.375 1 97.56 284 PHE B O 1
ATOM 6218 N N . PHE B 1 285 ? 1.057 15.219 -13.656 1 97.88 285 PHE B N 1
ATOM 6219 C CA . PHE B 1 285 ? -0.24 15.805 -13.969 1 97.88 285 PHE B CA 1
ATOM 6220 C C . PHE B 1 285 ? -0.724 15.352 -15.336 1 97.88 285 PHE B C 1
ATOM 6222 O O . PHE B 1 285 ? -1.927 15.352 -15.609 1 97.88 285 PHE B O 1
ATOM 6229 N N . GLU B 1 286 ? 0.161 14.859 -16.156 1 96.62 286 GLU B N 1
ATOM 6230 C CA . GLU B 1 286 ? -0.193 14.414 -17.5 1 96.62 286 GLU B CA 1
ATOM 6231 C C . GLU B 1 286 ? -0.746 12.992 -17.484 1 96.62 286 GLU B C 1
ATOM 6233 O O . GLU B 1 286 ? -1.551 12.625 -18.344 1 96.62 286 GLU B O 1
ATOM 6238 N N . THR B 1 287 ? -0.384 12.258 -16.484 1 95.44 287 THR B N 1
ATOM 6239 C CA . THR B 1 287 ? -0.646 10.828 -16.625 1 95.44 287 THR B CA 1
ATOM 6240 C C . THR B 1 287 ? -1.536 10.336 -15.484 1 95.44 287 THR B C 1
ATOM 6242 O O . THR B 1 287 ? -2.145 9.273 -15.578 1 95.44 287 THR B O 1
ATOM 6245 N N . ASN B 1 288 ? -1.636 11.008 -14.398 1 96.81 288 ASN B N 1
ATOM 6246 C CA . ASN B 1 288 ? -2.34 10.523 -13.211 1 96.81 288 ASN B CA 1
ATOM 6247 C C . ASN B 1 288 ? -3.852 10.508 -13.43 1 96.81 288 ASN B C 1
ATOM 6249 O O . ASN B 1 288 ? -4.426 11.484 -13.906 1 96.81 288 ASN B O 1
ATOM 6253 N N . PHE B 1 289 ? -4.551 9.406 -13.016 1 97.56 289 PHE B N 1
ATOM 6254 C CA . PHE B 1 289 ? -5.98 9.25 -13.266 1 97.56 289 PHE B CA 1
ATOM 6255 C C . PHE B 1 289 ? -6.785 10.234 -12.43 1 97.56 289 PHE B C 1
ATOM 6257 O O . PHE B 1 289 ? -7.898 10.609 -12.805 1 97.56 289 PHE B O 1
ATOM 6264 N N . LEU B 1 290 ? -6.266 10.68 -11.242 1 98.56 290 LEU B N 1
ATOM 6265 C CA . LEU B 1 290 ? -6.961 11.672 -10.422 1 98.56 290 LEU B CA 1
ATOM 6266 C C . LEU B 1 290 ? -7.188 12.961 -11.203 1 98.56 290 LEU B C 1
ATOM 6268 O O . LEU B 1 290 ? -8.227 13.609 -11.062 1 98.56 290 LEU B O 1
ATOM 6272 N N . VAL B 1 291 ? -6.152 13.344 -11.984 1 98.44 291 VAL B N 1
ATOM 6273 C CA . VAL B 1 291 ? -6.242 14.531 -12.828 1 98.44 291 VAL B CA 1
ATOM 6274 C C . VAL B 1 291 ? -7.207 14.281 -13.984 1 98.44 291 VAL B C 1
ATOM 6276 O O . VAL B 1 291 ? -8.094 15.094 -14.25 1 98.44 291 VAL B O 1
ATOM 6279 N N . LYS B 1 292 ? -7.078 13.125 -14.633 1 97.31 292 LYS B N 1
ATOM 6280 C CA . LYS B 1 292 ? -7.887 12.773 -15.789 1 97.31 292 LYS B CA 1
ATOM 6281 C C . LYS B 1 292 ? -9.367 12.727 -15.438 1 97.31 292 LYS B C 1
ATOM 6283 O O . LYS B 1 292 ? -10.227 13.086 -16.25 1 97.31 292 LYS B O 1
ATOM 6288 N N . GLU B 1 293 ? -9.656 12.32 -14.203 1 98.19 293 GLU B N 1
ATOM 6289 C CA . GLU B 1 293 ? -11.047 12.164 -13.789 1 98.19 293 GLU B CA 1
ATOM 6290 C C . GLU B 1 293 ? -11.555 13.422 -13.078 1 98.19 293 GLU B C 1
ATOM 6292 O O . GLU B 1 293 ? -12.695 13.461 -12.609 1 98.19 293 GLU B O 1
ATOM 6297 N N . GLY B 1 294 ? -10.742 14.422 -12.938 1 98.38 294 GLY B N 1
ATOM 6298 C CA . GLY B 1 294 ? -11.141 15.703 -12.383 1 98.38 294 GLY B CA 1
ATOM 6299 C C . GLY B 1 294 ? -11.281 15.68 -10.875 1 98.38 294 GLY B C 1
ATOM 6300 O O . GLY B 1 294 ? -12.062 16.453 -10.305 1 98.38 294 GLY B O 1
ATOM 6301 N N . LEU B 1 295 ? -10.641 14.781 -10.227 1 98.75 295 LEU B N 1
ATOM 6302 C CA . LEU B 1 295 ? -10.633 14.781 -8.766 1 98.75 295 LEU B CA 1
ATOM 6303 C C . LEU B 1 295 ? -9.625 15.789 -8.227 1 98.75 295 LEU B C 1
ATOM 6305 O O . LEU B 1 295 ? -9.734 16.219 -7.078 1 98.75 295 LEU B O 1
ATOM 6309 N N . ILE B 1 296 ? -8.57 16.109 -9 1 98.75 296 ILE B N 1
ATOM 6310 C CA . ILE B 1 296 ? -7.672 17.219 -8.75 1 98.75 296 ILE B CA 1
ATOM 6311 C C . ILE B 1 296 ? -7.402 17.969 -10.055 1 98.75 296 ILE B C 1
ATOM 6313 O O . ILE B 1 296 ? -7.531 17.406 -11.141 1 98.75 296 ILE B O 1
ATOM 6317 N N . TYR B 1 297 ? -7.102 19.25 -9.906 1 98.38 297 TYR B N 1
ATOM 6318 C CA . TYR B 1 297 ? -6.719 20.125 -11.008 1 98.38 297 TYR B CA 1
ATOM 6319 C C . TYR B 1 297 ? -5.391 20.828 -10.719 1 98.38 297 TYR B C 1
ATOM 6321 O O . TYR B 1 297 ? -5.195 21.375 -9.633 1 98.38 297 TYR B O 1
ATOM 6329 N N . LYS B 1 298 ? -4.52 20.75 -11.688 1 97.88 298 LYS B N 1
ATOM 6330 C CA . LYS B 1 298 ? -3.207 21.375 -11.539 1 97.88 298 LYS B CA 1
ATOM 6331 C C . LYS B 1 298 ? -3.338 22.828 -11.109 1 97.88 298 LYS B C 1
ATOM 6333 O O . LYS B 1 298 ? -2.604 23.281 -10.234 1 97.88 298 LYS B O 1
ATOM 6338 N N . ASP B 1 299 ? -4.293 23.516 -11.656 1 98.06 299 ASP B N 1
ATOM 6339 C CA . ASP B 1 299 ? -4.453 24.938 -11.414 1 98.06 299 ASP B CA 1
ATOM 6340 C C . ASP B 1 299 ? -4.965 25.203 -10 1 98.06 299 ASP B C 1
ATOM 6342 O O . ASP B 1 299 ? -4.957 26.344 -9.523 1 98.06 299 ASP B O 1
ATOM 6346 N N . ASN B 1 300 ? -5.379 24.188 -9.273 1 98.44 300 ASN B N 1
ATOM 6347 C CA . ASN B 1 300 ? -5.828 24.312 -7.891 1 98.44 300 ASN B CA 1
ATOM 6348 C C . ASN B 1 300 ? -4.684 24.078 -6.906 1 98.44 300 ASN B C 1
ATOM 6350 O O . ASN B 1 300 ? -4.895 24.078 -5.691 1 98.44 300 ASN B O 1
ATOM 6354 N N . PHE B 1 301 ? -3.479 23.891 -7.453 1 98.62 301 PHE B N 1
ATOM 6355 C CA . PHE B 1 301 ? -2.334 23.641 -6.586 1 98.62 301 PHE B CA 1
ATOM 6356 C C . PHE B 1 301 ? -1.595 24.938 -6.266 1 98.62 301 PHE B C 1
ATOM 6358 O O . PHE B 1 301 ? -1.639 25.891 -7.047 1 98.62 301 PHE B O 1
ATOM 6365 N N . THR B 1 302 ? -0.965 24.953 -5.16 1 98.56 302 THR B N 1
ATOM 6366 C CA . THR B 1 302 ? -0.075 26 -4.691 1 98.56 302 THR B CA 1
ATOM 6367 C C . THR B 1 302 ? 1.176 25.422 -4.047 1 98.56 302 THR B C 1
ATOM 6369 O O . THR B 1 302 ? 1.569 24.297 -4.363 1 98.56 302 THR B O 1
ATOM 6372 N N . ALA B 1 303 ? 1.898 26.188 -3.336 1 98.69 303 ALA B N 1
ATOM 6373 C CA . ALA B 1 303 ? 3.035 25.75 -2.521 1 98.69 303 ALA B CA 1
ATOM 6374 C C . ALA B 1 303 ? 3.051 26.484 -1.18 1 98.69 303 ALA B C 1
ATOM 6376 O O . ALA B 1 303 ? 2.473 27.562 -1.045 1 98.69 303 ALA B O 1
ATOM 6377 N N . MET B 1 304 ? 3.625 25.859 -0.26 1 98.62 304 MET B N 1
ATOM 6378 C CA . MET B 1 304 ? 3.641 26.406 1.09 1 98.62 304 MET B CA 1
ATOM 6379 C C . MET B 1 304 ? 5.062 26.766 1.514 1 98.62 304 MET B C 1
ATOM 6381 O O . MET B 1 304 ? 5.984 25.969 1.357 1 98.62 304 MET B O 1
ATOM 6385 N N . PHE B 1 305 ? 5.227 27.953 1.943 1 98.81 305 PHE B N 1
ATOM 6386 C CA . PHE B 1 305 ? 6.48 28.438 2.51 1 98.81 305 PHE B CA 1
ATOM 6387 C C . PHE B 1 305 ? 6.453 28.359 4.031 1 98.81 305 PHE B C 1
ATOM 6389 O O . PHE B 1 305 ? 5.816 29.188 4.691 1 98.81 305 PHE B O 1
ATOM 6396 N N . GLY B 1 306 ? 7.164 27.359 4.531 1 98.56 306 GLY B N 1
ATOM 6397 C CA . GLY B 1 306 ? 7.105 27.094 5.961 1 98.56 306 GLY B CA 1
ATOM 6398 C C . GLY B 1 306 ? 8.156 27.844 6.75 1 98.56 306 GLY B C 1
ATOM 6399 O O . GLY B 1 306 ? 9.156 28.297 6.188 1 98.56 306 GLY B O 1
ATOM 6400 N N . MET B 1 307 ? 7.883 28 7.973 1 98.62 307 MET B N 1
ATOM 6401 C CA . MET B 1 307 ? 8.859 28.562 8.898 1 98.62 307 MET B CA 1
ATOM 6402 C C . MET B 1 307 ? 8.68 27.984 10.297 1 98.62 307 MET B C 1
ATOM 6404 O O . MET B 1 307 ? 7.602 27.484 10.633 1 98.62 307 MET B O 1
ATOM 6408 N N . PHE B 1 308 ? 9.719 27.969 11.062 1 97.69 308 PHE B N 1
ATOM 6409 C CA . PHE B 1 308 ? 9.672 27.594 12.469 1 97.69 308 PHE B CA 1
ATOM 6410 C C . PHE B 1 308 ? 10.758 28.297 13.266 1 97.69 308 PHE B C 1
ATOM 6412 O O . PHE B 1 308 ? 11.617 28.969 12.695 1 97.69 308 PHE B O 1
ATOM 6419 N N . GLY B 1 309 ? 10.617 28.297 14.562 1 98.06 309 GLY B N 1
ATOM 6420 C CA . GLY B 1 309 ? 11.664 28.797 15.438 1 98.06 309 GLY B CA 1
ATOM 6421 C C . GLY B 1 309 ? 11.562 30.281 15.711 1 98.06 309 GLY B C 1
ATOM 6422 O O . GLY B 1 309 ? 12.578 30.953 15.961 1 98.06 309 GLY B O 1
ATOM 6423 N N . LEU B 1 310 ? 10.406 30.859 15.586 1 98.62 310 LEU B N 1
ATOM 6424 C CA . LEU B 1 310 ? 10.258 32.281 15.805 1 98.62 310 LEU B CA 1
ATOM 6425 C C . LEU B 1 310 ? 10.68 32.656 17.219 1 98.62 310 LEU B C 1
ATOM 6427 O O . LEU B 1 310 ? 11.359 33.688 17.422 1 98.62 310 LEU B O 1
ATOM 6431 N N . ALA B 1 311 ? 10.242 31.906 18.219 1 97.94 311 ALA B N 1
ATOM 6432 C CA . ALA B 1 311 ? 10.531 32.25 19.625 1 97.94 311 ALA B CA 1
ATOM 6433 C C . ALA B 1 311 ? 12.039 32.344 19.859 1 97.94 311 ALA B C 1
ATOM 6435 O O . ALA B 1 311 ? 12.508 33.312 20.438 1 97.94 311 ALA B O 1
ATOM 6436 N N . GLU B 1 312 ? 12.742 31.391 19.438 1 97.69 312 GLU B N 1
ATOM 6437 C CA . GLU B 1 312 ? 14.195 31.359 19.609 1 97.69 312 GLU B CA 1
ATOM 6438 C C . GLU B 1 312 ? 14.867 32.469 18.812 1 97.69 312 GLU B C 1
ATOM 6440 O O . GLU B 1 312 ? 15.875 33.031 19.25 1 97.69 312 GLU B O 1
ATOM 6445 N N . CYS B 1 313 ? 14.367 32.719 17.625 1 98.62 313 CYS B N 1
ATOM 6446 C CA . CYS B 1 313 ? 14.883 33.844 16.828 1 98.62 313 CYS B CA 1
ATOM 6447 C C . CYS B 1 313 ? 14.758 35.156 17.562 1 98.62 313 CYS B C 1
ATOM 6449 O O . CYS B 1 313 ? 15.727 35.906 17.688 1 98.62 313 CYS B O 1
ATOM 6451 N N . VAL B 1 314 ? 13.594 35.438 18.062 1 98.38 314 VAL B N 1
ATOM 6452 C CA . VAL B 1 314 ? 13.305 36.688 18.766 1 98.38 314 VAL B CA 1
ATOM 6453 C C . VAL B 1 314 ? 14.188 36.781 20.016 1 98.38 314 VAL B C 1
ATOM 6455 O O . VAL B 1 314 ? 14.82 37.812 20.266 1 98.38 314 VAL B O 1
ATOM 6458 N N . ASN B 1 315 ? 14.211 35.719 20.766 1 97.31 315 ASN B N 1
ATOM 6459 C CA . ASN B 1 315 ? 14.953 35.688 22.016 1 97.31 315 ASN B CA 1
ATOM 6460 C C . ASN B 1 315 ? 16.453 35.844 21.797 1 97.31 315 ASN B C 1
ATOM 6462 O O . ASN B 1 315 ? 17.188 36.25 22.703 1 97.31 315 ASN B O 1
ATOM 6466 N N . TYR B 1 316 ? 16.875 35.562 20.641 1 97.44 316 TYR B N 1
ATOM 6467 C CA . TYR B 1 316 ? 18.281 35.75 20.297 1 97.44 316 TYR B CA 1
ATOM 6468 C C . TYR B 1 316 ? 18.656 37.219 20.312 1 97.44 316 TYR B C 1
ATOM 6470 O O . TYR B 1 316 ? 19.797 37.562 20.656 1 97.44 316 TYR B O 1
ATOM 6478 N N . PHE B 1 317 ? 17.828 38.125 20 1 97.31 317 PHE B N 1
ATOM 6479 C CA . PHE B 1 317 ? 18.141 39.531 19.781 1 97.31 317 PHE B CA 1
ATOM 6480 C C . PHE B 1 317 ? 17.797 40.375 21.016 1 97.31 317 PHE B C 1
ATOM 6482 O O . PHE B 1 317 ? 18.047 41.562 21.062 1 97.31 317 PHE B O 1
ATOM 6489 N N . ILE B 1 318 ? 17.25 39.719 22.016 1 94.69 318 ILE B N 1
ATOM 6490 C CA . ILE B 1 318 ? 16.891 40.438 23.219 1 94.69 318 ILE B CA 1
ATOM 6491 C C . ILE B 1 318 ? 17.562 39.812 24.438 1 94.69 318 ILE B C 1
ATOM 6493 O O . ILE B 1 318 ? 18.156 38.75 24.328 1 94.69 318 ILE B O 1
ATOM 6497 N N . ASP B 1 319 ? 17.5 40.531 25.672 1 91.31 319 ASP B N 1
ATOM 6498 C CA . ASP B 1 319 ? 17.922 39.906 26.922 1 91.31 319 ASP B CA 1
ATOM 6499 C C . ASP B 1 319 ? 16.859 38.969 27.438 1 91.31 319 ASP B C 1
ATOM 6501 O O . ASP B 1 319 ? 15.969 39.344 28.188 1 91.31 319 ASP B O 1
ATOM 6505 N N . ALA B 1 320 ? 17 37.75 27.094 1 90.06 320 ALA B N 1
ATOM 6506 C CA . ALA B 1 320 ? 15.984 36.719 27.375 1 90.06 320 ALA B CA 1
ATOM 6507 C C . ALA B 1 320 ? 16.312 35.938 28.641 1 90.06 320 ALA B C 1
ATOM 6509 O O . ALA B 1 320 ? 15.883 34.812 28.812 1 90.06 320 ALA B O 1
ATOM 6510 N N . SER B 1 321 ? 17.156 36.406 29.5 1 93.06 321 SER B N 1
ATOM 6511 C CA . SER B 1 321 ? 17.531 35.719 30.719 1 93.06 321 SER B CA 1
ATOM 6512 C C . SER B 1 321 ? 16.344 35.594 31.672 1 93.06 321 SER B C 1
ATOM 6514 O O . SER B 1 321 ? 16.266 34.656 32.469 1 93.06 321 SER B O 1
ATOM 6516 N N . LYS B 1 322 ? 15.461 36.469 31.594 1 95.12 322 LYS B N 1
ATOM 6517 C CA . LYS B 1 322 ? 14.258 36.438 32.438 1 95.12 322 LYS B CA 1
ATOM 6518 C C . LYS B 1 322 ? 13.023 36.094 31.594 1 95.12 322 LYS B C 1
ATOM 6520 O O . LYS B 1 322 ? 12.867 36.594 30.469 1 95.12 322 LYS B O 1
ATOM 6525 N N . LEU B 1 323 ? 12.203 35.375 32.156 1 94.19 323 LEU B N 1
ATOM 6526 C CA . LEU B 1 323 ? 10.992 34.906 31.484 1 94.19 323 LEU B CA 1
ATOM 6527 C C . LEU B 1 323 ? 10.148 36.094 31.031 1 94.19 323 LEU B C 1
ATOM 6529 O O . LEU B 1 323 ? 9.57 36.062 29.953 1 94.19 323 LEU B O 1
ATOM 6533 N N . GLU B 1 324 ? 10.07 37.094 31.781 1 94.31 324 GLU B N 1
ATOM 6534 C CA . GLU B 1 324 ? 9.219 38.25 31.516 1 94.31 324 GLU B CA 1
ATOM 6535 C C . GLU B 1 324 ? 9.656 39 30.266 1 94.31 324 GLU B C 1
ATOM 6537 O O . GLU B 1 324 ? 8.891 39.781 29.703 1 94.31 324 GLU B O 1
ATOM 6542 N N . ASN B 1 325 ? 10.859 38.75 29.766 1 95.56 325 ASN B N 1
ATOM 6543 C CA . ASN B 1 325 ? 11.391 39.438 28.594 1 95.56 325 ASN B CA 1
ATOM 6544 C C . ASN B 1 325 ? 11.242 38.562 27.344 1 95.56 325 ASN B C 1
ATOM 6546 O O . ASN B 1 325 ? 11.391 39.062 26.219 1 95.56 325 ASN B O 1
ATOM 6550 N N . ARG B 1 326 ? 10.898 37.375 27.531 1 96.88 326 ARG B N 1
ATOM 6551 C CA . ARG B 1 326 ? 10.922 36.375 26.453 1 96.88 326 ARG B CA 1
ATOM 6552 C C . ARG B 1 326 ? 9.68 36.5 25.578 1 96.88 326 ARG B C 1
ATOM 6554 O O . ARG B 1 326 ? 8.703 37.156 25.953 1 96.88 326 ARG B O 1
ATOM 6561 N N . PHE B 1 327 ? 9.812 35.969 24.359 1 96.88 327 PHE B N 1
ATOM 6562 C CA . PHE B 1 327 ? 8.68 35.844 23.453 1 96.88 327 PHE B CA 1
ATOM 6563 C C . PHE B 1 327 ? 7.5 35.188 24.156 1 96.88 327 PHE B C 1
ATOM 6565 O O . PHE B 1 327 ? 7.668 34.156 24.828 1 96.88 327 PHE B O 1
ATOM 6572 N N . GLY B 1 328 ? 6.297 35.688 24.047 1 95.25 328 GLY B N 1
ATOM 6573 C CA . GLY B 1 328 ? 5.113 35.188 24.734 1 95.25 328 GLY B CA 1
ATOM 6574 C C . GLY B 1 328 ? 4.797 35.969 26 1 95.25 328 GLY B C 1
ATOM 6575 O O . GLY B 1 328 ? 3.666 35.938 26.484 1 95.25 328 GLY B O 1
ATOM 6576 N N . HIS B 1 329 ? 5.816 36.719 26.531 1 95.69 329 HIS B N 1
ATOM 6577 C CA . HIS B 1 329 ? 5.648 37.469 27.766 1 95.69 329 HIS B CA 1
ATOM 6578 C C . HIS B 1 329 ? 6.008 38.938 27.578 1 95.69 329 HIS B C 1
ATOM 6580 O O . HIS B 1 329 ? 5.199 39.812 27.875 1 95.69 329 HIS B O 1
ATOM 6586 N N . GLY B 1 330 ? 7.137 39.156 27.062 1 95.31 330 GLY B N 1
ATOM 6587 C CA . GLY B 1 330 ? 7.656 40.5 26.969 1 95.31 330 GLY B CA 1
ATOM 6588 C C . GLY B 1 330 ? 7.098 41.281 25.781 1 95.31 330 GLY B C 1
ATOM 6589 O O . GLY B 1 330 ? 6.996 40.75 24.672 1 95.31 330 GLY B O 1
ATOM 6590 N N . GLU B 1 331 ? 6.797 42.531 25.969 1 95.56 331 GLU B N 1
ATOM 6591 C CA . GLU B 1 331 ? 6.242 43.375 24.906 1 95.56 331 GLU B CA 1
ATOM 6592 C C . GLU B 1 331 ? 7.246 43.562 23.781 1 95.56 331 GLU B C 1
ATOM 6594 O O . GLU B 1 331 ? 6.883 43.531 22.609 1 95.56 331 GLU B O 1
ATOM 6599 N N . ILE B 1 332 ? 8.477 43.875 24.141 1 96.69 332 ILE B N 1
ATOM 6600 C CA . ILE B 1 332 ? 9.523 44.094 23.156 1 96.69 332 ILE B CA 1
ATOM 6601 C C . ILE B 1 332 ? 9.703 42.844 22.297 1 96.69 332 ILE B C 1
ATOM 6603 O O . ILE B 1 332 ? 9.789 42.938 21.078 1 96.69 332 ILE B O 1
ATOM 6607 N N . ALA B 1 333 ? 9.758 41.719 22.984 1 97.19 333 ALA B N 1
ATOM 6608 C CA . ALA B 1 333 ? 9.922 40.438 22.297 1 97.19 333 ALA B CA 1
ATOM 6609 C C . ALA B 1 333 ? 8.758 40.188 21.344 1 97.19 333 ALA B C 1
ATOM 6611 O O . ALA B 1 333 ? 8.961 39.812 20.188 1 97.19 333 ALA B O 1
ATOM 6612 N N . ASN B 1 334 ? 7.547 40.344 21.828 1 97.25 334 ASN B N 1
ATOM 6613 C CA . ASN B 1 334 ? 6.344 40.094 21.047 1 97.25 334 ASN B CA 1
ATOM 6614 C C . ASN B 1 334 ? 6.246 41 19.844 1 97.25 334 ASN B C 1
ATOM 6616 O O . ASN B 1 334 ? 5.844 40.594 18.766 1 97.25 334 ASN B O 1
ATOM 6620 N N . LYS B 1 335 ? 6.578 42.25 20.031 1 97.56 335 LYS B N 1
ATOM 6621 C CA . LYS B 1 335 ? 6.574 43.188 18.938 1 97.56 335 LYS B CA 1
ATOM 6622 C C . LYS B 1 335 ? 7.605 42.812 17.875 1 97.56 335 LYS B C 1
ATOM 6624 O O . LYS B 1 335 ? 7.352 42.938 16.672 1 97.56 335 LYS B O 1
ATOM 6629 N N . LEU B 1 336 ? 8.781 42.438 18.344 1 98.06 336 LEU B N 1
ATOM 6630 C CA . LEU B 1 336 ? 9.82 42 17.406 1 98.06 336 LEU B CA 1
ATOM 6631 C C . LEU B 1 336 ? 9.359 40.781 16.625 1 98.06 336 LEU B C 1
ATOM 6633 O O . LEU B 1 336 ? 9.578 40.719 15.406 1 98.06 336 LEU B O 1
ATOM 6637 N N . GLY B 1 337 ? 8.742 39.844 17.328 1 98.44 337 GLY B N 1
ATOM 6638 C CA . GLY B 1 337 ? 8.203 38.656 16.641 1 98.44 337 GLY B CA 1
ATOM 6639 C C . GLY B 1 337 ? 7.223 39.031 15.539 1 98.44 337 GLY B C 1
ATOM 6640 O O . GLY B 1 337 ? 7.305 38.5 14.438 1 98.44 337 GLY B O 1
ATOM 6641 N N . TYR B 1 338 ? 6.324 39.875 15.859 1 98.38 338 TYR B N 1
ATOM 6642 C CA . TYR B 1 338 ? 5.328 40.312 14.891 1 98.38 338 TYR B CA 1
ATOM 6643 C C . TYR B 1 338 ? 5.992 40.969 13.688 1 98.38 338 TYR B C 1
ATOM 6645 O O . TYR B 1 338 ? 5.625 40.719 12.547 1 98.38 338 TYR B O 1
ATOM 6653 N N . LYS B 1 339 ? 6.977 41.812 13.93 1 98.44 339 LYS B N 1
ATOM 6654 C CA . LYS B 1 339 ? 7.703 42.5 12.875 1 98.44 339 LYS B CA 1
ATOM 6655 C C . LYS B 1 339 ? 8.406 41.5 11.945 1 98.44 339 LYS B C 1
ATOM 6657 O O . LYS B 1 339 ? 8.43 41.688 10.727 1 98.44 339 LYS B O 1
ATOM 6662 N N . ILE B 1 340 ? 8.977 40.531 12.516 1 98.75 340 ILE B N 1
ATOM 6663 C CA . ILE B 1 340 ? 9.711 39.531 11.758 1 98.75 340 ILE B CA 1
ATOM 6664 C C . ILE B 1 340 ? 8.758 38.781 10.828 1 98.75 340 ILE B C 1
ATOM 6666 O O . ILE B 1 340 ? 9.047 38.594 9.641 1 98.75 340 ILE B O 1
ATOM 6670 N N . ILE B 1 341 ? 7.59 38.406 11.312 1 98.81 341 ILE B N 1
ATOM 6671 C CA . ILE B 1 341 ? 6.633 37.625 10.516 1 98.81 341 ILE B CA 1
ATOM 6672 C C . ILE B 1 341 ? 6.023 38.531 9.445 1 98.81 341 ILE B C 1
ATOM 6674 O O . ILE B 1 341 ? 5.785 38.094 8.32 1 98.81 341 ILE B O 1
ATOM 6678 N N . GLU B 1 342 ? 5.754 39.75 9.797 1 98.5 342 GLU B N 1
ATOM 6679 C CA . GLU B 1 342 ? 5.273 40.688 8.797 1 98.5 342 GLU B CA 1
ATOM 6680 C C . GLU B 1 342 ? 6.273 40.844 7.656 1 98.5 342 GLU B C 1
ATOM 6682 O O . GLU B 1 342 ? 5.887 40.875 6.484 1 98.5 342 GLU B O 1
ATOM 6687 N N . LYS B 1 343 ? 7.539 41.031 8.039 1 98.69 343 LYS B N 1
ATOM 6688 C CA . LYS B 1 343 ? 8.586 41.125 7.023 1 98.69 343 LYS B CA 1
ATOM 6689 C C . LYS B 1 343 ? 8.68 39.844 6.195 1 98.69 343 LYS B C 1
ATOM 6691 O O . LYS B 1 343 ? 8.859 39.906 4.977 1 98.69 343 LYS B O 1
ATOM 6696 N N . LEU B 1 344 ? 8.609 38.719 6.875 1 98.81 344 LEU B N 1
ATOM 6697 C CA . LEU B 1 344 ? 8.641 37.438 6.172 1 98.81 344 LEU B CA 1
ATOM 6698 C C . LEU B 1 344 ? 7.539 37.375 5.113 1 98.81 344 LEU B C 1
ATOM 6700 O O . LEU B 1 344 ? 7.793 37 3.973 1 98.81 344 LEU B O 1
ATOM 6704 N N . GLU B 1 345 ? 6.316 37.688 5.48 1 98.62 345 GLU B N 1
ATOM 6705 C CA . GLU B 1 345 ? 5.195 37.688 4.547 1 98.62 345 GLU B CA 1
ATOM 6706 C C . GLU B 1 345 ? 5.473 38.594 3.352 1 98.62 345 GLU B C 1
ATOM 6708 O O . GLU B 1 345 ? 5.227 38.219 2.205 1 98.62 345 GLU B O 1
ATOM 6713 N N . THR B 1 346 ? 5.98 39.781 3.646 1 98.44 346 THR B N 1
ATOM 6714 C CA . THR B 1 346 ? 6.285 40.75 2.602 1 98.44 346 THR B CA 1
ATOM 6715 C C . THR B 1 346 ? 7.297 40.156 1.613 1 98.44 346 THR B C 1
ATOM 6717 O O . THR B 1 346 ? 7.125 40.281 0.399 1 98.44 346 THR B O 1
ATOM 6720 N N . GLU B 1 347 ? 8.375 39.625 2.131 1 98.62 347 GLU B N 1
ATOM 6721 C CA . GLU B 1 347 ? 9.438 39.094 1.288 1 98.62 347 GLU B CA 1
ATOM 6722 C C . GLU B 1 347 ? 8.945 37.906 0.453 1 98.62 347 GLU B C 1
ATOM 6724 O O . GLU B 1 347 ? 9.297 37.781 -0.722 1 98.62 347 GLU B O 1
ATOM 6729 N N . VAL B 1 348 ? 8.188 37 1.08 1 98.62 348 VAL B N 1
ATOM 6730 C CA . VAL B 1 348 ? 7.668 35.844 0.369 1 98.62 348 VAL B CA 1
ATOM 6731 C C . VAL B 1 348 ? 6.73 36.312 -0.75 1 98.62 348 VAL B C 1
ATOM 6733 O O . VAL B 1 348 ? 6.754 35.75 -1.851 1 98.62 348 VAL B O 1
ATOM 6736 N N . ASN B 1 349 ? 5.957 37.312 -0.54 1 97.75 349 ASN B N 1
ATOM 6737 C CA . ASN B 1 349 ? 4.965 37.812 -1.487 1 97.75 349 ASN B CA 1
ATOM 6738 C C . ASN B 1 349 ? 5.625 38.5 -2.689 1 97.75 349 ASN B C 1
ATOM 6740 O O . ASN B 1 349 ? 4.973 38.719 -3.707 1 97.75 349 ASN B O 1
ATOM 6744 N N . LYS B 1 350 ? 6.898 38.75 -2.609 1 97.5 350 LYS B N 1
ATOM 6745 C CA . LYS B 1 350 ? 7.617 39.344 -3.744 1 97.5 350 LYS B CA 1
ATOM 6746 C C . LYS B 1 350 ? 7.848 38.281 -4.832 1 97.5 350 LYS B C 1
ATOM 6748 O O . LYS B 1 350 ? 8.141 38.625 -5.98 1 97.5 350 LYS B O 1
ATOM 6753 N N . HIS B 1 351 ? 7.773 37.125 -4.414 1 97 351 HIS B N 1
ATOM 6754 C CA . HIS B 1 351 ? 8.047 36.062 -5.352 1 97 351 HIS B CA 1
ATOM 6755 C C . HIS B 1 351 ? 6.781 35.625 -6.074 1 97 351 HIS B C 1
ATOM 6757 O O . HIS B 1 351 ? 5.691 35.656 -5.5 1 97 351 HIS B O 1
ATOM 6763 N N . ASN B 1 352 ? 6.965 35.25 -7.309 1 96.88 352 ASN B N 1
ATOM 6764 C CA . ASN B 1 352 ? 5.855 34.812 -8.156 1 96.88 352 ASN B CA 1
ATOM 6765 C C . ASN B 1 352 ? 6.176 33.5 -8.867 1 96.88 352 ASN B C 1
ATOM 6767 O O . ASN B 1 352 ? 7.164 33.406 -9.602 1 96.88 352 ASN B O 1
ATOM 6771 N N . ASP B 1 353 ? 5.418 32.5 -8.641 1 97.81 353 ASP B N 1
ATOM 6772 C CA . ASP B 1 353 ? 5.496 31.219 -9.328 1 97.81 353 ASP B CA 1
ATOM 6773 C C . ASP B 1 353 ? 4.227 30.953 -10.141 1 97.81 353 ASP B C 1
ATOM 6775 O O . ASP B 1 353 ? 3.174 30.656 -9.578 1 97.81 353 ASP B O 1
ATOM 6779 N N . PRO B 1 354 ? 4.301 30.938 -11.43 1 96.94 354 PRO B N 1
ATOM 6780 C CA . PRO B 1 354 ? 3.113 30.828 -12.281 1 96.94 354 PRO B CA 1
ATOM 6781 C C . PRO B 1 354 ? 2.389 29.5 -12.094 1 96.94 354 PRO B C 1
ATOM 6783 O O . PRO B 1 354 ? 1.201 29.375 -12.406 1 96.94 354 PRO B O 1
ATOM 6786 N N . HIS B 1 355 ? 3.043 28.516 -11.555 1 97.81 355 HIS B N 1
ATOM 6787 C CA . HIS B 1 355 ? 2.398 27.219 -11.352 1 97.81 355 HIS B CA 1
ATOM 6788 C C . HIS B 1 355 ? 1.412 27.281 -10.195 1 97.81 355 HIS B C 1
ATOM 6790 O O . HIS B 1 355 ? 0.552 26.406 -10.062 1 97.81 355 HIS B O 1
ATOM 6796 N N . CYS B 1 356 ? 1.572 28.234 -9.297 1 98.19 356 CYS B N 1
ATOM 6797 C CA . CYS B 1 356 ? 0.681 28.375 -8.156 1 98.19 356 CYS B CA 1
ATOM 6798 C C . CYS B 1 356 ? -0.523 29.25 -8.508 1 98.19 356 CYS B C 1
ATOM 6800 O O . CYS B 1 356 ? -0.789 30.25 -7.844 1 98.19 356 CYS B O 1
ATOM 6802 N N . SER B 1 357 ? -1.318 28.766 -9.422 1 96.94 357 SER B N 1
ATOM 6803 C CA . SER B 1 357 ? -2.385 29.547 -10.023 1 96.94 357 SER B CA 1
ATOM 6804 C C . SER B 1 357 ? -3.463 29.906 -9.008 1 96.94 357 SER B C 1
ATOM 6806 O O . SER B 1 357 ? -3.965 31.031 -8.984 1 96.94 357 SER B O 1
ATOM 6808 N N . ILE B 1 358 ? -3.857 28.984 -8.125 1 97.81 358 ILE B N 1
ATOM 6809 C CA . ILE B 1 358 ? -4.988 29.172 -7.219 1 97.81 358 ILE B CA 1
ATOM 6810 C C . ILE B 1 358 ? -4.676 30.281 -6.219 1 97.81 358 ILE B C 1
ATOM 6812 O O . ILE B 1 358 ? -5.582 30.938 -5.707 1 97.81 358 ILE B O 1
ATOM 6816 N N . SER B 1 359 ? -3.357 30.469 -5.949 1 97.62 359 SER B N 1
ATOM 6817 C CA . SER B 1 359 ? -2.938 31.516 -5.027 1 97.62 359 SER B CA 1
ATOM 6818 C C . SER B 1 359 ? -2.309 32.688 -5.773 1 97.62 359 SER B C 1
ATOM 6820 O O . SER B 1 359 ? -1.464 33.406 -5.223 1 97.62 359 SER B O 1
ATOM 6822 N N . LYS B 1 360 ? -2.586 32.812 -7.055 1 97 360 LYS B N 1
ATOM 6823 C CA . LYS B 1 360 ? -2.184 33.938 -7.898 1 97 360 LYS B CA 1
ATOM 6824 C C . LYS B 1 360 ? -0.664 34.062 -7.953 1 97 360 LYS B C 1
ATOM 6826 O O . LYS B 1 360 ? -0.127 35.156 -7.879 1 97 360 LYS B O 1
ATOM 6831 N N . GLY B 1 361 ? -0.038 32.938 -7.918 1 97.44 361 GLY B N 1
ATOM 6832 C CA . GLY B 1 361 ? 1.407 32.875 -8.07 1 97.44 361 GLY B CA 1
ATOM 6833 C C . GLY B 1 361 ? 2.148 33 -6.75 1 97.44 361 GLY B C 1
ATOM 6834 O O . GLY B 1 361 ? 3.375 32.906 -6.711 1 97.44 361 GLY B O 1
ATOM 6835 N N . LYS B 1 362 ? 1.415 33.219 -5.703 1 97.44 362 LYS B N 1
ATOM 6836 C CA . LYS B 1 362 ? 2.037 33.438 -4.398 1 97.44 362 LYS B CA 1
ATOM 6837 C C . LYS B 1 362 ? 2.148 32.125 -3.619 1 97.44 362 LYS B C 1
ATOM 6839 O O . LYS B 1 362 ? 1.267 31.266 -3.705 1 97.44 362 LYS B O 1
ATOM 6844 N N . TYR B 1 363 ? 3.283 31.984 -2.928 1 98.5 363 TYR B N 1
ATOM 6845 C CA . TYR B 1 363 ? 3.375 30.906 -1.945 1 98.5 363 TYR B CA 1
ATOM 6846 C C . TYR B 1 363 ? 2.576 31.25 -0.692 1 98.5 363 TYR B C 1
ATOM 6848 O O . TYR B 1 363 ? 2.523 32.406 -0.275 1 98.5 363 TYR B O 1
ATOM 6856 N N . LEU B 1 364 ? 1.951 30.266 -0.134 1 98.38 364 LEU B N 1
ATOM 6857 C CA . LEU B 1 364 ? 1.228 30.484 1.115 1 98.38 364 LEU B CA 1
ATOM 6858 C C . LEU B 1 364 ? 2.139 30.25 2.316 1 98.38 364 LEU B C 1
ATOM 6860 O O . LEU B 1 364 ? 2.84 29.234 2.383 1 98.38 364 LEU B O 1
ATOM 6864 N N . LEU B 1 365 ? 2.141 31.203 3.252 1 98.5 365 LEU B N 1
ATOM 6865 C CA . LEU B 1 365 ? 2.924 31.031 4.469 1 98.5 365 LEU B CA 1
ATOM 6866 C C . LEU B 1 365 ? 2.332 29.922 5.34 1 98.5 365 LEU B C 1
ATOM 6868 O O . LEU B 1 365 ? 1.109 29.797 5.441 1 98.5 365 LEU B O 1
ATOM 6872 N N . HIS B 1 366 ? 3.176 29.156 5.934 1 98.31 366 HIS B N 1
ATOM 6873 C CA . HIS B 1 366 ? 2.801 28.047 6.793 1 98.31 366 HIS B CA 1
ATOM 6874 C C . HIS B 1 366 ? 3.664 28 8.047 1 98.31 366 HIS B C 1
ATOM 6876 O O . HIS B 1 366 ? 4.895 28.031 7.961 1 98.31 366 HIS B O 1
ATOM 6882 N N . ALA B 1 367 ? 3.035 28.016 9.242 1 98 367 ALA B N 1
ATOM 6883 C CA . ALA B 1 367 ? 3.75 27.812 10.5 1 98 367 ALA B CA 1
ATOM 6884 C C . ALA B 1 367 ? 3.986 26.328 10.773 1 98 367 ALA B C 1
ATOM 6886 O O . ALA B 1 367 ? 3.092 25.625 11.25 1 98 367 ALA B O 1
ATOM 6887 N N . GLN B 1 368 ? 5.145 25.891 10.562 1 93.81 368 GLN B N 1
ATOM 6888 C CA . GLN B 1 368 ? 5.453 24.469 10.492 1 93.81 368 GLN B CA 1
ATOM 6889 C C . GLN B 1 368 ? 5.512 23.844 11.883 1 93.81 368 GLN B C 1
ATOM 6891 O O . GLN B 1 368 ? 6.031 24.453 12.82 1 93.81 368 GLN B O 1
ATOM 6896 N N . VAL B 1 369 ? 5.07 22.609 11.891 1 88.56 369 VAL B N 1
ATOM 6897 C CA . VAL B 1 369 ? 5.121 21.812 13.117 1 88.56 369 VAL B CA 1
ATOM 6898 C C . VAL B 1 369 ? 6.559 21.375 13.383 1 88.56 369 VAL B C 1
ATOM 6900 O O . VAL B 1 369 ? 7.402 21.406 12.484 1 88.56 369 VAL B O 1
ATOM 6903 N N . GLY B 1 370 ? 6.723 21.016 14.602 1 85.25 370 GLY B N 1
ATOM 6904 C CA . GLY B 1 370 ? 8.031 20.5 14.961 1 85.25 370 GLY B CA 1
ATOM 6905 C C . GLY B 1 370 ? 8.258 19.078 14.492 1 85.25 370 GLY B C 1
ATOM 6906 O O . GLY B 1 370 ? 7.312 18.281 14.414 1 85.25 370 GLY B O 1
ATOM 6907 N N . ILE B 1 371 ? 9.555 18.781 14.18 1 84 371 ILE B N 1
ATOM 6908 C CA . ILE B 1 371 ? 9.945 17.406 13.883 1 84 371 ILE B CA 1
ATOM 6909 C C . ILE B 1 371 ? 11.055 16.969 14.828 1 84 371 ILE B C 1
ATOM 6911 O O . ILE B 1 371 ? 11.586 17.781 15.594 1 84 371 ILE B O 1
ATOM 6915 N N . ASP B 1 372 ? 11.383 15.766 14.734 1 81.44 372 ASP B N 1
ATOM 6916 C CA . ASP B 1 372 ? 12.273 15.125 15.695 1 81.44 372 ASP B CA 1
ATOM 6917 C C . ASP B 1 372 ? 13.656 15.781 15.68 1 81.44 372 ASP B C 1
ATOM 6919 O O . ASP B 1 372 ? 14.336 15.844 16.703 1 81.44 372 ASP B O 1
ATOM 6923 N N . SER B 1 373 ? 13.992 16.391 14.578 1 84.19 373 SER B N 1
ATOM 6924 C CA . SER B 1 373 ? 15.328 16.938 14.461 1 84.19 373 SER B CA 1
ATOM 6925 C C . SER B 1 373 ? 15.383 18.375 15 1 84.19 373 SER B C 1
ATOM 6927 O O . SER B 1 373 ? 16.469 18.953 15.094 1 84.19 373 SER B O 1
ATOM 6929 N N . ASP B 1 374 ? 14.281 18.938 15.352 1 90.06 374 ASP B N 1
ATOM 6930 C CA . ASP B 1 374 ? 14.234 20.312 15.836 1 90.06 374 ASP B CA 1
ATOM 6931 C C . ASP B 1 374 ? 14.594 20.391 17.312 1 90.06 374 ASP B C 1
ATOM 6933 O O . ASP B 1 374 ? 13.734 20.656 18.156 1 90.06 374 ASP B O 1
ATOM 6937 N N . MET B 1 375 ? 15.789 20.344 17.625 1 89.38 375 MET B N 1
ATOM 6938 C CA . MET B 1 375 ? 16.219 20.328 19.016 1 89.38 375 MET B CA 1
ATOM 6939 C C . MET B 1 375 ? 16.203 21.734 19.609 1 89.38 375 MET B C 1
ATOM 6941 O O . MET B 1 375 ? 16.953 22.609 19.172 1 89.38 375 MET B O 1
ATOM 6945 N N . GLY B 1 376 ? 15.391 21.859 20.516 1 90 376 GLY B N 1
ATOM 6946 C CA . GLY B 1 376 ? 15.344 23.125 21.25 1 90 376 GLY B CA 1
ATOM 6947 C C . GLY B 1 376 ? 14.727 24.25 20.453 1 90 376 GLY B C 1
ATOM 6948 O O . GLY B 1 376 ? 14.953 25.422 20.766 1 90 376 GLY B O 1
ATOM 6949 N N . ILE B 1 377 ? 14.125 24 19.438 1 94.88 377 ILE B N 1
ATOM 6950 C CA . ILE B 1 377 ? 13.5 25.016 18.594 1 94.88 377 ILE B CA 1
ATOM 6951 C C . ILE B 1 377 ? 11.984 24.812 18.578 1 94.88 377 ILE B C 1
ATOM 6953 O O . ILE B 1 377 ? 11.5 23.719 18.281 1 94.88 377 ILE B O 1
ATOM 6957 N N . SER B 1 378 ? 11.227 25.828 18.875 1 94.88 378 SER B N 1
ATOM 6958 C CA . SER B 1 378 ? 9.773 25.75 18.969 1 94.88 378 SER B CA 1
ATOM 6959 C C . SER B 1 378 ? 9.125 25.75 17.578 1 94.88 378 SER B C 1
ATOM 6961 O O . SER B 1 378 ? 9.625 26.391 16.656 1 94.88 378 SER B O 1
ATOM 6963 N N . PRO B 1 379 ? 8.023 25.047 17.5 1 95 379 PRO B N 1
ATOM 6964 C CA . PRO B 1 379 ? 7.332 25 16.203 1 95 379 PRO B CA 1
ATOM 6965 C C . PRO B 1 379 ? 6.715 26.344 15.82 1 95 379 PRO B C 1
ATOM 6967 O O . PRO B 1 379 ? 6.191 27.062 16.688 1 95 379 PRO B O 1
ATOM 6970 N N . GLY B 1 380 ? 6.734 26.641 14.523 1 96.69 380 GLY B N 1
ATOM 6971 C CA . GLY B 1 380 ? 6.051 27.797 13.961 1 96.69 380 GLY B CA 1
ATOM 6972 C C . GLY B 1 380 ? 6.25 29.062 14.781 1 96.69 380 GLY B C 1
ATOM 6973 O O . GLY B 1 380 ? 7.383 29.453 15.062 1 96.69 380 GLY B O 1
ATOM 6974 N N . CYS B 1 381 ? 5.129 29.641 15.203 1 97.69 381 CYS B N 1
ATOM 6975 C CA . CYS B 1 381 ? 5.113 30.859 16.016 1 97.69 381 CYS B CA 1
ATOM 6976 C C . CYS B 1 381 ? 4.68 30.562 17.438 1 97.69 381 CYS B C 1
ATOM 6978 O O . CYS B 1 381 ? 4.145 31.438 18.125 1 97.69 381 CYS B O 1
ATOM 6980 N N . ARG B 1 382 ? 4.863 29.328 17.844 1 95.5 382 ARG B N 1
ATOM 6981 C CA . ARG B 1 382 ? 4.371 28.922 19.156 1 95.5 382 ARG B CA 1
ATOM 6982 C C . ARG B 1 382 ? 5.273 29.453 20.266 1 95.5 382 ARG B C 1
ATOM 6984 O O . ARG B 1 382 ? 6.473 29.641 20.047 1 95.5 382 ARG B O 1
ATOM 6991 N N . ILE B 1 383 ? 4.605 29.672 21.375 1 95.81 383 ILE B N 1
ATOM 6992 C CA . ILE B 1 383 ? 5.355 29.922 22.609 1 95.81 383 ILE B CA 1
ATOM 6993 C C . ILE B 1 383 ? 5.977 28.625 23.109 1 95.81 383 ILE B C 1
ATOM 6995 O O . ILE B 1 383 ? 5.305 27.578 23.156 1 95.81 383 ILE B O 1
ATOM 6999 N N . PRO B 1 384 ? 7.273 28.656 23.422 1 94 384 PRO B N 1
ATOM 7000 C CA . PRO B 1 384 ? 7.945 27.406 23.797 1 94 384 PRO B CA 1
ATOM 7001 C C . PRO B 1 384 ? 7.262 26.688 24.953 1 94 384 PRO B C 1
ATOM 7003 O O . PRO B 1 384 ? 6.793 27.344 25.906 1 94 384 PRO B O 1
ATOM 7006 N N . ILE B 1 385 ? 7.234 25.422 24.828 1 91.19 385 ILE B N 1
ATOM 7007 C CA . ILE B 1 385 ? 6.699 24.609 25.906 1 91.19 385 ILE B CA 1
ATOM 7008 C C . ILE B 1 385 ? 7.457 24.891 27.203 1 91.19 385 ILE B C 1
ATOM 7010 O O . ILE B 1 385 ? 8.695 24.922 27.219 1 91.19 385 ILE B O 1
ATOM 7014 N N . GLY B 1 386 ? 6.785 25.078 28.234 1 89.81 386 GLY B N 1
ATOM 7015 C CA . GLY B 1 386 ? 7.398 25.422 29.5 1 89.81 386 GLY B CA 1
ATOM 7016 C C . GLY B 1 386 ? 7.355 26.906 29.812 1 89.81 386 GLY B C 1
ATOM 7017 O O . GLY B 1 386 ? 7.473 27.312 30.969 1 89.81 386 GLY B O 1
ATOM 7018 N N . ASP B 1 387 ? 7.25 27.703 28.734 1 93.12 387 ASP B N 1
ATOM 7019 C CA . ASP B 1 387 ? 7.234 29.156 28.891 1 93.12 387 ASP B CA 1
ATOM 7020 C C . ASP B 1 387 ? 5.824 29.703 28.703 1 93.12 387 ASP B C 1
ATOM 7022 O O . ASP B 1 387 ? 5.637 30.922 28.609 1 93.12 387 ASP B O 1
ATOM 7026 N N . GLU B 1 388 ? 4.844 28.875 28.594 1 94.31 388 GLU B N 1
ATOM 7027 C CA . GLU B 1 388 ? 3.504 29.328 28.25 1 94.31 388 GLU B CA 1
ATOM 7028 C C . GLU B 1 388 ? 2.916 30.219 29.344 1 94.31 388 GLU B C 1
ATOM 7030 O O . GLU B 1 388 ? 2.947 29.844 30.531 1 94.31 388 GLU B O 1
ATOM 7035 N N . PRO B 1 389 ? 2.377 31.328 29.031 1 94.94 389 PRO B N 1
ATOM 7036 C CA . PRO B 1 389 ? 1.667 32.156 30.031 1 94.94 389 PRO B CA 1
ATOM 7037 C C . PRO B 1 389 ? 0.29 31.578 30.375 1 94.94 389 PRO B C 1
ATOM 7039 O O . PRO B 1 389 ? -0.031 30.453 30 1 94.94 389 PRO B O 1
ATOM 7042 N N . ASP B 1 390 ? -0.45 32.406 31.188 1 93.69 390 ASP B N 1
ATOM 7043 C CA . ASP B 1 390 ? -1.812 31.969 31.484 1 93.69 390 ASP B CA 1
ATOM 7044 C C . ASP B 1 390 ? -2.662 31.922 30.219 1 93.69 390 ASP B C 1
ATOM 7046 O O . ASP B 1 390 ? -2.322 32.531 29.203 1 93.69 390 ASP B O 1
ATOM 7050 N N . LEU B 1 391 ? -3.768 31.172 30.25 1 94.19 391 LEU B N 1
ATOM 7051 C CA . LEU B 1 391 ? -4.516 30.781 29.062 1 94.19 391 LEU B CA 1
ATOM 7052 C C . LEU B 1 391 ? -4.992 32 28.281 1 94.19 391 LEU B C 1
ATOM 7054 O O . LEU B 1 391 ? -4.793 32.094 27.078 1 94.19 391 LEU B O 1
ATOM 7058 N N . PRO B 1 392 ? -5.66 33 28.938 1 93.81 392 PRO B N 1
ATOM 7059 C CA . PRO B 1 392 ? -6.129 34.156 28.156 1 93.81 392 PRO B CA 1
ATOM 7060 C C . PRO B 1 392 ? -5 34.906 27.453 1 93.81 392 PRO B C 1
ATOM 7062 O O . PRO B 1 392 ? -5.141 35.281 26.281 1 93.81 392 PRO B O 1
ATOM 7065 N N . ARG B 1 393 ? -3.865 35.062 28.172 1 94.75 393 ARG B N 1
ATOM 7066 C CA . ARG B 1 393 ? -2.713 35.75 27.578 1 94.75 393 ARG B CA 1
ATOM 7067 C C . ARG B 1 393 ? -2.115 34.906 26.453 1 94.75 393 ARG B C 1
ATOM 7069 O O . ARG B 1 393 ? -1.7 35.438 25.422 1 94.75 393 ARG B O 1
ATOM 7076 N N . HIS B 1 394 ? -2.025 33.656 26.688 1 95.06 394 HIS B N 1
ATOM 7077 C CA . HIS B 1 394 ? -1.519 32.719 25.672 1 95.06 394 HIS B CA 1
ATOM 7078 C C . HIS B 1 394 ? -2.332 32.844 24.375 1 95.06 394 HIS B C 1
ATOM 7080 O O . HIS B 1 394 ? -1.767 32.906 23.281 1 95.06 394 HIS B O 1
ATOM 7086 N N . LEU B 1 395 ? -3.645 32.812 24.5 1 95.56 395 LEU B N 1
ATOM 7087 C CA . LEU B 1 395 ? -4.547 32.875 23.359 1 95.56 395 LEU B CA 1
ATOM 7088 C C . LEU B 1 395 ? -4.371 34.188 22.578 1 95.56 395 LEU B C 1
ATOM 7090 O O . LEU B 1 395 ? -4.273 34.156 21.344 1 95.56 395 LEU B O 1
ATOM 7094 N N . VAL B 1 396 ? -4.293 35.219 23.266 1 94.56 396 VAL B N 1
ATOM 7095 C CA . VAL B 1 396 ? -4.219 36.531 22.641 1 94.56 396 VAL B CA 1
ATOM 7096 C C . VAL B 1 396 ? -2.893 36.688 21.906 1 94.56 396 VAL B C 1
ATOM 7098 O O . VAL B 1 396 ? -2.863 37.125 20.75 1 94.56 396 VAL B O 1
ATOM 7101 N N . GLU B 1 397 ? -1.799 36.344 22.547 1 95.25 397 GLU B N 1
ATOM 7102 C CA . GLU B 1 397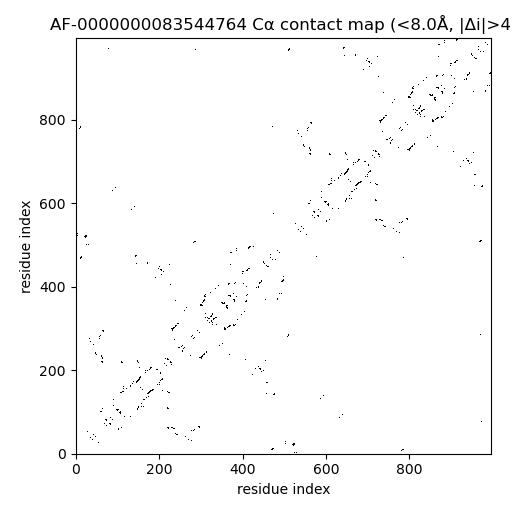 ? -0.481 36.5 21.938 1 95.25 397 GLU B CA 1
ATOM 7103 C C . GLU B 1 397 ? -0.318 35.594 20.734 1 95.25 397 GLU B C 1
ATOM 7105 O O . GLU B 1 397 ? 0.275 35.969 19.734 1 95.25 397 GLU B O 1
ATOM 7110 N N . ALA B 1 398 ? -0.833 34.406 20.906 1 95.75 398 ALA B N 1
ATOM 7111 C CA . ALA B 1 398 ? -0.736 33.469 19.812 1 95.75 398 ALA B CA 1
ATOM 7112 C C . ALA B 1 398 ? -1.598 33.906 18.625 1 95.75 398 ALA B C 1
ATOM 7114 O O . ALA B 1 398 ? -1.174 33.781 17.469 1 95.75 398 ALA B O 1
ATOM 7115 N N . ALA B 1 399 ? -2.773 34.344 18.844 1 96.69 399 ALA B N 1
ATOM 7116 C CA . ALA B 1 399 ? -3.766 34.656 17.828 1 96.69 399 ALA B CA 1
ATOM 7117 C C . ALA B 1 399 ? -3.254 35.719 16.875 1 96.69 399 ALA B C 1
ATOM 7119 O O . ALA B 1 399 ? -3.613 35.75 15.703 1 96.69 399 ALA B O 1
ATOM 7120 N N . LYS B 1 400 ? -2.334 36.562 17.328 1 96.62 400 LYS B N 1
ATOM 7121 C CA . LYS B 1 400 ? -1.83 37.719 16.547 1 96.62 400 LYS B CA 1
ATOM 7122 C C . LYS B 1 400 ? -1.144 37.219 15.273 1 96.62 400 LYS B C 1
ATOM 7124 O O . LYS B 1 400 ? -1.108 37.938 14.273 1 96.62 400 LYS B O 1
ATOM 7129 N N . PHE B 1 401 ? -0.664 36.062 15.344 1 98 401 PHE B N 1
ATOM 7130 C CA . PHE B 1 401 ? 0.161 35.594 14.234 1 98 401 PHE B CA 1
ATOM 7131 C C . PHE B 1 401 ? -0.673 34.781 13.242 1 98 401 PHE B C 1
ATOM 7133 O O . PHE B 1 401 ? -0.238 34.562 12.117 1 98 401 PHE B O 1
ATOM 7140 N N . HIS B 1 402 ? -1.811 34.312 13.594 1 97.88 402 HIS B N 1
ATOM 7141 C CA . HIS B 1 402 ? -2.561 33.312 12.82 1 97.88 402 HIS B CA 1
ATOM 7142 C C . HIS B 1 402 ? -2.998 33.906 11.477 1 97.88 402 HIS B C 1
ATOM 7144 O O . HIS B 1 402 ? -3.086 33.188 10.484 1 97.88 402 HIS B O 1
ATOM 7150 N N . LYS B 1 403 ? -3.23 35.188 11.406 1 96.81 403 LYS B N 1
ATOM 7151 C CA . LYS B 1 403 ? -3.705 35.844 10.188 1 96.81 403 LYS B CA 1
ATOM 7152 C C . LYS B 1 403 ? -2.658 35.75 9.078 1 96.81 403 LYS B C 1
ATOM 7154 O O . LYS B 1 403 ? -2.986 35.875 7.895 1 96.81 403 LYS B O 1
ATOM 7159 N N . PHE B 1 404 ? -1.392 35.531 9.391 1 98.12 404 PHE B N 1
ATOM 7160 C CA . PHE B 1 404 ? -0.309 35.531 8.414 1 98.12 404 PHE B CA 1
ATOM 7161 C C . PHE B 1 404 ? -0.2 34.188 7.715 1 98.12 404 PHE B C 1
ATOM 7163 O O . PHE B 1 404 ? 0.486 34.062 6.699 1 98.12 404 PHE B O 1
ATOM 7170 N N . PHE B 1 405 ? -0.949 33.188 8.188 1 98.38 405 PHE B N 1
ATOM 7171 C CA . PHE B 1 405 ? -0.672 31.812 7.746 1 98.38 405 PHE B CA 1
ATOM 7172 C C . PHE B 1 405 ? -1.939 31.141 7.227 1 98.38 405 PHE B C 1
ATOM 7174 O O . PHE B 1 405 ? -2.428 30.188 7.82 1 98.38 405 PHE B O 1
ATOM 7181 N N . PRO B 1 406 ? -2.352 31.469 6.07 1 97 406 PRO B N 1
ATOM 7182 C CA . PRO B 1 406 ? -3.58 30.875 5.531 1 97 406 PRO B CA 1
ATOM 7183 C C . PRO B 1 406 ? -3.471 29.375 5.32 1 97 406 PRO B C 1
ATOM 7185 O O . PRO B 1 406 ? -4.48 28.656 5.367 1 97 406 PRO B O 1
ATOM 7188 N N . SER B 1 407 ? -2.262 28.875 5.105 1 97.56 407 SER B N 1
ATOM 7189 C CA . SER B 1 407 ? -2.115 27.453 4.84 1 97.56 407 SER B CA 1
ATOM 7190 C C . SER B 1 407 ? -1.892 26.672 6.129 1 97.56 407 SER B C 1
ATOM 7192 O O . SER B 1 407 ? -1.774 25.438 6.105 1 97.56 407 SER B O 1
ATOM 7194 N N . GLY B 1 408 ? -1.76 27.422 7.242 1 96.62 408 GLY B N 1
ATOM 7195 C CA . GLY B 1 408 ? -1.818 26.641 8.461 1 96.62 408 GLY B CA 1
ATOM 7196 C C . GLY B 1 408 ? -0.971 27.203 9.578 1 96.62 408 GLY B C 1
ATOM 7197 O O . GLY B 1 408 ? 0.198 27.531 9.375 1 96.62 408 GLY B O 1
ATOM 7198 N N . ILE B 1 409 ? -1.467 27.312 10.68 1 97.25 409 ILE B N 1
ATOM 7199 C CA . ILE B 1 409 ? -0.905 27.609 11.992 1 97.25 409 ILE B CA 1
ATOM 7200 C C . ILE B 1 409 ? -1.852 27.094 13.078 1 97.25 409 ILE B C 1
ATOM 7202 O O . ILE B 1 409 ? -3.068 27.062 12.891 1 97.25 409 ILE B O 1
ATOM 7206 N N . GLY B 1 410 ? -1.297 26.594 14.094 1 93.94 410 GLY B N 1
ATOM 7207 C CA . GLY B 1 410 ? -2.156 26.094 15.156 1 93.94 410 GLY B CA 1
ATOM 7208 C C . GLY B 1 410 ? -1.474 26.062 16.516 1 93.94 410 GLY B C 1
ATOM 7209 O O . GLY B 1 410 ? -0.248 26.156 16.594 1 93.94 410 GLY B O 1
ATOM 7210 N N . ASP B 1 411 ? -2.279 26.031 17.516 1 93.69 411 ASP B N 1
ATOM 7211 C CA . ASP B 1 411 ? -1.8 25.906 18.891 1 93.69 411 ASP B CA 1
ATOM 7212 C C . ASP B 1 411 ? -2.504 24.766 19.609 1 93.69 411 ASP B C 1
ATOM 7214 O O . ASP B 1 411 ? -3.598 24.359 19.219 1 93.69 411 ASP B O 1
ATOM 7218 N N . ILE B 1 412 ? -1.858 24.25 20.547 1 92.5 412 ILE B N 1
ATOM 7219 C CA . ILE B 1 412 ? -2.318 23.094 21.297 1 92.5 412 ILE B CA 1
ATOM 7220 C C . ILE B 1 412 ? -2.453 23.453 22.781 1 92.5 412 ILE B C 1
ATOM 7222 O O . ILE B 1 412 ? -1.537 24.031 23.359 1 92.5 412 ILE B O 1
ATOM 7226 N N . PHE B 1 413 ? -3.504 23.141 23.281 1 93 413 PHE B N 1
ATOM 7227 C CA . PHE B 1 413 ? -3.758 23.422 24.688 1 93 413 PHE B CA 1
ATOM 7228 C C . PHE B 1 413 ? -4.133 22.141 25.438 1 93 413 PHE B C 1
ATOM 7230 O O . PHE B 1 413 ? -5.09 21.453 25.062 1 93 413 PHE B O 1
ATOM 7237 N N . ASN B 1 414 ? -3.447 21.859 26.406 1 91.75 414 ASN B N 1
ATOM 7238 C CA . ASN B 1 414 ? -3.689 20.703 27.281 1 91.75 414 ASN B CA 1
ATOM 7239 C C . ASN B 1 414 ? -4.57 21.078 28.469 1 91.75 414 ASN B C 1
ATOM 7241 O O . ASN B 1 414 ? -4.332 22.078 29.141 1 91.75 414 ASN B O 1
ATOM 7245 N N . PHE B 1 415 ? -5.582 20.266 28.672 1 93 415 PHE B N 1
ATOM 7246 C CA . PHE B 1 415 ? -6.516 20.531 29.766 1 93 415 PHE B CA 1
ATOM 7247 C C . PHE B 1 415 ? -6.461 19.422 30.812 1 93 415 PHE B C 1
ATOM 7249 O O . PHE B 1 415 ? -6.234 18.266 30.469 1 93 415 PHE B O 1
ATOM 7256 N N . ASP B 1 416 ? -6.711 19.797 32.031 1 91.44 416 ASP B N 1
ATOM 7257 C CA . ASP B 1 416 ? -6.836 18.812 33.094 1 91.44 416 ASP B CA 1
ATOM 7258 C C . ASP B 1 416 ? -8.086 17.953 32.906 1 91.44 416 ASP B C 1
ATOM 7260 O O . ASP B 1 416 ? -9.094 18.422 32.375 1 91.44 416 ASP B O 1
ATOM 7264 N N . SER B 1 417 ? -8.016 16.75 33.438 1 89.38 417 SER B N 1
ATOM 7265 C CA . SER B 1 417 ? -9.094 15.789 33.219 1 89.38 417 SER B CA 1
ATOM 7266 C C . SER B 1 417 ? -10.391 16.281 33.875 1 89.38 417 SER B C 1
ATOM 7268 O O . SER B 1 417 ? -11.477 15.852 33.469 1 89.38 417 SER B O 1
ATOM 7270 N N . THR B 1 418 ? -10.336 17.156 34.812 1 88.88 418 THR B N 1
ATOM 7271 C CA . THR B 1 418 ? -11.523 17.672 35.5 1 88.88 418 THR B CA 1
ATOM 7272 C C . THR B 1 418 ? -12.391 18.469 34.531 1 88.88 418 THR B C 1
ATOM 7274 O O . THR B 1 418 ? -13.586 18.672 34.781 1 88.88 418 THR B O 1
ATOM 7277 N N . VAL B 1 419 ? -11.797 18.906 33.469 1 91.81 419 VAL B N 1
ATOM 7278 C CA . VAL B 1 419 ? -12.516 19.719 32.5 1 91.81 419 VAL B CA 1
ATOM 7279 C C . VAL B 1 419 ? -13.547 18.875 31.75 1 91.81 419 VAL B C 1
ATOM 7281 O O . VAL B 1 419 ? -14.5 19.391 31.172 1 91.81 419 VAL B O 1
ATOM 7284 N N . LYS B 1 420 ? -13.383 17.578 31.781 1 92.06 420 LYS B N 1
ATOM 7285 C CA . LYS B 1 420 ? -14.32 16.656 31.141 1 92.06 420 LYS B CA 1
ATOM 7286 C C . LYS B 1 420 ? -15.727 16.828 31.703 1 92.06 420 LYS B C 1
ATOM 7288 O O . LYS B 1 420 ? -16.719 16.562 31.016 1 92.06 420 LYS B O 1
ATOM 7293 N N . SER B 1 421 ? -15.836 17.297 32.938 1 93.19 421 SER B N 1
ATOM 7294 C CA . SER B 1 421 ? -17.125 17.5 33.594 1 93.19 421 SER B CA 1
ATOM 7295 C C . SER B 1 421 ? -17.734 18.844 33.219 1 93.19 421 SER B C 1
ATOM 7297 O O . SER B 1 421 ? -18.891 19.109 33.5 1 93.19 421 SER B O 1
ATOM 7299 N N . ASN B 1 422 ? -16.984 19.703 32.594 1 94.19 422 ASN B N 1
ATOM 7300 C CA . ASN B 1 422 ? -17.438 21.031 32.188 1 94.19 422 ASN B CA 1
ATOM 7301 C C . ASN B 1 422 ? -17 21.375 30.766 1 94.19 422 ASN B C 1
ATOM 7303 O O . ASN B 1 422 ? -16.297 22.375 30.547 1 94.19 422 ASN B O 1
ATOM 7307 N N . PRO B 1 423 ? -17.484 20.656 29.781 1 95.19 423 PRO B N 1
ATOM 7308 C CA . PRO B 1 423 ? -17.062 20.891 28.391 1 95.19 423 PRO B CA 1
ATOM 7309 C C . PRO B 1 423 ? -17.469 22.266 27.875 1 95.19 423 PRO B C 1
ATOM 7311 O O . PRO B 1 423 ? -16.859 22.797 26.953 1 95.19 423 PRO B O 1
ATOM 7314 N N . GLU B 1 424 ? -18.453 22.891 28.469 1 96.31 424 GLU B N 1
ATOM 7315 C CA . GLU B 1 424 ? -18.875 24.234 28.094 1 96.31 424 GLU B CA 1
ATOM 7316 C C . GLU B 1 424 ? -17.766 25.25 28.281 1 96.31 424 GLU B C 1
ATOM 7318 O O . GLU B 1 424 ? -17.641 26.203 27.531 1 96.31 424 GLU B O 1
ATOM 7323 N N . TYR B 1 425 ? -17.031 24.969 29.297 1 95.5 425 TYR B N 1
ATOM 7324 C CA . TYR B 1 425 ? -15.875 25.812 29.547 1 95.5 425 TYR B CA 1
ATOM 7325 C C . TYR B 1 425 ? -14.922 25.812 28.375 1 95.5 425 TYR B C 1
ATOM 7327 O O . TYR B 1 425 ? -14.469 26.875 27.922 1 95.5 425 TYR B O 1
ATOM 7335 N N . VAL B 1 426 ? -14.617 24.688 27.828 1 96.25 426 VAL B N 1
ATOM 7336 C CA . VAL B 1 426 ? -13.727 24.547 26.672 1 96.25 426 VAL B CA 1
ATOM 7337 C C . VAL B 1 426 ? -14.344 25.219 25.453 1 96.25 426 VAL B C 1
ATOM 7339 O O . VAL B 1 426 ? -13.648 25.891 24.688 1 96.25 426 VAL B O 1
ATOM 7342 N N . LEU B 1 427 ? -15.641 24.984 25.297 1 97.56 427 LEU B N 1
ATOM 7343 C CA . LEU B 1 427 ? -16.328 25.609 24.172 1 97.56 427 LEU B CA 1
ATOM 7344 C C . LEU B 1 427 ? -16.188 27.125 24.219 1 97.56 427 LEU B C 1
ATOM 7346 O O . LEU B 1 427 ? -15.969 27.781 23.203 1 97.56 427 LEU B O 1
ATOM 7350 N N . ASP B 1 428 ? -16.312 27.688 25.391 1 96.69 428 ASP B N 1
ATOM 7351 C CA . ASP B 1 428 ? -16.172 29.141 25.578 1 96.69 428 ASP B CA 1
ATOM 7352 C C . ASP B 1 428 ? -14.773 29.609 25.188 1 96.69 428 ASP B C 1
ATOM 7354 O O . ASP B 1 428 ? -14.617 30.672 24.594 1 96.69 428 ASP B O 1
ATOM 7358 N N . ILE B 1 429 ? -13.836 28.875 25.594 1 96.62 429 ILE B N 1
ATOM 7359 C CA . ILE B 1 429 ? -12.453 29.203 25.25 1 96.62 429 ILE B CA 1
ATOM 7360 C C . ILE B 1 429 ? -12.281 29.172 23.734 1 96.62 429 ILE B C 1
ATOM 7362 O O . ILE B 1 429 ? -11.656 30.078 23.172 1 96.62 429 ILE B O 1
ATOM 7366 N N . ILE B 1 430 ? -12.789 28.125 23.062 1 97.25 430 ILE B N 1
ATOM 7367 C CA . ILE B 1 430 ? -12.688 28 21.625 1 97.25 430 ILE B CA 1
ATOM 7368 C C . ILE B 1 430 ? -13.359 29.188 20.938 1 97.25 430 ILE B C 1
ATOM 7370 O O . ILE B 1 430 ? -12.789 29.797 20.031 1 97.25 430 ILE B O 1
ATOM 7374 N N . LYS B 1 431 ? -14.562 29.5 21.391 1 97.12 431 LYS B N 1
ATOM 7375 C CA . LYS B 1 431 ? -15.289 30.641 20.844 1 97.12 431 LYS B CA 1
ATOM 7376 C C . LYS B 1 431 ? -14.5 31.938 21.031 1 97.12 431 LYS B C 1
ATOM 7378 O O . LYS B 1 431 ? -14.414 32.75 20.109 1 97.12 431 LYS B O 1
ATOM 7383 N N . GLY B 1 432 ? -13.992 32.125 22.203 1 96.12 432 GLY B N 1
ATOM 7384 C CA . GLY B 1 432 ? -13.172 33.281 22.469 1 96.12 432 GLY B CA 1
ATOM 7385 C C . GLY B 1 432 ? -11.938 33.344 21.594 1 96.12 432 GLY B C 1
ATOM 7386 O O . GLY B 1 432 ? -11.602 34.438 21.078 1 96.12 432 GLY B O 1
ATOM 7387 N N . ALA B 1 433 ? -11.273 32.25 21.484 1 96.81 433 ALA B N 1
ATOM 7388 C CA . ALA B 1 433 ? -10.086 32.156 20.641 1 96.81 433 ALA B CA 1
ATOM 7389 C C . ALA B 1 433 ? -10.406 32.531 19.203 1 96.81 433 ALA B C 1
ATOM 7391 O O . ALA B 1 433 ? -9.656 33.281 18.562 1 96.81 433 ALA B O 1
ATOM 7392 N N . PHE B 1 434 ? -11.5 31.984 18.641 1 97 434 PHE B N 1
ATOM 7393 C CA . PHE B 1 434 ? -11.867 32.219 17.25 1 97 434 PHE B CA 1
ATOM 7394 C C . PHE B 1 434 ? -12.328 33.656 17.047 1 97 434 PHE B C 1
ATOM 7396 O O . PHE B 1 434 ? -12.109 34.25 15.984 1 97 434 PHE B O 1
ATOM 7403 N N . LYS B 1 435 ? -12.922 34.219 18.062 1 95.12 435 LYS B N 1
ATOM 7404 C CA . LYS B 1 435 ? -13.273 35.656 18.016 1 95.12 435 LYS B CA 1
ATOM 7405 C C . LYS B 1 435 ? -12.023 36.5 17.938 1 95.12 435 LYS B C 1
ATOM 7407 O O . LYS B 1 435 ? -12.039 37.594 17.312 1 95.12 435 LYS B O 1
ATOM 7412 N N . LYS B 1 436 ? -10.977 36.031 18.547 1 95.44 436 LYS B N 1
ATOM 7413 C CA . LYS B 1 436 ? -9.703 36.719 18.5 1 95.44 436 LYS B CA 1
ATOM 7414 C C . LYS B 1 436 ? -8.898 36.344 17.266 1 95.44 436 LYS B C 1
ATOM 7416 O O . LYS B 1 436 ? -7.691 36.594 17.203 1 95.44 436 LYS B O 1
ATOM 7421 N N . GLN B 1 437 ? -9.484 35.625 16.344 1 94.56 437 GLN B N 1
ATOM 7422 C CA . GLN B 1 437 ? -8.953 35.312 15.023 1 94.56 437 GLN B CA 1
ATOM 7423 C C . GLN B 1 437 ? -7.887 34.25 15.094 1 94.56 437 GLN B C 1
ATOM 7425 O O . GLN B 1 437 ? -6.906 34.281 14.344 1 94.56 437 GLN B O 1
ATOM 7430 N N . MET B 1 438 ? -8.031 33.469 16.062 1 97.06 438 MET B N 1
ATOM 7431 C CA . MET B 1 438 ? -7.266 32.219 15.977 1 97.06 438 MET B CA 1
ATOM 7432 C C . MET B 1 438 ? -7.797 31.344 14.859 1 97.06 438 MET B C 1
ATOM 7434 O O . MET B 1 438 ? -9 31.312 14.594 1 97.06 438 MET B O 1
ATOM 7438 N N . ARG B 1 439 ? -6.891 30.656 14.234 1 97.25 439 ARG B N 1
ATOM 7439 C CA . ARG B 1 439 ? -7.238 29.875 13.047 1 97.25 439 ARG B CA 1
ATOM 7440 C C . ARG B 1 439 ? -7.504 28.422 13.406 1 97.25 439 ARG B C 1
ATOM 7442 O O . ARG B 1 439 ? -8.344 27.766 12.781 1 97.25 439 ARG B O 1
ATOM 7449 N N . TYR B 1 440 ? -6.824 27.844 14.234 1 97.38 440 TYR B N 1
ATOM 7450 C CA . TYR B 1 440 ? -6.828 26.406 14.516 1 97.38 440 TYR B CA 1
ATOM 7451 C C . TYR B 1 440 ? -6.516 26.141 15.984 1 97.38 440 TYR B C 1
ATOM 7453 O O . TYR B 1 440 ? -5.527 26.656 16.516 1 97.38 440 TYR B O 1
ATOM 7461 N N . PHE B 1 441 ? -7.359 25.422 16.625 1 96.88 441 PHE B N 1
ATOM 7462 C CA . PHE B 1 441 ? -7.32 25.172 18.047 1 96.88 441 PHE B CA 1
ATOM 7463 C C . PHE B 1 441 ? -7.391 23.688 18.344 1 96.88 441 PHE B C 1
ATOM 7465 O O . PHE B 1 441 ? -8.336 23 17.938 1 96.88 441 PHE B O 1
ATOM 7472 N N . SER B 1 442 ? -6.402 23.156 19.016 1 95.44 442 SER B N 1
ATOM 7473 C CA . SER B 1 442 ? -6.418 21.766 19.438 1 95.44 442 SER B CA 1
ATOM 7474 C C . SER B 1 442 ? -6.48 21.641 20.953 1 95.44 442 SER B C 1
ATOM 7476 O O . SER B 1 442 ? -5.773 22.359 21.672 1 95.44 442 SER B O 1
ATOM 7478 N N . ALA B 1 443 ? -7.328 20.828 21.406 1 92.38 443 ALA B N 1
ATOM 7479 C CA . ALA B 1 443 ? -7.492 20.578 22.828 1 92.38 443 ALA B CA 1
ATOM 7480 C C . ALA B 1 443 ? -7.367 19.078 23.141 1 92.38 443 ALA B C 1
ATOM 7482 O O . ALA B 1 443 ? -7.844 18.25 22.375 1 92.38 443 ALA B O 1
ATOM 7483 N N . TYR B 1 444 ? -6.652 18.719 24.172 1 88.06 444 TYR B N 1
ATOM 7484 C CA . TYR B 1 444 ? -6.672 17.344 24.656 1 88.06 444 TYR B CA 1
ATOM 7485 C C . TYR B 1 444 ? -6.418 17.281 26.156 1 88.06 444 TYR B C 1
ATOM 7487 O O . TYR B 1 444 ? -6.07 18.281 26.781 1 88.06 444 TYR B O 1
ATOM 7495 N N . SER B 1 445 ? -6.746 16.188 26.672 1 89.75 445 SER B N 1
ATOM 7496 C CA . SER B 1 445 ? -6.566 15.984 28.109 1 89.75 445 SER B CA 1
ATOM 7497 C C . SER B 1 445 ? -5.281 15.227 28.406 1 89.75 445 SER B C 1
ATOM 7499 O O . SER B 1 445 ? -4.801 14.453 27.562 1 89.75 445 SER B O 1
ATOM 7501 N N . THR B 1 446 ? -4.793 15.344 29.578 1 83.06 446 THR B N 1
ATOM 7502 C CA . THR B 1 446 ? -3.5 14.797 29.984 1 83.06 446 THR B CA 1
ATOM 7503 C C . THR B 1 446 ? -3.566 13.273 30.094 1 83.06 446 THR B C 1
ATOM 7505 O O . THR B 1 446 ? -2.541 12.602 30.016 1 83.06 446 THR B O 1
ATOM 7508 N N . ASP B 1 447 ? -4.645 12.68 30.219 1 83.56 447 ASP B N 1
ATOM 7509 C CA . ASP B 1 447 ? -4.742 11.25 30.469 1 83.56 447 ASP B CA 1
ATOM 7510 C C . ASP B 1 447 ? -5.059 10.484 29.188 1 83.56 447 ASP B C 1
ATOM 7512 O O . ASP B 1 447 ? -5.32 9.281 29.219 1 83.56 447 ASP B O 1
ATOM 7516 N N . CYS B 1 448 ? -4.977 11.094 28.109 1 83.88 448 CYS B N 1
ATOM 7517 C CA . CYS B 1 448 ? -5.23 10.438 26.844 1 83.88 448 CYS B CA 1
ATOM 7518 C C . CYS B 1 448 ? -4.078 9.516 26.453 1 83.88 448 CYS B C 1
ATOM 7520 O O . CYS B 1 448 ? -2.912 9.844 26.688 1 83.88 448 CYS B O 1
ATOM 7522 N N . ASP B 1 449 ? -4.41 8.344 25.953 1 84.69 449 ASP B N 1
ATOM 7523 C CA . ASP B 1 449 ? -3.377 7.488 25.391 1 84.69 449 ASP B CA 1
ATOM 7524 C C . ASP B 1 449 ? -2.865 8.055 24.062 1 84.69 449 ASP B C 1
ATOM 7526 O O . ASP B 1 449 ? -1.688 7.902 23.734 1 84.69 449 ASP B O 1
ATOM 7530 N N . VAL B 1 450 ? -3.738 8.578 23.297 1 86.12 450 VAL B N 1
ATOM 7531 C CA . VAL B 1 450 ? -3.367 9.266 22.062 1 86.12 450 VAL B CA 1
ATOM 7532 C C . VAL B 1 450 ? -2.875 10.672 22.391 1 86.12 450 VAL B C 1
ATOM 7534 O O . VAL B 1 450 ? -3.59 11.461 23.016 1 86.12 450 VAL B O 1
ATOM 7537 N N . ILE B 1 451 ? -1.683 10.906 22 1 82.06 451 ILE B N 1
ATOM 7538 C CA . ILE B 1 451 ? -1.123 12.211 22.312 1 82.06 451 ILE B CA 1
ATOM 7539 C C . ILE B 1 451 ? -0.842 12.984 21.031 1 82.06 451 ILE B C 1
ATOM 7541 O O . ILE B 1 451 ? -0.508 12.391 20 1 82.06 451 ILE B O 1
ATOM 7545 N N . ARG B 1 452 ? -0.945 14.219 21.203 1 83.62 452 ARG B N 1
ATOM 7546 C CA . ARG B 1 452 ? -0.663 15.086 20.062 1 83.62 452 ARG B CA 1
ATOM 7547 C C . ARG B 1 452 ? 0.775 15.594 20.109 1 83.62 452 ARG B C 1
ATOM 7549 O O . ARG B 1 452 ? 1.17 16.281 21.047 1 83.62 452 ARG B O 1
ATOM 7556 N N . ILE B 1 453 ? 1.554 15.281 19.25 1 80.06 453 ILE B N 1
ATOM 7557 C CA . ILE B 1 453 ? 2.939 15.734 19.188 1 80.06 453 ILE B CA 1
ATOM 7558 C C . ILE B 1 453 ? 2.992 17.156 18.656 1 80.06 453 ILE B C 1
ATOM 7560 O O . ILE B 1 453 ? 3.354 18.094 19.375 1 80.06 453 ILE B O 1
ATOM 7564 N N . THR B 1 454 ? 2.955 17.547 17.5 1 76 454 THR B N 1
ATOM 7565 C CA . THR B 1 454 ? 2.867 18.875 16.922 1 76 454 THR B CA 1
ATOM 7566 C C . THR B 1 454 ? 1.702 18.969 15.938 1 76 454 THR B C 1
ATOM 7568 O O . THR B 1 454 ? 0.797 19.781 16.109 1 76 454 THR B O 1
ATOM 7571 N N . GLY B 1 455 ? 1.765 18.219 15.086 1 78.31 455 GLY B N 1
ATOM 7572 C CA . GLY B 1 455 ? 0.686 18.312 14.117 1 78.31 455 GLY B CA 1
ATOM 7573 C C . GLY B 1 455 ? 0.044 16.969 13.805 1 78.31 455 GLY B C 1
ATOM 7574 O O . GLY B 1 455 ? -0.836 16.891 12.945 1 78.31 455 GLY B O 1
ATOM 7575 N N . TYR B 1 456 ? 0.425 15.906 14.531 1 84.75 456 TYR B N 1
ATOM 7576 C CA . TYR B 1 456 ? -0.126 14.578 14.305 1 84.75 456 TYR B CA 1
ATOM 7577 C C . TYR B 1 456 ? -0.202 13.789 15.602 1 84.75 456 TYR B C 1
ATOM 7579 O O . TYR B 1 456 ? 0.244 14.258 16.656 1 84.75 456 TYR B O 1
ATOM 7587 N N . LEU B 1 457 ? -0.897 12.672 15.516 1 87.44 457 LEU B N 1
ATOM 7588 C CA . LEU B 1 457 ? -1.205 11.898 16.719 1 87.44 457 LEU B CA 1
ATOM 7589 C C . LEU B 1 457 ? -0.442 10.578 16.734 1 87.44 457 LEU B C 1
ATOM 7591 O O . LEU B 1 457 ? -0.248 9.961 15.68 1 87.44 457 LEU B O 1
ATOM 7595 N N . VAL B 1 458 ? 0.045 10.211 17.859 1 88.38 458 VAL B N 1
ATOM 7596 C CA . VAL B 1 458 ? 0.668 8.914 18.078 1 88.38 458 VAL B CA 1
ATOM 7597 C C . VAL B 1 458 ? 0.206 8.344 19.422 1 88.38 458 VAL B C 1
ATOM 7599 O O . VAL B 1 458 ? -0.121 9.086 20.344 1 88.38 458 VAL B O 1
ATOM 7602 N N . LYS B 1 459 ? 0.171 7.125 19.547 1 88.62 459 LYS B N 1
ATOM 7603 C CA . LYS B 1 459 ? -0.14 6.488 20.812 1 88.62 459 LYS B CA 1
ATOM 7604 C C . LYS B 1 459 ? 1.099 6.398 21.703 1 88.62 459 LYS B C 1
ATOM 7606 O O . LYS B 1 459 ? 2.164 5.977 21.25 1 88.62 459 LYS B O 1
ATOM 7611 N N . ARG B 1 460 ? 0.862 6.68 22.906 1 86.12 460 ARG B N 1
ATOM 7612 C CA . ARG B 1 460 ? 1.937 6.582 23.891 1 86.12 460 ARG B CA 1
ATOM 7613 C C . ARG B 1 460 ? 2.453 5.152 24 1 86.12 460 ARG B C 1
ATOM 7615 O O . ARG B 1 460 ? 3.66 4.93 24.094 1 86.12 460 ARG B O 1
ATOM 7622 N N . SER B 1 461 ? 1.552 4.262 23.984 1 88.75 461 SER B N 1
ATOM 7623 C CA . SER B 1 461 ? 1.894 2.848 24.094 1 88.75 461 SER B CA 1
ATOM 7624 C C . SER B 1 461 ? 2.781 2.398 22.938 1 88.75 461 SER B C 1
ATOM 7626 O O . SER B 1 461 ? 3.668 1.56 23.125 1 88.75 461 SER B O 1
ATOM 7628 N N . GLU B 1 462 ? 2.594 2.898 21.797 1 89.56 462 GLU B N 1
ATOM 7629 C CA . GLU B 1 462 ? 3.395 2.541 20.625 1 89.56 462 GLU B CA 1
ATOM 7630 C C . GLU B 1 462 ? 4.801 3.131 20.719 1 89.56 462 GLU B C 1
ATOM 7632 O O . GLU B 1 462 ? 5.766 2.521 20.266 1 89.56 462 GLU B O 1
ATOM 7637 N N . ILE B 1 463 ? 4.91 4.309 21.312 1 88.81 463 ILE B N 1
ATOM 7638 C CA . ILE B 1 463 ? 6.215 4.918 21.547 1 88.81 463 ILE B CA 1
ATOM 7639 C C . ILE B 1 463 ? 7.043 4.027 22.469 1 88.81 463 ILE B C 1
ATOM 7641 O O . ILE B 1 463 ? 8.227 3.795 22.219 1 88.81 463 ILE B O 1
ATOM 7645 N N . GLU B 1 464 ? 6.387 3.535 23.5 1 89.62 464 GLU B N 1
ATOM 7646 C CA . GLU B 1 464 ? 7.059 2.656 24.453 1 89.62 464 GLU B CA 1
ATOM 7647 C C . GLU B 1 464 ? 7.547 1.38 23.766 1 89.62 464 GLU B C 1
ATOM 7649 O O . GLU B 1 464 ? 8.656 0.914 24.031 1 89.62 464 GLU B O 1
ATOM 7654 N N . LYS B 1 465 ? 6.742 0.806 22.906 1 90.94 465 LYS B N 1
ATOM 7655 C CA . LYS B 1 465 ? 7.129 -0.392 22.156 1 90.94 465 LYS B CA 1
ATOM 7656 C C . LYS B 1 465 ? 8.359 -0.133 21.297 1 90.94 465 LYS B C 1
ATOM 7658 O O . LYS B 1 465 ? 9.289 -0.938 21.281 1 90.94 465 LYS B O 1
ATOM 7663 N N . LEU B 1 466 ? 8.32 0.917 20.609 1 90.56 466 LEU B N 1
ATOM 7664 C CA . LEU B 1 466 ? 9.43 1.258 19.734 1 90.56 466 LEU B CA 1
ATOM 7665 C C . LEU B 1 466 ? 10.711 1.477 20.531 1 90.56 466 LEU B C 1
ATOM 7667 O O . LEU B 1 466 ? 11.797 1.081 20.094 1 90.56 466 LEU B O 1
ATOM 7671 N N . GLN B 1 467 ? 10.594 2.115 21.656 1 89.38 467 GLN B N 1
ATOM 7672 C CA . GLN B 1 467 ? 11.734 2.342 22.531 1 89.38 467 GLN B CA 1
ATOM 7673 C C . GLN B 1 467 ? 12.383 1.023 22.953 1 89.38 467 GLN B C 1
ATOM 7675 O O . GLN B 1 467 ? 13.594 0.961 23.172 1 89.38 467 GLN B O 1
ATOM 7680 N N . LYS B 1 468 ? 11.594 -0.057 23.016 1 90.19 468 LYS B N 1
ATOM 7681 C CA . LYS B 1 468 ? 12.078 -1.381 23.406 1 90.19 468 LYS B CA 1
ATOM 7682 C C . LYS B 1 468 ? 12.625 -2.135 22.203 1 90.19 468 LYS B C 1
ATOM 7684 O O . LYS B 1 468 ? 12.945 -3.32 22.297 1 90.19 468 LYS B O 1
ATOM 7689 N N . GLY B 1 469 ? 12.562 -1.468 21.047 1 87.12 469 GLY B N 1
ATOM 7690 C CA . GLY B 1 469 ? 13.133 -2.076 19.859 1 87.12 469 GLY B CA 1
ATOM 7691 C C . GLY B 1 469 ? 12.148 -2.957 19.109 1 87.12 469 GLY B C 1
ATOM 7692 O O . GLY B 1 469 ? 12.555 -3.77 18.266 1 87.12 469 GLY B O 1
ATOM 7693 N N . GLN B 1 470 ? 10.898 -2.77 19.344 1 90.75 470 GLN B N 1
ATOM 7694 C CA . GLN B 1 470 ? 9.867 -3.572 18.688 1 90.75 470 GLN B CA 1
ATOM 7695 C C . GLN B 1 470 ? 9.297 -2.852 17.469 1 90.75 470 GLN B C 1
ATOM 7697 O O . GLN B 1 470 ? 9.359 -1.624 17.375 1 90.75 470 GLN B O 1
ATOM 7702 N N . GLN B 1 471 ? 8.773 -3.662 16.547 1 91.62 471 GLN B N 1
ATOM 7703 C CA . GLN B 1 471 ? 8.086 -3.082 15.406 1 91.62 471 GLN B CA 1
ATOM 7704 C C . GLN B 1 471 ? 6.754 -2.459 15.82 1 91.62 471 GLN B C 1
ATOM 7706 O O . GLN B 1 471 ? 6.086 -2.961 16.719 1 91.62 471 GLN B O 1
ATOM 7711 N N . VAL B 1 472 ? 6.461 -1.342 15.203 1 90.75 472 VAL B N 1
ATOM 7712 C CA . VAL B 1 472 ? 5.168 -0.694 15.406 1 90.75 472 VAL B CA 1
ATOM 7713 C C . VAL B 1 472 ? 4.48 -0.477 14.062 1 90.75 472 VAL B C 1
ATOM 7715 O O . VAL B 1 472 ? 5.145 -0.327 13.031 1 90.75 472 VAL B O 1
ATOM 7718 N N . LEU B 1 473 ? 3.201 -0.433 14.094 1 88.12 473 LEU B N 1
ATOM 7719 C CA . LEU B 1 473 ? 2.391 -0.382 12.875 1 88.12 473 LEU B CA 1
ATOM 7720 C C . LEU B 1 473 ? 2.562 0.954 12.164 1 88.12 473 LEU B C 1
ATOM 7722 O O . LEU B 1 473 ? 2.77 0.991 10.945 1 88.12 473 LEU B O 1
ATOM 7726 N N . GLN B 1 474 ? 2.465 2.055 12.906 1 87.88 474 GLN B N 1
ATOM 7727 C CA . GLN B 1 474 ? 2.523 3.383 12.305 1 87.88 474 GLN B CA 1
ATOM 7728 C C . GLN B 1 474 ? 3.965 3.869 12.18 1 87.88 474 GLN B C 1
ATOM 7730 O O . GLN B 1 474 ? 4.703 3.896 13.172 1 87.88 474 GLN B O 1
ATOM 7735 N N . ASP B 1 475 ? 4.359 4.277 11.023 1 85.5 475 ASP B N 1
ATOM 7736 C CA . ASP B 1 475 ? 5.734 4.691 10.758 1 85.5 475 ASP B CA 1
ATOM 7737 C C . ASP B 1 475 ? 6.059 6.004 11.469 1 85.5 475 ASP B C 1
ATOM 7739 O O . ASP B 1 475 ? 7.223 6.277 11.781 1 85.5 475 ASP B O 1
ATOM 7743 N N . THR B 1 476 ? 5.117 6.746 11.781 1 86.31 476 THR B N 1
ATOM 7744 C CA . THR B 1 476 ? 5.301 8.086 12.336 1 86.31 476 THR B CA 1
ATOM 7745 C C . THR B 1 476 ? 5.59 8.016 13.836 1 86.31 476 THR B C 1
ATOM 7747 O O . THR B 1 476 ? 5.953 9.023 14.445 1 86.31 476 THR B O 1
ATOM 7750 N N . VAL B 1 477 ? 5.465 6.855 14.391 1 86.44 477 VAL B N 1
ATOM 7751 C CA . VAL B 1 477 ? 5.75 6.691 15.812 1 86.44 477 VAL B CA 1
ATOM 7752 C C . VAL B 1 477 ? 7.207 7.055 16.094 1 86.44 477 VAL B C 1
ATOM 7754 O O . VAL B 1 477 ? 7.523 7.609 17.141 1 86.44 477 VAL B O 1
ATOM 7757 N N . ALA B 1 478 ? 8.062 6.746 15.141 1 84.44 478 ALA B N 1
ATOM 7758 C CA . ALA B 1 478 ? 9.469 7.109 15.289 1 84.44 478 ALA B CA 1
ATOM 7759 C C . ALA B 1 478 ? 9.633 8.617 15.422 1 84.44 478 ALA B C 1
ATOM 7761 O O . ALA B 1 478 ? 10.438 9.094 16.234 1 84.44 478 ALA B O 1
ATOM 7762 N N . LEU B 1 479 ? 8.906 9.367 14.602 1 84.06 479 LEU B N 1
ATOM 7763 C CA . LEU B 1 479 ? 8.914 10.82 14.695 1 84.06 479 LEU B CA 1
ATOM 7764 C C . LEU B 1 479 ? 8.391 11.281 16.047 1 84.06 479 LEU B C 1
ATOM 7766 O O . LEU B 1 479 ? 8.93 12.211 16.641 1 84.06 479 LEU B O 1
ATOM 7770 N N . GLY B 1 480 ? 7.371 10.617 16.5 1 84.88 480 GLY B N 1
ATOM 7771 C CA . GLY B 1 480 ? 6.812 10.938 17.812 1 84.88 480 GLY B CA 1
ATOM 7772 C C . GLY B 1 480 ? 7.793 10.727 18.953 1 84.88 480 GLY B C 1
ATOM 7773 O O . GLY B 1 480 ? 7.914 11.57 19.844 1 84.88 480 GLY B O 1
ATOM 7774 N N . LEU B 1 481 ? 8.484 9.602 18.891 1 84.31 481 LEU B N 1
ATOM 7775 C CA . LEU B 1 481 ? 9.492 9.305 19.906 1 84.31 481 LEU B CA 1
ATOM 7776 C C . LEU B 1 481 ? 10.555 10.406 19.953 1 84.31 481 LEU B C 1
ATOM 7778 O O . LEU B 1 481 ? 10.906 10.891 21.031 1 84.31 481 LEU B O 1
ATOM 7782 N N . GLY B 1 482 ? 10.969 10.828 18.797 1 83.56 482 GLY B N 1
ATOM 7783 C CA . GLY B 1 482 ? 11.938 11.914 18.734 1 83.56 482 GLY B CA 1
ATOM 7784 C C . GLY B 1 482 ? 11.422 13.211 19.312 1 83.56 482 GLY B C 1
ATOM 7785 O O . GLY B 1 482 ? 12.141 13.914 20.016 1 83.56 482 GLY B O 1
ATOM 7786 N N . ALA B 1 483 ? 10.219 13.516 19.016 1 83.19 483 ALA B N 1
ATOM 7787 C CA . ALA B 1 483 ? 9.609 14.75 19.484 1 83.19 483 ALA B CA 1
ATOM 7788 C C . ALA B 1 483 ? 9.469 14.734 21.016 1 83.19 483 ALA B C 1
ATOM 7790 O O . ALA B 1 483 ? 9.664 15.758 21.672 1 83.19 483 ALA B O 1
ATOM 7791 N N . VAL B 1 484 ? 9.125 13.633 21.562 1 82.94 484 VAL B N 1
ATOM 7792 C CA . VAL B 1 484 ? 8.961 13.492 23 1 82.94 484 VAL B CA 1
ATOM 7793 C C . VAL B 1 484 ? 10.312 13.695 23.703 1 82.94 484 VAL B C 1
ATOM 7795 O O . VAL B 1 484 ? 10.398 14.391 24.719 1 82.94 484 VAL B O 1
ATOM 7798 N N . LEU B 1 485 ? 11.273 13.188 23.094 1 80.69 485 LEU B N 1
ATOM 7799 C CA . LEU B 1 485 ? 12.594 13.227 23.688 1 80.69 485 LEU B CA 1
ATOM 7800 C C . LEU B 1 485 ? 13.25 14.586 23.484 1 80.69 485 LEU B C 1
ATOM 7802 O O . LEU B 1 485 ? 13.883 15.125 24.406 1 80.69 485 LEU B O 1
ATOM 7806 N N . ASN B 1 486 ? 12.977 15.219 22.344 1 81.62 486 ASN B N 1
ATOM 7807 C CA . ASN B 1 486 ? 13.75 16.391 21.953 1 81.62 486 ASN B CA 1
ATOM 7808 C C . ASN B 1 486 ? 12.984 17.688 22.203 1 81.62 486 ASN B C 1
ATOM 7810 O O . ASN B 1 486 ? 13.586 18.75 22.375 1 81.62 486 ASN B O 1
ATOM 7814 N N . GLN B 1 487 ? 11.656 17.609 22.172 1 78.19 487 GLN B N 1
ATOM 7815 C CA . GLN B 1 487 ? 10.859 18.828 22.266 1 78.19 487 GLN B CA 1
ATOM 7816 C C . GLN B 1 487 ? 10.023 18.844 23.547 1 78.19 487 GLN B C 1
ATOM 7818 O O . GLN B 1 487 ? 9.32 19.828 23.812 1 78.19 487 GLN B O 1
ATOM 7823 N N . LYS B 1 488 ? 10.047 17.859 24.328 1 80.69 488 LYS B N 1
ATOM 7824 C CA . LYS B 1 488 ? 9.359 17.75 25.609 1 80.69 488 LYS B CA 1
ATOM 7825 C C . LYS B 1 488 ? 7.859 17.984 25.438 1 80.69 488 LYS B C 1
ATOM 7827 O O . LYS B 1 488 ? 7.262 18.766 26.188 1 80.69 488 LYS B O 1
ATOM 7832 N N . VAL B 1 489 ? 7.324 17.406 24.453 1 80.5 489 VAL B N 1
ATOM 7833 C CA . VAL B 1 489 ? 5.941 17.688 24.078 1 80.5 489 VAL B CA 1
ATOM 7834 C C . VAL B 1 489 ? 5.008 17.297 25.219 1 80.5 489 VAL B C 1
ATOM 7836 O O . VAL B 1 489 ? 3.9 17.828 25.328 1 80.5 489 VAL B O 1
ATOM 7839 N N . LEU B 1 490 ? 5.449 16.438 26.156 1 78.81 490 LEU B N 1
ATOM 7840 C CA . LEU B 1 490 ? 4.605 16 27.25 1 78.81 490 LEU B CA 1
ATOM 7841 C C . LEU B 1 490 ? 4.648 16.984 28.406 1 78.81 490 LEU B C 1
ATOM 7843 O O . LEU B 1 490 ? 3.879 16.875 29.359 1 78.81 490 LEU B O 1
ATOM 7847 N N . ASP B 1 491 ? 5.391 18 28.25 1 82.44 491 ASP B N 1
ATOM 7848 C CA . ASP B 1 491 ? 5.578 18.938 29.344 1 82.44 491 ASP B CA 1
ATOM 7849 C C . ASP B 1 491 ? 4.766 20.203 29.125 1 82.44 491 ASP B C 1
ATOM 7851 O O . ASP B 1 491 ? 5.016 21.234 29.766 1 82.44 491 ASP B O 1
ATOM 7855 N N . ARG B 1 492 ? 3.809 20.156 28.266 1 81.69 492 ARG B N 1
ATOM 7856 C CA . ARG B 1 492 ? 2.947 21.312 28.031 1 81.69 492 ARG B CA 1
ATOM 7857 C C . ARG B 1 492 ? 2.195 21.719 29.297 1 81.69 492 ARG B C 1
ATOM 7859 O O . ARG B 1 492 ? 1.782 20.859 30.078 1 81.69 492 ARG B O 1
ATOM 7866 N N . LYS B 1 493 ? 1.969 23.031 29.328 1 80.38 493 LYS B N 1
ATOM 7867 C CA . LYS B 1 493 ? 1.249 23.547 30.484 1 80.38 493 LYS B CA 1
ATOM 7868 C C . LYS B 1 493 ? -0.169 22.984 30.547 1 80.38 493 LYS B C 1
ATOM 7870 O O . LYS B 1 493 ? -0.898 23.031 29.562 1 80.38 493 LYS B O 1
ATOM 7875 N N . ILE B 1 494 ? -0.544 22.484 31.719 1 84.19 494 ILE B N 1
ATOM 7876 C CA . ILE B 1 494 ? -1.873 21.922 31.953 1 84.19 494 ILE B CA 1
ATOM 7877 C C . ILE B 1 494 ? -2.838 23.031 32.344 1 84.19 494 ILE B C 1
ATOM 7879 O O . ILE B 1 494 ? -2.57 23.781 33.312 1 84.19 494 ILE B O 1
ATOM 7883 N N . ARG B 1 495 ? -3.906 23.156 31.641 1 84.31 495 ARG B N 1
ATOM 7884 C CA . ARG B 1 495 ? -4.918 24.172 31.922 1 84.31 495 ARG B CA 1
ATOM 7885 C C . ARG B 1 495 ? -6.016 23.625 32.812 1 84.31 495 ARG B C 1
ATOM 7887 O O . ARG B 1 495 ? -6.441 22.469 32.656 1 84.31 495 ARG B O 1
ATOM 7894 N N . LYS B 1 496 ? -6.453 24.344 33.938 1 83 496 LYS B N 1
ATOM 7895 C CA . LYS B 1 496 ? -7.48 23.938 34.875 1 83 496 LYS B CA 1
ATOM 7896 C C . LYS B 1 496 ? -8.711 24.844 34.781 1 83 496 LYS B C 1
ATOM 7898 O O . LYS B 1 496 ? -8.648 25.938 34.219 1 83 496 LYS B O 1
ATOM 7903 N N . ASN B 1 497 ? -9.875 24.312 35.156 1 72 497 ASN B N 1
ATOM 7904 C CA . ASN B 1 497 ? -11.133 25.062 35.156 1 72 497 ASN B CA 1
ATOM 7905 C C . ASN B 1 497 ? -11.125 26.172 36.188 1 72 497 ASN B C 1
ATOM 7907 O O . ASN B 1 497 ? -11.562 25.984 37.312 1 72 497 ASN B O 1
ATOM 7911 N N . ASP B 1 498 ? -10.211 27.062 36.281 1 59.66 498 ASP B N 1
ATOM 7912 C CA . ASP B 1 498 ? -10.328 28.125 37.281 1 59.66 498 ASP B CA 1
ATOM 7913 C C . ASP B 1 498 ? -11.078 29.328 36.688 1 59.66 498 ASP B C 1
ATOM 7915 O O . ASP B 1 498 ? -11.023 29.594 35.5 1 59.66 498 ASP B O 1
#

Sequence (996 aa):
MNNILEIIKNGTLTYEQKVLTLARAAEDSIDVLNIEKDTQKLRGEGIICDLFEGHAPYRPRYIVPNYEKFMKSGSEFLGLKPPSDIWEATNSLLILYNHVPSISSFPVYIGNIDYLLEPFVVNEEEAFHAIKLFLTHIDRTITDSFCHANIGPKDTKAGRLILRAERELQNAIPNLTLKYSTEDTSDEFAIDAINTALITAKPSFANHEMFSREFDNNYAIASCYNGLTIGGGSYTLSRLNLATLSKKAKDQDEFINIILPDAVEKMAGYMKERIRFLVEESGFFETNFLVKEGLIYKDNFTAMFGMFGLAECVNYFIDASKLENRFGHGEIANKLGYKIIEKLETEVNKHNDPHCSISKGKYLLHAQVGIDSDMGISPGCRIPIGDEPDLPRHLVEAAKFHKFFPSGIGDIFNFDSTVKSNPEYVLDIIKGAFKKQMRYFSAYSTDCDVIRITGYLVKRSEIEKLQKGQQVLQDTVALGLGAVLNQKVLDRKIRKNDMNNILEIIKNGTLTYEQKVLTLARAAEDSIDVLNIEKDTQKLRGEGIICDLFEGHAPYRPRYIVPNYEKFMKSGSEFLGLKPPSDIWEATNSLLILYNHVPSISSFPVYIGNIDYLLEPFVVNEEEAFHAIKLFLTHIDRTITDSFCHANIGPKDTKAGRLILRAERELQNAIPNLTLKYSTEDTSDEFAIDAINTALITAKPSFANHEMFSREFDNNYAIASCYNGLTIGGGSYTLSRLNLATLSKKAKDQDEFINIILPDAVEKMAGYMKERIRFLVEESGFFETNFLVKEGLIYKDNFTAMFGMFGLAECVNYFIDASKLENRFGHGEIANKLGYKIIEKLETEVNKHNDPHCSISKGKYLLHAQVGIDSDMGISPGCRIPIGDEPDLPRHLVEAAKFHKFFPSGIGDIFNFDSTVKSNPEYVLDIIKGAFKKQMRYFSAYSTDCDVIRITGYLVKRSEIEKLQKGQQVLQDTVALGLGAVLNQKVLDRKIRKND

pLDDT: mean 95.26, std 5.62, range [45.78, 98.94]

Solvent-accessible surface area (backbone atoms only — not comparable to full-atom values): 50008 Å² total; per-residue (Å²): 126,79,53,61,67,56,52,52,41,38,52,46,50,45,71,69,52,37,44,53,51,29,18,48,46,34,42,51,70,46,80,74,60,86,71,52,69,69,44,49,50,36,37,73,69,56,28,42,37,56,77,82,65,61,39,55,46,54,60,43,42,39,44,24,57,31,52,67,57,38,55,68,64,27,35,79,88,71,70,40,69,47,52,88,39,45,65,46,41,49,50,52,49,55,43,51,49,76,71,34,55,22,68,84,63,42,36,28,34,71,38,51,48,22,70,70,45,37,89,37,57,80,48,65,67,61,36,38,52,45,48,41,53,44,46,50,45,44,37,61,63,46,38,44,34,39,20,12,29,32,28,62,34,57,79,43,72,36,38,53,41,49,46,54,37,42,61,73,65,56,58,49,27,55,35,38,32,33,32,42,27,91,84,55,30,44,68,66,52,50,43,52,42,47,57,26,4,48,54,36,44,30,37,28,39,32,32,34,64,64,51,26,68,76,41,75,68,37,61,41,58,27,32,53,54,31,40,37,33,58,19,15,22,23,49,42,56,36,31,38,30,36,35,67,49,44,71,75,34,92,44,64,66,47,26,66,70,44,53,47,48,52,52,48,52,40,51,51,50,50,51,51,41,51,45,46,42,29,69,75,58,18,38,39,76,79,48,39,63,51,43,77,70,62,24,27,40,74,57,37,17,28,34,35,45,25,28,26,10,41,38,52,25,39,34,67,71,46,78,46,89,42,69,67,42,19,46,71,60,11,66,70,26,42,51,49,43,52,49,49,50,53,50,48,53,55,54,50,62,71,44,74,40,80,70,14,44,64,50,74,15,28,59,34,33,24,40,31,62,55,52,40,82,39,65,81,44,35,33,12,75,38,60,42,73,73,62,63,56,59,68,73,59,39,47,55,63,48,17,72,56,33,77,68,18,75,28,16,41,71,51,77,47,40,29,41,68,73,40,74,82,43,46,64,58,56,51,49,50,52,52,51,37,42,72,56,44,27,46,30,46,31,46,25,26,76,82,31,55,34,38,70,62,62,39,39,39,38,43,52,69,53,34,55,41,41,74,72,59,36,62,51,79,42,67,45,36,61,46,46,45,31,27,46,72,42,56,41,53,84,53,50,67,71,42,70,91,120,129,80,53,62,66,57,52,53,41,38,52,48,50,46,71,68,53,37,44,54,51,29,18,48,46,33,41,50,71,46,81,76,60,87,70,52,70,71,44,49,50,37,37,75,69,57,27,41,37,54,77,82,64,61,39,54,46,56,60,42,41,38,42,25,56,31,53,67,56,37,53,68,64,28,36,81,88,69,70,39,70,47,52,88,40,44,64,46,41,49,51,52,48,56,46,50,49,76,72,33,56,22,68,85,63,42,36,27,33,72,36,50,47,22,70,71,45,38,89,37,56,79,47,64,67,60,35,40,53,46,48,42,53,46,46,50,46,44,36,62,65,47,35,44,34,37,19,12,29,31,30,62,35,56,77,42,71,37,37,53,42,49,48,52,36,42,60,72,66,56,57,47,28,55,35,38,33,33,31,42,29,89,84,55,30,45,68,67,51,51,43,52,41,47,56,26,4,48,55,37,46,30,38,28,40,32,32,34,65,63,51,28,68,74,40,76,68,37,61,42,58,27,33,53,53,31,41,37,34,57,21,15,21,24,49,43,56,37,31,38,29,37,37,65,48,43,72,77,33,92,44,64,66,47,25,65,71,46,53,48,48,53,51,48,52,39,52,52,50,51,51,50,42,50,43,47,42,28,69,74,57,19,38,39,75,80,48,39,63,52,41,75,70,63,25,27,40,73,57,38,17,28,35,36,46,25,28,25,9,41,39,52,26,39,34,66,71,48,79,46,89,43,70,67,40,20,46,73,60,12,66,70,26,41,50,49,43,51,50,49,52,52,50,48,52,53,53,51,60,70,43,75,40,81,70,14,44,65,49,74,14,28,59,35,33,24,39,32,62,56,52,41,83,40,66,80,44,35,33,11,75,38,58,42,73,75,62,62,56,60,68,72,58,40,47,56,63,48,17,72,54,32,77,68,18,74,29,15,42,71,50,77,45,39,30,39,69,74,39,74,83,41,48,64,58,56,51,49,50,51,53,52,38,43,74,57,43,28,47,30,47,33,45,25,28,76,82,30,57,34,38,70,63,64,38,39,40,37,43,52,68,53,35,55,41,42,74,73,60,37,61,51,79,43,69,45,35,61,48,46,46,31,28,46,72,41,56,41,51,84,54,49,67,72,42,71,92,120

Organism: NCBI:txid360422

InterPro domains:
  IPR016905 Glycyl radical enzyme YjjI-like [PF11230] (13-495)
  IPR016905 Glycyl radical enzyme YjjI-like [PIRSF028991] (2-496)
  IPR016905 Glycyl radical enzyme YjjI-like [TIGR04040] (2-495)

Nearest PDB structures (foldseek):
  8p2s-assembly1_B  TM=7.819E-01  e=6.177E-18  Segatella copri
  8p23-assembly1_A  TM=7.211E-01  e=1.451E-14  Segatella copri
  4u3e-assembly1_A  TM=7.508E-01  e=2.104E-11  Thermotoga maritima
  4u3e-assembly1_B  TM=7.660E-01  e=3.999E-11  Thermotoga maritima
  4coj-assembly1_B  TM=7.001E-01  e=8.469E-12  Thermotoga maritima MSB8

Foldseek 3Di:
DPPLVCLVPQFQADPVRSVLVNVLVVQQVDADFDADPVLVVCVVLVQKFQVSLGRFHQDAQAAFFQVVVCLCQPAPVQPQGRDDAQQSLLVSLLVVQQQDQHSSGGHQESEQVLVSRQVRPPDLVVNLVSLLVSQVSCLQPRQALSREYEHDDADGSSLLSNLVSCLVVLGQPDAYEYAHDPPHHDPVSVLSQLLSCQANLDDWYFPNVLLCVVQVNAWDQGGLGFTFGFQEEERGEMEGELLSQLVVDPALVCSLPPSLLVSLVSSLVSSLRSSCSNPPPSCNCVDPSSNVVSRHDQLRYAHEYEYFQLQNSLCVRDVPPDLCCGQLHDPSSLVSSLSNLVSNLVSQQVAARVSNNSNPRGHFYEFAWDWLVQFPGHTGSADAAVSHDALVSRLLSQQSNQSRGSRDDEDEAEEESVCSVPSVLVVVSVVVSVVSVRGIYTYYYLPHQWDDQTRGTDGPVQLVCVVVSHHDSRPCSVRVVSSCVRRVSSRHDYHYPD/DPPLVCLVPQFQADPVRSVLVNVLVVQQVDADFDADPVLVVCVVLVQKFQVSLGRFHQDAQAAFFQVVVCLCQPAPVQPQGRDDAQQSLLVSLVVVQQQDQHSSGGHQESEQVLVSRQVRPPDLVVNLVSLLVSQVSQLQPRQALSREYEHDDADGSSLLSNLVSCLVVLGQPDAYEYAHDPPHHDPVSVLSQLLSCQANLDDWYFPNVLLCVVQVNAWDQGGLGFTFGFQEEERGEMEGELLSQLVVDPALVCSLPPSLLVNLVSSLVSSLRSSCSNPPPSCNCVDPSSNVSSRHDQLRYAHEYEYFQLQNSLCVRDVPVDLCCGQLHDPSSLVSSLSNLVSNLVSQQVAARVSNNSNPRGHFYEFAWDWLVQFPGHTGSADAAVSHDALVSRLLSQQSNQSRGSGDDEDEAEEESVCSVPSVLVVVSVVVSVVSVHGIYTYYYLPHQWDDQTRGTDGPVQLVQVVVSHHDSRPCSVRVVSSCVRRVSSRHDYHYPD